Protein AF-A0A1U7MR05-F1 (afdb_monomer_lite)

Secondary structure (DSSP, 8-state):
-HHHHHHHHHHHHTSS-TTS-HHHHHHHHHHHHHHS--HHHHHHHHHHTT-SS-HHHHHHHHHTTPPPPGGG--TTTTHHHHHHHHHHHHHH--HHHHHHHHHHHHHHHHHH-GGGS-HHHHHHHHHHHHHTT-HHHHHHHHHH-TT--HHHHHHHHHHHH-TTS--BTB-TT--SS-----HHHHHHHHHHHTHHHHTTT-PPPEE-TTSSSGGGGEE-PPPPPB--SPEEEEEEESS--THHHHHHHHHHT-SB-SEEEEEEE-S--GGGHHHHHHHHTT-TTEEEEE-SS---HHHHHHHHHTT---SEEEE--TT-EE-TTHHHHHHHHHHS-TT-SEEEEEEEEE-TT-----TT--SEEE-GGG-EEEHHHHHHH-S--SBSS-HHHHHHHHGGGTS-EEEEEEEEEEEE--TT-TTGGGEETTEE-HHHHHHHHHHHHHHHHHHHTSS-SSPPSSS--SS---GGGB--SSTTS------------SSS--SPPEEEEEEEEEETTSPPPGGGSSHHHHHHTSSSS--EEEEE--TTT--SSPPPPPHHHHHHHHHTSSEEE-TTS-EEEEEEEES-GGGGSTT----SSEEEEEEEEE-PPPPTTS-TTHHHHHHHHHHHHHSS--EEEBSSHHHHHHHHHTT----BHHHHHHTTT----PPP------------SGGGTHHHHHHHHHHHHHHTT----------EEEEETTEEEEE--PPPP--S------S----S-TT-EEEEE----SS--EEEEEETTTEEEEEE--TT-EEEEEEEPPTT---HHHHHHHHHHHHHHH-GGGSPEEEEEEE-SS--EEEEEEPP------STHHHHTTHHHHHHHHHHHHHHT-EEEEEHHHHTTTHHHHHHHHHHTTT-S-HHHHHHHHHHHT-TT-EEEEE---SS-SS---EEETTEEE-------SSB-HHHHHHHHHHH-SSHHHHHHHHHHHH-----TTS--HHHHHHHHHHHHHTTHHHHHHHTTT-TTHHHHHHHHHHHHHHHHHHHHHHTS--

Radius of gyration: 38.84 Å; chains: 1; bounding box: 66×84×117 Å

pLDDT: mean 71.76, std 23.26, range [22.81, 98.62]

Foldseek 3Di:
DVLLVVLLCLLVPVPPPPPDFPLQSLLLLLLLCFAVVFLSSLQSLCVQLPHPDGNVVLLVVVVVPDADDPSSQDPRGNLSSLLSSLLSLLQVLDLSSLSSSLSSLVNQCVVPNLVSDALLSLLLNLLSCVSNLVLVVVVVSLVGHPSYDPLSSLQSVLLSLQPLDDGDPDDPPDDNDDPDDDPVSQVVSQCSQQPQQVVVVHGGWHFDCPAVHRLLRTDDDADAADEDWAEEEEEEDALDDCLLVQQLVLVPRASHPRYAYEYEYQCNDDVCVVVLVVSCVPDVSYHYHYDPHHLADQVSVVVVLVVDDTQKYAYTYSRKHFANCLVVLQVVQCVVPVQAQWEWEKAFEAESSRRRRARSDGRIDIDLRRIIGGSVVCVAAPGQPSWNDDSSVLVQVSSVLRGDYHYHYHHRIYHYPDPPDPCPVQDTNSYGNPQVQQVVLFSVLQVVCCVVVNHGDHQDLDDAGQWAHAPNIDGDSPSPDDDDDDDDDDDPPDPDDPDDAAEDQEEEEDAQQDADDCLLPPDLLLQLPFDVDAYEYAYDHLSSPDRSDDHRGDSRVGNCNSVSNHHYHYLRGQHEYQEYEYADLSSLRPVDDDSPRAAYCAYEHEDADDAPSHDPPSQVSSQVSRCVRHVDGHQYAHSDPVRQVVCVVVVDHHHHPQVVCVVSRGHGDDDDPDDDDDDDYDDDDVQQVVLVVVVVVVVVVVAPDDDDDDDAWDWDWDDDPNDIDTGTDPPDHHDPPPVPQPPDQPPLDVQKTKGKDFDDDQFWKWKWKWRPQFWIWTWTHDDGMIMIMIGTHDPPSDTQVVLQVVLLVLCCVQPVVQAFDFPDWDAPNSGMTMTMGGAAGDDDDPDQPQLLVCLLVQLLSLVRSQVVQPKDWDWLLRVCDDVNVVLLVVLVVVVLADPLLSVLLVVLNPQGQEIAIWGQRSHDDPDAPFGQDPVGTGHHDHDDDRTDGSLLSLLRSLLRHSDNVSSVVSQQVSVPDDDDPRYDHSLSVNLNSLSSVLSCPVVSLVSSPPPPCSVVVSVSSSSSSVSSVVSVVVSVVHD

Structure (mmCIF, N/CA/C/O backbone):
data_AF-A0A1U7MR05-F1
#
_entry.id   AF-A0A1U7MR05-F1
#
loop_
_atom_site.group_PDB
_atom_site.id
_atom_site.type_symbol
_atom_site.label_atom_id
_atom_site.label_alt_id
_atom_site.label_comp_id
_atom_site.label_asym_id
_atom_site.label_entity_id
_atom_site.label_seq_id
_atom_site.pdbx_PDB_ins_code
_atom_site.Cartn_x
_atom_site.Cartn_y
_atom_site.Cartn_z
_atom_site.occupancy
_atom_site.B_iso_or_equiv
_atom_site.auth_seq_id
_atom_site.auth_comp_id
_atom_site.auth_asym_id
_atom_site.auth_atom_id
_atom_site.pdbx_PDB_model_num
ATOM 1 N N . MET A 1 1 ? 1.447 32.248 7.938 1.00 32.53 1 MET A N 1
ATOM 2 C CA . MET A 1 1 ? 2.501 32.184 8.974 1.00 32.53 1 MET A CA 1
ATOM 3 C C . MET A 1 1 ? 2.005 31.508 10.242 1.00 32.53 1 MET A C 1
ATOM 5 O O . MET A 1 1 ? 2.516 30.442 10.523 1.00 32.53 1 MET A O 1
ATOM 9 N N . GLU A 1 2 ? 1.025 32.025 10.991 1.00 36.38 2 GLU A N 1
ATOM 10 C CA . GLU A 1 2 ? 0.640 31.392 12.276 1.00 36.38 2 GLU A CA 1
ATOM 11 C C . GLU A 1 2 ? 0.017 29.991 12.116 1.00 36.38 2 GLU A C 1
ATOM 13 O O . GLU A 1 2 ? 0.506 29.035 12.708 1.00 36.38 2 GLU A O 1
ATOM 18 N N . ALA A 1 3 ? -0.952 29.799 11.212 1.00 38.25 3 ALA A N 1
ATOM 19 C CA . ALA A 1 3 ? -1.440 28.450 10.871 1.00 38.25 3 ALA A CA 1
ATOM 20 C C . ALA A 1 3 ? -0.323 27.522 10.327 1.00 38.25 3 ALA A C 1
ATOM 22 O O . ALA A 1 3 ? -0.367 26.302 10.472 1.00 38.25 3 ALA A O 1
ATOM 23 N N . THR A 1 4 ? 0.717 28.111 9.730 1.00 42.44 4 THR A N 1
ATOM 24 C CA . THR A 1 4 ? 1.897 27.417 9.198 1.00 42.44 4 THR A CA 1
ATOM 25 C C . THR A 1 4 ? 2.845 26.960 10.310 1.00 42.44 4 THR A C 1
ATOM 27 O O . THR A 1 4 ? 3.370 25.846 10.257 1.00 42.44 4 THR A O 1
ATOM 30 N N . SER A 1 5 ? 3.062 27.799 11.328 1.00 42.97 5 SER A N 1
ATOM 31 C CA . SER A 1 5 ? 3.876 27.447 12.489 1.00 42.97 5 SER A CA 1
ATOM 32 C C . SER A 1 5 ? 3.169 26.424 13.371 1.00 42.97 5 SER A C 1
ATOM 34 O O . SER A 1 5 ? 3.863 25.622 13.978 1.00 42.97 5 SER A O 1
ATOM 36 N N . VAL A 1 6 ? 1.830 26.358 13.372 1.00 44.97 6 VAL A N 1
ATOM 37 C CA . VAL A 1 6 ? 1.074 25.263 14.010 1.00 44.97 6 VAL A CA 1
ATOM 38 C C . VAL A 1 6 ? 1.331 23.919 13.320 1.00 44.97 6 VAL A C 1
ATOM 40 O O . VAL A 1 6 ? 1.719 22.977 14.005 1.00 44.97 6 VAL A O 1
ATOM 43 N N . LEU A 1 7 ? 1.205 23.815 11.988 1.00 49.84 7 LEU A N 1
ATOM 44 C CA . LEU A 1 7 ? 1.514 22.560 11.275 1.00 49.84 7 LEU A CA 1
ATOM 45 C C . LEU A 1 7 ? 2.980 22.138 11.481 1.00 49.84 7 LEU A C 1
ATOM 47 O O . LEU A 1 7 ? 3.263 20.973 11.755 1.00 49.84 7 LEU A O 1
ATOM 51 N N . SER A 1 8 ? 3.899 23.106 11.397 1.00 47.41 8 SER A N 1
ATOM 52 C CA . SER A 1 8 ? 5.328 22.879 11.646 1.00 47.41 8 SER A CA 1
ATOM 53 C C . SER A 1 8 ? 5.575 22.426 13.088 1.00 47.41 8 SER A C 1
ATOM 55 O O . SER A 1 8 ? 6.319 21.482 13.309 1.00 47.41 8 SER A O 1
ATOM 57 N N . ALA A 1 9 ? 4.928 23.054 14.074 1.00 46.06 9 ALA A N 1
ATOM 58 C CA . ALA A 1 9 ? 5.055 22.690 15.480 1.00 46.06 9 ALA A CA 1
ATOM 59 C C . ALA A 1 9 ? 4.542 21.270 15.739 1.00 46.06 9 ALA A C 1
ATOM 61 O O . ALA A 1 9 ? 5.276 20.485 16.322 1.00 46.06 9 ALA A O 1
ATOM 62 N N . ARG A 1 10 ? 3.350 20.892 15.257 1.00 50.50 10 ARG A N 1
ATOM 63 C CA . ARG A 1 10 ? 2.813 19.531 15.454 1.00 50.50 10 ARG A CA 1
ATOM 64 C C . ARG A 1 10 ? 3.738 18.460 14.881 1.00 50.50 10 ARG A C 1
ATOM 66 O O . ARG A 1 10 ? 4.180 17.573 15.606 1.00 50.50 10 ARG A O 1
ATOM 73 N N . LEU A 1 11 ? 4.141 18.607 13.617 1.00 51.50 11 LEU A N 1
ATOM 74 C CA . LEU A 1 11 ? 5.028 17.655 12.932 1.00 51.50 11 LEU A CA 1
ATOM 75 C C . LEU A 1 11 ? 6.479 17.643 13.467 1.00 51.50 11 LEU A C 1
ATOM 77 O O . LEU A 1 11 ? 7.268 16.783 13.070 1.00 51.50 11 LEU A O 1
ATOM 81 N N . LEU A 1 12 ? 6.832 18.556 14.381 1.00 49.28 12 LEU A N 1
ATOM 82 C CA . LEU A 1 12 ? 8.128 18.611 15.070 1.00 49.28 12 LEU A CA 1
ATOM 83 C C . LEU A 1 12 ? 8.052 18.353 16.592 1.00 49.28 12 LEU A C 1
ATOM 85 O O . LEU A 1 12 ? 9.109 18.164 17.194 1.00 49.28 12 LEU A O 1
ATOM 89 N N . LEU A 1 13 ? 6.861 18.348 17.212 1.00 40.91 13 LEU A N 1
ATOM 90 C CA . LEU A 1 13 ? 6.666 18.267 18.673 1.00 40.91 13 LEU A CA 1
ATOM 91 C C . LEU A 1 13 ? 5.710 17.151 19.141 1.00 40.91 13 LEU A C 1
ATOM 93 O O . LEU A 1 13 ? 5.918 16.631 20.234 1.00 40.91 13 LEU A O 1
ATOM 97 N N . ASP A 1 14 ? 4.684 16.783 18.360 1.00 40.09 14 ASP A N 1
ATOM 98 C CA . ASP A 1 14 ? 3.698 15.756 18.763 1.00 40.09 14 ASP A CA 1
ATOM 99 C C . ASP A 1 14 ? 4.205 14.326 18.503 1.00 40.09 14 ASP A C 1
ATOM 101 O O . ASP A 1 14 ? 3.774 13.364 19.145 1.00 40.09 14 ASP A O 1
ATOM 105 N N . GLY A 1 15 ? 5.209 14.173 17.634 1.00 38.53 15 GLY A N 1
ATOM 106 C CA . GLY A 1 15 ? 6.121 13.041 17.746 1.00 38.53 15 GLY A CA 1
ATOM 107 C C . GLY A 1 15 ? 6.948 13.203 19.021 1.00 38.53 15 GLY A C 1
ATOM 108 O O . GLY A 1 15 ? 7.627 14.216 19.173 1.00 38.53 15 GLY A O 1
ATOM 109 N N . GLY A 1 16 ? 6.960 12.197 19.905 1.00 37.59 16 GLY A N 1
ATOM 110 C CA . GLY A 1 16 ? 7.763 12.160 21.147 1.00 37.59 16 GLY A CA 1
ATOM 111 C C . GLY A 1 16 ? 9.285 12.071 20.926 1.00 37.59 16 GLY A C 1
ATOM 112 O O . GLY A 1 16 ? 10.016 11.531 21.752 1.00 37.59 16 GLY A O 1
ATOM 113 N N . ASP A 1 17 ? 9.738 12.603 19.796 1.00 40.53 17 ASP A N 1
ATOM 114 C CA . ASP A 1 17 ? 10.900 12.241 19.000 1.00 40.53 17 ASP A CA 1
ATOM 115 C C . ASP A 1 17 ? 11.890 13.415 18.919 1.00 40.53 17 ASP A C 1
ATOM 117 O O . ASP A 1 17 ? 12.489 13.711 17.878 1.00 40.53 17 ASP A O 1
ATOM 121 N N . GLY A 1 18 ? 12.147 14.042 20.072 1.00 41.81 18 GLY A N 1
ATOM 122 C CA . GLY A 1 18 ? 13.301 14.933 20.253 1.00 41.81 18 GLY A CA 1
ATOM 123 C C . GLY A 1 18 ? 14.645 14.250 19.937 1.00 41.81 18 GLY A C 1
ATOM 124 O O . GLY A 1 18 ? 15.641 14.934 19.726 1.00 41.81 18 GLY A O 1
ATOM 125 N N . GLY A 1 19 ? 14.663 12.911 19.859 1.00 44.38 19 GLY A N 1
ATOM 126 C CA . GLY A 1 19 ? 15.795 12.094 19.415 1.00 44.38 19 GLY A CA 1
ATOM 127 C C . GLY A 1 19 ? 15.731 11.564 17.973 1.00 44.38 19 GLY A C 1
ATOM 128 O O . GLY A 1 19 ? 16.692 10.924 17.550 1.00 44.38 19 GLY A O 1
ATOM 129 N N . ALA A 1 20 ? 14.661 11.791 17.197 1.00 55.94 20 ALA A N 1
ATOM 130 C CA . ALA A 1 20 ? 14.615 11.283 15.819 1.00 55.94 20 ALA A CA 1
ATOM 131 C C . ALA A 1 20 ? 15.599 12.035 14.895 1.00 55.94 20 ALA A C 1
ATOM 133 O O . ALA A 1 20 ? 15.764 13.257 15.032 1.00 55.94 20 ALA A O 1
ATOM 134 N N . PRO A 1 21 ? 16.219 11.362 13.907 1.00 79.56 21 PRO A N 1
ATOM 135 C CA . PRO A 1 21 ? 17.039 12.019 12.895 1.00 79.56 21 PRO A CA 1
ATOM 136 C C . PRO A 1 21 ? 16.255 13.070 12.096 1.00 79.56 21 PRO A C 1
ATOM 138 O O . PRO A 1 21 ? 15.128 12.838 11.654 1.00 79.56 21 PRO A O 1
ATOM 141 N N . ALA A 1 22 ? 16.882 14.216 11.809 1.00 84.38 22 ALA A N 1
ATOM 142 C CA . ALA A 1 22 ? 16.257 15.277 11.011 1.00 84.38 22 ALA A CA 1
ATOM 143 C C . ALA A 1 22 ? 15.828 14.812 9.605 1.00 84.38 22 ALA A C 1
ATOM 145 O O . ALA A 1 22 ? 14.859 15.326 9.052 1.00 84.38 22 ALA A O 1
ATOM 146 N N . ARG A 1 23 ? 16.512 13.802 9.047 1.00 84.25 23 ARG A N 1
ATOM 147 C CA . ARG A 1 23 ? 16.160 13.165 7.767 1.00 84.25 23 ARG A CA 1
ATOM 148 C C . ARG A 1 23 ? 14.769 12.535 7.774 1.00 84.25 23 ARG A C 1
ATOM 150 O O . ARG A 1 23 ? 14.080 12.623 6.762 1.00 84.25 23 ARG A O 1
ATOM 157 N N . ASP A 1 24 ? 14.346 11.959 8.892 1.00 83.06 24 ASP A N 1
ATOM 158 C CA . ASP A 1 24 ? 13.076 11.235 8.973 1.00 83.06 24 ASP A CA 1
ATOM 159 C C . ASP A 1 24 ? 11.916 12.219 9.166 1.00 83.06 24 ASP A C 1
ATOM 161 O O . ASP A 1 24 ? 10.878 12.094 8.515 1.00 83.06 24 ASP A O 1
ATOM 165 N N . ARG A 1 25 ? 12.136 13.292 9.942 1.00 83.62 25 ARG A N 1
ATOM 166 C CA . ARG A 1 25 ? 11.223 14.449 9.998 1.00 83.62 25 ARG A CA 1
ATOM 167 C C . ARG A 1 25 ? 11.092 15.136 8.631 1.00 83.62 25 ARG A C 1
ATOM 169 O O . ARG A 1 25 ? 9.979 15.431 8.203 1.00 83.62 25 ARG A O 1
ATOM 176 N N . ALA A 1 26 ? 12.197 15.326 7.904 1.00 87.75 26 ALA A N 1
ATOM 177 C CA . ALA A 1 26 ? 12.174 15.879 6.548 1.00 87.75 26 ALA A CA 1
ATOM 178 C C . ALA A 1 26 ? 11.436 14.967 5.553 1.00 87.75 26 ALA A C 1
ATOM 180 O O . ALA A 1 26 ? 10.716 15.466 4.692 1.00 87.75 26 ALA A O 1
ATOM 181 N N . ALA A 1 27 ? 11.556 13.641 5.691 1.00 85.69 27 ALA A N 1
ATOM 182 C CA . ALA A 1 27 ? 10.816 12.680 4.877 1.00 85.69 27 ALA A CA 1
ATOM 183 C C . ALA A 1 27 ? 9.300 12.717 5.147 1.00 85.69 27 ALA A C 1
ATOM 185 O O . ALA A 1 27 ? 8.529 12.668 4.190 1.00 85.69 27 ALA A O 1
ATOM 186 N N . ARG A 1 28 ? 8.861 12.872 6.408 1.00 80.25 28 ARG A N 1
ATOM 187 C CA . ARG A 1 28 ? 7.435 13.076 6.740 1.00 80.25 28 ARG A CA 1
ATOM 188 C C . ARG A 1 28 ? 6.903 14.396 6.176 1.00 80.25 28 ARG A C 1
ATOM 190 O O . ARG A 1 28 ? 5.884 14.394 5.496 1.00 80.25 28 ARG A O 1
ATOM 197 N N . LEU A 1 29 ? 7.618 15.511 6.359 1.00 82.94 29 LEU A N 1
ATOM 198 C CA . LEU A 1 29 ? 7.218 16.804 5.781 1.00 82.94 29 LEU A CA 1
ATOM 199 C C . LEU A 1 29 ? 7.173 16.776 4.239 1.00 82.94 29 LEU A C 1
ATOM 201 O O . LEU A 1 29 ? 6.268 17.357 3.640 1.00 82.94 29 LEU A O 1
ATOM 205 N N . LEU A 1 30 ? 8.096 16.054 3.593 1.00 87.44 30 LEU A N 1
ATOM 206 C CA . LEU A 1 30 ? 8.060 15.802 2.149 1.00 87.44 30 LEU A CA 1
ATOM 207 C C . LEU A 1 30 ? 6.838 14.968 1.743 1.00 87.44 30 LEU A C 1
ATOM 209 O O . LEU A 1 30 ? 6.195 15.284 0.745 1.00 87.44 30 LEU A O 1
ATOM 213 N N . ALA A 1 31 ? 6.492 13.939 2.519 1.00 81.62 31 ALA A N 1
ATOM 214 C CA . ALA A 1 31 ? 5.294 13.143 2.286 1.00 81.62 31 ALA A CA 1
ATOM 215 C C . ALA A 1 31 ? 4.025 14.004 2.385 1.00 81.62 31 ALA A C 1
ATOM 217 O O . ALA A 1 31 ? 3.203 13.954 1.479 1.00 81.62 31 ALA A O 1
ATOM 218 N N . VAL A 1 32 ? 3.901 14.874 3.393 1.00 79.00 32 VAL A N 1
ATOM 219 C CA . VAL A 1 32 ? 2.774 15.821 3.511 1.00 79.00 32 VAL A CA 1
ATOM 220 C C . VAL A 1 32 ? 2.697 16.769 2.307 1.00 79.00 32 VAL A C 1
ATOM 222 O O . VAL A 1 32 ? 1.621 16.942 1.729 1.00 79.00 32 VAL A O 1
ATOM 225 N N . ALA A 1 33 ? 3.829 17.345 1.886 1.00 82.56 33 ALA A N 1
ATOM 226 C CA . ALA A 1 33 ? 3.887 18.256 0.742 1.00 82.56 33 ALA A CA 1
ATOM 227 C C . ALA A 1 33 ? 3.503 17.579 -0.589 1.00 82.56 33 ALA A C 1
ATOM 229 O O . ALA A 1 33 ? 2.780 18.171 -1.387 1.00 82.56 33 ALA A O 1
ATOM 230 N N . LEU A 1 34 ? 3.957 16.341 -0.826 1.00 84.56 34 LEU A N 1
ATOM 231 C CA . LEU A 1 34 ? 3.691 15.604 -2.066 1.00 84.56 34 LEU A CA 1
ATOM 232 C C . LEU A 1 34 ? 2.310 14.938 -2.071 1.00 84.56 34 LEU A C 1
ATOM 234 O O . LEU A 1 34 ? 1.545 15.124 -3.015 1.00 84.56 34 LEU A O 1
ATOM 238 N N . ARG A 1 35 ? 1.973 14.182 -1.019 1.00 77.94 35 ARG A N 1
ATOM 239 C CA . ARG A 1 35 ? 0.774 13.329 -0.947 1.00 77.94 35 ARG A CA 1
ATOM 240 C C . ARG A 1 35 ? -0.506 14.147 -0.791 1.00 77.94 35 ARG A C 1
ATOM 242 O O . ARG A 1 35 ? -1.481 13.866 -1.480 1.00 77.94 35 ARG A O 1
ATOM 249 N N . GLY A 1 36 ? -0.480 15.195 0.033 1.00 68.88 36 GLY A N 1
ATOM 250 C CA . GLY A 1 36 ? -1.596 16.138 0.158 1.00 68.88 36 GLY A CA 1
ATOM 251 C C . GLY A 1 36 ? -1.613 17.243 -0.905 1.00 68.88 36 GLY A C 1
ATOM 252 O O . GLY A 1 36 ? -2.582 17.991 -0.970 1.00 68.88 36 GLY A O 1
ATOM 253 N N . ARG A 1 37 ? -0.534 17.403 -1.695 1.00 73.62 37 ARG A N 1
ATOM 254 C CA . ARG A 1 37 ? -0.285 18.555 -2.598 1.00 73.62 37 ARG A CA 1
ATOM 255 C C . ARG A 1 37 ? -0.498 19.934 -1.945 1.00 73.62 37 ARG A C 1
ATOM 257 O O . ARG A 1 37 ? -0.731 20.928 -2.630 1.00 73.62 37 ARG A O 1
ATOM 264 N N . HIS A 1 38 ? -0.439 20.006 -0.617 1.00 71.75 38 HIS A N 1
ATOM 265 C CA . HIS A 1 38 ? -0.932 21.154 0.133 1.00 71.75 38 HIS A CA 1
ATOM 266 C C . HIS A 1 38 ? 0.191 22.177 0.396 1.00 71.75 38 HIS A C 1
ATOM 268 O O . HIS A 1 38 ? 1.226 21.795 0.959 1.00 71.75 38 HIS A O 1
ATOM 274 N N . PRO A 1 39 ? 0.004 23.482 0.096 1.00 72.88 39 PRO A N 1
ATOM 275 C CA . PRO A 1 39 ? 1.053 24.498 0.243 1.00 72.88 39 PRO A CA 1
ATOM 276 C C . PRO A 1 39 ? 1.694 24.548 1.635 1.00 72.88 39 PRO A C 1
ATOM 278 O O . PRO A 1 39 ? 2.901 24.744 1.752 1.00 72.88 39 PRO A O 1
ATOM 281 N N . ALA A 1 40 ? 0.929 24.290 2.702 1.00 72.88 40 ALA A N 1
ATOM 282 C CA . ALA A 1 40 ? 1.471 24.289 4.062 1.00 72.88 40 ALA A CA 1
ATOM 283 C C . ALA A 1 40 ? 2.595 23.253 4.293 1.00 72.88 40 ALA A C 1
ATOM 285 O O . ALA A 1 40 ? 3.425 23.480 5.166 1.00 72.88 40 ALA A O 1
ATOM 286 N N . GLY A 1 41 ? 2.678 22.170 3.506 1.00 77.94 41 GLY A N 1
ATOM 287 C CA . GLY A 1 41 ? 3.813 21.239 3.552 1.00 77.94 41 GLY A CA 1
ATOM 288 C C . GLY A 1 41 ? 5.105 21.860 3.002 1.00 77.94 41 GLY A C 1
ATOM 289 O O . GLY A 1 41 ? 6.158 21.754 3.627 1.00 77.94 41 GLY A O 1
ATOM 290 N N . LEU A 1 42 ? 5.015 22.585 1.879 1.00 85.38 42 LEU A N 1
ATOM 291 C CA . LEU A 1 42 ? 6.130 23.355 1.306 1.00 85.38 42 LEU A CA 1
ATOM 292 C C . LEU A 1 42 ? 6.586 24.482 2.242 1.00 85.38 42 LEU A C 1
ATOM 294 O O . LEU A 1 42 ? 7.781 24.737 2.384 1.00 85.38 42 LEU A O 1
ATOM 298 N N . GLU A 1 43 ? 5.638 25.148 2.896 1.00 85.50 43 GLU A N 1
ATOM 299 C CA . GLU A 1 43 ? 5.923 26.211 3.859 1.00 85.50 43 GLU A CA 1
ATOM 300 C C . GLU A 1 43 ? 6.527 25.669 5.168 1.00 85.50 43 GLU A C 1
ATOM 302 O O . GLU A 1 43 ? 7.474 26.253 5.694 1.00 85.50 43 GLU A O 1
ATOM 307 N N . ALA A 1 44 ? 6.058 24.522 5.674 1.00 81.81 44 ALA A N 1
ATOM 308 C CA . ALA A 1 44 ? 6.654 23.858 6.836 1.00 81.81 44 ALA A CA 1
ATOM 309 C C . ALA A 1 44 ? 8.083 23.364 6.544 1.00 81.81 44 ALA A C 1
ATOM 311 O O . ALA A 1 44 ? 8.973 23.523 7.382 1.00 81.81 44 ALA A O 1
ATOM 312 N N . LEU A 1 45 ? 8.338 22.839 5.338 1.00 88.88 45 LEU A N 1
ATOM 313 C CA . LEU A 1 45 ? 9.692 22.529 4.866 1.00 88.88 45 LEU A CA 1
ATOM 314 C C . LEU A 1 45 ? 10.581 23.782 4.831 1.00 88.88 45 LEU A C 1
ATOM 316 O O . LEU A 1 45 ? 11.703 23.732 5.332 1.00 88.88 45 LEU A O 1
ATOM 320 N N . ALA A 1 46 ? 10.086 24.909 4.307 1.00 90.75 46 ALA A N 1
ATOM 321 C CA . ALA A 1 46 ? 10.842 26.162 4.244 1.00 90.75 46 ALA A CA 1
ATOM 322 C C . ALA A 1 46 ? 11.170 26.737 5.636 1.00 90.75 46 ALA A C 1
ATOM 324 O O . ALA A 1 46 ? 12.318 27.101 5.902 1.00 90.75 46 ALA A O 1
ATOM 325 N N . LEU A 1 47 ? 10.199 26.761 6.554 1.00 86.69 47 LEU A N 1
ATOM 326 C CA . LEU A 1 47 ? 10.420 27.210 7.932 1.00 86.69 47 LEU A CA 1
ATOM 327 C C . LEU A 1 47 ? 11.412 26.301 8.675 1.00 86.69 47 LEU A C 1
ATOM 329 O O . LEU A 1 47 ? 12.329 26.801 9.324 1.00 86.69 47 LEU A O 1
ATOM 333 N N . THR A 1 48 ? 11.284 24.977 8.537 1.00 87.81 48 THR A N 1
ATOM 334 C CA . THR A 1 48 ? 12.160 24.004 9.223 1.00 87.81 48 THR A CA 1
ATOM 335 C C . THR A 1 48 ? 13.576 23.971 8.636 1.00 87.81 48 THR A C 1
ATOM 337 O O . THR A 1 48 ? 14.546 23.754 9.358 1.00 87.81 48 THR A O 1
ATOM 340 N N . ALA A 1 49 ? 13.724 24.265 7.342 1.00 90.19 49 ALA A N 1
ATOM 341 C CA . ALA A 1 49 ? 15.014 24.523 6.706 1.00 90.19 49 ALA A CA 1
ATOM 342 C C . ALA A 1 49 ? 15.693 25.820 7.197 1.00 90.19 49 ALA A C 1
ATOM 344 O O . ALA A 1 49 ? 16.878 26.016 6.942 1.00 90.19 49 ALA A O 1
ATOM 345 N N . GLY A 1 50 ? 14.977 26.703 7.906 1.00 88.25 50 GLY A N 1
ATOM 346 C CA . GLY A 1 50 ? 15.508 27.954 8.455 1.00 88.25 50 GLY A CA 1
ATOM 347 C C . GLY A 1 50 ? 15.329 29.184 7.557 1.00 88.25 50 GLY A C 1
ATOM 348 O O . GLY A 1 50 ? 15.943 30.223 7.820 1.00 88.25 50 GLY A O 1
ATOM 349 N N . PHE A 1 51 ? 14.500 29.112 6.508 1.00 89.00 51 PHE A N 1
ATOM 350 C CA . PHE A 1 51 ? 14.170 30.287 5.699 1.00 89.00 51 PHE A CA 1
ATOM 351 C C . PHE A 1 51 ? 13.231 31.239 6.457 1.00 89.00 51 PHE A C 1
ATOM 353 O O . PHE A 1 51 ? 12.286 30.823 7.122 1.00 89.00 51 PHE A O 1
ATOM 360 N N . ARG A 1 52 ? 13.473 32.550 6.325 1.00 87.12 52 ARG A N 1
ATOM 361 C CA . ARG A 1 52 ? 12.685 33.623 6.971 1.00 87.12 52 ARG A CA 1
ATOM 362 C C . ARG A 1 52 ? 11.640 34.271 6.048 1.00 87.12 52 ARG A C 1
ATOM 364 O O . ARG A 1 52 ? 11.165 35.366 6.333 1.00 87.12 52 ARG A O 1
ATOM 371 N N . ARG A 1 53 ? 11.314 33.623 4.928 1.00 89.00 53 ARG A N 1
ATOM 372 C CA . ARG A 1 53 ? 10.329 34.065 3.925 1.00 89.00 53 ARG A CA 1
ATOM 373 C C . ARG A 1 53 ? 9.540 32.854 3.403 1.00 89.00 53 ARG A C 1
ATOM 375 O O . ARG A 1 53 ? 10.087 31.753 3.474 1.00 89.00 53 ARG A O 1
ATOM 382 N N . PRO A 1 54 ? 8.300 33.033 2.904 1.00 87.88 54 PRO A N 1
ATOM 383 C CA . PRO A 1 54 ? 7.477 31.929 2.410 1.00 87.88 54 PRO A CA 1
ATOM 384 C C . PRO A 1 54 ? 8.144 31.130 1.287 1.00 87.88 54 PRO A C 1
ATOM 386 O O . PRO A 1 54 ? 8.974 31.669 0.556 1.00 87.88 54 PRO A O 1
ATOM 389 N N . SER A 1 55 ? 7.737 29.877 1.106 1.00 91.12 55 SER A N 1
ATOM 390 C CA . SER A 1 55 ? 8.285 28.926 0.131 1.00 91.12 55 SER A CA 1
ATOM 391 C C . SER A 1 55 ? 8.395 29.522 -1.278 1.00 91.12 55 SER A C 1
ATOM 393 O O . SER A 1 55 ? 9.477 29.531 -1.865 1.00 91.12 55 SER A O 1
ATOM 395 N N . ALA A 1 56 ? 7.318 30.136 -1.781 1.00 90.50 56 ALA A N 1
ATOM 396 C CA . ALA A 1 56 ? 7.312 30.794 -3.091 1.00 90.50 56 ALA A CA 1
ATOM 397 C C . ALA A 1 56 ? 8.309 31.971 -3.190 1.00 90.50 56 ALA A C 1
ATOM 399 O O . ALA A 1 56 ? 8.908 32.190 -4.241 1.00 90.50 56 ALA A O 1
ATOM 400 N N . ALA A 1 57 ? 8.542 32.698 -2.092 1.00 93.12 57 ALA A N 1
ATOM 401 C CA . ALA A 1 57 ? 9.517 33.788 -2.032 1.00 93.12 57 ALA A CA 1
ATOM 402 C C . ALA A 1 57 ? 10.967 33.287 -1.877 1.00 93.12 57 ALA A C 1
ATOM 404 O O . ALA A 1 57 ? 11.896 33.993 -2.260 1.00 93.12 57 ALA A O 1
ATOM 405 N N . VAL A 1 58 ? 11.184 32.077 -1.341 1.00 94.31 58 VAL A N 1
ATOM 406 C CA . VAL A 1 58 ? 12.491 31.400 -1.417 1.00 94.31 58 VAL A CA 1
ATOM 407 C C . VAL A 1 58 ? 12.769 30.964 -2.854 1.00 94.31 58 VAL A C 1
ATOM 409 O O . VAL A 1 58 ? 13.866 31.205 -3.347 1.00 94.31 58 VAL A O 1
ATOM 412 N N . ALA A 1 59 ? 11.782 30.369 -3.531 1.00 94.88 59 ALA A N 1
ATOM 413 C CA . ALA A 1 59 ? 11.915 29.957 -4.925 1.00 94.88 59 ALA A CA 1
ATOM 414 C C . ALA A 1 59 ? 12.223 31.154 -5.841 1.00 94.88 59 ALA A C 1
ATOM 416 O O . ALA A 1 59 ? 13.209 31.103 -6.566 1.00 94.88 59 ALA A O 1
ATOM 417 N N . ALA A 1 60 ? 11.459 32.251 -5.746 1.00 95.38 60 ALA A N 1
ATOM 418 C CA . ALA A 1 60 ? 11.713 33.476 -6.512 1.00 95.38 60 ALA A CA 1
ATOM 419 C C . ALA A 1 60 ? 13.141 34.014 -6.305 1.00 95.38 60 ALA A C 1
ATOM 421 O O . ALA A 1 60 ? 13.874 34.190 -7.270 1.00 95.38 60 ALA A O 1
ATOM 422 N N . ALA A 1 61 ? 13.584 34.146 -5.051 1.00 94.81 61 ALA A N 1
ATOM 423 C CA . ALA A 1 61 ? 14.934 34.608 -4.733 1.00 94.81 61 ALA A CA 1
ATOM 424 C C . ALA A 1 61 ? 16.054 33.721 -5.317 1.00 94.81 61 ALA A C 1
ATOM 426 O O . ALA A 1 61 ? 17.112 34.226 -5.682 1.00 94.81 61 ALA A O 1
ATOM 427 N N . LEU A 1 62 ? 15.837 32.405 -5.424 1.00 94.88 62 LEU A N 1
ATOM 428 C CA . LEU A 1 62 ? 16.781 31.487 -6.073 1.00 94.88 62 LEU A CA 1
ATOM 429 C C . LEU A 1 62 ? 16.795 31.650 -7.602 1.00 94.88 62 LEU A C 1
ATOM 431 O O . LEU A 1 62 ? 17.849 31.479 -8.211 1.00 94.88 62 LEU A O 1
ATOM 435 N N . LEU A 1 63 ? 15.663 32.010 -8.219 1.00 93.44 63 LEU A N 1
ATOM 436 C CA . LEU A 1 63 ? 15.594 32.373 -9.643 1.00 93.44 63 LEU A CA 1
ATOM 437 C C . LEU A 1 63 ? 16.311 33.708 -9.917 1.00 93.44 63 LEU A C 1
ATOM 439 O O . LEU A 1 63 ? 16.996 33.827 -10.929 1.00 93.44 63 LEU A O 1
ATOM 443 N N . ASP A 1 64 ? 16.230 34.657 -8.979 1.00 94.62 64 ASP A N 1
ATOM 444 C CA . ASP A 1 64 ? 16.979 35.925 -8.990 1.00 94.62 64 ASP A CA 1
ATOM 445 C C . ASP A 1 64 ? 18.480 35.751 -8.642 1.00 94.62 64 ASP A C 1
ATOM 447 O O . ASP A 1 64 ? 19.251 36.713 -8.668 1.00 94.62 64 ASP A O 1
ATOM 451 N N . GLY A 1 65 ? 18.923 34.525 -8.332 1.00 92.12 65 GLY A N 1
ATOM 452 C CA . GLY A 1 65 ? 20.327 34.178 -8.094 1.00 92.12 65 GLY A CA 1
ATOM 453 C C . GLY A 1 65 ? 20.837 34.374 -6.660 1.00 92.12 65 GLY A C 1
ATOM 454 O O . GLY A 1 65 ? 22.052 34.358 -6.447 1.00 92.12 65 GLY A O 1
ATOM 455 N N . GLU A 1 66 ? 19.964 34.542 -5.659 1.00 95.00 66 GLU A N 1
ATOM 456 C CA . GLU A 1 66 ? 20.398 34.620 -4.259 1.00 95.00 66 GLU A CA 1
ATOM 457 C C . GLU A 1 66 ? 21.071 33.310 -3.778 1.00 95.00 66 GLU A C 1
ATOM 459 O O . GLU A 1 66 ? 20.569 32.204 -4.014 1.00 95.00 66 GLU A O 1
ATOM 464 N N . PRO A 1 67 ? 22.181 33.387 -3.018 1.00 95.00 67 PRO A N 1
ATOM 465 C CA . PRO A 1 67 ? 22.787 32.212 -2.405 1.00 95.00 67 PRO A CA 1
ATOM 466 C C . PRO A 1 67 ? 21.955 31.696 -1.219 1.00 95.00 67 PRO A C 1
ATOM 468 O O . PRO A 1 67 ? 21.483 32.465 -0.381 1.00 95.00 67 PRO A O 1
ATOM 471 N N . LEU A 1 68 ? 21.862 30.371 -1.070 1.00 95.06 68 LEU A N 1
ATOM 472 C CA . LEU A 1 68 ? 21.270 29.729 0.109 1.00 95.06 68 LEU A CA 1
ATOM 473 C C . LEU A 1 68 ? 21.958 30.227 1.396 1.00 95.06 68 LEU A C 1
ATOM 475 O O . LEU A 1 68 ? 23.186 30.108 1.498 1.00 95.06 68 LEU A O 1
ATOM 479 N N . PRO A 1 69 ? 21.234 30.704 2.425 1.00 94.25 69 PRO A N 1
ATOM 480 C CA . PRO A 1 69 ? 21.860 31.082 3.690 1.00 94.25 69 PRO A CA 1
ATOM 481 C C . PRO A 1 69 ? 22.569 29.873 4.312 1.00 94.25 69 PRO A C 1
ATOM 483 O O . PRO A 1 69 ? 22.009 28.778 4.324 1.00 94.25 69 PRO A O 1
ATOM 486 N N . ALA A 1 70 ? 23.782 30.040 4.848 1.00 90.06 70 ALA A N 1
ATOM 487 C CA . ALA A 1 70 ? 24.587 28.923 5.375 1.00 90.06 70 ALA A CA 1
ATOM 488 C C . ALA A 1 70 ? 23.850 28.082 6.443 1.00 90.06 70 ALA A C 1
ATOM 490 O O . ALA A 1 70 ? 23.985 26.861 6.470 1.00 90.06 70 ALA A O 1
ATOM 491 N N . ALA A 1 71 ? 22.998 28.720 7.252 1.00 89.94 71 ALA A N 1
ATOM 492 C CA . ALA A 1 71 ? 22.146 28.056 8.239 1.00 89.94 71 ALA A CA 1
ATOM 493 C C . ALA A 1 71 ? 21.125 27.065 7.636 1.00 89.94 71 ALA A C 1
ATOM 495 O O . ALA A 1 71 ? 20.634 26.206 8.357 1.00 89.94 71 ALA A O 1
ATOM 496 N N . THR A 1 72 ? 20.823 27.144 6.335 1.00 91.62 72 THR A N 1
ATOM 497 C CA . THR A 1 72 ? 19.905 26.222 5.628 1.00 91.62 72 THR A CA 1
ATOM 498 C C . THR A 1 72 ? 20.601 24.969 5.084 1.00 91.62 72 THR A C 1
ATOM 500 O O . THR A 1 72 ? 19.945 24.035 4.629 1.00 91.62 72 THR A O 1
ATOM 503 N N . THR A 1 73 ? 21.935 24.920 5.136 1.00 93.00 73 THR A N 1
ATOM 504 C CA . THR A 1 73 ? 22.746 23.813 4.607 1.00 93.00 73 THR A CA 1
ATOM 505 C C . THR A 1 73 ? 23.603 23.162 5.700 1.00 93.00 73 THR A C 1
ATOM 507 O O . THR A 1 73 ? 24.736 22.767 5.444 1.00 93.00 73 THR A O 1
ATOM 510 N N . VAL A 1 74 ? 23.090 23.054 6.933 1.00 93.56 74 VAL A N 1
ATOM 511 C CA . VAL A 1 74 ? 23.797 22.385 8.043 1.00 93.56 74 VAL A CA 1
ATOM 512 C C . VAL A 1 74 ? 23.585 20.865 7.942 1.00 93.56 74 VAL A C 1
ATOM 514 O O . VAL A 1 74 ? 22.435 20.410 8.013 1.00 93.56 74 VAL A O 1
ATOM 517 N N . PRO A 1 75 ? 24.643 20.048 7.755 1.00 89.75 75 PRO A N 1
ATOM 518 C CA . PRO A 1 75 ? 24.504 18.599 7.626 1.00 89.75 75 PRO A CA 1
ATOM 519 C C . PRO A 1 75 ? 23.924 17.963 8.892 1.00 89.75 75 PRO A C 1
ATOM 521 O O . PRO A 1 75 ? 24.353 18.262 9.997 1.00 89.75 75 PRO A O 1
ATOM 524 N N . GLY A 1 76 ? 22.950 17.065 8.731 1.00 84.12 76 GLY A N 1
ATOM 525 C CA . GLY A 1 76 ? 22.284 16.393 9.856 1.00 84.12 76 GLY A CA 1
ATOM 526 C C . GLY A 1 76 ? 21.201 17.219 10.562 1.00 84.12 76 GLY A C 1
ATOM 527 O O . GLY A 1 76 ? 20.375 16.622 11.247 1.00 84.12 76 GLY A O 1
ATOM 528 N N . GLU A 1 77 ? 21.144 18.535 10.334 1.00 88.44 77 GLU A N 1
ATOM 529 C CA . GLU A 1 77 ? 20.163 19.451 10.932 1.00 88.44 77 GLU A CA 1
ATOM 530 C C . GLU A 1 77 ? 19.200 20.017 9.877 1.00 88.44 77 GLU A C 1
ATOM 532 O O . GLU A 1 77 ? 18.143 19.434 9.644 1.00 88.44 77 GLU A O 1
ATOM 537 N N . THR A 1 78 ? 19.550 21.124 9.209 1.00 92.25 78 THR A N 1
ATOM 538 C CA . THR A 1 78 ? 18.662 21.837 8.269 1.00 92.25 78 THR A CA 1
ATOM 539 C C . THR A 1 78 ? 18.744 21.326 6.833 1.00 92.25 78 THR A C 1
ATOM 541 O O . THR A 1 78 ? 17.733 21.316 6.128 1.00 92.25 78 THR A O 1
ATOM 544 N N . LEU A 1 79 ? 19.910 20.821 6.409 1.00 95.50 79 LEU A N 1
ATOM 545 C CA . LEU A 1 79 ? 20.143 20.341 5.042 1.00 95.50 79 LEU A CA 1
ATOM 546 C C . LEU A 1 79 ? 19.088 19.322 4.540 1.00 95.50 79 LEU A C 1
ATOM 548 O O . LEU A 1 79 ? 18.656 19.462 3.394 1.00 95.50 79 LEU A O 1
ATOM 552 N N . PRO A 1 80 ? 18.613 18.337 5.338 1.00 95.38 80 PRO A N 1
ATOM 553 C CA . PRO A 1 80 ? 17.570 17.411 4.891 1.00 95.38 80 PRO A CA 1
ATOM 554 C C . PRO A 1 80 ? 16.252 18.098 4.507 1.00 95.38 80 PRO A C 1
ATOM 556 O O . PRO A 1 80 ? 15.614 17.677 3.546 1.00 95.38 80 PRO A O 1
ATOM 559 N N . PHE A 1 81 ? 15.858 19.163 5.214 1.00 95.12 81 PHE A N 1
ATOM 560 C CA . PHE A 1 81 ? 14.631 19.913 4.926 1.00 95.12 81 PHE A CA 1
ATOM 561 C C . PHE A 1 81 ? 14.779 20.772 3.667 1.00 95.12 81 PHE A C 1
ATOM 563 O O . PHE A 1 81 ? 13.872 20.804 2.841 1.00 95.12 81 PHE A O 1
ATOM 570 N N . THR A 1 82 ? 15.948 21.384 3.461 1.00 96.81 82 THR A N 1
ATOM 571 C CA . THR A 1 82 ? 16.285 22.141 2.241 1.00 96.81 82 THR A CA 1
ATOM 572 C C . THR A 1 82 ? 16.278 21.252 0.992 1.00 96.81 82 THR A C 1
ATOM 574 O O . THR A 1 82 ? 15.706 21.615 -0.036 1.00 96.81 82 THR A O 1
ATOM 577 N N . VAL A 1 83 ? 16.845 20.044 1.083 1.00 97.62 83 VAL A N 1
ATOM 578 C CA . VAL A 1 83 ? 16.844 19.060 -0.015 1.00 97.62 83 VAL A CA 1
ATOM 579 C C . VAL A 1 83 ? 15.444 18.469 -0.249 1.00 97.62 83 VAL A C 1
ATOM 581 O O . VAL A 1 83 ? 15.055 18.234 -1.397 1.00 97.62 83 VAL A O 1
ATOM 584 N N . ALA A 1 84 ? 14.648 18.278 0.807 1.00 95.06 84 ALA A N 1
ATOM 585 C CA . ALA A 1 84 ? 13.240 17.902 0.689 1.00 95.06 84 ALA A CA 1
ATOM 586 C C . ALA A 1 84 ? 12.403 19.001 0.006 1.00 95.06 84 ALA A C 1
ATOM 588 O O . ALA A 1 84 ? 11.642 18.692 -0.905 1.00 95.06 84 ALA A O 1
ATOM 589 N N . LEU A 1 85 ? 12.594 20.275 0.365 1.00 95.75 85 LEU A N 1
ATOM 590 C CA . LEU A 1 85 ? 11.910 21.418 -0.248 1.00 95.75 85 LEU A CA 1
ATOM 591 C C . LEU A 1 85 ? 12.148 21.489 -1.765 1.00 95.75 85 LEU A C 1
ATOM 593 O O . LEU A 1 85 ? 11.192 21.546 -2.535 1.00 95.75 85 LEU A O 1
ATOM 597 N N . ALA A 1 86 ? 13.407 21.377 -2.196 1.00 97.12 86 ALA A N 1
ATOM 598 C CA . ALA A 1 86 ? 13.760 21.289 -3.614 1.00 97.12 86 ALA A CA 1
ATOM 599 C C . ALA A 1 86 ? 13.112 20.076 -4.305 1.00 97.12 86 ALA A C 1
ATOM 601 O O . ALA A 1 86 ? 12.564 20.191 -5.400 1.00 97.12 86 ALA A O 1
ATOM 602 N N . THR A 1 87 ? 13.110 18.917 -3.641 1.00 95.88 87 THR A N 1
ATOM 603 C CA . THR A 1 87 ? 12.459 17.702 -4.159 1.00 95.88 87 THR A CA 1
ATOM 604 C C . THR A 1 87 ? 10.948 17.892 -4.333 1.00 95.88 87 THR A C 1
ATOM 606 O O . THR A 1 87 ? 10.377 17.355 -5.280 1.00 95.88 87 THR A O 1
ATOM 609 N N . ALA A 1 88 ? 10.305 18.670 -3.459 1.00 93.38 88 ALA A N 1
ATOM 610 C CA . ALA A 1 88 ? 8.882 18.974 -3.536 1.00 93.38 88 ALA A CA 1
ATOM 611 C C . ALA A 1 88 ? 8.549 19.973 -4.660 1.00 93.38 88 ALA A C 1
ATOM 613 O O . ALA A 1 88 ? 7.610 19.732 -5.416 1.00 93.38 88 ALA A O 1
ATOM 614 N N . TRP A 1 89 ? 9.346 21.035 -4.839 1.00 94.19 89 TRP A N 1
ATOM 615 C CA . TRP A 1 89 ? 9.186 21.965 -5.968 1.00 94.19 89 TRP A CA 1
ATOM 616 C C . TRP A 1 89 ? 9.402 21.284 -7.326 1.00 94.19 89 TRP A C 1
ATOM 618 O O . TRP A 1 89 ? 8.609 21.480 -8.241 1.00 94.19 89 TRP A O 1
ATOM 628 N N . ALA A 1 90 ? 10.425 20.437 -7.467 1.00 94.44 90 ALA A N 1
ATOM 629 C CA . ALA A 1 90 ? 10.666 19.714 -8.718 1.00 94.44 90 ALA A CA 1
ATOM 630 C C . ALA A 1 90 ? 9.569 18.677 -9.044 1.00 94.44 90 ALA A C 1
ATOM 632 O O . ALA A 1 90 ? 9.351 18.353 -10.213 1.00 94.44 90 ALA A O 1
ATOM 633 N N . ALA A 1 91 ? 8.854 18.174 -8.032 1.00 91.12 91 ALA A N 1
ATOM 634 C CA . ALA A 1 91 ? 7.771 17.210 -8.210 1.00 91.12 91 ALA A CA 1
ATOM 635 C C . ALA A 1 91 ? 6.466 17.814 -8.758 1.00 91.12 91 ALA A C 1
ATOM 637 O O . ALA A 1 91 ? 5.647 17.053 -9.279 1.00 91.12 91 ALA A O 1
ATOM 638 N N . THR A 1 92 ? 6.264 19.140 -8.694 1.00 83.06 92 THR A N 1
ATOM 639 C CA . THR A 1 92 ? 5.105 19.787 -9.346 1.00 83.06 92 THR A CA 1
ATOM 640 C C . THR A 1 92 ? 5.214 19.727 -10.871 1.00 83.06 92 THR A C 1
ATOM 642 O O . THR A 1 92 ? 4.201 19.667 -11.565 1.00 83.06 92 THR A O 1
ATOM 645 N N . GLY A 1 93 ? 6.446 19.696 -11.397 1.00 82.19 93 GLY A N 1
ATOM 646 C CA . GLY A 1 93 ? 6.739 19.762 -12.829 1.00 82.19 93 GLY A CA 1
ATOM 647 C C . GLY A 1 93 ? 6.648 21.170 -13.428 1.00 82.19 93 GLY A C 1
ATOM 648 O O . GLY A 1 93 ? 6.813 21.319 -14.636 1.00 82.19 93 GLY A O 1
ATOM 649 N N . GLU A 1 94 ? 6.403 22.198 -12.612 1.00 86.94 94 GLU A N 1
ATOM 650 C CA . GLU A 1 94 ? 6.377 23.597 -13.043 1.00 86.94 94 GLU A CA 1
ATOM 651 C C . GLU A 1 94 ? 7.799 24.119 -13.287 1.00 86.94 94 GLU A C 1
ATOM 653 O O . GLU A 1 94 ? 8.698 23.898 -12.474 1.00 86.94 94 GLU A O 1
ATOM 658 N N . THR A 1 95 ? 8.011 24.871 -14.372 1.00 88.69 95 THR A N 1
ATOM 659 C CA . THR A 1 95 ? 9.345 25.347 -14.780 1.00 88.69 95 THR A CA 1
ATOM 660 C C . THR A 1 95 ? 10.061 26.138 -13.680 1.00 88.69 95 THR A C 1
ATOM 662 O O . THR A 1 95 ? 11.239 25.901 -13.426 1.00 88.69 95 THR A O 1
ATOM 665 N N . GLY A 1 96 ? 9.355 27.033 -12.977 1.00 89.00 96 GLY A N 1
ATOM 666 C CA . GLY A 1 96 ? 9.930 27.801 -11.865 1.00 89.00 96 GLY A CA 1
ATOM 667 C C . GLY A 1 96 ? 10.348 26.920 -10.682 1.00 89.00 96 GLY A C 1
ATOM 668 O O . GLY A 1 96 ? 11.442 27.091 -10.147 1.00 89.00 96 GLY A O 1
ATOM 669 N N . GLY A 1 97 ? 9.525 25.929 -10.322 1.00 92.69 97 GLY A N 1
ATOM 670 C CA . GLY A 1 97 ? 9.836 24.962 -9.266 1.00 92.69 97 GLY A CA 1
ATOM 671 C C . GLY A 1 97 ? 11.015 24.052 -9.625 1.00 92.69 97 GLY A C 1
ATOM 672 O O . GLY A 1 97 ? 11.886 23.812 -8.789 1.00 92.69 97 GLY A O 1
ATOM 673 N N . LEU A 1 98 ? 11.094 23.612 -10.885 1.00 94.06 98 LEU A N 1
ATOM 674 C CA . LEU A 1 98 ? 12.219 22.839 -11.416 1.00 94.06 98 LEU A CA 1
ATOM 675 C C . LEU A 1 98 ? 13.534 23.632 -11.367 1.00 94.06 98 LEU A C 1
ATOM 677 O O . LEU A 1 98 ? 14.522 23.118 -10.844 1.00 94.06 98 LEU A O 1
ATOM 681 N N . VAL A 1 99 ? 13.560 24.880 -11.852 1.00 95.56 99 VAL A N 1
ATOM 682 C CA . VAL A 1 99 ? 14.782 25.710 -11.851 1.00 95.56 99 VAL A CA 1
ATOM 683 C C . VAL A 1 99 ? 15.213 26.068 -10.421 1.00 95.56 99 VAL A C 1
ATOM 685 O O . VAL A 1 99 ? 16.390 25.919 -10.092 1.00 95.56 99 VAL A O 1
ATOM 688 N N . ALA A 1 100 ? 14.281 26.450 -9.539 1.00 96.38 100 ALA A N 1
ATOM 689 C CA . ALA A 1 100 ? 14.595 26.731 -8.135 1.00 96.38 100 ALA A CA 1
ATOM 690 C C . ALA A 1 100 ? 15.158 25.491 -7.411 1.00 96.38 100 ALA A C 1
ATOM 692 O O . ALA A 1 100 ? 16.142 25.591 -6.678 1.00 96.38 100 ALA A O 1
ATOM 693 N N . ALA A 1 101 ? 14.592 24.304 -7.654 1.00 97.56 101 ALA A N 1
ATOM 694 C CA . ALA A 1 101 ? 15.105 23.051 -7.103 1.00 97.56 101 ALA A CA 1
ATOM 695 C C . ALA A 1 101 ? 16.514 22.708 -7.615 1.00 97.56 101 ALA A C 1
ATOM 697 O O . ALA A 1 101 ? 17.378 22.322 -6.826 1.00 97.56 101 ALA A O 1
ATOM 698 N N . VAL A 1 102 ? 16.759 22.875 -8.919 1.00 97.81 102 VAL A N 1
ATOM 699 C CA . VAL A 1 102 ? 18.078 22.693 -9.549 1.00 97.81 102 VAL A CA 1
ATOM 700 C C . VAL A 1 102 ? 19.130 23.578 -8.888 1.00 97.81 102 VAL A C 1
ATOM 702 O O . VAL A 1 102 ? 20.212 23.087 -8.571 1.00 97.81 102 VAL A O 1
ATOM 705 N N . GLU A 1 103 ? 18.803 24.839 -8.606 1.00 97.69 103 GLU A N 1
ATOM 706 C CA . GLU A 1 103 ? 19.722 25.761 -7.938 1.00 97.69 103 GLU A CA 1
ATOM 707 C C . GLU A 1 103 ? 20.019 25.352 -6.484 1.00 97.69 103 GLU A C 1
ATOM 709 O O . GLU A 1 103 ? 21.180 25.383 -6.066 1.00 97.69 103 GLU A O 1
ATOM 714 N N . VAL A 1 104 ? 19.023 24.856 -5.733 1.00 98.00 104 VAL A N 1
ATOM 715 C CA . VAL A 1 104 ? 19.259 24.274 -4.396 1.00 98.00 104 VAL A CA 1
ATOM 716 C C . VAL A 1 104 ? 20.226 23.094 -4.469 1.00 98.00 104 VAL A C 1
ATOM 718 O O . VAL A 1 104 ? 21.224 23.070 -3.745 1.00 98.00 104 VAL A O 1
ATOM 721 N N . TYR A 1 105 ? 19.957 22.113 -5.337 1.00 98.00 105 TYR A N 1
ATOM 722 C CA . TYR A 1 105 ? 20.808 20.931 -5.474 1.00 98.00 105 TYR A CA 1
ATOM 723 C C . TYR A 1 105 ? 22.240 21.310 -5.890 1.00 98.00 105 TYR A C 1
ATOM 725 O O . TYR A 1 105 ? 23.199 20.812 -5.296 1.00 98.00 105 TYR A O 1
ATOM 733 N N . ARG A 1 106 ? 22.391 22.235 -6.850 1.00 97.06 106 ARG A N 1
ATOM 734 C CA . ARG A 1 106 ? 23.686 22.742 -7.327 1.00 97.06 106 ARG A CA 1
ATOM 735 C C . ARG A 1 106 ? 24.483 23.407 -6.203 1.00 97.06 106 ARG A C 1
ATOM 737 O O . ARG A 1 106 ? 25.654 23.082 -6.013 1.00 97.06 106 ARG A O 1
ATOM 744 N N . GLN A 1 107 ? 23.859 24.284 -5.411 1.00 97.31 107 GLN A N 1
ATOM 745 C CA . GLN A 1 107 ? 24.529 24.922 -4.272 1.00 97.31 107 GLN A CA 1
ATOM 746 C C . GLN A 1 107 ? 24.872 23.932 -3.147 1.00 97.31 107 GLN A C 1
ATOM 748 O O . GLN A 1 107 ? 25.915 24.084 -2.512 1.00 97.31 107 GLN A O 1
ATOM 753 N N . VAL A 1 108 ? 24.050 22.905 -2.909 1.00 97.31 108 VAL A N 1
ATOM 754 C CA . VAL A 1 108 ? 24.357 21.837 -1.939 1.00 97.31 108 VAL A CA 1
ATOM 755 C C . VAL A 1 108 ? 25.573 21.017 -2.383 1.00 97.31 108 VAL A C 1
ATOM 757 O O . VAL A 1 108 ? 26.490 20.819 -1.584 1.00 97.31 108 VAL A O 1
ATOM 760 N N . VAL A 1 109 ? 25.634 20.598 -3.652 1.00 96.50 109 VAL A N 1
ATOM 761 C CA . VAL A 1 109 ? 26.797 19.874 -4.202 1.00 96.50 109 VAL A CA 1
ATOM 762 C C . VAL A 1 109 ? 28.051 20.754 -4.189 1.00 96.50 109 VAL A C 1
ATOM 764 O O . VAL A 1 109 ? 29.112 20.287 -3.783 1.00 96.50 109 VAL A O 1
ATOM 767 N N . GLY A 1 110 ? 27.938 22.044 -4.521 1.00 95.38 110 GLY A N 1
ATOM 768 C CA . GLY A 1 110 ? 29.063 22.986 -4.464 1.00 95.38 110 GLY A CA 1
ATOM 769 C C . GLY A 1 110 ? 29.631 23.229 -3.055 1.00 95.38 110 GLY A C 1
ATOM 770 O O . GLY A 1 110 ? 30.800 23.580 -2.926 1.00 95.38 110 GLY A O 1
ATOM 771 N N . ARG A 1 111 ? 28.836 23.025 -1.992 1.00 95.62 111 ARG A N 1
ATOM 772 C CA . ARG A 1 111 ? 29.255 23.212 -0.585 1.00 95.62 111 ARG A CA 1
ATOM 773 C C . ARG A 1 111 ? 29.746 21.938 0.096 1.00 95.62 111 ARG A C 1
ATOM 775 O O . ARG A 1 111 ? 30.609 22.009 0.965 1.00 95.62 111 ARG A O 1
ATOM 782 N N . HIS A 1 112 ? 29.169 20.790 -0.255 1.00 95.12 112 HIS A N 1
ATOM 783 C CA . HIS A 1 112 ? 29.369 19.521 0.461 1.00 95.12 112 HIS A CA 1
ATOM 784 C C . HIS A 1 112 ? 29.911 18.394 -0.437 1.00 95.12 112 HIS A C 1
ATOM 786 O O . HIS A 1 112 ? 30.026 17.247 0.001 1.00 95.12 112 HIS A O 1
ATOM 792 N N . GLY A 1 113 ? 30.228 18.705 -1.696 1.00 93.94 113 GLY A N 1
ATOM 793 C CA . GLY A 1 113 ? 30.570 17.733 -2.730 1.00 93.94 113 GLY A CA 1
ATOM 794 C C . GLY A 1 113 ? 29.389 16.827 -3.113 1.00 93.94 113 GLY A C 1
ATOM 795 O O . GLY A 1 113 ? 28.276 16.975 -2.595 1.00 93.94 113 GLY A O 1
ATOM 796 N N . PRO A 1 114 ? 29.620 15.820 -3.977 1.00 90.62 114 PRO A N 1
ATOM 797 C CA . PRO A 1 114 ? 28.606 14.828 -4.349 1.00 90.62 114 PRO A CA 1
ATOM 798 C C . PRO A 1 114 ? 27.952 14.122 -3.148 1.00 90.62 114 PRO A C 1
ATOM 800 O O . PRO A 1 114 ? 26.775 13.774 -3.199 1.00 90.62 114 PRO A O 1
ATOM 803 N N . GLY A 1 115 ? 28.690 13.954 -2.041 1.00 89.19 115 GLY A N 1
ATOM 804 C CA . GLY A 1 115 ? 28.194 13.357 -0.795 1.00 89.19 115 GLY A CA 1
ATOM 805 C C . GLY A 1 115 ? 27.138 14.185 -0.048 1.00 89.19 115 GLY A C 1
ATOM 806 O O . GLY A 1 115 ? 26.483 13.651 0.846 1.00 89.19 115 GLY A O 1
ATOM 807 N N . GLY A 1 116 ? 26.930 15.454 -0.422 1.00 90.56 116 GLY A N 1
ATOM 808 C CA . GLY A 1 116 ? 25.848 16.293 0.104 1.00 90.56 116 GLY A CA 1
ATOM 809 C C . GLY A 1 116 ? 24.442 15.819 -0.281 1.00 90.56 116 GLY A C 1
ATOM 810 O O . GLY A 1 116 ? 23.483 16.149 0.416 1.00 90.56 116 GLY A O 1
ATOM 811 N N . LEU A 1 117 ? 24.318 15.022 -1.350 1.00 95.50 117 LEU A N 1
ATOM 812 C CA . LEU A 1 117 ? 23.063 14.434 -1.827 1.00 95.50 117 LEU A CA 1
ATOM 813 C C . LEU A 1 117 ? 23.139 12.901 -1.800 1.00 95.50 117 LEU A C 1
ATOM 815 O O . LEU A 1 117 ? 24.122 12.306 -2.244 1.00 95.50 117 LEU A O 1
ATOM 819 N N . ARG A 1 118 ? 22.074 12.238 -1.339 1.00 93.94 118 ARG A N 1
ATOM 820 C CA . ARG A 1 118 ? 21.920 10.774 -1.418 1.00 93.94 118 ARG A CA 1
ATOM 821 C C . ARG A 1 118 ? 21.758 10.322 -2.881 1.00 93.94 118 ARG A C 1
ATOM 823 O O . ARG A 1 118 ? 21.265 11.099 -3.694 1.00 93.94 118 ARG A O 1
ATOM 830 N N . PRO A 1 119 ? 22.028 9.047 -3.226 1.00 94.75 119 PRO A N 1
ATOM 831 C CA . PRO A 1 119 ? 21.794 8.488 -4.568 1.00 94.75 119 PRO A CA 1
ATOM 832 C C . PRO A 1 119 ? 20.432 8.838 -5.201 1.00 94.75 119 PRO A C 1
ATOM 834 O O . PRO A 1 119 ? 20.347 9.207 -6.372 1.00 94.75 119 PRO A O 1
ATOM 837 N N . VAL A 1 120 ? 19.355 8.801 -4.407 1.00 92.75 120 VAL A N 1
ATOM 838 C CA . VAL A 1 120 ? 18.000 9.158 -4.862 1.00 92.75 120 VAL A CA 1
ATOM 839 C C . VAL A 1 120 ? 17.845 10.654 -5.182 1.00 92.75 120 VAL A C 1
ATOM 841 O O . VAL A 1 120 ? 17.134 11.002 -6.122 1.00 92.75 120 VAL A O 1
ATOM 844 N N . GLU A 1 121 ? 18.549 11.524 -4.455 1.00 95.56 121 GLU A N 1
ATOM 845 C CA . GLU A 1 121 ? 18.548 12.986 -4.617 1.00 95.56 121 GLU A CA 1
ATOM 846 C C . GLU A 1 121 ? 19.484 13.435 -5.745 1.00 95.56 121 GLU A C 1
ATOM 848 O O . GLU A 1 121 ? 19.127 14.336 -6.493 1.00 95.56 121 GLU A O 1
ATOM 853 N N . GLN A 1 122 ? 20.624 12.764 -5.946 1.00 96.44 122 GLN A N 1
ATOM 854 C CA . GLN A 1 122 ? 21.490 12.969 -7.118 1.00 96.44 122 GLN A CA 1
ATOM 855 C C . GLN A 1 122 ? 20.731 12.672 -8.422 1.00 96.44 122 GLN A C 1
ATOM 857 O O . GLN A 1 122 ? 20.814 13.431 -9.386 1.00 96.44 122 GLN A O 1
ATOM 862 N N . ARG A 1 123 ? 19.910 11.612 -8.431 1.00 95.31 123 ARG A N 1
ATOM 863 C CA . ARG A 1 123 ? 18.958 11.344 -9.517 1.00 95.31 123 ARG A CA 1
ATOM 864 C C . ARG A 1 123 ? 17.927 12.467 -9.666 1.00 95.31 123 ARG A C 1
ATOM 866 O O . ARG A 1 123 ? 17.705 12.913 -10.787 1.00 95.31 123 ARG A O 1
ATOM 873 N N . HIS A 1 124 ? 17.291 12.909 -8.577 1.00 96.00 124 HIS A N 1
ATOM 874 C CA . HIS A 1 124 ? 16.309 14.001 -8.636 1.00 96.00 124 HIS A CA 1
ATOM 875 C C . HIS A 1 124 ? 16.921 15.287 -9.202 1.00 96.00 124 HIS A C 1
ATOM 877 O O . HIS A 1 124 ? 16.313 15.895 -10.076 1.00 96.00 124 HIS A O 1
ATOM 883 N N . TYR A 1 125 ? 18.141 15.638 -8.789 1.00 97.50 125 TYR A N 1
ATOM 884 C CA . TYR A 1 125 ? 18.888 16.778 -9.313 1.00 97.50 125 TYR A CA 1
ATOM 885 C C . TYR A 1 125 ? 19.054 16.707 -10.832 1.00 97.50 125 TYR A C 1
ATOM 887 O O . TYR A 1 125 ? 18.630 17.633 -11.519 1.00 97.50 125 TYR A O 1
ATOM 895 N N . LEU A 1 126 ? 19.589 15.610 -11.383 1.00 97.19 126 LEU A N 1
ATOM 896 C CA . LEU A 1 126 ? 19.833 15.548 -12.831 1.00 97.19 126 LEU A CA 1
ATOM 897 C C . LEU A 1 126 ? 18.550 15.400 -13.657 1.00 97.19 126 LEU A C 1
ATOM 899 O O . LEU A 1 126 ? 18.483 15.903 -14.777 1.00 97.19 126 LEU A O 1
ATOM 903 N N . GLN A 1 127 ? 17.508 14.771 -13.106 1.00 95.25 127 GLN A N 1
ATOM 904 C CA . GLN A 1 127 ? 16.193 14.748 -13.748 1.00 95.25 127 GLN A CA 1
ATOM 905 C C . GLN A 1 127 ? 15.539 16.134 -13.747 1.00 95.25 127 GLN A C 1
ATOM 907 O O . GLN A 1 127 ? 14.987 16.533 -14.769 1.00 95.25 127 GLN A O 1
ATOM 912 N N . ALA A 1 128 ? 15.634 16.889 -12.649 1.00 96.19 128 ALA A N 1
ATOM 913 C CA . ALA A 1 128 ? 15.165 18.270 -12.595 1.00 96.19 128 ALA A CA 1
ATOM 914 C C . ALA A 1 128 ? 15.984 19.176 -13.529 1.00 96.19 128 ALA A C 1
ATOM 916 O O . ALA A 1 128 ? 15.395 19.963 -14.259 1.00 96.19 128 ALA A O 1
ATOM 917 N N . ALA A 1 129 ? 17.311 19.011 -13.587 1.00 95.81 129 ALA A N 1
ATOM 918 C CA . ALA A 1 129 ? 18.190 19.774 -14.472 1.00 95.81 129 ALA A CA 1
ATOM 919 C C . ALA A 1 129 ? 17.858 19.534 -15.951 1.00 95.81 129 ALA A C 1
ATOM 921 O O . ALA A 1 129 ? 17.683 20.498 -16.692 1.00 95.81 129 ALA A O 1
ATOM 922 N N . TYR A 1 130 ? 17.660 18.276 -16.363 1.00 94.06 130 TYR A N 1
ATOM 923 C CA . TYR A 1 130 ? 17.206 17.959 -17.720 1.00 94.06 130 TYR A CA 1
ATOM 924 C C . TYR A 1 130 ? 15.842 18.598 -18.031 1.00 94.06 130 TYR A C 1
ATOM 926 O O . TYR A 1 130 ? 15.676 19.239 -19.065 1.00 94.06 130 TYR A O 1
ATOM 934 N N . LEU A 1 131 ? 14.869 18.468 -17.121 1.00 91.69 131 LEU A N 1
ATOM 935 C CA . LEU A 1 131 ? 13.518 19.020 -17.297 1.00 91.69 131 LEU A CA 1
ATOM 936 C C . LEU A 1 131 ? 13.473 20.559 -17.240 1.00 91.69 131 LEU A C 1
ATOM 938 O O . LEU A 1 131 ? 12.561 21.153 -17.805 1.00 91.69 131 LEU A O 1
ATOM 942 N N . ALA A 1 132 ? 14.465 21.192 -16.612 1.00 91.81 132 ALA A N 1
ATOM 943 C CA . ALA A 1 132 ? 14.698 22.635 -16.601 1.00 91.81 132 ALA A CA 1
ATOM 944 C C . ALA A 1 132 ? 15.541 23.137 -17.795 1.00 91.81 132 ALA A C 1
ATOM 946 O O . ALA A 1 132 ? 15.877 24.318 -17.846 1.00 91.81 132 ALA A O 1
ATOM 947 N N . GLY A 1 133 ? 15.942 22.261 -18.727 1.00 90.44 133 GLY A N 1
ATOM 948 C CA . GLY A 1 133 ? 16.800 22.607 -19.869 1.00 90.44 133 GLY A CA 1
ATOM 949 C C . GLY A 1 133 ? 18.288 22.805 -19.539 1.00 90.44 133 GLY A C 1
ATOM 950 O O . GLY A 1 133 ? 19.074 23.103 -20.433 1.00 90.44 133 GLY A O 1
ATOM 951 N N . ARG A 1 134 ? 18.705 22.599 -18.283 1.00 91.50 134 ARG A N 1
ATOM 952 C CA . ARG A 1 134 ? 20.086 22.757 -17.789 1.00 91.50 134 ARG A CA 1
ATOM 953 C C . ARG A 1 134 ? 20.954 21.541 -18.106 1.00 91.50 134 ARG A C 1
ATOM 955 O O . ARG A 1 134 ? 21.428 20.832 -17.218 1.00 91.50 134 ARG A O 1
ATOM 962 N N . THR A 1 135 ? 21.125 21.277 -19.400 1.00 90.94 135 THR A N 1
ATOM 963 C CA . THR A 1 135 ? 21.922 20.160 -19.933 1.00 90.94 135 THR A CA 1
ATOM 964 C C . THR A 1 135 ? 23.386 20.220 -19.495 1.00 90.94 135 THR A C 1
ATOM 966 O O . THR A 1 135 ? 23.982 19.173 -19.253 1.00 90.94 135 THR A O 1
ATOM 969 N N . ASP A 1 136 ? 23.931 21.422 -19.298 1.00 93.19 136 ASP A N 1
ATOM 970 C CA . ASP A 1 136 ? 25.252 21.688 -18.724 1.00 93.19 136 ASP A CA 1
ATOM 971 C C . ASP A 1 136 ? 25.453 20.979 -17.374 1.00 93.19 136 ASP A C 1
ATOM 973 O O . ASP A 1 136 ? 26.396 20.201 -17.207 1.00 93.19 136 ASP A O 1
ATOM 977 N N . LEU A 1 137 ? 24.499 21.145 -16.453 1.00 95.44 137 LEU A N 1
ATOM 978 C CA . LEU A 1 137 ? 24.522 20.514 -15.130 1.00 95.44 137 LEU A CA 1
ATOM 979 C C . LEU A 1 137 ? 24.283 18.997 -15.203 1.00 95.44 137 LEU A C 1
ATOM 981 O O . LEU A 1 137 ? 24.756 18.252 -14.343 1.00 95.44 137 LEU A O 1
ATOM 985 N N . VAL A 1 138 ? 23.584 18.507 -16.236 1.00 96.25 138 VAL A N 1
ATOM 986 C CA . VAL A 1 138 ? 23.431 17.060 -16.475 1.00 96.25 138 VAL A CA 1
ATOM 987 C C . VAL A 1 138 ? 24.747 16.447 -16.964 1.00 96.25 138 VAL A C 1
ATOM 989 O O . VAL A 1 138 ? 25.113 15.371 -16.495 1.00 96.25 138 VAL A O 1
ATOM 992 N N . HIS A 1 139 ? 25.486 17.119 -17.853 1.00 95.44 139 HIS A N 1
ATOM 993 C CA . HIS A 1 139 ? 26.810 16.669 -18.300 1.00 95.44 139 HIS A CA 1
ATOM 994 C C . HIS A 1 139 ? 27.831 16.667 -17.151 1.00 95.44 139 HIS A C 1
ATOM 996 O O . HIS A 1 139 ? 28.496 15.650 -16.942 1.00 95.44 139 HIS A O 1
ATOM 1002 N N . GLU A 1 140 ? 27.909 17.749 -16.366 1.00 95.38 140 GLU A N 1
ATOM 1003 C CA . GLU A 1 140 ? 28.739 17.819 -15.153 1.00 95.38 140 GLU A CA 1
ATOM 1004 C C . GLU A 1 140 ? 28.358 16.709 -14.159 1.00 95.38 140 GLU A C 1
ATOM 1006 O O . GLU A 1 140 ? 29.209 15.954 -13.678 1.00 95.38 140 GLU A O 1
ATOM 1011 N N . GLY A 1 141 ? 27.060 16.554 -13.889 1.00 95.50 141 GLY A N 1
ATOM 1012 C CA . GLY A 1 141 ? 26.539 15.558 -12.960 1.00 95.50 141 GLY A CA 1
ATOM 1013 C C . GLY A 1 141 ? 26.826 14.115 -13.379 1.00 95.50 141 GLY A C 1
ATOM 1014 O O . GLY A 1 141 ? 27.216 13.300 -12.546 1.00 95.50 141 GLY A O 1
ATOM 1015 N N . LEU A 1 142 ? 26.702 13.791 -14.669 1.00 95.75 142 LEU A N 1
ATOM 1016 C CA . LEU A 1 142 ? 27.004 12.461 -15.217 1.00 95.75 142 LEU A CA 1
ATOM 1017 C C . LEU A 1 142 ? 28.497 12.088 -15.173 1.00 95.75 142 LEU A C 1
ATOM 1019 O O . LEU A 1 142 ? 28.817 10.915 -15.393 1.00 95.75 142 LEU A O 1
ATOM 1023 N N . ALA A 1 143 ? 29.383 13.056 -14.914 1.00 94.19 143 ALA A N 1
ATOM 1024 C CA . ALA A 1 143 ? 30.817 12.856 -14.714 1.00 94.19 143 ALA A CA 1
ATOM 1025 C C . ALA A 1 143 ? 31.239 12.872 -13.228 1.00 94.19 143 ALA A C 1
ATOM 1027 O O . ALA A 1 143 ? 32.274 12.304 -12.888 1.00 94.19 143 ALA A O 1
ATOM 1028 N N . THR A 1 144 ? 30.455 13.502 -12.343 1.00 92.69 144 THR A N 1
ATOM 1029 C CA . THR A 1 144 ? 30.840 13.781 -10.941 1.00 92.69 144 THR A CA 1
ATOM 1030 C C . THR A 1 144 ? 29.996 13.064 -9.878 1.00 92.69 144 THR A C 1
ATOM 1032 O O . THR A 1 144 ? 30.456 12.896 -8.747 1.00 92.69 144 THR A O 1
ATOM 1035 N N . LEU A 1 145 ? 28.775 12.617 -10.199 1.00 93.50 145 LEU A N 1
ATOM 1036 C CA . LEU A 1 145 ? 27.833 12.026 -9.239 1.00 93.50 145 LEU A CA 1
ATOM 1037 C C . LEU A 1 145 ? 27.813 10.490 -9.315 1.00 93.50 145 LEU A C 1
ATOM 1039 O O . LEU A 1 145 ? 27.249 9.894 -10.232 1.00 93.50 145 LEU A O 1
ATOM 1043 N N . GLY A 1 146 ? 28.392 9.835 -8.305 1.00 88.38 146 GLY A N 1
ATOM 1044 C CA . GLY A 1 146 ? 28.509 8.369 -8.239 1.00 88.38 146 GLY A CA 1
ATOM 1045 C C . GLY A 1 146 ? 27.246 7.598 -7.816 1.00 88.38 146 GLY A C 1
ATOM 1046 O O . GLY A 1 146 ? 27.269 6.373 -7.797 1.00 88.38 146 GLY A O 1
ATOM 1047 N N . GLY A 1 147 ? 26.153 8.272 -7.445 1.00 88.38 147 GLY A N 1
ATOM 1048 C CA . GLY A 1 147 ? 24.930 7.651 -6.916 1.00 88.38 147 GLY A CA 1
ATOM 1049 C C . GLY A 1 147 ? 23.859 7.301 -7.956 1.00 88.38 147 GLY A C 1
ATOM 1050 O O . GLY A 1 147 ? 22.738 6.952 -7.585 1.00 88.38 147 GLY A O 1
ATOM 1051 N N . LEU A 1 148 ? 24.152 7.424 -9.251 1.00 90.50 148 LEU A N 1
ATOM 1052 C CA . LEU A 1 148 ? 23.186 7.151 -10.316 1.00 90.50 148 LEU A CA 1
ATOM 1053 C C . LEU A 1 148 ? 23.083 5.651 -10.623 1.00 90.50 148 LEU A C 1
ATOM 1055 O O . LEU A 1 148 ? 24.068 4.920 -10.636 1.00 90.50 148 LEU A O 1
ATOM 1059 N N . THR A 1 149 ? 21.868 5.196 -10.928 1.00 88.50 149 THR A N 1
ATOM 1060 C CA . THR A 1 149 ? 21.624 3.843 -11.450 1.00 88.50 149 THR A CA 1
ATOM 1061 C C . THR A 1 149 ? 21.834 3.817 -12.964 1.00 88.50 149 THR A C 1
ATOM 1063 O O . THR A 1 149 ? 21.597 4.817 -13.643 1.00 88.50 149 THR A O 1
ATOM 1066 N N . ALA A 1 150 ? 22.293 2.682 -13.498 1.00 87.19 150 ALA A N 1
ATOM 1067 C CA . ALA A 1 150 ? 22.687 2.556 -14.903 1.00 87.19 150 ALA A CA 1
ATOM 1068 C C . ALA A 1 150 ? 21.560 2.945 -15.881 1.00 87.19 150 ALA A C 1
ATOM 1070 O O . ALA A 1 150 ? 21.795 3.724 -16.799 1.00 87.19 150 ALA A O 1
ATOM 1071 N N . ASP A 1 151 ? 20.317 2.525 -15.615 1.00 86.62 151 ASP A N 1
ATOM 1072 C CA . ASP A 1 151 ? 19.140 2.883 -16.420 1.00 86.62 151 ASP A CA 1
ATOM 1073 C C . ASP A 1 151 ? 18.842 4.392 -16.430 1.00 86.62 151 ASP A C 1
ATOM 1075 O O . ASP A 1 151 ? 18.421 4.932 -17.452 1.00 86.62 151 ASP A O 1
ATOM 1079 N N . VAL A 1 152 ? 19.109 5.096 -15.326 1.00 90.12 152 VAL A N 1
ATOM 1080 C CA . VAL A 1 152 ? 18.976 6.558 -15.239 1.00 90.12 152 VAL A CA 1
ATOM 1081 C C . VAL A 1 152 ? 20.111 7.255 -15.990 1.00 90.12 152 VAL A C 1
ATOM 1083 O O . VAL A 1 152 ? 19.859 8.224 -16.701 1.00 90.12 152 VAL A O 1
ATOM 1086 N N . ALA A 1 153 ? 21.351 6.773 -15.868 1.00 91.94 153 ALA A N 1
ATOM 1087 C CA . ALA A 1 153 ? 22.511 7.389 -16.514 1.00 91.94 153 ALA A CA 1
ATOM 1088 C C . ALA A 1 153 ? 22.529 7.159 -18.041 1.00 91.94 153 ALA A C 1
ATOM 1090 O O . ALA A 1 153 ? 22.782 8.090 -18.801 1.00 91.94 153 ALA A O 1
ATOM 1091 N N . GLU A 1 154 ? 22.208 5.949 -18.506 1.00 91.81 154 GLU A N 1
ATOM 1092 C CA . GLU A 1 154 ? 21.948 5.628 -19.923 1.00 91.81 154 GLU A CA 1
ATOM 1093 C C . GLU A 1 154 ? 20.704 6.373 -20.444 1.00 91.81 154 GLU A C 1
ATOM 1095 O O . GLU A 1 154 ? 20.677 6.831 -21.591 1.00 91.81 154 GLU A O 1
ATOM 1100 N N . GLY A 1 155 ? 19.702 6.549 -19.572 1.00 92.38 155 GLY A N 1
ATOM 1101 C CA . GLY A 1 155 ? 18.544 7.423 -19.750 1.00 92.38 155 GLY A CA 1
ATOM 1102 C C . GLY A 1 155 ? 18.955 8.848 -20.121 1.00 92.38 155 GLY A C 1
ATOM 1103 O O . GLY A 1 155 ? 18.729 9.299 -21.238 1.00 92.38 155 GLY A O 1
ATOM 1104 N N . LEU A 1 156 ? 19.627 9.546 -19.211 1.00 94.38 156 LEU A N 1
ATOM 1105 C CA . LEU A 1 156 ? 20.055 10.928 -19.431 1.00 94.38 156 LEU A CA 1
ATOM 1106 C C . LEU A 1 156 ? 21.017 11.059 -20.627 1.00 94.38 156 LEU A C 1
ATOM 1108 O O . LEU A 1 156 ? 20.907 12.021 -21.377 1.00 94.38 156 LEU A O 1
ATOM 1112 N N . ARG A 1 157 ? 21.914 10.090 -20.870 1.00 93.81 157 ARG A N 1
ATOM 1113 C CA . ARG A 1 157 ? 22.886 10.169 -21.980 1.00 93.81 157 ARG A CA 1
ATOM 1114 C C . ARG A 1 157 ? 22.250 10.158 -23.372 1.00 93.81 157 ARG A C 1
ATOM 1116 O O . ARG A 1 157 ? 22.582 11.034 -24.162 1.00 93.81 157 ARG A O 1
ATOM 1123 N N . ALA A 1 158 ? 21.337 9.234 -23.693 1.00 94.06 158 ALA A N 1
ATOM 1124 C CA . ALA A 1 158 ? 20.685 9.296 -25.014 1.00 94.06 158 ALA A CA 1
ATOM 1125 C C . ALA A 1 158 ? 19.659 10.440 -25.100 1.00 94.06 158 ALA A C 1
ATOM 1127 O O . ALA A 1 158 ? 19.467 11.010 -26.167 1.00 94.06 158 ALA A O 1
ATOM 1128 N N . ASP A 1 159 ? 19.053 10.832 -23.977 1.00 94.62 159 ASP A N 1
ATOM 1129 C CA . ASP A 1 159 ? 18.127 11.967 -23.932 1.00 94.62 159 ASP A CA 1
ATOM 1130 C C . ASP A 1 159 ? 18.857 13.313 -24.157 1.00 94.62 159 ASP A C 1
ATOM 1132 O O . ASP A 1 159 ? 18.257 14.256 -24.670 1.00 94.62 159 ASP A O 1
ATOM 1136 N N . LEU A 1 160 ? 20.154 13.396 -23.819 1.00 93.00 160 LEU A N 1
ATOM 1137 C CA . LEU A 1 160 ? 21.061 14.505 -24.157 1.00 93.00 160 LEU A CA 1
ATOM 1138 C C . LEU A 1 160 ? 21.580 14.448 -25.602 1.00 93.00 160 LEU A C 1
ATOM 1140 O O . LEU A 1 160 ? 21.827 15.501 -26.190 1.00 93.00 160 LEU A O 1
ATOM 1144 N N . LEU A 1 161 ? 21.738 13.253 -26.179 1.00 93.38 161 LEU A N 1
ATOM 1145 C CA . LEU A 1 161 ? 22.181 13.071 -27.569 1.00 93.38 161 LEU A CA 1
ATOM 1146 C C . LEU A 1 161 ? 21.060 13.277 -28.600 1.00 93.38 161 LEU A C 1
ATOM 1148 O O . LEU A 1 161 ? 21.368 13.421 -29.772 1.00 93.38 161 LEU A O 1
ATOM 1152 N N . ASN A 1 162 ? 19.786 13.305 -28.192 1.00 92.62 162 ASN A N 1
ATOM 1153 C CA . ASN A 1 162 ? 18.641 13.432 -29.101 1.00 92.62 162 ASN A CA 1
ATOM 1154 C C . ASN A 1 162 ? 18.662 14.764 -29.891 1.00 92.62 162 ASN A C 1
ATOM 1156 O O . ASN A 1 162 ? 18.392 15.813 -29.292 1.00 92.62 162 ASN A O 1
ATOM 1160 N N . PRO A 1 163 ? 18.936 14.754 -31.211 1.00 89.94 163 PRO A N 1
ATOM 1161 C CA . PRO A 1 163 ? 19.129 15.978 -31.993 1.00 89.94 163 PRO A CA 1
ATOM 1162 C C . PRO A 1 163 ? 17.808 16.655 -32.394 1.00 89.94 163 PRO A C 1
ATOM 1164 O O . PRO A 1 163 ? 17.809 17.787 -32.866 1.00 89.94 163 PRO A O 1
ATOM 1167 N N . TYR A 1 164 ? 16.670 15.986 -32.193 1.00 86.75 164 TYR A N 1
ATOM 1168 C CA . TYR A 1 164 ? 15.340 16.483 -32.561 1.00 86.75 164 TYR A CA 1
ATOM 1169 C C . TYR A 1 164 ? 14.645 17.259 -31.428 1.00 86.75 164 TYR A C 1
ATOM 1171 O O . TYR A 1 164 ? 13.589 17.859 -31.635 1.00 86.75 164 TYR A O 1
ATOM 1179 N N . VAL A 1 165 ? 15.211 17.239 -30.216 1.00 81.69 165 VAL A N 1
ATOM 1180 C CA . VAL A 1 165 ? 14.635 17.875 -29.022 1.00 81.69 165 VAL A CA 1
ATOM 1181 C C . VAL A 1 165 ? 15.248 19.255 -28.820 1.00 81.69 165 VAL A C 1
ATOM 1183 O O . VAL A 1 165 ? 16.403 19.368 -28.399 1.00 81.69 165 VAL A O 1
ATOM 1186 N N . ARG A 1 166 ? 14.434 20.286 -29.079 1.00 63.56 166 ARG A N 1
ATOM 1187 C CA . ARG A 1 166 ? 14.744 21.695 -28.795 1.00 63.56 166 ARG A CA 1
ATOM 1188 C C . ARG A 1 166 ? 14.919 21.942 -27.299 1.00 63.56 166 ARG A C 1
ATOM 1190 O O . ARG A 1 166 ? 14.175 21.399 -26.481 1.00 63.56 166 ARG A O 1
ATOM 1197 N N . ARG A 1 167 ? 15.886 22.787 -26.954 1.00 62.44 167 ARG A N 1
ATOM 1198 C CA . ARG A 1 167 ? 16.345 23.077 -25.590 1.00 62.44 167 ARG A CA 1
ATOM 1199 C C . ARG A 1 167 ? 16.293 24.582 -25.333 1.00 62.44 167 ARG A C 1
ATOM 1201 O O . ARG A 1 167 ? 16.441 25.395 -26.242 1.00 62.44 167 ARG A O 1
ATOM 1208 N N . ALA A 1 168 ? 16.084 24.966 -24.076 1.00 42.53 168 ALA A N 1
ATOM 1209 C CA . ALA A 1 168 ? 16.125 26.372 -23.685 1.00 42.53 168 ALA A CA 1
ATOM 1210 C C . ALA A 1 168 ? 17.566 26.896 -23.816 1.00 42.53 168 ALA A C 1
ATOM 1212 O O . ALA A 1 168 ? 18.451 26.437 -23.097 1.00 42.53 168 ALA A O 1
ATOM 1213 N N . GLY A 1 169 ? 17.793 27.830 -24.744 1.00 43.16 169 GLY A N 1
ATOM 1214 C CA . GLY A 1 169 ? 19.128 28.316 -25.115 1.00 43.16 169 GLY A CA 1
ATOM 1215 C C . GLY A 1 169 ? 19.544 27.986 -26.553 1.00 43.16 169 GLY A C 1
ATOM 1216 O O . GLY A 1 169 ? 20.509 28.575 -27.036 1.00 43.16 169 GLY A O 1
ATOM 1217 N N . ASP A 1 170 ? 18.804 27.124 -27.262 1.00 46.53 170 ASP A N 1
ATOM 1218 C CA . ASP A 1 170 ? 18.899 27.041 -28.724 1.00 46.53 170 ASP A CA 1
ATOM 1219 C C . ASP A 1 170 ? 18.482 28.400 -29.320 1.00 46.53 170 ASP A C 1
ATOM 1221 O O . ASP A 1 170 ? 17.491 28.990 -28.890 1.00 46.53 170 ASP A O 1
ATOM 1225 N N . ALA A 1 171 ? 19.238 28.925 -30.288 1.00 37.88 171 ALA A N 1
ATOM 1226 C CA . ALA A 1 171 ? 19.071 30.311 -30.730 1.00 37.88 171 ALA A CA 1
ATOM 1227 C C . ALA A 1 171 ? 17.718 30.576 -31.427 1.00 37.88 171 ALA A C 1
ATOM 1229 O O . ALA A 1 171 ? 17.390 29.945 -32.440 1.00 37.88 171 ALA A O 1
ATOM 1230 N N . ASP A 1 172 ? 16.982 31.579 -30.930 1.00 39.38 172 ASP A N 1
ATOM 1231 C CA . ASP A 1 172 ? 15.738 32.092 -31.517 1.00 39.38 172 ASP A CA 1
ATOM 1232 C C . ASP A 1 172 ? 15.986 32.672 -32.922 1.00 39.38 172 ASP A C 1
ATOM 1234 O O . ASP A 1 172 ? 16.325 33.839 -33.112 1.00 39.38 172 ASP A O 1
ATOM 1238 N N . GLY A 1 173 ? 15.834 31.811 -33.925 1.00 38.03 173 GLY A N 1
ATOM 1239 C CA . GLY A 1 173 ? 16.072 32.116 -35.336 1.00 38.03 173 GLY A CA 1
ATOM 1240 C C . GLY A 1 173 ? 15.929 30.885 -36.230 1.00 38.03 173 GLY A C 1
ATOM 1241 O O . GLY A 1 173 ? 15.421 30.986 -37.345 1.00 38.03 173 GLY A O 1
ATOM 1242 N N . ALA A 1 174 ? 16.270 29.698 -35.720 1.00 35.91 174 ALA A N 1
ATOM 1243 C CA . ALA A 1 174 ? 15.920 28.444 -36.376 1.00 35.91 174 ALA A CA 1
ATOM 1244 C C . ALA A 1 174 ? 14.433 28.121 -36.142 1.00 35.91 174 ALA A C 1
ATOM 1246 O O . ALA A 1 174 ? 14.056 27.606 -35.084 1.00 35.91 174 ALA A O 1
ATOM 1247 N N . ALA A 1 175 ? 13.578 28.366 -37.138 1.00 34.91 175 ALA A N 1
ATOM 1248 C CA . ALA A 1 175 ? 12.230 27.792 -37.180 1.00 34.91 175 ALA A CA 1
ATOM 1249 C C . ALA A 1 175 ? 12.289 26.250 -37.124 1.00 34.91 175 ALA A C 1
ATOM 1251 O O . ALA A 1 175 ? 13.332 25.652 -37.392 1.00 34.91 175 ALA A O 1
ATOM 1252 N N . ALA A 1 176 ? 11.182 25.579 -36.795 1.00 42.69 176 ALA A N 1
ATOM 1253 C CA . ALA A 1 176 ? 11.095 24.111 -36.820 1.00 42.69 176 ALA A CA 1
ATOM 1254 C C . ALA A 1 176 ? 10.951 23.555 -38.257 1.00 42.69 176 ALA A C 1
ATOM 1256 O O . ALA A 1 176 ? 10.120 22.690 -38.512 1.00 42.69 176 ALA A O 1
ATOM 1257 N N . GLY A 1 177 ? 11.735 24.092 -39.194 1.00 37.50 177 GLY A N 1
ATOM 1258 C CA . GLY A 1 177 ? 11.732 23.726 -40.605 1.00 37.50 177 GLY A CA 1
ATOM 1259 C C . GLY A 1 177 ? 13.128 23.338 -41.082 1.00 37.50 177 GLY A C 1
ATOM 1260 O O . GLY A 1 177 ? 14.079 24.090 -40.893 1.00 37.50 177 GLY A O 1
ATOM 1261 N N . GLU A 1 178 ? 13.208 22.167 -41.712 1.00 41.38 178 GLU A N 1
ATOM 1262 C CA . GLU A 1 178 ? 14.119 21.845 -42.826 1.00 41.38 178 GLU A CA 1
ATOM 1263 C C . GLU A 1 178 ? 15.641 21.955 -42.583 1.00 41.38 178 GLU A C 1
ATOM 1265 O O . GLU A 1 178 ? 16.438 21.782 -43.504 1.00 41.38 178 GLU A O 1
ATOM 1270 N N . GLY A 1 179 ? 16.073 22.109 -41.330 1.00 49.78 179 GLY A N 1
ATOM 1271 C CA . GLY A 1 179 ? 17.433 21.777 -40.912 1.00 49.78 179 GLY A CA 1
ATOM 1272 C C . GLY A 1 179 ? 17.644 20.261 -40.934 1.00 49.78 179 GLY A C 1
ATOM 1273 O O . GLY A 1 179 ? 17.095 19.549 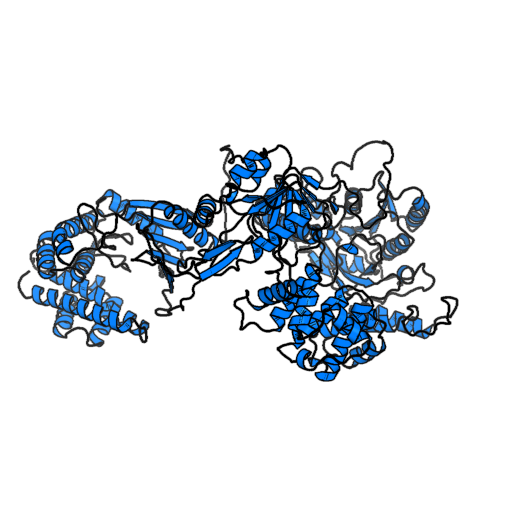-40.093 1.00 49.78 179 GLY A O 1
ATOM 1274 N N . LEU A 1 180 ? 18.442 19.767 -41.884 1.00 60.84 180 LEU A N 1
ATOM 1275 C CA . LEU A 1 180 ? 18.885 18.371 -41.920 1.00 60.84 180 LEU A CA 1
ATOM 1276 C C . LEU A 1 180 ? 19.707 18.051 -40.663 1.00 60.84 180 LEU A C 1
ATOM 1278 O O . LEU A 1 180 ? 20.827 18.532 -40.509 1.00 60.84 180 LEU A O 1
ATOM 1282 N N . VAL A 1 181 ? 19.150 17.218 -39.781 1.00 76.88 181 VAL A N 1
ATOM 1283 C CA . VAL A 1 181 ? 19.906 16.563 -38.704 1.00 76.88 181 VAL A CA 1
ATOM 1284 C C . VAL A 1 181 ? 20.967 15.664 -39.334 1.00 76.88 181 VAL A C 1
ATOM 1286 O O . VAL A 1 181 ? 20.651 14.881 -40.232 1.00 76.88 181 VAL A O 1
ATOM 1289 N N . ASP A 1 182 ? 22.210 15.766 -38.862 1.00 85.94 182 ASP A N 1
ATOM 1290 C CA . ASP A 1 182 ? 23.308 14.978 -39.413 1.00 85.94 182 ASP A CA 1
ATOM 1291 C C . ASP A 1 182 ? 23.114 13.472 -39.165 1.00 85.94 182 ASP A C 1
ATOM 1293 O O . ASP A 1 182 ? 22.634 13.031 -38.114 1.00 85.94 182 ASP A O 1
ATOM 1297 N N . ALA A 1 183 ? 23.503 12.663 -40.152 1.00 87.62 183 ALA A N 1
ATOM 1298 C CA . ALA A 1 183 ? 23.343 11.217 -40.095 1.00 87.62 183 ALA A CA 1
ATOM 1299 C C . ALA A 1 183 ? 24.178 10.573 -38.972 1.00 87.62 183 ALA A C 1
ATOM 1301 O O . ALA A 1 183 ? 23.739 9.579 -38.390 1.00 87.62 183 ALA A O 1
ATOM 1302 N N . ALA A 1 184 ? 25.346 11.127 -38.633 1.00 90.75 184 ALA A N 1
ATOM 1303 C CA . ALA A 1 184 ? 26.172 10.650 -37.530 1.00 90.75 184 ALA A CA 1
ATOM 1304 C C . ALA A 1 184 ? 25.561 11.002 -36.166 1.00 90.75 184 ALA A C 1
ATOM 1306 O O . ALA A 1 184 ? 25.548 10.139 -35.289 1.00 90.75 184 ALA A O 1
ATOM 1307 N N . ASP A 1 185 ? 24.989 12.200 -35.996 1.00 90.25 185 ASP A N 1
ATOM 1308 C CA . ASP A 1 185 ? 24.287 12.587 -34.760 1.00 90.25 185 ASP A CA 1
ATOM 1309 C C . ASP A 1 185 ? 23.041 11.720 -34.531 1.00 90.25 185 ASP A C 1
ATOM 1311 O O . ASP A 1 185 ? 22.838 11.177 -33.440 1.00 90.25 185 ASP A O 1
ATOM 1315 N N . HIS A 1 186 ? 22.244 11.499 -35.584 1.00 92.56 186 HIS A N 1
ATOM 1316 C CA . HIS A 1 186 ? 21.117 10.567 -35.552 1.00 92.56 186 HIS A CA 1
ATOM 1317 C C . HIS A 1 186 ? 21.563 9.148 -35.150 1.00 92.56 186 HIS A C 1
ATOM 1319 O O . HIS A 1 186 ? 20.976 8.541 -34.251 1.00 92.56 186 HIS A O 1
ATOM 1325 N N . GLN A 1 187 ? 22.618 8.615 -35.778 1.00 94.00 187 GLN A N 1
ATOM 1326 C CA . GLN A 1 187 ? 23.121 7.269 -35.483 1.00 94.00 187 GLN A CA 1
ATOM 1327 C C . GLN A 1 187 ? 23.744 7.164 -34.083 1.00 94.00 187 GLN A C 1
ATOM 1329 O O . GLN A 1 187 ? 23.530 6.163 -33.399 1.00 94.00 187 GLN A O 1
ATOM 1334 N N . ALA A 1 188 ? 24.448 8.192 -33.603 1.00 95.25 188 ALA A N 1
ATOM 1335 C CA . ALA A 1 188 ? 24.975 8.247 -32.239 1.00 95.25 188 ALA A CA 1
ATOM 1336 C C . ALA A 1 188 ? 23.843 8.242 -31.198 1.00 95.25 188 ALA A C 1
ATOM 1338 O O . ALA A 1 188 ? 23.910 7.514 -30.200 1.00 95.25 188 ALA A O 1
ATOM 1339 N N . TRP A 1 189 ? 22.769 8.991 -31.458 1.00 95.75 189 TRP A N 1
ATOM 1340 C CA . TRP A 1 189 ? 21.567 8.995 -30.631 1.00 95.75 189 TRP A CA 1
ATOM 1341 C C . TRP A 1 189 ? 20.849 7.638 -30.619 1.00 95.75 189 TRP A C 1
ATOM 1343 O O . TRP A 1 189 ? 20.600 7.099 -29.538 1.00 95.75 189 TRP A O 1
ATOM 1353 N N . VAL A 1 190 ? 20.573 7.038 -31.781 1.00 95.44 190 VAL A N 1
ATOM 1354 C CA . VAL A 1 190 ? 19.927 5.712 -31.893 1.00 95.44 190 VAL A CA 1
ATOM 1355 C C . VAL A 1 190 ? 20.790 4.621 -31.247 1.00 95.44 190 VAL A C 1
ATOM 1357 O O . VAL A 1 190 ? 20.290 3.781 -30.489 1.00 95.44 190 VAL A O 1
ATOM 1360 N N . ALA A 1 191 ? 22.112 4.669 -31.436 1.00 94.81 191 ALA A N 1
ATOM 1361 C CA . ALA A 1 191 ? 23.043 3.775 -30.758 1.00 94.81 191 ALA A CA 1
ATOM 1362 C C . ALA A 1 191 ? 22.965 3.917 -29.228 1.00 94.81 191 ALA A C 1
ATOM 1364 O O . ALA A 1 191 ? 22.980 2.896 -28.526 1.00 94.81 191 ALA A O 1
ATOM 1365 N N . ALA A 1 192 ? 22.837 5.140 -28.703 1.00 94.69 192 ALA A N 1
ATOM 1366 C CA . ALA A 1 192 ? 22.677 5.406 -27.275 1.00 94.69 192 ALA A CA 1
ATOM 1367 C C . ALA A 1 192 ? 21.283 5.015 -26.742 1.00 94.69 192 ALA A C 1
ATOM 1369 O O . ALA A 1 192 ? 21.194 4.467 -25.640 1.00 94.69 192 ALA A O 1
ATOM 1370 N N . LEU A 1 193 ? 20.211 5.198 -27.520 1.00 93.25 193 LEU A N 1
ATOM 1371 C CA . LEU A 1 193 ? 18.853 4.741 -27.197 1.00 93.25 193 LEU A CA 1
ATOM 1372 C C . LEU A 1 193 ? 18.820 3.213 -27.033 1.00 93.25 193 LEU A C 1
ATOM 1374 O O . LEU A 1 193 ? 18.318 2.697 -26.032 1.00 93.25 193 LEU A O 1
ATOM 1378 N N . GLY A 1 194 ? 19.443 2.498 -27.974 1.00 93.06 194 GLY A N 1
ATOM 1379 C CA . GLY A 1 194 ? 19.555 1.041 -27.978 1.00 93.06 194 GLY A CA 1
ATOM 1380 C C . GLY A 1 194 ? 20.575 0.440 -27.001 1.00 93.06 194 GLY A C 1
ATOM 1381 O O . GLY A 1 194 ? 20.672 -0.783 -26.925 1.00 93.06 194 GLY A O 1
ATOM 1382 N N . SER A 1 195 ? 21.340 1.246 -26.254 1.00 91.69 195 SER A N 1
ATOM 1383 C CA . SER A 1 195 ? 22.367 0.744 -25.320 1.00 91.69 195 SER A CA 1
ATOM 1384 C C . SER A 1 195 ? 21.789 -0.209 -24.266 1.00 91.69 195 SER A C 1
ATOM 1386 O O . SER A 1 195 ? 22.308 -1.309 -24.076 1.00 91.69 195 SER A O 1
ATOM 1388 N N . ARG A 1 196 ? 20.650 0.167 -23.671 1.00 89.25 196 ARG A N 1
ATOM 1389 C CA . ARG A 1 196 ? 19.957 -0.608 -22.632 1.00 89.25 196 ARG A CA 1
ATOM 1390 C C . ARG A 1 196 ? 19.443 -1.967 -23.113 1.00 89.25 196 ARG A C 1
ATOM 1392 O O . ARG A 1 196 ? 19.352 -2.904 -22.327 1.00 89.25 196 ARG A O 1
ATOM 1399 N N . PHE A 1 197 ? 19.116 -2.063 -24.399 1.00 93.25 197 PHE A N 1
ATOM 1400 C CA . PHE A 1 197 ? 18.683 -3.296 -25.053 1.00 93.25 197 PHE A CA 1
ATOM 1401 C C . PHE A 1 197 ? 19.884 -4.234 -25.234 1.00 93.25 197 PHE A C 1
ATOM 1403 O O . PHE A 1 197 ? 19.845 -5.382 -24.793 1.00 93.25 197 PHE A O 1
ATOM 1410 N N . ARG A 1 198 ? 21.001 -3.715 -25.763 1.00 92.56 198 ARG A N 1
ATOM 1411 C CA . ARG A 1 198 ? 22.241 -4.491 -25.942 1.00 92.56 198 ARG A CA 1
ATOM 1412 C C . ARG A 1 198 ? 22.828 -4.985 -24.615 1.00 92.56 198 ARG A C 1
ATOM 1414 O O . ARG A 1 198 ? 23.371 -6.078 -24.573 1.00 92.56 198 ARG A O 1
ATOM 1421 N N . ALA A 1 199 ? 22.627 -4.253 -23.517 1.00 91.12 199 ALA A N 1
ATOM 1422 C CA . ALA A 1 199 ? 22.971 -4.682 -22.154 1.00 91.12 199 ALA A CA 1
ATOM 1423 C C . ALA A 1 199 ? 22.082 -5.819 -21.576 1.00 91.12 199 ALA A C 1
ATOM 1425 O O . ALA A 1 199 ? 22.212 -6.165 -20.401 1.00 91.12 199 ALA A O 1
ATOM 1426 N N . ARG A 1 200 ? 21.150 -6.368 -22.370 1.00 91.50 200 ARG A N 1
ATOM 1427 C CA . ARG A 1 200 ? 20.277 -7.521 -22.059 1.00 91.50 200 ARG A CA 1
ATOM 1428 C C . ARG A 1 200 ? 20.231 -8.530 -23.221 1.00 91.50 200 ARG A C 1
ATOM 1430 O O . ARG A 1 200 ? 19.252 -9.265 -23.375 1.00 91.50 200 ARG A O 1
ATOM 1437 N N . ASP A 1 201 ? 21.266 -8.509 -24.062 1.00 92.19 201 ASP A N 1
ATOM 1438 C CA . ASP A 1 201 ? 21.406 -9.333 -25.267 1.00 92.19 201 ASP A CA 1
ATOM 1439 C C . ASP A 1 201 ? 20.233 -9.177 -26.251 1.00 92.19 201 ASP A C 1
ATOM 1441 O O . ASP A 1 201 ? 19.792 -10.145 -26.865 1.00 92.19 201 ASP A O 1
ATOM 1445 N N . LEU A 1 202 ? 19.700 -7.956 -26.382 1.00 92.62 202 LEU A N 1
ATOM 1446 C CA . LEU A 1 202 ? 18.695 -7.570 -27.378 1.00 92.62 202 LEU A CA 1
ATOM 1447 C C . LEU A 1 202 ? 19.313 -6.619 -28.410 1.00 92.62 202 LEU A C 1
ATOM 1449 O O . LEU A 1 202 ? 20.146 -5.770 -28.079 1.00 92.62 202 LEU A O 1
ATOM 1453 N N . LEU A 1 203 ? 18.844 -6.676 -29.656 1.00 92.25 203 LEU A N 1
ATOM 1454 C CA . LEU A 1 203 ? 19.161 -5.635 -30.638 1.00 92.25 203 LEU A CA 1
ATOM 1455 C C . LEU A 1 203 ? 18.509 -4.297 -30.241 1.00 92.25 203 LEU A C 1
ATOM 1457 O O . LEU A 1 203 ? 17.399 -4.265 -29.705 1.00 92.25 203 LEU A O 1
ATOM 1461 N N . GLY A 1 204 ? 19.205 -3.190 -30.513 1.00 92.69 204 GLY A N 1
ATOM 1462 C CA . GLY A 1 204 ? 18.711 -1.843 -30.221 1.00 92.69 204 GLY A CA 1
ATOM 1463 C C . GLY A 1 204 ? 17.699 -1.361 -31.272 1.00 92.69 204 GLY A C 1
ATOM 1464 O O . GLY A 1 204 ? 18.009 -1.470 -32.461 1.00 92.69 204 GLY A O 1
ATOM 1465 N N . PRO A 1 205 ? 16.534 -0.812 -30.870 1.00 93.94 205 PRO A N 1
ATOM 1466 C CA . PRO A 1 205 ? 15.546 -0.273 -31.804 1.00 93.94 205 PRO A CA 1
ATOM 1467 C C . PRO A 1 205 ? 16.151 0.821 -32.683 1.00 93.94 205 PRO A C 1
ATOM 1469 O O . PRO A 1 205 ? 16.981 1.608 -32.226 1.00 93.94 205 PRO A O 1
ATOM 1472 N N . GLN A 1 206 ? 15.720 0.848 -33.938 1.00 94.56 206 GLN A N 1
ATOM 1473 C CA . GLN A 1 206 ? 16.015 1.895 -34.908 1.00 94.56 206 GLN A CA 1
ATOM 1474 C C . GLN A 1 206 ? 14.859 2.904 -34.936 1.00 94.56 206 GLN A C 1
ATOM 1476 O O . GLN A 1 206 ? 13.743 2.589 -34.513 1.00 94.56 206 GLN A O 1
ATOM 1481 N N . VAL A 1 207 ? 15.124 4.117 -35.421 1.00 95.06 207 VAL A N 1
ATOM 1482 C CA . VAL A 1 207 ? 14.140 5.204 -35.487 1.00 95.06 207 VAL A CA 1
ATOM 1483 C C . VAL A 1 207 ? 14.140 5.790 -36.892 1.00 95.06 207 VAL A C 1
ATOM 1485 O O . VAL A 1 207 ? 15.160 6.299 -37.339 1.00 95.06 207 VAL A O 1
ATOM 1488 N N . ASP A 1 208 ? 13.002 5.752 -37.576 1.00 92.69 208 ASP A N 1
ATOM 1489 C CA . ASP A 1 208 ? 12.782 6.529 -38.796 1.00 92.69 208 ASP A CA 1
ATOM 1490 C C . ASP A 1 208 ? 12.265 7.934 -38.416 1.00 92.69 208 ASP A C 1
ATOM 1492 O O . ASP A 1 208 ? 11.167 8.050 -37.864 1.00 92.69 208 ASP A O 1
ATOM 1496 N N . PRO A 1 209 ? 13.017 9.021 -38.673 1.00 89.06 209 PRO A N 1
ATOM 1497 C CA . PRO A 1 209 ? 12.588 10.367 -38.305 1.00 89.06 209 PRO A CA 1
ATOM 1498 C C . PRO A 1 209 ? 11.438 10.912 -39.172 1.00 89.06 209 PRO A C 1
ATOM 1500 O O . PRO A 1 209 ? 10.929 11.986 -38.864 1.00 89.06 209 PRO A O 1
ATOM 1503 N N . SER A 1 210 ? 11.018 10.201 -40.227 1.00 87.00 210 SER A N 1
ATOM 1504 C CA . SER A 1 210 ? 9.855 10.553 -41.059 1.00 87.00 210 SER A CA 1
ATOM 1505 C C . SER A 1 210 ? 8.509 10.048 -40.511 1.00 87.00 210 SER A C 1
ATOM 1507 O O . SER A 1 210 ? 7.457 10.374 -41.066 1.00 87.00 210 SER A O 1
ATOM 1509 N N . GLY A 1 211 ? 8.515 9.285 -39.409 1.00 84.06 211 GLY A N 1
ATOM 1510 C CA . GLY A 1 211 ? 7.298 8.892 -38.695 1.00 84.06 211 GLY A CA 1
ATOM 1511 C C . GLY A 1 211 ? 6.509 10.094 -38.152 1.00 84.06 211 GLY A C 1
ATOM 1512 O O . GLY A 1 211 ? 7.072 11.157 -37.892 1.00 84.06 211 GLY A O 1
ATOM 1513 N N . ALA A 1 212 ? 5.198 9.917 -37.933 1.00 85.62 212 ALA A N 1
ATOM 1514 C CA . ALA A 1 212 ? 4.291 10.979 -37.462 1.00 85.62 212 ALA A CA 1
ATOM 1515 C C . ALA A 1 212 ? 4.783 11.683 -36.177 1.00 85.62 212 ALA A C 1
ATOM 1517 O O . ALA A 1 212 ? 4.576 12.882 -35.992 1.00 85.62 212 ALA A O 1
ATOM 1518 N N . CYS A 1 213 ? 5.505 10.949 -35.330 1.00 89.75 213 CYS A N 1
ATOM 1519 C CA . CYS A 1 213 ? 6.615 11.478 -34.546 1.00 89.75 213 CYS A CA 1
ATOM 1520 C C . CYS A 1 213 ? 7.702 10.392 -34.409 1.00 89.75 213 CYS A C 1
ATOM 1522 O O . CYS A 1 213 ? 7.512 9.262 -34.860 1.00 89.75 213 CYS A O 1
ATOM 1524 N N . LEU A 1 214 ? 8.818 10.694 -33.732 1.00 92.94 214 LEU A N 1
ATOM 1525 C CA . LEU A 1 214 ? 9.943 9.757 -33.550 1.00 92.94 214 LEU A CA 1
ATOM 1526 C C . LEU A 1 214 ? 9.523 8.397 -32.968 1.00 92.94 214 LEU A C 1
ATOM 1528 O O . LEU A 1 214 ? 10.046 7.365 -33.376 1.00 92.94 214 LEU A O 1
ATOM 1532 N N . PHE A 1 215 ? 8.559 8.379 -32.043 1.00 94.06 215 PHE A N 1
ATOM 1533 C CA . PHE A 1 215 ? 8.005 7.137 -31.494 1.00 94.06 215 PHE A CA 1
ATOM 1534 C C . PHE A 1 215 ? 7.343 6.251 -32.566 1.00 94.06 215 PHE A C 1
ATOM 1536 O O . PHE A 1 215 ? 7.511 5.036 -32.536 1.00 94.06 215 PHE A O 1
ATOM 1543 N N . ASP A 1 216 ? 6.641 6.835 -33.540 1.00 93.50 216 ASP A N 1
ATOM 1544 C CA . ASP A 1 216 ? 6.025 6.089 -34.651 1.00 93.50 216 ASP A CA 1
ATOM 1545 C C . ASP A 1 216 ? 7.041 5.659 -35.722 1.00 93.50 216 ASP A C 1
ATOM 1547 O O . ASP A 1 216 ? 6.739 4.823 -36.570 1.00 93.50 216 ASP A O 1
ATOM 1551 N N . GLY A 1 217 ? 8.268 6.182 -35.646 1.00 93.38 217 GLY A N 1
ATOM 1552 C CA . GLY A 1 217 ? 9.428 5.704 -36.392 1.00 93.38 217 GLY A CA 1
ATOM 1553 C C . GLY A 1 217 ? 10.106 4.460 -35.805 1.00 93.38 217 GLY A C 1
ATOM 1554 O O . GLY A 1 217 ? 11.055 3.960 -36.415 1.00 93.38 217 GLY A O 1
ATOM 1555 N N . LEU A 1 218 ? 9.684 3.964 -34.633 1.00 95.56 218 LEU A N 1
ATOM 1556 C CA . LEU A 1 218 ? 10.316 2.819 -33.966 1.00 95.56 218 LEU A CA 1
ATOM 1557 C C . LEU A 1 218 ? 10.182 1.526 -34.783 1.00 95.56 218 LEU A C 1
ATOM 1559 O O . LEU A 1 218 ? 9.092 0.974 -34.948 1.00 95.56 218 LEU A O 1
ATOM 1563 N N . HIS A 1 219 ? 11.315 0.976 -35.213 1.00 93.25 219 HIS A N 1
ATOM 1564 C CA . HIS A 1 219 ? 11.368 -0.280 -35.956 1.00 93.25 219 HIS A CA 1
ATOM 1565 C C . HIS A 1 219 ? 12.595 -1.123 -35.588 1.00 93.25 219 HIS A C 1
ATOM 1567 O O . HIS A 1 219 ? 13.531 -0.672 -34.927 1.00 93.25 219 HIS A O 1
ATOM 1573 N N . LEU A 1 220 ? 12.583 -2.388 -36.005 1.00 90.56 220 LEU A N 1
ATOM 1574 C CA . LEU A 1 220 ? 13.712 -3.303 -35.883 1.00 90.56 220 LEU A CA 1
ATOM 1575 C C . LEU A 1 220 ? 13.643 -4.333 -37.019 1.00 90.56 220 LEU A C 1
ATOM 1577 O O . LEU A 1 220 ? 12.553 -4.676 -37.473 1.00 90.56 220 LEU A O 1
ATOM 1581 N N . GLY A 1 221 ? 14.799 -4.811 -37.484 1.00 70.06 221 GLY A N 1
ATOM 1582 C CA . GLY A 1 221 ? 14.865 -5.875 -38.490 1.00 70.06 221 GLY A CA 1
ATOM 1583 C C . GLY A 1 221 ? 14.300 -7.214 -37.984 1.00 70.06 221 GLY A C 1
ATOM 1584 O O . GLY A 1 221 ? 14.167 -7.404 -36.771 1.00 70.06 221 GLY A O 1
ATOM 1585 N N . PRO A 1 222 ? 13.983 -8.155 -38.893 1.00 60.38 222 PRO A N 1
ATOM 1586 C CA . PRO A 1 222 ? 13.364 -9.428 -38.538 1.00 60.38 222 PRO A CA 1
ATOM 1587 C C . PRO A 1 222 ? 14.272 -10.256 -37.620 1.00 60.38 222 PRO A C 1
ATOM 1589 O O . PRO A 1 222 ? 15.374 -10.658 -37.997 1.00 60.38 222 PRO A O 1
ATOM 1592 N N . ALA A 1 223 ? 13.787 -10.535 -36.411 1.00 66.00 223 ALA A N 1
ATOM 1593 C CA . ALA A 1 223 ? 14.415 -11.485 -35.503 1.00 66.00 223 ALA A CA 1
ATOM 1594 C C . ALA A 1 223 ? 14.145 -12.932 -35.966 1.00 66.00 223 ALA A C 1
ATOM 1596 O O . ALA A 1 223 ? 13.136 -13.217 -36.611 1.00 66.00 223 ALA A O 1
ATOM 1597 N N . ARG A 1 224 ? 15.056 -13.863 -35.644 1.00 73.50 224 ARG A N 1
ATOM 1598 C CA . ARG A 1 224 ? 14.946 -15.281 -36.034 1.00 73.50 224 ARG A CA 1
ATOM 1599 C C . ARG A 1 224 ? 13.632 -15.882 -35.522 1.00 73.50 224 ARG A C 1
ATOM 1601 O O . ARG A 1 224 ? 13.405 -15.856 -34.317 1.00 73.50 224 ARG A O 1
ATOM 1608 N N . SER A 1 225 ? 12.836 -16.466 -36.422 1.00 80.56 225 SER A N 1
ATOM 1609 C CA . SER A 1 225 ? 11.542 -17.071 -36.080 1.00 80.56 225 SER A CA 1
ATOM 1610 C C . SER A 1 225 ? 11.663 -18.209 -35.056 1.00 80.56 225 SER A C 1
ATOM 1612 O O . SER A 1 225 ? 12.631 -18.977 -35.092 1.00 80.56 225 SER A O 1
ATOM 1614 N N . VAL A 1 226 ? 10.666 -18.317 -34.176 1.00 87.50 226 VAL A N 1
ATOM 1615 C CA . VAL A 1 226 ? 10.511 -19.357 -33.148 1.00 87.50 226 VAL A CA 1
ATOM 1616 C C . VAL A 1 226 ? 9.057 -19.844 -33.131 1.00 87.50 226 VAL A C 1
ATOM 1618 O O . VAL A 1 226 ? 8.128 -19.035 -33.166 1.00 87.50 226 VAL A O 1
ATOM 1621 N N . ASP A 1 227 ? 8.875 -21.164 -33.067 1.00 84.69 227 ASP A N 1
ATOM 1622 C CA . ASP A 1 227 ? 7.573 -21.841 -33.035 1.00 84.69 227 ASP A CA 1
ATOM 1623 C C . ASP A 1 227 ? 7.082 -22.133 -31.603 1.00 84.69 227 ASP A C 1
ATOM 1625 O O . ASP A 1 227 ? 7.853 -22.113 -30.640 1.00 84.69 227 ASP A O 1
ATOM 1629 N N . GLY A 1 228 ? 5.793 -22.455 -31.465 1.00 91.06 228 GLY A N 1
ATOM 1630 C CA . GLY A 1 228 ? 5.179 -22.918 -30.218 1.00 91.06 228 GLY A CA 1
ATOM 1631 C C . GLY A 1 228 ? 3.645 -22.780 -30.217 1.00 91.06 228 GLY A C 1
ATOM 1632 O O . GLY A 1 228 ? 3.062 -22.660 -31.297 1.00 91.06 228 GLY A O 1
ATOM 1633 N N . PRO A 1 229 ? 2.984 -22.833 -29.043 1.00 94.31 229 PRO A N 1
ATOM 1634 C CA . PRO A 1 229 ? 1.530 -22.678 -28.919 1.00 94.31 229 PRO A CA 1
ATOM 1635 C C . PRO A 1 229 ? 1.016 -21.314 -29.405 1.00 94.31 229 PRO A C 1
ATOM 1637 O O . PRO A 1 229 ? 1.695 -20.297 -29.285 1.00 94.31 229 PRO A O 1
ATOM 1640 N N . LEU A 1 230 ? -0.224 -21.266 -29.902 1.00 97.88 230 LEU A N 1
ATOM 1641 C CA . LEU A 1 230 ? -0.820 -20.030 -30.424 1.00 97.88 230 LEU A CA 1
ATOM 1642 C C . LEU A 1 230 ? -0.966 -18.959 -29.324 1.00 97.88 230 LEU A C 1
ATOM 1644 O O . LEU A 1 230 ? -1.571 -19.211 -28.277 1.00 97.88 230 LEU A O 1
ATOM 1648 N N . VAL A 1 231 ? -0.475 -17.745 -29.597 1.00 98.44 231 VAL A N 1
ATOM 1649 C CA . VAL A 1 231 ? -0.640 -16.560 -28.737 1.00 98.44 231 VAL A CA 1
ATOM 1650 C C . VAL A 1 231 ? -1.712 -15.620 -29.300 1.00 98.44 231 VAL A C 1
ATOM 1652 O O . VAL A 1 231 ? -1.555 -15.080 -30.393 1.00 98.44 231 VAL A O 1
ATOM 1655 N N . THR A 1 232 ? -2.766 -15.334 -28.534 1.00 98.62 232 THR A N 1
ATOM 1656 C CA . THR A 1 232 ? -3.681 -14.220 -28.845 1.00 98.62 232 THR A CA 1
ATOM 1657 C C . THR A 1 232 ? -3.138 -12.924 -28.239 1.00 98.62 232 THR A C 1
ATOM 1659 O O . THR A 1 232 ? -2.967 -12.833 -27.022 1.00 98.62 232 THR A O 1
ATOM 1662 N N . VAL A 1 233 ? -2.909 -11.897 -29.063 1.00 98.50 233 VAL A N 1
ATOM 1663 C CA . VAL A 1 233 ? -2.540 -10.545 -28.609 1.00 98.50 233 VAL A CA 1
ATOM 1664 C C . VAL A 1 233 ? -3.744 -9.613 -28.716 1.00 98.50 233 VAL A C 1
ATOM 1666 O O . VAL A 1 233 ? -4.265 -9.377 -29.803 1.00 98.50 233 VAL A O 1
ATOM 1669 N N . VAL A 1 234 ? -4.187 -9.076 -27.583 1.00 98.25 234 VAL A N 1
ATOM 1670 C CA . VAL A 1 234 ? -5.387 -8.238 -27.468 1.00 98.25 234 VAL A CA 1
ATOM 1671 C C . VAL A 1 234 ? -5.026 -6.752 -27.453 1.00 98.25 234 VAL A C 1
ATOM 1673 O O . VAL A 1 234 ? -4.327 -6.301 -26.542 1.00 98.25 234 VAL A O 1
ATOM 1676 N N . VAL A 1 235 ? -5.555 -5.988 -28.414 1.00 97.88 235 VAL A N 1
ATOM 1677 C CA . VAL A 1 235 ? -5.297 -4.547 -28.589 1.00 97.88 235 VAL A CA 1
ATOM 1678 C C . VAL A 1 235 ? -6.601 -3.744 -28.445 1.00 97.88 235 VAL A C 1
ATOM 1680 O O . VAL A 1 235 ? -7.335 -3.588 -29.423 1.00 97.88 235 VAL A O 1
ATOM 1683 N N . PRO A 1 236 ? -6.943 -3.240 -27.243 1.00 95.50 236 PRO A N 1
ATOM 1684 C CA . PRO A 1 236 ? -8.096 -2.362 -27.061 1.00 95.50 236 PRO A CA 1
ATOM 1685 C C . PRO A 1 236 ? -7.776 -0.944 -27.558 1.00 95.50 236 PRO A C 1
ATOM 1687 O O . PRO A 1 236 ? -6.760 -0.364 -27.173 1.00 95.50 236 PRO A O 1
ATOM 1690 N N . ALA A 1 237 ? -8.651 -0.361 -28.374 1.00 94.56 237 ALA A N 1
ATOM 1691 C CA . ALA A 1 237 ? -8.465 0.964 -28.956 1.00 94.56 237 ALA A CA 1
ATOM 1692 C C . ALA A 1 237 ? -9.749 1.803 -28.872 1.00 94.56 237 ALA A C 1
ATOM 1694 O O . ALA A 1 237 ? -10.825 1.363 -29.270 1.00 94.56 237 ALA A O 1
ATOM 1695 N N . PHE A 1 238 ? -9.616 3.048 -28.410 1.00 92.56 238 PHE A N 1
ATOM 1696 C CA . PHE A 1 238 ? -10.676 4.054 -28.448 1.00 92.56 238 PHE A CA 1
ATOM 1697 C C . PHE A 1 238 ? -10.121 5.351 -29.025 1.00 92.56 238 PHE A C 1
ATOM 1699 O O . PHE A 1 238 ? -9.180 5.918 -28.473 1.00 92.56 238 PHE A O 1
ATOM 1706 N N . ARG A 1 239 ? -10.720 5.817 -30.124 1.00 91.88 239 ARG A N 1
ATOM 1707 C CA . ARG A 1 239 ? -10.316 7.020 -30.873 1.00 91.88 239 ARG A CA 1
ATOM 1708 C C . ARG A 1 239 ? -8.805 7.069 -31.177 1.00 91.88 239 ARG A C 1
ATOM 1710 O O . ARG A 1 239 ? -8.163 8.071 -30.858 1.00 91.88 239 ARG A O 1
ATOM 1717 N N . PRO A 1 240 ? -8.232 5.990 -31.749 1.00 89.88 240 PRO A N 1
ATOM 1718 C CA . PRO A 1 240 ? -6.797 5.889 -31.998 1.00 89.88 240 PRO A CA 1
ATOM 1719 C C . PRO A 1 240 ? -6.308 6.914 -33.027 1.00 89.88 240 PRO A C 1
ATOM 1721 O O . PRO A 1 240 ? -7.033 7.288 -33.949 1.00 89.88 240 PRO A O 1
ATOM 1724 N N . ASP A 1 241 ? -5.045 7.310 -32.897 1.00 86.31 241 ASP A N 1
ATOM 1725 C CA . ASP A 1 241 ? -4.289 8.012 -33.932 1.00 86.31 241 ASP A CA 1
ATOM 1726 C C . ASP A 1 241 ? -3.405 7.021 -34.726 1.00 86.31 241 ASP A C 1
ATOM 1728 O O . ASP A 1 241 ? -3.633 5.806 -34.719 1.00 86.31 241 ASP A O 1
ATOM 1732 N N . ALA A 1 242 ? -2.389 7.528 -35.431 1.00 82.69 242 ALA A N 1
ATOM 1733 C CA . ALA A 1 242 ? -1.436 6.703 -36.175 1.00 82.69 242 ALA A CA 1
ATOM 1734 C C . ALA A 1 242 ? -0.662 5.697 -35.293 1.00 82.69 242 ALA A C 1
ATOM 1736 O O . ALA A 1 242 ? -0.170 4.696 -35.817 1.00 82.69 242 ALA A O 1
ATOM 1737 N N . GLY A 1 243 ? -0.604 5.902 -33.971 1.00 89.75 243 GLY A N 1
ATOM 1738 C CA . GLY A 1 243 ? 0.049 5.006 -33.019 1.00 89.75 243 GLY A CA 1
ATOM 1739 C C . GLY A 1 243 ? -0.500 3.578 -33.029 1.00 89.75 243 GLY A C 1
ATOM 1740 O O . GLY A 1 243 ? 0.268 2.647 -32.796 1.00 89.75 243 GLY A O 1
ATOM 1741 N N . LEU A 1 244 ? -1.768 3.366 -33.412 1.00 95.50 244 LEU A N 1
ATOM 1742 C CA . LEU A 1 244 ? -2.325 2.013 -33.553 1.00 95.50 244 LEU A CA 1
ATOM 1743 C C . LEU A 1 244 ? -1.645 1.214 -34.677 1.00 95.50 244 LEU A C 1
ATOM 1745 O O . LEU A 1 244 ? -1.450 0.006 -34.535 1.00 95.50 244 LEU A O 1
ATOM 1749 N N . LEU A 1 245 ? -1.211 1.875 -35.758 1.00 95.56 245 LEU A N 1
ATOM 1750 C CA . LEU A 1 245 ? -0.398 1.233 -36.795 1.00 95.56 245 LEU A CA 1
ATOM 1751 C C . LEU A 1 245 ? 0.989 0.874 -36.245 1.00 95.56 245 LEU A C 1
ATOM 1753 O O . LEU A 1 245 ? 1.461 -0.232 -36.493 1.00 95.56 245 LEU A O 1
ATOM 1757 N N . THR A 1 246 ? 1.620 1.761 -35.469 1.00 95.06 246 THR A N 1
ATOM 1758 C CA . THR A 1 246 ? 2.908 1.512 -34.794 1.00 95.06 246 THR A CA 1
ATOM 1759 C C . THR A 1 246 ? 2.820 0.306 -33.851 1.00 95.06 246 THR A C 1
ATOM 1761 O O . THR A 1 246 ? 3.636 -0.616 -33.937 1.00 95.06 246 THR A O 1
ATOM 1764 N N . SER A 1 247 ? 1.791 0.270 -33.000 1.00 96.81 247 SER A N 1
ATOM 1765 C CA . SER A 1 247 ? 1.566 -0.801 -32.029 1.00 96.81 247 SER A CA 1
ATOM 1766 C C . SER A 1 247 ? 1.309 -2.141 -32.717 1.00 96.81 247 SER A C 1
ATOM 1768 O O . SER A 1 247 ? 2.062 -3.094 -32.494 1.00 96.81 247 SER A O 1
ATOM 1770 N N . VAL A 1 248 ? 0.343 -2.216 -33.643 1.00 97.56 248 VAL A N 1
ATOM 1771 C CA . VAL A 1 248 ? 0.014 -3.474 -34.337 1.00 97.56 248 VAL A CA 1
ATOM 1772 C C . VAL A 1 248 ? 1.177 -3.964 -35.207 1.00 97.56 248 VAL A C 1
ATOM 1774 O O . VAL A 1 248 ? 1.502 -5.149 -35.151 1.00 97.56 248 VAL A O 1
ATOM 1777 N N . ARG A 1 249 ? 1.898 -3.087 -35.924 1.00 96.12 249 ARG A N 1
ATOM 1778 C CA . ARG A 1 249 ? 3.108 -3.484 -36.677 1.00 96.12 249 ARG A CA 1
ATOM 1779 C C . ARG A 1 249 ? 4.182 -4.093 -35.770 1.00 96.12 249 ARG A C 1
ATOM 1781 O O . ARG A 1 249 ? 4.786 -5.093 -36.147 1.00 96.12 249 ARG A O 1
ATOM 1788 N N . SER A 1 250 ? 4.382 -3.559 -34.562 1.00 96.44 250 SER A N 1
ATOM 1789 C CA . SER A 1 250 ? 5.347 -4.105 -33.591 1.00 96.44 250 SER A CA 1
ATOM 1790 C C . SER A 1 250 ? 4.961 -5.492 -33.037 1.00 96.44 250 SER A C 1
ATOM 1792 O O . SER A 1 250 ? 5.826 -6.271 -32.628 1.00 96.44 250 SER A O 1
ATOM 1794 N N . VAL A 1 251 ? 3.665 -5.830 -33.068 1.00 96.75 251 VAL A N 1
ATOM 1795 C CA . VAL A 1 251 ? 3.140 -7.165 -32.733 1.00 96.75 251 VAL A CA 1
ATOM 1796 C C . VAL A 1 251 ? 3.230 -8.121 -33.929 1.00 96.75 251 VAL A C 1
ATOM 1798 O O . VAL A 1 251 ? 3.583 -9.284 -33.758 1.00 96.75 251 VAL A O 1
ATOM 1801 N N . LEU A 1 252 ? 2.972 -7.652 -35.149 1.00 95.44 252 LEU A N 1
ATOM 1802 C CA . LEU A 1 252 ? 3.093 -8.476 -36.358 1.00 95.44 252 LEU A CA 1
ATOM 1803 C C . LEU A 1 252 ? 4.553 -8.832 -36.691 1.00 95.44 252 LEU A C 1
ATOM 1805 O O . LEU A 1 252 ? 4.802 -9.895 -37.262 1.00 95.44 252 LEU A O 1
ATOM 1809 N N . ALA A 1 253 ? 5.501 -7.977 -36.286 1.00 94.44 253 ALA A N 1
ATOM 1810 C CA . ALA A 1 253 ? 6.948 -8.147 -36.439 1.00 94.44 253 ALA A CA 1
ATOM 1811 C C . ALA A 1 253 ? 7.629 -8.964 -35.316 1.00 94.44 253 ALA A C 1
ATOM 1813 O O . ALA A 1 253 ? 8.856 -8.942 -35.200 1.00 94.44 253 ALA A O 1
ATOM 1814 N N . GLN A 1 254 ? 6.872 -9.666 -34.465 1.00 95.62 254 GLN A N 1
ATOM 1815 C CA . GLN A 1 254 ? 7.445 -10.567 -33.456 1.00 95.62 254 GLN A CA 1
ATOM 1816 C C . GLN A 1 254 ? 8.175 -11.751 -34.113 1.00 95.62 254 GLN A C 1
ATOM 1818 O O . GLN A 1 254 ? 7.718 -12.283 -35.122 1.00 95.62 254 GLN A O 1
ATOM 1823 N N . SER A 1 255 ? 9.265 -12.232 -33.503 1.00 94.00 255 SER A N 1
ATOM 1824 C CA . SER A 1 255 ? 9.898 -13.504 -33.899 1.00 94.00 255 SER A CA 1
ATOM 1825 C C . SER A 1 255 ? 9.022 -14.722 -33.608 1.00 94.00 255 SER A C 1
ATOM 1827 O O . SER A 1 255 ? 9.282 -15.812 -34.107 1.00 94.00 255 SER A O 1
ATOM 1829 N N . TYR A 1 256 ? 7.996 -14.561 -32.781 1.00 94.38 256 TYR A N 1
ATOM 1830 C CA . TYR A 1 256 ? 7.064 -15.623 -32.455 1.00 94.38 256 TYR A CA 1
ATOM 1831 C C . TYR A 1 256 ? 5.969 -15.707 -33.524 1.00 94.38 256 TYR A C 1
ATOM 1833 O O . TYR A 1 256 ? 5.027 -14.917 -33.513 1.00 94.38 256 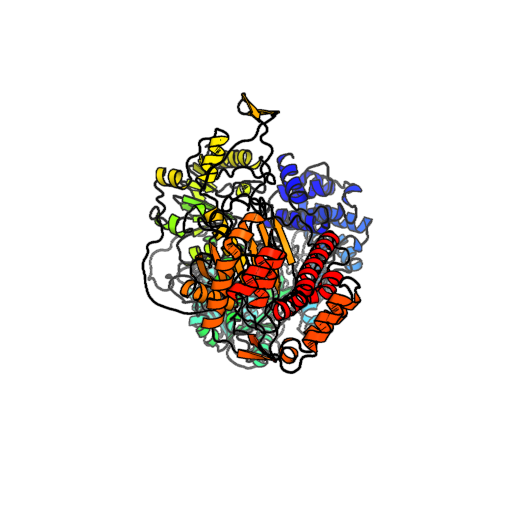TYR A O 1
ATOM 1841 N N . GLY A 1 257 ? 6.112 -16.629 -34.480 1.00 89.44 257 GLY A N 1
ATOM 1842 C CA . GLY A 1 257 ? 5.253 -16.662 -35.672 1.00 89.44 257 GLY A CA 1
ATOM 1843 C C . GLY A 1 257 ? 3.790 -17.026 -35.386 1.00 89.44 257 GLY A C 1
ATOM 1844 O O . GLY A 1 257 ? 2.883 -16.505 -36.039 1.00 89.44 257 GLY A O 1
ATOM 1845 N N . GLN A 1 258 ? 3.563 -17.889 -34.391 1.00 94.75 258 GLN A N 1
ATOM 1846 C CA . GLN A 1 258 ? 2.252 -18.441 -34.035 1.00 94.75 258 GLN A CA 1
ATOM 1847 C C . GLN A 1 258 ? 1.445 -17.460 -33.168 1.00 94.75 258 GLN A C 1
ATOM 1849 O O . GLN A 1 258 ? 1.317 -17.629 -31.954 1.00 94.75 258 GLN A O 1
ATOM 1854 N N . LEU A 1 259 ? 0.902 -16.413 -33.796 1.00 96.31 259 LEU A N 1
ATOM 1855 C CA . LEU A 1 259 ? 0.047 -15.422 -33.138 1.00 96.31 259 LEU A CA 1
ATOM 1856 C C . LEU A 1 259 ? -1.198 -15.043 -33.953 1.00 96.31 259 LEU A C 1
ATOM 1858 O O . LEU A 1 259 ? -1.197 -15.104 -35.181 1.00 96.31 259 LEU A O 1
ATOM 1862 N N . GLU A 1 260 ? -2.233 -14.583 -33.251 1.00 97.44 260 GLU A N 1
ATOM 1863 C CA . GLU A 1 260 ? -3.317 -13.759 -33.805 1.00 97.44 260 GLU A CA 1
ATOM 1864 C C . GLU A 1 260 ? -3.357 -12.404 -33.078 1.00 97.44 260 GLU A C 1
ATOM 1866 O O . GLU A 1 260 ? -3.014 -12.317 -31.895 1.00 97.44 260 GLU A O 1
ATOM 1871 N N . VAL A 1 261 ? -3.800 -11.345 -33.759 1.00 98.44 261 VAL A N 1
ATOM 1872 C CA . VAL A 1 261 ? -3.961 -10.006 -33.172 1.00 98.44 261 VAL A CA 1
ATOM 1873 C C . VAL A 1 261 ? -5.438 -9.636 -33.173 1.00 98.44 261 VAL A C 1
ATOM 1875 O O . VAL A 1 261 ? -6.025 -9.430 -34.231 1.00 98.44 261 VAL A O 1
ATOM 1878 N N . VAL A 1 262 ? -6.051 -9.533 -31.995 1.00 98.44 262 VAL A N 1
ATOM 1879 C CA . VAL A 1 262 ? -7.457 -9.138 -31.842 1.00 98.44 262 VAL A CA 1
ATOM 1880 C C . VAL A 1 262 ? -7.515 -7.664 -31.449 1.00 98.44 262 VAL A C 1
ATOM 1882 O O . VAL A 1 262 ? -7.302 -7.304 -30.289 1.00 98.44 262 VAL A O 1
ATOM 1885 N N . VAL A 1 263 ? -7.790 -6.809 -32.432 1.00 98.31 263 VAL A N 1
ATOM 1886 C CA . VAL A 1 263 ? -7.984 -5.364 -32.254 1.00 98.31 263 VAL A CA 1
ATOM 1887 C C . VAL A 1 263 ? -9.451 -5.107 -31.921 1.00 98.31 263 VAL A C 1
ATOM 1889 O O . VAL A 1 263 ? -10.333 -5.635 -32.596 1.00 98.31 263 VAL A O 1
ATOM 1892 N N . VAL A 1 264 ? -9.729 -4.298 -30.899 1.00 97.44 264 VAL A N 1
ATOM 1893 C CA . VAL A 1 264 ? -11.102 -3.974 -30.478 1.00 97.44 264 VAL A CA 1
ATOM 1894 C C . VAL A 1 264 ? -11.332 -2.471 -30.520 1.00 97.44 264 VAL A C 1
ATOM 1896 O O . VAL A 1 264 ? -10.733 -1.736 -29.739 1.00 97.44 264 VAL A O 1
ATOM 1899 N N . ASP A 1 265 ? -12.231 -2.035 -31.398 1.00 96.75 265 ASP A N 1
ATOM 1900 C CA . ASP A 1 265 ? -12.770 -0.675 -31.431 1.00 96.75 265 ASP A CA 1
ATOM 1901 C C . ASP A 1 265 ? -13.855 -0.515 -30.351 1.00 96.75 265 ASP A C 1
ATOM 1903 O O . ASP A 1 265 ? -14.971 -1.024 -30.479 1.00 96.75 265 ASP A O 1
ATOM 1907 N N . ASP A 1 266 ? -13.511 0.194 -29.279 1.00 93.12 266 ASP A N 1
ATOM 1908 C CA . ASP A 1 266 ? -14.335 0.508 -28.102 1.00 93.12 266 ASP A CA 1
ATOM 1909 C C . ASP A 1 266 ? -15.315 1.672 -28.403 1.00 93.12 266 ASP A C 1
ATOM 1911 O O . ASP A 1 266 ? -15.374 2.678 -27.695 1.00 93.12 266 ASP A O 1
ATOM 1915 N N . ALA A 1 267 ? -16.051 1.555 -29.515 1.00 92.81 267 ALA A N 1
ATOM 1916 C CA . ALA A 1 267 ? -16.994 2.538 -30.066 1.00 92.81 267 ALA A CA 1
ATOM 1917 C C . ALA A 1 267 ? -16.391 3.928 -30.384 1.00 92.81 267 ALA A C 1
ATOM 1919 O O . ALA A 1 267 ? -16.934 4.971 -30.008 1.00 92.81 267 ALA A O 1
ATOM 1920 N N . SER A 1 268 ? -15.269 3.975 -31.111 1.00 91.69 268 SER A N 1
ATOM 1921 C CA . SER A 1 268 ? -14.578 5.230 -31.472 1.00 91.69 268 SER A CA 1
ATOM 1922 C C . SER A 1 268 ? -15.434 6.191 -32.310 1.00 91.69 268 SER A C 1
ATOM 1924 O O . SER A 1 268 ? -15.325 7.413 -32.149 1.00 91.69 268 SER A O 1
ATOM 1926 N N . GLY A 1 269 ? -16.291 5.638 -33.176 1.00 90.44 269 GLY A N 1
ATOM 1927 C CA . GLY A 1 269 ? -17.191 6.354 -34.087 1.00 90.44 269 GLY A CA 1
ATOM 1928 C C . GLY A 1 269 ? -16.655 6.493 -35.527 1.00 90.44 269 GLY A C 1
ATOM 1929 O O . GLY A 1 269 ? -15.473 6.243 -35.774 1.00 90.44 269 GLY A O 1
ATOM 1930 N N . PRO A 1 270 ? -17.496 6.917 -36.497 1.00 88.31 270 PRO A N 1
ATOM 1931 C CA . PRO A 1 270 ? -17.192 6.820 -37.933 1.00 88.31 270 PRO A CA 1
ATOM 1932 C C . PRO A 1 270 ? -15.902 7.513 -38.392 1.00 88.31 270 PRO A C 1
ATOM 1934 O O . PRO A 1 270 ? -15.249 7.036 -39.315 1.00 88.31 270 PRO A O 1
ATOM 1937 N N . GLY A 1 271 ? -15.489 8.598 -37.724 1.00 91.38 271 GLY A N 1
ATOM 1938 C CA . GLY A 1 271 ? -14.255 9.328 -38.045 1.00 91.38 271 GLY A CA 1
ATOM 1939 C C . GLY A 1 271 ? -12.958 8.519 -37.888 1.00 91.38 271 GLY A C 1
ATOM 1940 O O . GLY A 1 271 ? -11.917 8.964 -38.359 1.00 91.38 271 GLY A O 1
ATOM 1941 N N . PHE A 1 272 ? -13.015 7.337 -37.265 1.00 94.06 272 PHE A N 1
ATOM 1942 C CA . PHE A 1 272 ? -11.869 6.444 -37.057 1.00 94.06 272 PHE A CA 1
ATOM 1943 C C . PHE A 1 272 ? -11.888 5.202 -37.966 1.00 94.06 272 PHE A C 1
ATOM 1945 O O . PHE A 1 272 ? -10.981 4.376 -37.885 1.00 94.06 272 PHE A O 1
ATOM 1952 N N . ALA A 1 273 ? -12.878 5.062 -38.859 1.00 91.31 273 ALA A N 1
ATOM 1953 C CA . ALA A 1 273 ? -13.007 3.891 -39.733 1.00 91.31 273 ALA A CA 1
ATOM 1954 C C . ALA A 1 273 ? -11.725 3.611 -40.542 1.00 91.31 273 ALA A C 1
ATOM 1956 O O . ALA A 1 273 ? -11.208 2.497 -40.496 1.00 91.31 273 ALA A O 1
ATOM 1957 N N . ALA A 1 274 ? -11.149 4.647 -41.162 1.00 93.31 274 ALA A N 1
ATOM 1958 C CA . ALA A 1 274 ? -9.972 4.531 -42.024 1.00 93.31 274 ALA A CA 1
ATOM 1959 C C . ALA A 1 274 ? -8.708 4.009 -41.309 1.00 93.31 274 ALA A C 1
ATOM 1961 O O . ALA A 1 274 ? -7.935 3.269 -41.914 1.00 93.31 274 ALA A O 1
ATOM 1962 N N . VAL A 1 275 ? -8.484 4.346 -40.029 1.00 94.75 275 VAL A N 1
ATOM 1963 C CA . VAL A 1 275 ? -7.331 3.806 -39.279 1.00 94.75 275 VAL A CA 1
ATOM 1964 C C . VAL A 1 275 ? -7.560 2.344 -38.893 1.00 94.75 275 VAL A C 1
ATOM 1966 O O . VAL A 1 275 ? -6.643 1.538 -39.022 1.00 94.75 275 VAL A O 1
ATOM 1969 N N . PHE A 1 276 ? -8.784 1.957 -38.523 1.00 95.69 276 PHE A N 1
ATOM 1970 C CA . PHE A 1 276 ? -9.112 0.549 -38.271 1.00 95.69 276 PHE A CA 1
ATOM 1971 C C . PHE A 1 276 ? -9.079 -0.316 -39.541 1.00 95.69 276 PHE A C 1
ATOM 1973 O O . PHE A 1 276 ? -8.653 -1.467 -39.480 1.00 95.69 276 PHE A O 1
ATOM 1980 N N . GLU A 1 277 ? -9.474 0.230 -40.691 1.00 94.06 277 GLU A N 1
ATOM 1981 C CA . GLU A 1 277 ? -9.364 -0.427 -41.999 1.00 94.06 277 GLU A CA 1
ATOM 1982 C C . GLU A 1 277 ? -7.899 -0.595 -42.421 1.00 94.06 277 GLU A C 1
ATOM 1984 O O . GLU A 1 277 ? -7.492 -1.697 -42.785 1.00 94.06 277 GLU A O 1
ATOM 1989 N N . ALA A 1 278 ? -7.076 0.450 -42.277 1.00 95.38 278 ALA A N 1
ATOM 1990 C CA . ALA A 1 278 ? -5.638 0.375 -42.533 1.00 95.38 278 ALA A CA 1
ATOM 1991 C C . ALA A 1 278 ? -4.912 -0.620 -41.607 1.00 95.38 278 ALA A C 1
ATOM 1993 O O . ALA A 1 278 ? -3.933 -1.231 -42.026 1.00 95.38 278 ALA A O 1
ATOM 1994 N N . VAL A 1 279 ? -5.389 -0.794 -40.368 1.00 96.38 279 VAL A N 1
ATOM 1995 C CA . VAL A 1 279 ? -4.882 -1.782 -39.400 1.00 96.38 279 VAL A CA 1
ATOM 1996 C C . VAL A 1 279 ? -5.303 -3.207 -39.767 1.00 96.38 279 VAL A C 1
ATOM 1998 O O . VAL A 1 279 ? -4.469 -4.108 -39.736 1.00 96.38 279 VAL A O 1
ATOM 2001 N N . ALA A 1 280 ? -6.567 -3.420 -40.143 1.00 94.94 280 ALA A N 1
ATOM 2002 C CA . ALA A 1 280 ? -7.063 -4.726 -40.580 1.00 94.94 280 ALA A CA 1
ATOM 2003 C C . ALA A 1 280 ? -6.410 -5.196 -41.895 1.00 94.94 280 ALA A C 1
ATOM 2005 O O . ALA A 1 280 ? -6.235 -6.390 -42.100 1.00 94.94 280 ALA A O 1
ATOM 2006 N N . ALA A 1 281 ? -5.998 -4.263 -42.759 1.00 96.38 281 ALA A N 1
ATOM 2007 C CA . ALA A 1 281 ? -5.295 -4.545 -44.009 1.00 96.38 281 ALA A CA 1
ATOM 2008 C C . ALA A 1 281 ? -3.777 -4.805 -43.858 1.00 96.38 281 ALA A C 1
ATOM 2010 O O . ALA A 1 281 ? -3.088 -4.918 -44.872 1.00 96.38 281 ALA A O 1
ATOM 2011 N N . LEU A 1 282 ? -3.227 -4.870 -42.635 1.00 96.06 282 LEU A N 1
ATOM 2012 C CA . LEU A 1 282 ? -1.788 -5.106 -42.429 1.00 96.06 282 LEU A CA 1
ATOM 2013 C C . LEU A 1 282 ? -1.363 -6.566 -42.659 1.00 96.06 282 LEU A C 1
ATOM 2015 O O . LEU A 1 282 ? -0.271 -6.790 -43.175 1.00 96.06 282 LEU A O 1
ATOM 2019 N N . ASP A 1 283 ? -2.164 -7.534 -42.203 1.00 96.75 283 ASP A N 1
ATOM 2020 C CA . ASP A 1 283 ? -1.803 -8.959 -42.116 1.00 96.75 283 ASP A CA 1
ATOM 2021 C C . ASP A 1 283 ? -3.060 -9.798 -41.802 1.00 96.75 283 ASP A C 1
ATOM 2023 O O . ASP A 1 283 ? -3.856 -9.401 -40.949 1.00 96.75 283 ASP A O 1
ATOM 2027 N N . ASP A 1 284 ? -3.228 -10.968 -42.429 1.00 95.69 284 ASP A N 1
ATOM 2028 C CA . ASP A 1 284 ? -4.391 -11.858 -42.229 1.00 95.69 284 ASP A CA 1
ATOM 2029 C C . ASP A 1 284 ? -4.548 -12.362 -40.775 1.00 95.69 284 ASP A C 1
ATOM 2031 O O . ASP A 1 284 ? -5.615 -12.842 -40.381 1.00 95.69 284 ASP A O 1
ATOM 2035 N N . ARG A 1 285 ? -3.502 -12.242 -39.943 1.00 96.25 285 ARG A N 1
ATOM 2036 C CA . ARG A 1 285 ? -3.543 -12.519 -38.496 1.00 96.25 285 ARG A CA 1
ATOM 2037 C C . ARG A 1 285 ? -4.305 -11.452 -37.697 1.00 96.25 285 ARG A C 1
ATOM 2039 O O . ARG A 1 285 ? -4.555 -11.672 -36.509 1.00 96.25 285 ARG A O 1
ATOM 2046 N N . VAL A 1 286 ? -4.668 -10.310 -38.294 1.00 98.12 286 VAL A N 1
ATOM 2047 C CA . VAL A 1 286 ? -5.402 -9.218 -37.630 1.00 98.12 286 VAL A CA 1
ATOM 2048 C C . VAL A 1 286 ? -6.917 -9.430 -37.718 1.00 98.12 286 VAL A C 1
ATOM 2050 O O . VAL A 1 286 ? -7.524 -9.394 -38.784 1.00 98.12 286 VAL A O 1
ATOM 2053 N N . ARG A 1 287 ? -7.563 -9.575 -36.559 1.00 97.38 287 ARG A N 1
ATOM 2054 C CA . ARG A 1 287 ? -9.021 -9.639 -36.396 1.00 97.38 287 ARG A CA 1
ATOM 2055 C C . ARG A 1 287 ? -9.517 -8.342 -35.763 1.00 97.38 287 ARG A C 1
ATOM 2057 O O . ARG A 1 287 ? -9.195 -8.062 -34.611 1.00 97.38 287 ARG A O 1
ATOM 2064 N N . LEU A 1 288 ? -10.334 -7.576 -36.486 1.00 97.00 288 LEU A N 1
ATOM 2065 C CA . LEU A 1 288 ? -11.008 -6.393 -35.946 1.00 97.00 288 LEU A CA 1
ATOM 2066 C C . LEU A 1 288 ? -12.380 -6.762 -35.363 1.00 97.00 288 LEU A C 1
ATOM 2068 O O . LEU A 1 288 ? -13.247 -7.271 -36.071 1.00 97.00 288 LEU A O 1
ATOM 2072 N N . LEU A 1 289 ? -12.591 -6.438 -34.091 1.00 96.25 289 LEU A N 1
ATOM 2073 C CA . LEU A 1 289 ? -13.893 -6.426 -33.427 1.00 96.25 289 LEU A CA 1
ATOM 2074 C C . LEU A 1 289 ? -14.327 -4.970 -33.207 1.00 96.25 289 LEU A C 1
ATOM 2076 O O . LEU A 1 289 ? -13.491 -4.106 -32.948 1.00 96.25 289 LEU A O 1
ATOM 2080 N N . ARG A 1 290 ? -15.632 -4.694 -33.271 1.00 94.38 290 ARG A N 1
ATOM 2081 C CA . ARG A 1 290 ? -16.212 -3.381 -32.944 1.00 94.38 290 ARG A CA 1
ATOM 2082 C C . ARG A 1 290 ? -17.259 -3.532 -31.842 1.00 94.38 290 ARG A C 1
ATOM 2084 O O . ARG A 1 290 ? -17.940 -4.555 -31.790 1.00 94.38 290 ARG A O 1
ATOM 2091 N N . GLN A 1 291 ? -17.359 -2.539 -30.963 1.00 88.88 291 GLN A N 1
ATOM 2092 C CA . GLN A 1 291 ? -18.386 -2.439 -29.923 1.00 88.88 291 GLN A CA 1
ATOM 2093 C C . GLN A 1 291 ? -19.370 -1.311 -30.256 1.00 88.88 291 GLN A C 1
ATOM 2095 O O . GLN A 1 291 ? -18.970 -0.270 -30.773 1.00 88.88 291 GLN A O 1
ATOM 2100 N N . ASP A 1 292 ? -20.650 -1.509 -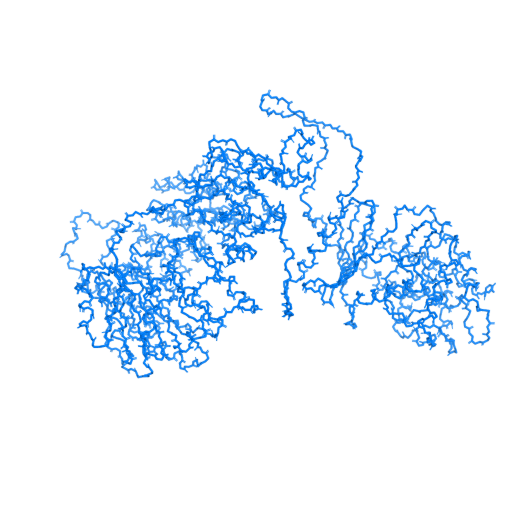29.936 1.00 86.00 292 ASP A N 1
ATOM 2101 C CA . ASP A 1 292 ? -21.714 -0.530 -30.213 1.00 86.00 292 ASP A CA 1
ATOM 2102 C C . ASP A 1 292 ? -21.702 0.664 -29.237 1.00 86.00 292 ASP A C 1
ATOM 2104 O O . ASP A 1 292 ? -22.271 1.719 -29.519 1.00 86.00 292 ASP A O 1
ATOM 2108 N N . ARG A 1 293 ? -21.068 0.498 -28.067 1.00 85.88 293 ARG A N 1
ATOM 2109 C CA . ARG A 1 293 ? -20.955 1.490 -26.983 1.00 85.88 293 ARG A CA 1
ATOM 2110 C C . ARG A 1 293 ? -19.574 1.403 -26.326 1.00 85.88 293 ARG A C 1
ATOM 2112 O O . ARG A 1 293 ? -18.964 0.339 -26.329 1.00 85.88 293 ARG A O 1
ATOM 2119 N N . ASN A 1 294 ? -19.093 2.518 -25.767 1.00 86.44 294 ASN A N 1
ATOM 2120 C CA . ASN A 1 294 ? -17.794 2.581 -25.088 1.00 86.44 294 ASN A CA 1
ATOM 2121 C C . ASN A 1 294 ? -17.884 1.922 -23.702 1.00 86.44 294 ASN A C 1
ATOM 2123 O O . ASN A 1 294 ? -18.486 2.489 -22.790 1.00 86.44 294 ASN A O 1
ATOM 2127 N N . GLY A 1 295 ? -17.272 0.749 -23.542 1.00 82.06 295 GLY A N 1
ATOM 2128 C CA . GLY A 1 295 ? -17.126 0.060 -22.257 1.00 82.06 295 GLY A CA 1
ATOM 2129 C C . GLY A 1 295 ? -15.771 0.314 -21.583 1.00 82.06 295 GLY A C 1
ATOM 2130 O O . GLY A 1 295 ? -15.595 0.027 -20.398 1.00 82.06 295 GLY A O 1
ATOM 2131 N N . GLY A 1 296 ? -14.799 0.866 -22.308 1.00 87.19 296 GLY A N 1
ATOM 2132 C CA . GLY A 1 296 ? -13.442 1.068 -21.818 1.00 87.19 296 GLY A CA 1
ATOM 2133 C C . GLY A 1 296 ? -12.548 -0.159 -22.011 1.00 87.19 296 GLY A C 1
ATOM 2134 O O . GLY A 1 296 ? -12.997 -1.287 -22.235 1.00 87.19 296 GLY A O 1
ATOM 2135 N N . ALA A 1 297 ? -11.238 0.057 -21.859 1.00 87.69 297 ALA A N 1
ATOM 2136 C CA . ALA A 1 297 ? -10.197 -0.906 -22.224 1.00 87.69 297 ALA A CA 1
ATOM 2137 C C . ALA A 1 297 ? -10.367 -2.318 -21.629 1.00 87.69 297 ALA A C 1
ATOM 2139 O O . ALA A 1 297 ? -9.947 -3.287 -22.254 1.00 87.69 297 ALA A O 1
ATOM 2140 N N . TYR A 1 298 ? -10.981 -2.466 -20.451 1.00 91.81 298 TYR A N 1
ATOM 2141 C CA . TYR A 1 298 ? -11.168 -3.774 -19.814 1.00 91.81 298 TYR A CA 1
ATOM 2142 C C . TYR A 1 298 ? -12.409 -4.521 -20.316 1.00 91.81 298 TYR A C 1
ATOM 2144 O O . TYR A 1 298 ? -12.348 -5.738 -20.455 1.00 91.81 298 TYR A O 1
ATOM 2152 N N . VAL A 1 299 ? -13.477 -3.818 -20.714 1.00 90.12 299 VAL A N 1
ATOM 2153 C CA . VAL A 1 299 ? -14.599 -4.423 -21.461 1.00 90.12 299 VAL A CA 1
ATOM 2154 C C . VAL A 1 299 ? -14.131 -4.853 -22.850 1.00 90.12 299 VAL A C 1
ATOM 2156 O O . VAL A 1 299 ? -14.407 -5.972 -23.279 1.00 90.12 299 VAL A O 1
ATOM 2159 N N . ALA A 1 300 ? -13.340 -4.014 -23.524 1.00 91.69 300 ALA A N 1
ATOM 2160 C CA . ALA A 1 300 ? -12.704 -4.359 -24.792 1.00 91.69 300 ALA A CA 1
ATOM 2161 C C . ALA A 1 300 ? -11.787 -5.597 -24.665 1.00 91.69 300 ALA A C 1
ATOM 2163 O O . ALA A 1 300 ? -11.931 -6.552 -25.434 1.00 91.69 300 ALA A O 1
ATOM 2164 N N . ARG A 1 301 ? -10.914 -5.644 -23.644 1.00 94.38 301 ARG A N 1
ATOM 2165 C CA . ARG A 1 301 ? -10.063 -6.814 -23.348 1.00 94.38 301 ARG A CA 1
ATOM 2166 C C . ARG A 1 301 ? -10.887 -8.072 -23.037 1.00 94.38 301 ARG A C 1
ATOM 2168 O O . ARG A 1 301 ? -10.581 -9.132 -23.574 1.00 94.38 301 ARG A O 1
ATOM 2175 N N . ASN A 1 302 ? -11.954 -7.962 -22.244 1.00 93.88 302 ASN A N 1
ATOM 2176 C CA . ASN A 1 302 ? -12.835 -9.087 -21.910 1.00 93.88 302 ASN A CA 1
ATOM 2177 C C . ASN A 1 302 ? -13.638 -9.599 -23.122 1.00 93.88 302 ASN A C 1
ATOM 2179 O O . ASN A 1 302 ? -13.848 -10.808 -23.244 1.00 93.88 302 ASN A O 1
ATOM 2183 N N . ARG A 1 303 ? -14.039 -8.723 -24.059 1.00 93.69 303 ARG A N 1
ATOM 2184 C CA . ARG A 1 303 ? -14.665 -9.154 -25.321 1.00 93.69 303 ARG A CA 1
ATOM 2185 C C . ARG A 1 303 ? -13.683 -9.917 -26.207 1.00 93.69 303 ARG A C 1
ATOM 2187 O O . ARG A 1 303 ? -14.058 -10.958 -26.734 1.00 93.69 303 ARG A O 1
ATOM 2194 N N . ALA A 1 304 ? -12.445 -9.441 -26.342 1.00 94.31 304 ALA A N 1
ATOM 2195 C CA . ALA A 1 304 ? -11.414 -10.152 -27.098 1.00 94.31 304 ALA A CA 1
ATOM 2196 C C . ALA A 1 304 ? -11.018 -11.488 -26.451 1.00 94.31 304 ALA A C 1
ATOM 2198 O O . ALA A 1 304 ? -10.822 -12.467 -27.162 1.00 94.31 304 ALA A O 1
ATOM 2199 N N . LEU A 1 305 ? -10.955 -11.560 -25.117 1.00 92.25 305 LEU A N 1
ATOM 2200 C CA . LEU A 1 305 ? -10.682 -12.797 -24.377 1.00 92.25 305 LEU A CA 1
ATOM 2201 C C . LEU A 1 305 ? -11.728 -13.890 -24.662 1.00 92.25 305 LEU A C 1
ATOM 2203 O O . LEU A 1 305 ? -11.368 -15.053 -24.809 1.00 92.25 305 LEU A O 1
ATOM 2207 N N . ALA A 1 306 ? -13.005 -13.521 -24.799 1.00 92.38 306 ALA A N 1
ATOM 2208 C CA . ALA A 1 306 ? -14.078 -14.447 -25.180 1.00 92.38 306 ALA A CA 1
ATOM 2209 C C . ALA A 1 306 ? -14.015 -14.907 -26.655 1.00 92.38 306 ALA A C 1
ATOM 2211 O O . ALA A 1 306 ? -14.715 -15.836 -27.044 1.00 92.38 306 ALA A O 1
ATOM 2212 N N . GLU A 1 307 ? -13.186 -14.251 -27.469 1.00 94.38 307 GLU A N 1
ATOM 2213 C CA . GLU A 1 307 ? -12.991 -14.485 -28.907 1.00 94.38 307 GLU A CA 1
ATOM 2214 C C . GLU A 1 307 ? -11.600 -15.081 -29.214 1.00 94.38 307 GLU A C 1
ATOM 2216 O O . GLU A 1 307 ? -11.275 -15.327 -30.382 1.00 94.38 307 GLU A O 1
ATOM 2221 N N . ALA A 1 308 ? -10.774 -15.277 -28.179 1.00 95.62 308 ALA A N 1
ATOM 2222 C CA . ALA A 1 308 ? -9.377 -15.686 -28.248 1.00 95.62 308 ALA A CA 1
ATOM 2223 C C . ALA A 1 308 ? -9.230 -17.187 -28.524 1.00 95.62 308 ALA A C 1
ATOM 2225 O O . ALA A 1 308 ? -9.870 -18.023 -27.884 1.00 95.62 308 ALA A O 1
ATOM 2226 N N . ARG A 1 309 ? -8.348 -17.530 -29.465 1.00 96.75 309 ARG A N 1
ATOM 2227 C CA . ARG A 1 309 ? -8.077 -18.912 -29.892 1.00 96.75 309 ARG A CA 1
ATOM 2228 C C . ARG A 1 309 ? -6.781 -19.474 -29.312 1.00 96.75 309 ARG A C 1
ATOM 2230 O O . ARG A 1 309 ? -6.590 -20.686 -29.336 1.00 96.75 309 ARG A O 1
ATOM 2237 N N . GLY A 1 310 ? -5.899 -18.609 -28.814 1.00 97.00 310 GLY A N 1
ATOM 2238 C CA . GLY A 1 310 ? -4.607 -18.986 -28.262 1.00 97.00 310 GLY A CA 1
ATOM 2239 C C . GLY A 1 310 ? -4.692 -19.810 -26.978 1.00 97.00 310 GLY A C 1
ATOM 2240 O O . GLY A 1 310 ? -5.614 -19.679 -26.171 1.00 97.00 310 GLY A O 1
ATOM 2241 N N . GLU A 1 311 ? -3.681 -20.645 -26.766 1.00 97.06 311 GLU A N 1
ATOM 2242 C CA . GLU A 1 311 ? -3.419 -21.290 -25.473 1.00 97.06 311 GLU A CA 1
ATOM 2243 C C . GLU A 1 311 ? -2.841 -20.282 -24.471 1.00 97.06 311 GLU A C 1
ATOM 2245 O O . GLU A 1 311 ? -3.028 -20.413 -23.260 1.00 97.06 311 GLU A O 1
ATOM 2250 N N . LEU A 1 312 ? -2.174 -19.246 -24.988 1.00 98.38 312 LEU A N 1
ATOM 2251 C CA . LEU A 1 312 ? -1.645 -18.116 -24.241 1.00 98.38 312 LEU A CA 1
ATOM 2252 C C . LEU A 1 312 ? -2.314 -16.825 -24.732 1.00 98.38 312 LEU A C 1
ATOM 2254 O O . LEU A 1 312 ? -2.501 -16.625 -25.932 1.00 98.38 312 LEU A O 1
ATOM 2258 N N . VAL A 1 313 ? -2.655 -15.927 -23.810 1.00 98.19 313 VAL A N 1
ATOM 2259 C CA . VAL A 1 313 ? -3.290 -14.637 -24.115 1.00 98.19 313 VAL A CA 1
ATOM 2260 C C . VAL A 1 313 ? -2.473 -13.517 -23.484 1.00 98.19 313 VAL A C 1
ATOM 2262 O O . VAL A 1 313 ? -2.127 -13.591 -22.308 1.00 98.19 313 VAL A O 1
ATOM 2265 N N . THR A 1 314 ? -2.170 -12.471 -24.247 1.00 97.62 314 THR A N 1
ATOM 2266 C CA . THR A 1 314 ? -1.543 -11.244 -23.736 1.00 97.62 314 THR A CA 1
ATOM 2267 C C . THR A 1 314 ? -2.254 -10.002 -24.252 1.00 97.62 314 THR A C 1
ATOM 2269 O O . THR A 1 314 ? -3.113 -10.067 -25.130 1.00 97.62 314 THR A O 1
ATOM 2272 N N . THR A 1 315 ? -1.892 -8.855 -23.693 1.00 95.69 315 THR A N 1
ATOM 2273 C CA . THR A 1 315 ? -2.369 -7.544 -24.134 1.00 95.69 315 THR A CA 1
ATOM 2274 C C . THR A 1 315 ? -1.267 -6.782 -24.871 1.00 95.69 315 THR A C 1
ATOM 2276 O O . THR A 1 315 ? -0.101 -7.186 -24.921 1.00 95.69 315 THR A O 1
ATOM 2279 N N . GLN A 1 316 ? -1.663 -5.689 -25.506 1.00 95.94 316 GLN A N 1
ATOM 2280 C CA . GLN A 1 316 ? -0.791 -4.622 -25.968 1.00 95.94 316 GLN A CA 1
ATOM 2281 C C . GLN A 1 316 ? -1.642 -3.351 -26.012 1.00 95.94 316 GLN A C 1
ATOM 2283 O O . GLN A 1 316 ? -2.757 -3.390 -26.528 1.00 95.94 316 GLN A O 1
ATOM 2288 N N . ASP A 1 317 ? -1.153 -2.236 -25.473 1.00 93.62 317 ASP A N 1
ATOM 2289 C CA . ASP A 1 317 ? -1.896 -0.975 -25.558 1.00 93.62 317 ASP A CA 1
ATOM 2290 C C . ASP A 1 317 ? -1.722 -0.326 -26.941 1.00 93.62 317 ASP A C 1
ATOM 2292 O O . ASP A 1 317 ? -0.700 -0.495 -27.616 1.00 93.62 317 ASP A O 1
ATOM 2296 N N . ALA A 1 318 ? -2.765 0.375 -27.393 1.00 93.88 318 ALA A N 1
ATOM 2297 C CA . ALA A 1 318 ? -2.890 0.851 -28.770 1.00 93.88 318 ALA A CA 1
ATOM 2298 C C . ALA A 1 318 ? -1.793 1.837 -29.208 1.00 93.88 318 ALA A C 1
ATOM 2300 O O . ALA A 1 318 ? -1.588 1.991 -30.405 1.00 93.88 318 ALA A O 1
ATOM 2301 N N . ASP A 1 319 ? -1.084 2.483 -28.281 1.00 92.69 319 ASP A N 1
ATOM 2302 C CA . ASP A 1 319 ? -0.023 3.452 -28.566 1.00 92.69 319 ASP A CA 1
ATOM 2303 C C . ASP A 1 319 ? 1.397 2.984 -28.175 1.00 92.69 319 ASP A C 1
ATOM 2305 O O . ASP A 1 319 ? 2.367 3.684 -28.464 1.00 92.69 319 ASP A O 1
ATOM 2309 N N . ASP A 1 320 ? 1.547 1.791 -27.588 1.00 95.25 320 ASP A N 1
ATOM 2310 C CA . ASP A 1 320 ? 2.833 1.210 -27.167 1.00 95.25 320 ASP A CA 1
ATOM 2311 C C . ASP A 1 320 ? 3.568 0.463 -28.303 1.00 95.25 320 ASP A C 1
ATOM 2313 O O . ASP A 1 320 ? 2.948 -0.074 -29.217 1.00 95.25 320 ASP A O 1
ATOM 2317 N N . TRP A 1 321 ? 4.896 0.316 -28.203 1.00 96.94 321 TRP A N 1
ATOM 2318 C CA . TRP A 1 321 ? 5.725 -0.463 -29.141 1.00 96.94 321 TRP A CA 1
ATOM 2319 C C . TRP A 1 321 ? 6.320 -1.719 -28.483 1.00 96.94 321 TRP A C 1
ATOM 2321 O O . TRP A 1 321 ? 6.860 -1.654 -27.378 1.00 96.94 321 TRP A O 1
ATOM 2331 N N . SER A 1 322 ? 6.268 -2.863 -29.167 1.00 96.81 322 SER A N 1
ATOM 2332 C CA . SER A 1 322 ? 6.827 -4.148 -28.717 1.00 96.81 322 SER A CA 1
ATOM 2333 C C . SER A 1 322 ? 8.149 -4.490 -29.411 1.00 96.81 322 SER A C 1
ATOM 2335 O O . SER A 1 322 ? 8.255 -4.422 -30.632 1.00 96.81 322 SER A O 1
ATOM 2337 N N . HIS A 1 323 ? 9.148 -4.941 -28.648 1.00 96.56 323 HIS A N 1
ATOM 2338 C CA . HIS A 1 323 ? 10.384 -5.489 -29.218 1.00 96.56 323 HIS A CA 1
ATOM 2339 C C . HIS A 1 323 ? 10.103 -6.864 -29.848 1.00 96.56 323 HIS A C 1
ATOM 2341 O O . HIS A 1 323 ? 9.409 -7.655 -29.206 1.00 96.56 323 HIS A O 1
ATOM 2347 N N . PRO A 1 324 ? 10.619 -7.193 -31.049 1.00 96.00 324 PRO A N 1
ATOM 2348 C CA . PRO A 1 324 ? 10.351 -8.465 -31.729 1.00 96.00 324 PRO A CA 1
ATOM 2349 C C . PRO A 1 324 ? 10.550 -9.744 -30.909 1.00 96.00 324 PRO A C 1
ATOM 2351 O O . PRO A 1 324 ? 9.842 -10.720 -31.135 1.00 96.00 324 PRO A O 1
ATOM 2354 N N . GLU A 1 325 ? 11.472 -9.762 -29.944 1.00 95.62 325 GLU A N 1
ATOM 2355 C CA . GLU A 1 325 ? 11.718 -10.940 -29.099 1.00 95.62 325 GLU A CA 1
ATOM 2356 C C . GLU A 1 325 ? 10.745 -11.081 -27.914 1.00 95.62 325 GLU A C 1
ATOM 2358 O O . GLU A 1 325 ? 10.860 -12.043 -27.149 1.00 95.62 325 GLU A O 1
ATOM 2363 N N . ARG A 1 326 ? 9.804 -10.140 -27.722 1.00 96.75 326 ARG A N 1
ATOM 2364 C CA . ARG A 1 326 ? 8.941 -10.070 -26.530 1.00 96.75 326 ARG A CA 1
ATOM 2365 C C . ARG A 1 326 ? 8.192 -11.371 -26.288 1.00 96.75 326 ARG A C 1
ATOM 2367 O O . ARG A 1 326 ? 8.353 -11.969 -25.225 1.00 96.75 326 ARG A O 1
ATOM 2374 N N . LEU A 1 327 ? 7.401 -11.811 -27.266 1.00 97.12 327 LEU A N 1
ATOM 2375 C CA . LEU A 1 327 ? 6.616 -13.037 -27.136 1.00 97.12 327 LEU A CA 1
ATOM 2376 C C . LEU A 1 327 ? 7.526 -14.257 -26.971 1.00 97.12 327 LEU A C 1
ATOM 2378 O O . LEU A 1 327 ? 7.312 -15.038 -26.052 1.00 97.12 327 LEU A O 1
ATOM 2382 N N . ALA A 1 328 ? 8.593 -14.379 -27.767 1.00 96.06 328 ALA A N 1
ATOM 2383 C CA . ALA A 1 328 ? 9.507 -15.519 -27.690 1.00 96.06 328 ALA A CA 1
ATOM 2384 C C . ALA A 1 328 ? 10.150 -15.677 -26.296 1.00 96.06 328 ALA A C 1
ATOM 2386 O O . ALA A 1 328 ? 10.122 -16.773 -25.735 1.00 96.06 328 ALA A O 1
ATOM 2387 N N . ARG A 1 329 ? 10.662 -14.594 -25.689 1.00 96.25 329 ARG A N 1
ATOM 2388 C CA . ARG A 1 329 ? 11.246 -14.652 -24.332 1.00 96.25 329 ARG A CA 1
ATOM 2389 C C . ARG A 1 329 ? 10.187 -14.830 -23.235 1.00 96.25 329 ARG A C 1
ATOM 2391 O O . ARG A 1 329 ? 10.468 -15.479 -22.232 1.00 96.25 329 ARG A O 1
ATOM 2398 N N . GLN A 1 330 ? 8.972 -14.305 -23.413 1.00 97.69 330 GLN A N 1
ATOM 2399 C CA . GLN A 1 330 ? 7.873 -14.500 -22.457 1.00 97.69 330 GLN A CA 1
ATOM 2400 C C . GLN A 1 330 ? 7.249 -15.901 -22.501 1.00 97.69 330 GLN A C 1
ATOM 2402 O O . GLN A 1 330 ? 6.827 -16.392 -21.453 1.00 97.69 330 GLN A O 1
ATOM 2407 N N . VAL A 1 331 ? 7.209 -16.540 -23.675 1.00 97.62 331 VAL A N 1
ATOM 2408 C CA . VAL A 1 331 ? 6.805 -17.942 -23.841 1.00 97.62 331 VAL A CA 1
ATOM 2409 C C . VAL A 1 331 ? 7.883 -18.864 -23.284 1.00 97.62 331 VAL A C 1
ATOM 2411 O O . VAL A 1 331 ? 7.551 -19.734 -22.489 1.00 97.62 331 VAL A O 1
ATOM 2414 N N . ALA A 1 332 ? 9.166 -18.639 -23.601 1.00 96.44 332 ALA A N 1
ATOM 2415 C CA . ALA A 1 332 ? 10.270 -19.407 -23.015 1.00 96.44 332 ALA A CA 1
ATOM 2416 C C . ALA A 1 332 ? 10.212 -19.395 -21.476 1.00 96.44 332 ALA A C 1
ATOM 2418 O O . ALA A 1 332 ? 10.199 -20.451 -20.853 1.00 96.44 332 ALA A O 1
ATOM 2419 N N . ALA A 1 333 ? 10.000 -18.222 -20.870 1.00 96.94 333 ALA A N 1
ATOM 2420 C CA . ALA A 1 333 ? 9.829 -18.087 -19.423 1.00 96.94 333 ALA A CA 1
ATOM 2421 C C . ALA A 1 333 ? 8.601 -18.825 -18.835 1.00 96.94 333 ALA A C 1
ATOM 2423 O O . ALA A 1 333 ? 8.577 -19.055 -17.631 1.00 96.94 333 ALA A O 1
ATOM 2424 N N . LEU A 1 334 ? 7.595 -19.192 -19.643 1.00 97.19 334 LEU A N 1
ATOM 2425 C CA . LEU A 1 334 ? 6.466 -20.058 -19.253 1.00 97.19 334 LEU A CA 1
ATOM 2426 C C . LEU A 1 334 ? 6.696 -21.545 -19.581 1.00 97.19 334 LEU A C 1
ATOM 2428 O O . LEU A 1 334 ? 5.991 -22.402 -19.045 1.00 97.19 334 LEU A O 1
ATOM 2432 N N . THR A 1 335 ? 7.651 -21.860 -20.454 1.00 95.75 335 THR A N 1
ATOM 2433 C CA . THR A 1 335 ? 8.097 -23.230 -20.746 1.00 95.75 335 THR A CA 1
ATOM 2434 C C . THR A 1 335 ? 9.086 -23.709 -19.684 1.00 95.75 335 THR A C 1
ATOM 2436 O O . THR A 1 335 ? 8.945 -24.820 -19.180 1.00 95.75 335 THR A O 1
ATOM 2439 N N . ASP A 1 336 ? 10.034 -22.850 -19.299 1.00 97.00 336 ASP A N 1
ATOM 2440 C CA . ASP A 1 336 ? 11.036 -23.119 -18.259 1.00 97.00 336 ASP A CA 1
ATOM 2441 C C . ASP A 1 336 ? 10.412 -23.174 -16.848 1.00 97.00 336 ASP A C 1
ATOM 2443 O O . ASP A 1 336 ? 10.922 -23.866 -15.969 1.00 97.00 336 ASP A O 1
ATOM 2447 N N . HIS A 1 337 ? 9.287 -22.472 -16.653 1.00 96.62 337 HIS A N 1
ATOM 2448 C CA . HIS A 1 337 ? 8.492 -22.443 -15.422 1.00 96.62 337 HIS A CA 1
ATOM 2449 C C . HIS A 1 337 ? 7.056 -22.939 -15.679 1.00 96.62 337 HIS A C 1
ATOM 2451 O O . HIS A 1 337 ? 6.127 -22.126 -15.793 1.00 96.62 337 HIS A O 1
ATOM 2457 N N . PRO A 1 338 ? 6.826 -24.262 -15.793 1.00 95.19 338 PRO A N 1
ATOM 2458 C CA . PRO A 1 338 ? 5.488 -24.819 -16.006 1.00 95.19 338 PRO A CA 1
ATOM 2459 C C . PRO A 1 338 ? 4.511 -24.479 -14.867 1.00 95.19 338 PRO A C 1
ATOM 2461 O O . PRO A 1 338 ? 3.309 -24.372 -15.100 1.00 95.19 338 PRO A O 1
ATOM 2464 N N . GLU A 1 339 ? 5.013 -24.237 -13.653 1.00 95.38 339 GLU A N 1
ATOM 2465 C CA . GLU A 1 339 ? 4.236 -23.782 -12.498 1.00 95.38 339 GLU A CA 1
ATOM 2466 C C . GLU A 1 339 ? 3.738 -22.330 -12.613 1.00 95.38 339 GLU A C 1
ATOM 2468 O O . GLU A 1 339 ? 2.794 -21.947 -11.917 1.00 95.38 339 GLU A O 1
ATOM 2473 N N . ALA A 1 340 ? 4.345 -21.512 -13.480 1.00 97.38 340 ALA A N 1
ATOM 2474 C CA . ALA A 1 340 ? 3.946 -20.122 -13.668 1.00 97.38 340 ALA A CA 1
ATOM 2475 C C . ALA A 1 340 ? 2.629 -20.017 -14.447 1.00 97.38 340 ALA A C 1
ATOM 2477 O O . ALA A 1 340 ? 2.454 -20.609 -15.516 1.00 97.38 340 ALA A O 1
ATOM 2478 N N . VAL A 1 341 ? 1.703 -19.214 -13.917 1.00 97.81 341 VAL A N 1
ATOM 2479 C CA . VAL A 1 341 ? 0.380 -18.969 -14.520 1.00 97.81 341 VAL A CA 1
ATOM 2480 C C . VAL A 1 341 ? 0.407 -17.835 -15.547 1.00 97.81 341 VAL A C 1
ATOM 2482 O O . VAL A 1 341 ? -0.446 -17.776 -16.435 1.00 97.81 341 VAL A O 1
ATOM 2485 N N . ALA A 1 342 ? 1.397 -16.945 -15.436 1.00 97.88 342 ALA A N 1
ATOM 2486 C CA . ALA A 1 342 ? 1.630 -15.842 -16.356 1.00 97.88 342 ALA A CA 1
ATOM 2487 C C . ALA A 1 342 ? 3.101 -15.393 -16.356 1.00 97.88 342 ALA A C 1
ATOM 2489 O O . ALA A 1 342 ? 3.831 -15.641 -15.396 1.00 97.88 342 ALA A O 1
ATOM 2490 N N . SER A 1 343 ? 3.521 -14.673 -17.394 1.00 97.88 343 SER A N 1
ATOM 2491 C CA . SER A 1 343 ? 4.782 -13.926 -17.439 1.00 97.88 343 SER A CA 1
ATOM 2492 C C . SER A 1 343 ? 4.549 -12.477 -17.883 1.00 97.88 343 SER A C 1
ATOM 2494 O O . SER A 1 343 ? 3.533 -12.159 -18.501 1.00 97.88 343 SER A O 1
ATOM 2496 N N . ARG A 1 344 ? 5.473 -11.567 -17.565 1.00 96.81 344 ARG A N 1
ATOM 2497 C CA . ARG A 1 344 ? 5.460 -10.163 -18.028 1.00 96.81 344 ARG A CA 1
ATOM 2498 C C . ARG A 1 344 ? 6.879 -9.666 -18.275 1.00 96.81 344 ARG A C 1
ATOM 2500 O O . ARG A 1 344 ? 7.808 -10.148 -17.634 1.00 96.81 344 ARG A O 1
ATOM 2507 N N . SER A 1 345 ? 7.059 -8.691 -19.161 1.00 96.75 345 SER A N 1
ATOM 2508 C CA . SER A 1 345 ? 8.370 -8.100 -19.441 1.00 96.75 345 SER A CA 1
ATOM 2509 C C . SER A 1 345 ? 8.635 -6.811 -18.660 1.00 96.75 345 SER A C 1
ATOM 2511 O O . SER A 1 345 ? 7.720 -6.159 -18.145 1.00 96.75 345 SER A O 1
ATOM 2513 N N . ALA A 1 346 ? 9.896 -6.371 -18.653 1.00 95.88 346 ALA A N 1
ATOM 2514 C CA . ALA A 1 346 ? 10.193 -4.958 -18.463 1.00 95.88 346 ALA A CA 1
ATOM 2515 C C . ALA A 1 346 ? 9.865 -4.153 -19.735 1.00 95.88 346 ALA A C 1
ATOM 2517 O O . ALA A 1 346 ? 9.765 -4.692 -20.842 1.00 95.88 346 ALA A O 1
ATOM 2518 N N . ALA A 1 347 ? 9.726 -2.843 -19.575 1.00 95.12 347 ALA A N 1
ATOM 2519 C CA . ALA A 1 347 ? 9.625 -1.878 -20.656 1.00 95.12 347 ALA A CA 1
ATOM 2520 C C . ALA A 1 347 ? 10.297 -0.556 -20.280 1.00 95.12 347 ALA A C 1
ATOM 2522 O O . ALA A 1 347 ? 10.353 -0.177 -19.105 1.00 95.12 347 ALA A O 1
ATOM 2523 N N . VAL A 1 348 ? 10.763 0.169 -21.294 1.00 94.00 348 VAL A N 1
ATOM 2524 C CA . VAL A 1 348 ? 11.184 1.570 -21.165 1.00 94.00 348 VAL A CA 1
ATOM 2525 C C . VAL A 1 348 ? 9.944 2.464 -21.262 1.00 94.00 348 VAL A C 1
ATOM 2527 O O . VAL A 1 348 ? 9.010 2.151 -21.993 1.00 94.00 348 VAL A O 1
ATOM 2530 N N . ARG A 1 349 ? 9.898 3.583 -20.539 1.00 91.31 349 ARG A N 1
ATOM 2531 C CA . ARG A 1 349 ? 8.929 4.667 -20.772 1.00 91.31 349 ARG A CA 1
ATOM 2532 C C . ARG A 1 349 ? 9.567 5.762 -21.615 1.00 91.31 349 ARG A C 1
ATOM 2534 O O . ARG A 1 349 ? 10.637 6.240 -21.249 1.00 91.31 349 ARG A O 1
ATOM 2541 N N . ALA A 1 350 ? 8.902 6.177 -22.689 1.00 92.69 350 ALA A N 1
ATOM 2542 C CA . ALA A 1 350 ? 9.376 7.242 -23.568 1.00 92.69 350 ALA A CA 1
ATOM 2543 C C . ALA A 1 350 ? 8.226 8.153 -24.026 1.00 92.69 350 ALA A C 1
ATOM 2545 O O . ALA A 1 350 ? 7.092 7.711 -24.196 1.00 92.69 350 ALA A O 1
ATOM 2546 N N . ARG A 1 351 ? 8.506 9.442 -24.210 1.00 90.81 351 ARG A N 1
ATOM 2547 C CA . ARG A 1 351 ? 7.591 10.429 -24.804 1.00 90.81 351 ARG A CA 1
ATOM 2548 C C . ARG A 1 351 ? 7.497 10.247 -26.334 1.00 90.81 351 ARG A C 1
ATOM 2550 O O . ARG A 1 351 ? 8.280 9.486 -26.897 1.00 90.81 351 ARG A O 1
ATOM 2557 N N . PRO A 1 352 ? 6.585 10.957 -27.030 1.00 90.81 352 PRO A N 1
ATOM 2558 C CA . PRO A 1 352 ? 6.523 10.966 -28.500 1.00 90.81 352 PRO A CA 1
ATOM 2559 C C . PRO A 1 352 ? 7.845 11.355 -29.200 1.00 90.81 352 PRO A C 1
ATOM 2561 O O . PRO A 1 352 ? 8.125 10.879 -30.298 1.00 90.81 352 PRO A O 1
ATOM 2564 N N . ASP A 1 353 ? 8.676 12.169 -28.541 1.00 91.88 353 ASP A N 1
ATOM 2565 C CA . ASP A 1 353 ? 10.035 12.564 -28.958 1.00 91.88 353 ASP A CA 1
ATOM 2566 C C . ASP A 1 353 ? 11.138 11.548 -28.561 1.00 91.88 353 ASP A C 1
ATOM 2568 O O . ASP A 1 353 ? 12.329 11.817 -28.709 1.00 91.88 353 ASP A O 1
ATOM 2572 N N . LEU A 1 354 ? 10.746 10.385 -28.031 1.00 93.56 354 LEU A N 1
ATOM 2573 C CA . LEU A 1 354 ? 11.592 9.329 -27.465 1.00 93.56 354 LEU A CA 1
ATOM 2574 C C . LEU A 1 354 ? 12.472 9.718 -26.256 1.00 93.56 354 LEU A C 1
ATOM 2576 O O . LEU A 1 354 ? 13.268 8.895 -25.800 1.00 93.56 354 LEU A O 1
ATOM 2580 N N . THR A 1 355 ? 12.289 10.897 -25.649 1.00 92.88 355 THR A N 1
ATOM 2581 C CA . THR A 1 355 ? 12.897 11.217 -24.343 1.00 92.88 355 THR A CA 1
ATOM 2582 C C . THR A 1 355 ? 12.247 10.422 -23.212 1.00 92.88 355 THR A C 1
ATOM 2584 O O . THR A 1 355 ? 11.054 10.108 -23.227 1.00 92.88 355 THR A O 1
ATOM 2587 N N . ARG A 1 356 ? 13.042 10.074 -22.200 1.00 91.50 356 ARG A N 1
ATOM 2588 C CA . ARG A 1 356 ? 12.702 9.101 -21.150 1.00 91.50 356 ARG A CA 1
ATOM 2589 C C . ARG A 1 356 ? 12.641 9.734 -19.754 1.00 91.50 356 ARG A C 1
ATOM 2591 O O . ARG A 1 356 ? 12.306 9.051 -18.785 1.00 91.50 356 ARG A O 1
ATOM 2598 N N . GLN A 1 357 ? 12.917 11.038 -19.629 1.00 88.56 357 GLN A N 1
ATOM 2599 C CA . GLN A 1 357 ? 12.878 11.739 -18.343 1.00 88.56 357 GLN A CA 1
ATOM 2600 C C . GLN A 1 357 ? 11.459 12.078 -17.860 1.00 88.56 357 GLN A C 1
ATOM 2602 O O . GLN A 1 357 ? 10.701 12.841 -18.473 1.00 88.56 357 GLN A O 1
ATOM 2607 N N . TRP A 1 358 ? 11.156 11.560 -16.670 1.00 86.62 358 TRP A N 1
ATOM 2608 C CA . TRP A 1 358 ? 10.022 11.911 -15.819 1.00 86.62 358 TRP A CA 1
ATOM 2609 C C . TRP A 1 358 ? 10.545 11.967 -14.378 1.00 86.62 358 TRP A C 1
ATOM 2611 O O . TRP A 1 358 ? 11.085 10.978 -13.882 1.00 86.62 358 TRP A O 1
ATOM 2621 N N . PHE A 1 359 ? 10.438 13.134 -13.731 1.00 91.06 359 PHE A N 1
ATOM 2622 C CA . PHE A 1 359 ? 11.026 13.395 -12.414 1.00 91.06 359 PHE A CA 1
ATOM 2623 C C . PHE A 1 359 ? 10.674 12.315 -11.379 1.00 91.06 359 PHE A C 1
ATOM 2625 O O . PHE A 1 359 ? 9.513 11.931 -11.240 1.00 91.06 359 PHE A O 1
ATOM 2632 N N . GLY A 1 360 ? 11.685 11.813 -10.666 1.00 89.56 360 GLY A N 1
ATOM 2633 C CA . GLY A 1 360 ? 11.533 10.806 -9.614 1.00 89.56 360 GLY A CA 1
ATOM 2634 C C . GLY A 1 360 ? 11.319 9.376 -10.120 1.00 89.56 360 GLY A C 1
ATOM 2635 O O . GLY A 1 360 ? 11.560 8.416 -9.384 1.00 89.56 360 GLY A O 1
ATOM 2636 N N . TYR A 1 361 ? 10.949 9.178 -11.382 1.00 88.69 361 TYR A N 1
ATOM 2637 C CA . TYR A 1 361 ? 10.730 7.856 -11.960 1.00 88.69 361 TYR A CA 1
ATOM 2638 C C . TYR A 1 361 ? 11.973 7.329 -12.689 1.00 88.69 361 TYR A C 1
ATOM 2640 O O . TYR A 1 361 ? 12.766 8.084 -13.245 1.00 88.69 361 TYR A O 1
ATOM 2648 N N . ARG A 1 362 ? 12.150 6.002 -12.694 1.00 89.75 362 ARG A N 1
ATOM 2649 C CA . ARG A 1 362 ? 13.152 5.325 -13.535 1.00 89.75 362 ARG A CA 1
ATOM 2650 C C . ARG A 1 362 ? 12.617 5.104 -14.960 1.00 89.75 362 ARG A C 1
ATOM 2652 O O . ARG A 1 362 ? 11.417 4.825 -15.086 1.00 89.75 362 ARG A O 1
ATOM 2659 N N . PRO A 1 363 ? 13.460 5.167 -16.009 1.00 87.19 363 PRO A N 1
ATOM 2660 C CA . PRO A 1 363 ? 13.047 4.848 -17.378 1.00 87.19 363 PRO A CA 1
ATOM 2661 C C . PRO A 1 363 ? 12.485 3.427 -17.531 1.00 87.19 363 PRO A C 1
ATOM 2663 O O . PRO A 1 363 ? 11.454 3.249 -18.175 1.00 87.19 363 PRO A O 1
ATOM 2666 N N . GLU A 1 364 ? 13.124 2.430 -16.911 1.00 91.25 364 GLU A N 1
ATOM 2667 C CA . GLU A 1 364 ? 12.726 1.013 -16.950 1.00 91.25 364 GLU A CA 1
ATOM 2668 C C . GLU A 1 364 ? 11.693 0.694 -15.844 1.00 91.25 364 GLU A C 1
ATOM 2670 O O . GLU A 1 364 ? 11.846 1.116 -14.694 1.00 91.25 364 GLU A O 1
ATOM 2675 N N . ARG A 1 365 ? 10.631 -0.055 -16.178 1.00 91.06 365 ARG A N 1
ATOM 2676 C CA . ARG A 1 365 ? 9.637 -0.612 -15.232 1.00 91.06 365 ARG A CA 1
ATOM 2677 C C . ARG A 1 365 ? 9.131 -1.979 -15.706 1.00 91.06 365 ARG A C 1
ATOM 2679 O O . ARG A 1 365 ? 9.244 -2.279 -16.887 1.00 91.06 365 ARG A O 1
ATOM 2686 N N . MET A 1 366 ? 8.505 -2.772 -14.833 1.00 93.56 366 MET A N 1
ATOM 2687 C CA . MET A 1 366 ? 7.674 -3.904 -15.285 1.00 93.56 366 MET A CA 1
ATOM 2688 C C . MET A 1 366 ? 6.443 -3.388 -16.042 1.00 93.56 366 MET A C 1
ATOM 2690 O O . MET A 1 366 ? 5.840 -2.391 -15.631 1.00 93.56 366 MET A O 1
ATOM 2694 N N . ASN A 1 367 ? 6.071 -4.055 -17.136 1.00 92.88 367 ASN A N 1
ATOM 2695 C CA . ASN A 1 367 ? 4.952 -3.660 -17.986 1.00 92.88 367 ASN A CA 1
ATOM 2696 C C . ASN A 1 367 ? 3.694 -4.488 -17.680 1.00 92.88 367 ASN A C 1
ATOM 2698 O O . ASN A 1 367 ? 3.645 -5.681 -17.977 1.00 92.88 367 ASN A O 1
ATOM 2702 N N . ALA A 1 368 ? 2.663 -3.855 -17.112 1.00 87.75 368 ALA A N 1
ATOM 2703 C CA . ALA A 1 368 ? 1.381 -4.510 -16.841 1.00 87.75 368 ALA A CA 1
ATOM 2704 C C . ALA A 1 368 ? 0.687 -4.964 -18.139 1.00 87.75 368 ALA A C 1
ATOM 2706 O O . ALA A 1 368 ? 0.224 -6.099 -18.222 1.00 87.75 368 ALA A O 1
ATOM 2707 N N . SER A 1 369 ? 0.741 -4.145 -19.191 1.00 88.38 369 SER A N 1
ATOM 2708 C CA . SER A 1 369 ? 0.163 -4.429 -20.512 1.00 88.38 369 SER A CA 1
ATOM 2709 C C . SER A 1 369 ? 0.964 -5.448 -21.340 1.00 88.38 369 SER A C 1
ATOM 2711 O O . SER A 1 369 ? 0.725 -5.594 -22.531 1.00 88.38 369 SER A O 1
ATOM 2713 N N . SER A 1 370 ? 1.919 -6.159 -20.722 1.00 95.06 370 SER A N 1
ATOM 2714 C CA . SER A 1 370 ? 2.637 -7.298 -21.320 1.00 95.06 370 SER A CA 1
ATOM 2715 C C . SER A 1 370 ? 2.266 -8.655 -20.709 1.00 95.06 370 SER A C 1
ATOM 2717 O O . SER A 1 370 ? 2.839 -9.665 -21.107 1.00 95.06 370 SER A O 1
ATOM 2719 N N . LEU A 1 371 ? 1.342 -8.705 -19.736 1.00 96.06 371 LEU A N 1
ATOM 2720 C CA . LEU A 1 371 ? 0.946 -9.940 -19.044 1.00 96.06 371 LEU A CA 1
ATOM 2721 C C . LEU A 1 371 ? 0.472 -11.019 -20.031 1.00 96.06 371 LEU A C 1
ATOM 2723 O O . LEU A 1 371 ? -0.638 -10.943 -20.547 1.00 96.06 371 LEU A O 1
ATOM 2727 N N . LEU A 1 372 ? 1.325 -12.017 -20.267 1.00 97.88 372 LEU A N 1
ATOM 2728 C CA . LEU A 1 372 ? 1.064 -13.223 -21.048 1.00 97.88 372 LEU A CA 1
ATOM 2729 C C . LEU A 1 372 ? 0.608 -14.321 -20.088 1.00 97.88 372 LEU A C 1
ATOM 2731 O O . LEU A 1 372 ? 1.369 -14.726 -19.216 1.00 97.88 372 LEU A O 1
ATOM 2735 N N . VAL A 1 373 ? -0.630 -14.779 -20.227 1.00 98.19 373 VAL A N 1
ATOM 2736 C CA . VAL A 1 373 ? -1.335 -15.643 -19.269 1.00 98.19 373 VAL A CA 1
ATOM 2737 C C . VAL A 1 373 ? -1.792 -16.918 -19.977 1.00 98.19 373 VAL A C 1
ATOM 2739 O O . VAL A 1 373 ? -2.249 -16.847 -21.119 1.00 98.19 373 VAL A O 1
ATOM 2742 N N . ARG A 1 374 ? -1.713 -18.084 -19.321 1.00 97.56 374 ARG A N 1
ATOM 2743 C CA . ARG A 1 374 ? -2.304 -19.324 -19.868 1.00 97.56 374 ARG A CA 1
ATOM 2744 C C . ARG A 1 374 ? -3.830 -19.194 -19.901 1.00 97.56 374 ARG A C 1
ATOM 2746 O O . ARG A 1 374 ? -4.422 -18.791 -18.902 1.00 97.56 374 ARG A O 1
ATOM 2753 N N . ARG A 1 375 ? -4.492 -19.545 -21.009 1.00 95.38 375 ARG A N 1
ATOM 2754 C CA . ARG A 1 375 ? -5.943 -19.319 -21.180 1.00 95.38 375 ARG A CA 1
ATOM 2755 C C . ARG A 1 375 ? -6.786 -20.017 -20.098 1.00 95.38 375 ARG A C 1
ATOM 2757 O O . ARG A 1 375 ? -7.719 -19.417 -19.580 1.00 95.38 375 ARG A O 1
ATOM 2764 N N . GLU A 1 376 ? -6.392 -21.221 -19.691 1.00 94.50 376 GLU A N 1
ATOM 2765 C CA . GLU A 1 376 ? -6.983 -22.003 -18.584 1.00 94.50 376 GLU A CA 1
ATOM 2766 C C . GLU A 1 376 ? -6.949 -21.307 -17.205 1.00 94.50 376 GLU A C 1
ATOM 2768 O O . GLU A 1 376 ? -7.680 -21.673 -16.286 1.00 94.50 376 GLU A O 1
ATOM 2773 N N . VAL A 1 377 ? -6.095 -20.295 -17.014 1.00 96.44 377 VAL A N 1
ATOM 2774 C CA . VAL A 1 377 ? -6.004 -19.573 -15.737 1.00 96.44 377 VAL A CA 1
ATOM 2775 C C . VAL A 1 377 ? -7.188 -18.625 -15.570 1.00 96.44 377 VAL A C 1
ATOM 2777 O O . VAL A 1 377 ? -7.639 -18.430 -14.443 1.00 96.44 377 VAL A O 1
ATOM 2780 N N . PHE A 1 378 ? -7.754 -18.094 -16.660 1.00 94.88 378 PHE A N 1
ATOM 2781 C CA . PHE A 1 378 ? -8.949 -17.247 -16.593 1.00 94.88 378 PHE A CA 1
ATOM 2782 C C . PHE A 1 378 ? -10.168 -18.008 -16.050 1.00 94.88 378 PHE A C 1
ATOM 2784 O O . PHE A 1 378 ? -10.972 -17.408 -15.342 1.00 94.88 378 PHE A O 1
ATOM 2791 N N . ASP A 1 379 ? -10.255 -19.324 -16.263 1.00 93.00 379 ASP A N 1
ATOM 2792 C CA . ASP A 1 379 ? -11.293 -20.174 -15.660 1.00 93.00 379 ASP A CA 1
ATOM 2793 C C . ASP A 1 379 ? -11.129 -20.288 -14.126 1.00 93.00 379 ASP A C 1
ATOM 2795 O O . ASP A 1 379 ? -12.099 -20.485 -13.397 1.00 93.00 379 ASP A O 1
ATOM 2799 N N . ARG A 1 380 ? -9.897 -20.112 -13.619 1.00 95.62 380 ARG A N 1
ATOM 2800 C CA . ARG A 1 380 ? -9.538 -20.184 -12.189 1.00 95.62 380 ARG A CA 1
ATOM 2801 C C . ARG A 1 380 ? -9.620 -18.835 -11.467 1.00 95.62 380 ARG A C 1
ATOM 2803 O O . ARG A 1 380 ? -9.903 -18.817 -10.273 1.00 95.62 380 ARG A O 1
ATOM 2810 N N . VAL A 1 381 ? -9.342 -17.713 -12.145 1.00 95.81 381 VAL A N 1
ATOM 2811 C CA . VAL A 1 381 ? -9.334 -16.366 -11.525 1.00 95.81 381 VAL A CA 1
ATOM 2812 C C . VAL A 1 381 ? -10.451 -15.435 -11.987 1.00 95.81 381 VAL A C 1
ATOM 2814 O O . VAL A 1 381 ? -10.717 -14.446 -11.303 1.00 95.81 381 VAL A O 1
ATOM 2817 N N . GLY A 1 382 ? -11.114 -15.722 -13.105 1.00 94.69 382 GLY A N 1
ATOM 2818 C CA . GLY A 1 382 ? -12.083 -14.841 -13.758 1.00 94.69 382 GLY A CA 1
ATOM 2819 C C . GLY A 1 382 ? -11.443 -13.834 -14.728 1.00 94.69 382 GLY A C 1
ATOM 2820 O O . GLY A 1 382 ? -10.218 -13.746 -14.826 1.00 94.69 382 GLY A O 1
ATOM 2821 N N . PRO A 1 383 ? -12.251 -13.038 -15.449 1.00 92.94 383 PRO A N 1
ATOM 2822 C CA . PRO A 1 383 ? -11.773 -12.000 -16.364 1.00 92.94 383 PRO A CA 1
ATOM 2823 C C . PRO A 1 383 ? -11.124 -10.815 -15.619 1.00 92.94 383 PRO A C 1
ATOM 2825 O O . PRO A 1 383 ? -11.106 -10.764 -14.384 1.00 92.94 383 PRO A O 1
ATOM 2828 N N . PHE A 1 384 ? -10.630 -9.814 -16.353 1.00 93.56 384 PHE A N 1
ATOM 2829 C CA . PHE A 1 384 ? -10.340 -8.503 -15.756 1.00 93.56 384 PHE A CA 1
ATOM 2830 C C . PHE A 1 384 ? -11.637 -7.905 -15.178 1.00 93.56 384 PHE A C 1
ATOM 2832 O O . PHE A 1 384 ? -12.705 -8.115 -15.755 1.00 93.56 384 PHE A O 1
ATOM 2839 N N . ASP A 1 385 ? -11.576 -7.137 -14.084 1.00 92.38 385 ASP A N 1
ATOM 2840 C CA . ASP A 1 385 ? -12.762 -6.384 -13.644 1.00 92.38 385 ASP A CA 1
ATOM 2841 C C . ASP A 1 385 ? -13.162 -5.352 -14.714 1.00 92.38 385 ASP A C 1
ATOM 2843 O O . ASP A 1 385 ? -12.322 -4.668 -15.308 1.00 92.38 385 ASP A O 1
ATOM 2847 N N . THR A 1 386 ? -14.467 -5.256 -14.957 1.00 89.69 386 THR A N 1
ATOM 2848 C CA . THR A 1 386 ? -15.098 -4.339 -15.907 1.00 89.69 386 THR A CA 1
ATOM 2849 C C . THR A 1 386 ? -15.021 -2.920 -15.346 1.00 89.69 386 THR A C 1
ATOM 2851 O O . THR A 1 386 ? -15.939 -2.438 -14.684 1.00 89.69 386 THR A O 1
ATOM 2854 N N . LEU A 1 387 ? -13.882 -2.265 -15.567 1.00 87.12 387 LEU A N 1
ATOM 2855 C CA . LEU A 1 387 ? -13.558 -0.925 -15.077 1.00 87.12 387 LEU A CA 1
ATOM 2856 C C . LEU A 1 387 ? -13.067 -0.022 -16.205 1.00 87.12 387 LEU A C 1
ATOM 2858 O O . LEU A 1 387 ? -12.539 -0.476 -17.218 1.00 87.12 387 LEU A O 1
ATOM 2862 N N . ARG A 1 388 ? -13.125 1.290 -15.970 1.00 84.19 388 ARG A N 1
ATOM 2863 C CA . ARG A 1 388 ? -12.516 2.290 -16.854 1.00 84.19 388 ARG A CA 1
ATOM 2864 C C . ARG A 1 388 ? -10.987 2.288 -16.753 1.00 84.19 388 ARG A C 1
ATOM 2866 O O . ARG A 1 388 ? -10.307 2.594 -17.727 1.00 84.19 388 ARG A O 1
ATOM 2873 N N . LYS A 1 389 ? -10.427 1.976 -15.576 1.00 85.19 389 LYS A N 1
ATOM 2874 C CA . LYS A 1 389 ? -8.981 2.037 -15.299 1.00 85.19 389 LYS A CA 1
ATOM 2875 C C . LYS A 1 389 ? -8.562 1.156 -14.114 1.00 85.19 389 LYS A C 1
ATOM 2877 O O . LYS A 1 389 ? -9.309 1.018 -13.158 1.00 85.19 389 LYS A O 1
ATOM 2882 N N . GLY A 1 390 ? -7.332 0.629 -14.151 1.00 86.75 390 GLY A N 1
ATOM 2883 C CA . GLY A 1 390 ? -6.647 0.004 -13.003 1.00 86.75 390 GLY A CA 1
ATOM 2884 C C . GLY A 1 390 ? -6.815 -1.509 -12.808 1.00 86.75 390 GLY A C 1
ATOM 2885 O O . GLY A 1 390 ? -6.084 -2.078 -11.999 1.00 86.75 390 GLY A O 1
ATOM 2886 N N . ALA A 1 391 ? -7.709 -2.173 -13.548 1.00 91.38 391 ALA A N 1
ATOM 2887 C CA . ALA A 1 391 ? -7.886 -3.625 -13.445 1.00 91.38 391 ALA A CA 1
ATOM 2888 C C . ALA A 1 391 ? -6.677 -4.442 -13.953 1.00 91.38 391 ALA A C 1
ATOM 2890 O O . ALA A 1 391 ? -6.595 -5.629 -13.677 1.00 91.38 391 ALA A O 1
ATOM 2891 N N . ASP A 1 392 ? -5.702 -3.835 -14.638 1.00 91.56 392 ASP A N 1
ATOM 2892 C CA . ASP A 1 392 ? -4.413 -4.458 -14.971 1.00 91.56 392 ASP A CA 1
ATOM 2893 C C . ASP A 1 392 ? -3.578 -4.768 -13.724 1.00 91.56 392 ASP A C 1
ATOM 2895 O O . ASP A 1 392 ? -2.929 -5.808 -13.628 1.00 91.56 392 ASP A O 1
ATOM 2899 N N . SER A 1 393 ? -3.621 -3.850 -12.765 1.00 90.06 393 SER A N 1
ATOM 2900 C CA . SER A 1 393 ? -2.848 -3.877 -11.531 1.00 90.06 393 SER A CA 1
ATOM 2901 C C . SER A 1 393 ? -3.506 -4.805 -10.507 1.00 90.06 393 SER A C 1
ATOM 2903 O O . SER A 1 393 ? -2.818 -5.585 -9.854 1.00 90.06 393 SER A O 1
ATOM 2905 N N . GLU A 1 394 ? -4.841 -4.778 -10.441 1.00 95.06 394 GLU A N 1
ATOM 2906 C CA . GLU A 1 394 ? -5.655 -5.750 -9.703 1.00 95.06 394 GLU A CA 1
ATOM 2907 C C . GLU A 1 394 ? -5.433 -7.170 -10.248 1.00 95.06 394 GLU A C 1
ATOM 2909 O O . GLU A 1 394 ? -5.006 -8.050 -9.504 1.00 95.06 394 GLU A O 1
ATOM 2914 N N . PHE A 1 395 ? -5.608 -7.384 -11.557 1.00 95.94 395 PHE A N 1
ATOM 2915 C CA . PHE A 1 395 ? -5.465 -8.702 -12.177 1.00 95.94 395 PHE A CA 1
ATOM 2916 C C . PHE A 1 395 ? -4.048 -9.278 -12.013 1.00 95.94 395 PHE A C 1
ATOM 2918 O O . PHE A 1 395 ? -3.888 -10.468 -11.741 1.00 95.94 395 PHE A O 1
ATOM 2925 N N . ALA A 1 396 ? -3.008 -8.438 -12.078 1.00 93.44 396 ALA A N 1
ATOM 2926 C CA . ALA A 1 396 ? -1.628 -8.845 -11.802 1.00 93.44 396 ALA A CA 1
ATOM 2927 C C . ALA A 1 396 ? -1.403 -9.344 -10.361 1.00 93.44 396 ALA A C 1
ATOM 2929 O O . ALA A 1 396 ? -0.531 -10.189 -10.133 1.00 93.44 396 ALA A O 1
ATOM 2930 N N . GLU A 1 397 ? -2.136 -8.816 -9.380 1.00 95.62 397 GLU A N 1
ATOM 2931 C CA . GLU A 1 397 ? -2.079 -9.273 -7.986 1.00 95.62 397 GLU A CA 1
ATOM 2932 C C . GLU A 1 397 ? -2.996 -10.490 -7.760 1.00 95.62 397 GLU A C 1
ATOM 2934 O O . GLU A 1 397 ? -2.579 -11.439 -7.095 1.00 95.62 397 GLU A O 1
ATOM 2939 N N . ARG A 1 398 ? -4.158 -10.552 -8.427 1.00 96.81 398 ARG A N 1
ATOM 2940 C CA . ARG A 1 398 ? -5.080 -11.702 -8.415 1.00 96.81 398 ARG A CA 1
ATOM 2941 C C . ARG A 1 398 ? -4.486 -12.968 -9.031 1.00 96.81 398 ARG A C 1
ATOM 2943 O O . ARG A 1 398 ? -4.653 -14.045 -8.468 1.00 96.81 398 ARG A O 1
ATOM 2950 N N . LEU A 1 399 ? -3.723 -12.866 -10.122 1.00 96.94 399 LEU A N 1
ATOM 2951 C CA . LEU A 1 399 ? -2.988 -14.008 -10.692 1.00 96.94 399 LEU A CA 1
ATOM 2952 C C . LEU A 1 399 ? -2.049 -14.665 -9.660 1.00 96.94 399 LEU A C 1
ATOM 2954 O O . LEU A 1 399 ? -1.930 -15.889 -9.624 1.00 96.94 399 LEU A O 1
ATOM 2958 N N . ARG A 1 400 ? -1.454 -13.873 -8.754 1.00 96.06 400 ARG A N 1
ATOM 2959 C CA . ARG A 1 400 ? -0.569 -14.367 -7.682 1.00 96.06 400 ARG A CA 1
ATOM 2960 C C . ARG A 1 400 ? -1.299 -15.099 -6.549 1.00 96.06 400 ARG A C 1
ATOM 2962 O O . ARG A 1 400 ? -0.639 -15.607 -5.648 1.00 96.06 400 ARG A O 1
ATOM 2969 N N . LEU A 1 401 ? -2.632 -15.175 -6.583 1.00 96.25 401 LEU A N 1
ATOM 2970 C CA . LEU A 1 401 ? -3.425 -16.022 -5.684 1.00 96.25 401 LEU A CA 1
ATOM 2971 C C . LEU A 1 401 ? -3.457 -17.489 -6.143 1.00 96.25 401 LEU A C 1
ATOM 2973 O O . LEU A 1 401 ? -3.743 -18.364 -5.333 1.00 96.25 401 LEU A O 1
ATOM 2977 N N . VAL A 1 402 ? -3.157 -17.769 -7.420 1.00 96.56 402 VAL A N 1
ATOM 2978 C CA . VAL A 1 402 ? -3.308 -19.108 -8.027 1.00 96.56 402 VAL A CA 1
ATOM 2979 C C . VAL A 1 402 ? -2.020 -19.702 -8.616 1.00 96.56 402 VAL A C 1
ATOM 2981 O O . VAL A 1 402 ? -2.026 -20.860 -9.045 1.00 96.56 402 VAL A O 1
ATOM 2984 N N . GLY A 1 403 ? -0.927 -18.934 -8.643 1.00 96.25 403 GLY A N 1
ATOM 2985 C CA . GLY A 1 403 ? 0.414 -19.379 -9.031 1.00 96.25 403 GLY A CA 1
ATOM 2986 C C . GLY A 1 403 ? 1.398 -18.212 -9.218 1.00 96.25 403 GLY A C 1
ATOM 2987 O O . GLY A 1 403 ? 0.991 -17.048 -9.173 1.00 96.25 403 GLY A O 1
ATOM 2988 N N . PRO A 1 404 ? 2.701 -18.479 -9.410 1.00 96.69 404 PRO A N 1
ATOM 2989 C CA . PRO A 1 404 ? 3.688 -17.434 -9.658 1.00 96.69 404 PRO A CA 1
ATOM 2990 C C . PRO A 1 404 ? 3.480 -16.729 -11.009 1.00 96.69 404 PRO A C 1
ATOM 2992 O O . PRO A 1 404 ? 3.020 -17.317 -11.990 1.00 96.69 404 PRO A O 1
ATOM 2995 N N . VAL A 1 405 ? 3.860 -15.449 -11.047 1.00 96.31 405 VAL A N 1
ATOM 2996 C CA . VAL A 1 405 ? 3.906 -14.614 -12.256 1.00 96.31 405 VAL A CA 1
ATOM 2997 C C . VAL A 1 405 ? 5.367 -14.267 -12.524 1.00 96.31 405 VAL A C 1
ATOM 2999 O O . VAL A 1 405 ? 5.986 -13.610 -11.685 1.00 96.31 405 VAL A O 1
ATOM 3002 N N . GLN A 1 406 ? 5.898 -14.718 -13.660 1.00 96.94 406 GLN A N 1
ATOM 3003 C CA . GLN A 1 406 ? 7.326 -14.681 -13.969 1.00 96.94 406 GLN A CA 1
ATOM 3004 C C . GLN A 1 406 ? 7.748 -13.361 -14.635 1.00 96.94 406 GLN A C 1
ATOM 3006 O O . GLN A 1 406 ? 7.238 -12.982 -15.692 1.00 96.94 406 GLN A O 1
ATOM 3011 N N . ASP A 1 407 ? 8.705 -12.661 -14.025 1.00 96.50 407 ASP A N 1
ATOM 3012 C CA . ASP A 1 407 ? 9.171 -11.349 -14.484 1.00 96.50 407 ASP A CA 1
ATOM 3013 C C . ASP A 1 407 ? 10.390 -11.495 -15.414 1.00 96.50 407 ASP A C 1
ATOM 3015 O O . ASP A 1 407 ? 11.515 -11.732 -14.976 1.00 96.50 407 ASP A O 1
ATOM 3019 N N . VAL A 1 408 ? 10.183 -11.303 -16.719 1.00 96.31 408 VAL A N 1
ATOM 3020 C CA . VAL A 1 408 ? 11.249 -11.258 -17.730 1.00 96.31 408 VAL A CA 1
ATOM 3021 C C . VAL A 1 408 ? 11.914 -9.882 -17.680 1.00 96.31 408 VAL A C 1
ATOM 3023 O O . VAL A 1 408 ? 11.466 -8.922 -18.315 1.00 96.31 408 VAL A O 1
ATOM 3026 N N . VAL A 1 409 ? 12.996 -9.770 -16.904 1.00 93.06 409 VAL A N 1
ATOM 3027 C CA . VAL A 1 409 ? 13.723 -8.510 -16.653 1.00 93.06 409 VAL A CA 1
ATOM 3028 C C . VAL A 1 409 ? 14.591 -8.102 -17.858 1.00 93.06 409 VAL A C 1
ATOM 3030 O O . VAL A 1 409 ? 15.816 -8.020 -17.795 1.00 93.06 409 VAL A O 1
ATOM 3033 N N . ALA A 1 410 ? 13.944 -7.814 -18.984 1.00 93.44 410 ALA A N 1
ATOM 3034 C CA . ALA A 1 410 ? 14.531 -7.261 -20.202 1.00 93.44 410 ALA A CA 1
ATOM 3035 C C . ALA A 1 410 ? 13.554 -6.245 -20.833 1.00 93.44 410 ALA A C 1
ATOM 3037 O O . ALA A 1 410 ? 12.342 -6.464 -20.758 1.00 93.44 410 ALA A O 1
ATOM 3038 N N . PRO A 1 411 ? 14.038 -5.131 -21.423 1.00 93.31 411 PRO A N 1
ATOM 3039 C CA . PRO A 1 411 ? 13.200 -4.061 -21.969 1.00 93.31 411 PRO A CA 1
ATOM 3040 C C . PRO A 1 411 ? 12.552 -4.484 -23.298 1.00 93.31 411 PRO A C 1
ATOM 3042 O O . PRO A 1 411 ? 12.950 -4.044 -24.369 1.00 93.31 411 PRO A O 1
ATOM 3045 N N . LEU A 1 412 ? 11.546 -5.353 -23.238 1.00 96.44 412 LEU A N 1
ATOM 3046 C CA . LEU A 1 412 ? 10.908 -5.952 -24.418 1.00 96.44 412 LEU A CA 1
ATOM 3047 C C . LEU A 1 412 ? 9.724 -5.126 -24.960 1.00 96.44 412 LEU A C 1
ATOM 3049 O O . LEU A 1 412 ? 8.989 -5.576 -25.836 1.00 96.44 412 LEU A O 1
ATOM 3053 N N . ALA A 1 413 ? 9.546 -3.902 -24.466 1.00 96.06 413 ALA A N 1
ATOM 3054 C CA . ALA A 1 413 ? 8.636 -2.907 -25.022 1.00 96.06 413 ALA A CA 1
ATOM 3055 C C . ALA A 1 413 ? 9.128 -1.479 -24.723 1.00 96.06 413 ALA A C 1
ATOM 3057 O O . ALA A 1 413 ? 9.904 -1.248 -23.786 1.00 96.06 413 ALA A O 1
ATOM 3058 N N . ILE A 1 414 ? 8.631 -0.515 -25.495 1.00 96.06 414 ILE A N 1
ATOM 3059 C CA . ILE A 1 414 ? 8.696 0.915 -25.195 1.00 96.06 414 ILE A CA 1
ATOM 3060 C C . ILE A 1 414 ? 7.255 1.392 -25.012 1.00 96.06 414 ILE A C 1
ATOM 3062 O O . ILE A 1 414 ? 6.426 1.241 -25.902 1.00 96.06 414 ILE A O 1
ATOM 3066 N N . THR A 1 415 ? 6.968 1.941 -23.834 1.00 94.12 415 THR A N 1
ATOM 3067 C CA . THR A 1 415 ? 5.633 2.393 -23.427 1.00 94.12 415 THR A CA 1
ATOM 3068 C C . THR A 1 415 ? 5.498 3.907 -23.584 1.00 94.12 415 THR A C 1
ATOM 3070 O O . THR A 1 415 ? 6.398 4.647 -23.160 1.00 94.12 415 THR A O 1
ATOM 3073 N N . ARG A 1 416 ? 4.410 4.379 -24.204 1.00 91.94 416 ARG A N 1
ATOM 3074 C CA . ARG A 1 416 ? 4.265 5.772 -24.656 1.00 91.94 416 ARG A CA 1
ATOM 3075 C C . ARG A 1 416 ? 3.758 6.688 -23.540 1.00 91.94 416 ARG A C 1
ATOM 3077 O O . ARG A 1 416 ? 2.743 6.455 -22.891 1.00 91.94 416 ARG A O 1
ATOM 3084 N N . LEU A 1 417 ? 4.458 7.797 -23.318 1.00 85.88 417 LEU A N 1
ATOM 3085 C CA . LEU A 1 417 ? 4.072 8.848 -22.371 1.00 85.88 417 LEU A CA 1
ATOM 3086 C C . LEU A 1 417 ? 3.301 9.976 -23.069 1.00 85.88 417 LEU A C 1
ATOM 3088 O O . LEU A 1 417 ? 3.680 11.150 -22.978 1.00 85.88 417 LEU A O 1
ATOM 3092 N N . ALA A 1 418 ? 2.208 9.620 -23.750 1.00 76.88 418 ALA A N 1
ATOM 3093 C CA . ALA A 1 418 ? 1.286 10.571 -24.370 1.00 76.88 418 ALA A CA 1
ATOM 3094 C C . ALA A 1 418 ? 0.706 11.566 -23.343 1.00 76.88 418 ALA A C 1
ATOM 3096 O O . ALA A 1 418 ? 0.517 11.242 -22.167 1.00 76.88 418 ALA A O 1
ATOM 3097 N N . ALA A 1 419 ? 0.433 12.804 -23.768 1.00 64.75 419 ALA A N 1
ATOM 3098 C CA . ALA A 1 419 ? -0.063 13.860 -22.875 1.00 64.75 419 ALA A CA 1
ATOM 3099 C C . ALA A 1 419 ? -1.505 13.606 -22.393 1.00 64.75 419 ALA A C 1
ATOM 3101 O O . ALA A 1 419 ? -1.832 13.930 -21.255 1.00 64.75 419 ALA A O 1
ATOM 3102 N N . GLY A 1 420 ? -2.339 12.994 -23.240 1.00 63.59 420 GLY A N 1
ATOM 3103 C CA . GLY A 1 420 ? -3.746 12.693 -22.959 1.00 63.59 420 GLY A CA 1
ATOM 3104 C C . GLY A 1 420 ? -4.028 11.286 -22.418 1.00 63.59 420 GLY A C 1
ATOM 3105 O O . GLY A 1 420 ? -5.189 10.885 -22.410 1.00 63.59 420 GLY A O 1
ATOM 3106 N N . SER A 1 421 ? -3.017 10.507 -22.010 1.00 70.25 421 SER A N 1
ATOM 3107 C CA . SER A 1 421 ? -3.251 9.124 -21.575 1.00 70.25 421 SER A CA 1
ATOM 3108 C C . SER A 1 421 ? -4.057 9.054 -20.269 1.00 70.25 421 SER A C 1
ATOM 3110 O O . SER A 1 421 ? -3.823 9.803 -19.318 1.00 70.25 421 SER A O 1
ATOM 3112 N N . LEU A 1 422 ? -5.012 8.117 -20.219 1.00 70.19 422 LEU A N 1
ATOM 3113 C CA . LEU A 1 422 ? -6.062 8.001 -19.190 1.00 70.19 422 LEU A CA 1
ATOM 3114 C C . LEU A 1 422 ? -5.542 7.905 -17.741 1.00 70.19 422 LEU A C 1
ATOM 3116 O O . LEU A 1 422 ? -6.269 8.197 -16.791 1.00 70.19 422 LEU A O 1
ATOM 3120 N N . SER A 1 423 ? -4.294 7.476 -17.563 1.00 75.69 423 SER A N 1
ATOM 3121 C CA . SER A 1 423 ? -3.622 7.341 -16.271 1.00 75.69 423 SER A CA 1
ATOM 3122 C C . SER A 1 423 ? -2.745 8.538 -15.890 1.00 75.69 423 SER A C 1
ATOM 3124 O O . SER A 1 423 ? -2.407 8.658 -14.717 1.00 75.69 423 SER A O 1
ATOM 3126 N N . ARG A 1 424 ? -2.378 9.441 -16.815 1.00 78.62 424 ARG A N 1
ATOM 3127 C CA . ARG A 1 424 ? -1.365 10.489 -16.569 1.00 78.62 424 ARG A CA 1
ATOM 3128 C C . ARG A 1 424 ? -1.732 11.429 -15.420 1.00 78.62 424 ARG A C 1
ATOM 3130 O O . ARG A 1 424 ? -0.872 11.773 -14.619 1.00 78.62 424 ARG A O 1
ATOM 3137 N N . ALA A 1 425 ? -3.006 11.803 -15.320 1.00 79.38 425 ALA A N 1
ATOM 3138 C CA . ALA A 1 425 ? -3.515 12.668 -14.256 1.00 79.38 425 ALA A CA 1
ATOM 3139 C C . ALA A 1 425 ? -3.603 11.977 -12.879 1.00 79.38 425 ALA A C 1
ATOM 3141 O O . ALA A 1 425 ? -3.809 12.656 -11.877 1.00 79.38 425 ALA A O 1
ATOM 3142 N N . ASP A 1 426 ? -3.446 10.649 -12.805 1.00 85.69 426 ASP A N 1
ATOM 3143 C CA . ASP A 1 426 ? -3.609 9.893 -11.560 1.00 85.69 426 ASP A CA 1
ATOM 3144 C C . ASP A 1 426 ? -2.288 9.680 -10.769 1.00 85.69 426 ASP A C 1
ATOM 3146 O O . ASP A 1 426 ? -2.332 9.125 -9.667 1.00 85.69 426 ASP A O 1
ATOM 3150 N N . PHE A 1 427 ? -1.121 10.099 -11.293 1.00 86.38 427 PHE A N 1
ATOM 3151 C CA . PHE A 1 427 ? 0.202 9.850 -10.684 1.00 86.38 427 PHE A CA 1
ATOM 3152 C C . PHE A 1 427 ? 1.178 11.035 -10.811 1.00 86.38 427 PHE A C 1
ATOM 3154 O O . PHE A 1 427 ? 1.317 11.627 -11.880 1.00 86.38 427 PHE A O 1
ATOM 3161 N N . ALA A 1 428 ? 1.940 11.312 -9.750 1.00 86.12 428 ALA A N 1
ATOM 3162 C CA . ALA A 1 428 ? 3.153 12.138 -9.776 1.00 86.12 428 ALA A CA 1
ATOM 3163 C C . ALA A 1 428 ? 4.165 11.604 -8.742 1.00 86.12 428 ALA A C 1
ATOM 3165 O O . ALA A 1 428 ? 3.841 10.714 -7.955 1.00 86.12 428 ALA A O 1
ATOM 3166 N N . TRP A 1 429 ? 5.407 12.102 -8.725 1.00 87.62 429 TRP A N 1
ATOM 3167 C CA . TRP A 1 429 ? 6.394 11.587 -7.769 1.00 87.62 429 TRP A CA 1
ATOM 3168 C C . TRP A 1 429 ? 5.962 11.869 -6.322 1.00 87.62 429 TRP A C 1
ATOM 3170 O O . TRP A 1 429 ? 5.728 13.015 -5.952 1.00 87.62 429 TRP A O 1
ATOM 3180 N N . GLY A 1 430 ? 5.831 10.810 -5.516 1.00 84.94 430 GLY A N 1
ATOM 3181 C CA . GLY A 1 430 ? 5.290 10.881 -4.155 1.00 84.94 430 GLY A CA 1
ATOM 3182 C C . GLY A 1 430 ? 3.784 11.165 -4.063 1.00 84.94 430 GLY A C 1
ATOM 3183 O O . GLY A 1 430 ? 3.301 11.416 -2.965 1.00 84.94 430 GLY A O 1
ATOM 3184 N N . TRP A 1 431 ? 3.031 11.114 -5.170 1.00 86.25 431 TRP A N 1
ATOM 3185 C CA . TRP A 1 431 ? 1.584 11.346 -5.178 1.00 86.25 431 TRP A CA 1
ATOM 3186 C C . TRP A 1 431 ? 0.817 10.318 -6.013 1.00 86.25 431 TRP A C 1
ATOM 3188 O O . TRP A 1 431 ? 1.141 10.041 -7.170 1.00 86.25 431 TRP A O 1
ATOM 3198 N N . HIS A 1 432 ? -0.273 9.825 -5.435 1.00 87.12 432 HIS A N 1
ATOM 3199 C CA . HIS A 1 432 ? -1.275 9.002 -6.098 1.00 87.12 432 HIS A CA 1
ATOM 3200 C C . HIS A 1 432 ? -2.632 9.686 -5.937 1.00 87.12 432 HIS A C 1
ATOM 3202 O O . HIS A 1 432 ? -2.941 10.179 -4.855 1.00 87.12 432 HIS A O 1
ATOM 3208 N N . HIS A 1 433 ? -3.451 9.683 -6.985 1.00 87.31 433 HIS A N 1
ATOM 3209 C CA . HIS A 1 433 ? -4.834 10.152 -6.900 1.00 87.31 433 HIS A CA 1
ATOM 3210 C C . HIS A 1 433 ? -5.615 9.373 -5.826 1.00 87.31 433 HIS A C 1
ATOM 3212 O O . HIS A 1 433 ? -5.482 8.147 -5.809 1.00 87.31 433 HIS A O 1
ATOM 3218 N N . PRO A 1 434 ? -6.459 10.013 -4.992 1.00 86.75 434 PRO A N 1
ATOM 3219 C CA . PRO A 1 434 ? -7.200 9.340 -3.919 1.00 86.75 434 PRO A CA 1
ATOM 3220 C C . PRO A 1 434 ? -7.908 8.043 -4.348 1.00 86.75 434 PRO A C 1
ATOM 3222 O O . PRO A 1 434 ? -7.630 6.989 -3.782 1.00 86.75 434 PRO A O 1
ATOM 3225 N N . ASP A 1 435 ? -8.676 8.053 -5.445 1.00 88.25 435 ASP A N 1
ATOM 3226 C CA . ASP A 1 435 ? -9.260 6.847 -6.058 1.00 88.25 435 ASP A CA 1
ATOM 3227 C C . ASP A 1 435 ? -8.286 5.673 -6.253 1.00 88.25 435 ASP A C 1
ATOM 3229 O O . ASP A 1 435 ? -8.682 4.519 -6.128 1.00 88.25 435 ASP A O 1
ATOM 3233 N N . ARG A 1 436 ? -7.021 5.932 -6.620 1.00 89.75 436 ARG A N 1
ATOM 3234 C CA . ARG A 1 436 ? -6.013 4.878 -6.831 1.00 89.75 436 ARG A CA 1
ATOM 3235 C C . ARG A 1 436 ? -5.602 4.241 -5.511 1.00 89.75 436 ARG A C 1
ATOM 3237 O O . ARG A 1 436 ? -5.259 3.064 -5.513 1.00 89.75 436 ARG A O 1
ATOM 3244 N N . VAL A 1 437 ? -5.625 5.003 -4.418 1.00 90.25 437 VAL A N 1
ATOM 3245 C CA . VAL A 1 437 ? -5.371 4.505 -3.062 1.00 90.25 437 VAL A CA 1
ATOM 3246 C C . VAL A 1 437 ? -6.580 3.700 -2.585 1.00 90.25 437 VAL A C 1
ATOM 3248 O O . VAL A 1 437 ? -6.412 2.531 -2.245 1.00 90.25 437 VAL A O 1
ATOM 3251 N N . LEU A 1 438 ? -7.790 4.265 -2.692 1.00 91.56 438 LEU A N 1
ATOM 3252 C CA . LEU A 1 438 ? -9.056 3.597 -2.369 1.00 91.56 438 LEU A CA 1
ATOM 3253 C C . LEU A 1 438 ? -9.226 2.273 -3.127 1.00 91.56 438 LEU A C 1
ATOM 3255 O O . LEU A 1 438 ? -9.372 1.226 -2.503 1.00 91.56 438 LEU A O 1
ATOM 3259 N N . PHE A 1 439 ? -9.135 2.292 -4.460 1.00 93.88 439 PHE A N 1
ATOM 3260 C CA . PHE A 1 439 ? -9.269 1.092 -5.291 1.00 93.88 439 PHE A CA 1
ATOM 3261 C C . PHE A 1 439 ? -8.237 0.017 -4.929 1.00 93.88 439 PHE A C 1
ATOM 3263 O O . PHE A 1 439 ? -8.578 -1.159 -4.820 1.00 93.88 439 PHE A O 1
ATOM 3270 N N . ARG A 1 440 ? -6.976 0.417 -4.708 1.00 94.75 440 ARG A N 1
ATOM 3271 C CA . ARG A 1 440 ? -5.886 -0.500 -4.349 1.00 94.75 440 ARG A CA 1
ATOM 3272 C C . ARG A 1 440 ? -6.081 -1.128 -2.975 1.00 94.75 440 ARG A C 1
ATOM 3274 O O . ARG A 1 440 ? -5.763 -2.300 -2.817 1.00 94.75 440 ARG A O 1
ATOM 3281 N N . ASN A 1 441 ? -6.585 -0.379 -1.999 1.00 94.62 441 ASN A N 1
ATOM 3282 C CA . ASN A 1 441 ? -6.880 -0.928 -0.679 1.00 94.62 441 ASN A CA 1
ATOM 3283 C C . ASN A 1 441 ? -8.095 -1.869 -0.751 1.00 94.62 441 ASN A C 1
ATOM 3285 O O . ASN A 1 441 ? -8.004 -3.001 -0.284 1.00 94.62 441 ASN A O 1
ATOM 3289 N N . ALA A 1 442 ? -9.163 -1.476 -1.454 1.00 94.94 442 ALA A N 1
ATOM 3290 C CA . ALA A 1 442 ? -10.370 -2.284 -1.622 1.00 94.94 442 ALA A CA 1
ATOM 3291 C C . ALA A 1 442 ? -10.119 -3.636 -2.325 1.00 94.94 442 ALA A C 1
ATOM 3293 O O . ALA A 1 442 ? -10.546 -4.672 -1.815 1.00 94.94 442 ALA A O 1
ATOM 3294 N N . PHE A 1 443 ? -9.394 -3.678 -3.454 1.00 95.75 443 PHE A N 1
ATOM 3295 C CA . PHE A 1 443 ? -9.127 -4.970 -4.107 1.00 95.75 443 PHE A CA 1
ATOM 3296 C C . PHE A 1 443 ? -8.140 -5.838 -3.312 1.00 95.75 443 PHE A C 1
ATOM 3298 O O . PHE A 1 443 ? -8.257 -7.064 -3.326 1.00 95.75 443 PHE A O 1
ATOM 3305 N N . ARG A 1 444 ? -7.184 -5.233 -2.589 1.00 96.19 444 ARG A N 1
ATOM 3306 C CA . ARG A 1 444 ? -6.228 -5.979 -1.753 1.00 96.19 444 ARG A CA 1
ATOM 3307 C C . ARG A 1 444 ? -6.870 -6.574 -0.512 1.00 96.19 444 ARG A C 1
ATOM 3309 O O . ARG A 1 444 ? -6.479 -7.674 -0.131 1.00 96.19 444 ARG A O 1
ATOM 3316 N N . ASP A 1 445 ? -7.856 -5.900 0.072 1.00 95.19 445 ASP A N 1
ATOM 3317 C CA . ASP A 1 445 ? -8.709 -6.483 1.103 1.00 95.19 445 ASP A CA 1
ATOM 3318 C C . ASP A 1 445 ? -9.446 -7.724 0.575 1.00 95.19 445 ASP A C 1
ATOM 3320 O O . ASP A 1 445 ? -9.378 -8.789 1.184 1.00 95.19 445 ASP A O 1
ATOM 3324 N N . TRP A 1 446 ? -10.059 -7.658 -0.609 1.00 95.69 446 TRP A N 1
ATOM 3325 C CA . TRP A 1 446 ? -10.658 -8.858 -1.195 1.00 95.69 446 TRP A CA 1
ATOM 3326 C C . TRP A 1 446 ? -9.617 -9.962 -1.458 1.00 95.69 446 TRP A C 1
ATOM 3328 O O . TRP A 1 446 ? -9.850 -11.118 -1.108 1.00 95.69 446 TRP A O 1
ATOM 3338 N N . HIS A 1 447 ? -8.427 -9.635 -1.977 1.00 96.38 447 HIS A N 1
ATOM 3339 C CA . HIS A 1 447 ? -7.335 -10.612 -2.146 1.00 96.38 447 HIS A CA 1
ATOM 3340 C C . HIS A 1 447 ? -6.825 -11.186 -0.809 1.00 96.38 447 HIS A C 1
ATOM 3342 O O . HIS A 1 447 ? -6.315 -12.306 -0.781 1.00 96.38 447 HIS A O 1
ATOM 3348 N N . ARG A 1 448 ? -6.926 -10.440 0.298 1.00 95.19 448 ARG A N 1
ATOM 3349 C CA . ARG A 1 448 ? -6.657 -10.896 1.674 1.00 95.19 448 ARG A CA 1
ATOM 3350 C C . ARG A 1 448 ? -7.741 -11.883 2.118 1.00 95.19 448 ARG A C 1
ATOM 3352 O O . ARG A 1 448 ? -7.396 -13.011 2.466 1.00 95.19 448 ARG A O 1
ATOM 3359 N N . ARG A 1 449 ? -9.021 -11.526 1.977 1.00 94.06 449 ARG A N 1
ATOM 3360 C CA . ARG A 1 449 ? -10.173 -12.395 2.284 1.00 94.06 449 ARG A CA 1
ATOM 3361 C C . ARG A 1 449 ? -10.175 -13.694 1.466 1.00 94.06 449 ARG A C 1
ATOM 3363 O O . ARG A 1 449 ? -10.440 -14.759 2.016 1.00 94.06 449 ARG A O 1
ATOM 3370 N N . VAL A 1 450 ? -9.759 -13.661 0.194 1.00 95.25 450 VAL A N 1
ATOM 3371 C CA . VAL A 1 450 ? -9.556 -14.880 -0.621 1.00 95.25 450 VAL A CA 1
ATOM 3372 C C . VAL A 1 450 ? -8.463 -15.790 -0.043 1.00 95.25 450 VAL A C 1
ATOM 3374 O O . VAL A 1 450 ? -8.637 -17.005 -0.020 1.00 95.25 450 VAL A O 1
ATOM 3377 N N . ARG A 1 451 ? -7.352 -15.241 0.473 1.00 94.12 451 ARG A N 1
ATOM 3378 C CA . ARG A 1 451 ? -6.306 -16.048 1.140 1.00 94.12 451 ARG A CA 1
ATOM 3379 C C . ARG A 1 451 ? -6.757 -16.621 2.487 1.00 94.12 451 ARG A C 1
ATOM 3381 O O . ARG A 1 451 ? -6.244 -17.662 2.882 1.00 94.12 451 ARG A O 1
ATOM 3388 N N . ALA A 1 452 ? -7.684 -15.955 3.174 1.00 92.00 452 ALA A N 1
ATOM 3389 C CA . ALA A 1 452 ? -8.269 -16.420 4.432 1.00 92.00 452 ALA A CA 1
ATOM 3390 C C . ALA A 1 452 ? -9.373 -17.484 4.246 1.00 92.00 452 ALA A C 1
ATOM 3392 O O . ALA A 1 452 ? -9.720 -18.175 5.199 1.00 92.00 452 ALA A O 1
ATOM 3393 N N . GLY A 1 453 ? -9.911 -17.640 3.029 1.00 92.56 453 GLY A N 1
ATOM 3394 C CA . GLY A 1 453 ? -11.081 -18.486 2.747 1.00 92.56 453 GLY A CA 1
ATOM 3395 C C . GLY A 1 453 ? -12.430 -17.790 2.979 1.00 92.56 453 GLY A C 1
ATOM 3396 O O . GLY A 1 453 ? -13.475 -18.422 2.866 1.00 92.56 453 GLY A O 1
ATOM 3397 N N . GLU A 1 454 ? -12.414 -16.487 3.267 1.00 89.12 454 GLU A N 1
ATOM 3398 C CA . GLU A 1 454 ? -13.587 -15.634 3.515 1.00 89.12 454 GLU A CA 1
ATOM 3399 C C . GLU A 1 454 ? -14.232 -15.112 2.216 1.00 89.12 454 GLU A C 1
ATOM 3401 O O . GLU A 1 454 ? -15.342 -14.583 2.227 1.00 89.12 454 GLU A O 1
ATOM 3406 N N . ALA A 1 455 ? -13.537 -15.239 1.082 1.00 90.62 455 ALA A N 1
ATOM 3407 C CA . ALA A 1 455 ? -14.033 -14.885 -0.244 1.00 90.62 455 ALA A CA 1
ATOM 3408 C C . ALA A 1 455 ? -13.528 -15.875 -1.307 1.00 90.62 455 ALA A C 1
ATOM 3410 O O . ALA A 1 455 ? -12.517 -16.549 -1.117 1.00 90.62 455 ALA A O 1
ATOM 3411 N N . ALA A 1 456 ? -14.221 -15.949 -2.445 1.00 90.00 456 ALA A N 1
ATOM 3412 C CA . ALA A 1 456 ? -13.947 -16.922 -3.502 1.00 90.00 456 ALA A CA 1
ATOM 3413 C C . ALA A 1 456 ? -13.310 -16.312 -4.766 1.00 90.00 456 ALA A C 1
ATOM 3415 O O . ALA A 1 456 ? -13.370 -15.105 -5.012 1.00 90.00 456 ALA A O 1
ATOM 3416 N N . LEU A 1 457 ? -12.739 -17.202 -5.581 1.00 93.62 457 LEU A N 1
ATOM 3417 C CA . LEU A 1 457 ? -12.431 -17.021 -7.001 1.00 93.62 457 LEU A CA 1
ATOM 3418 C C . LEU A 1 457 ? -13.223 -18.076 -7.806 1.00 93.62 457 LEU A C 1
ATOM 3420 O O . LEU A 1 457 ? -13.559 -19.116 -7.231 1.00 93.62 457 LEU A O 1
ATOM 3424 N N . PRO A 1 458 ? -13.488 -17.873 -9.110 1.00 93.50 458 PRO A N 1
ATOM 3425 C CA . PRO A 1 458 ? -13.104 -16.726 -9.942 1.00 93.50 458 PRO A CA 1
ATOM 3426 C C . PRO A 1 458 ? -13.854 -15.431 -9.590 1.00 93.50 458 PRO A C 1
ATOM 3428 O O . PRO A 1 458 ? -14.894 -15.460 -8.939 1.00 93.50 458 PRO A O 1
ATOM 3431 N N . LEU A 1 459 ? -13.358 -14.281 -10.064 1.00 92.75 459 LEU A N 1
ATOM 3432 C CA . LEU A 1 459 ? -14.189 -13.077 -10.149 1.00 92.75 459 LEU A CA 1
ATOM 3433 C C . LEU A 1 459 ? -15.322 -13.345 -11.150 1.00 92.75 459 LEU A C 1
ATOM 3435 O O . LEU A 1 459 ? -15.052 -13.606 -12.323 1.00 92.75 459 LEU A O 1
ATOM 3439 N N . GLU A 1 460 ? -16.578 -13.272 -10.720 1.00 86.06 460 GLU A N 1
ATOM 3440 C CA . GLU A 1 460 ? -17.712 -13.437 -11.634 1.00 86.06 460 GLU A CA 1
ATOM 3441 C C . GLU A 1 460 ? -17.763 -12.301 -12.668 1.00 86.06 460 GLU A C 1
ATOM 3443 O O . GLU A 1 460 ? -17.432 -11.154 -12.365 1.00 86.06 460 GLU A O 1
ATOM 3448 N N . ARG A 1 461 ? -18.194 -12.599 -13.903 1.00 73.38 461 ARG A N 1
ATOM 3449 C CA . ARG A 1 461 ? -18.303 -11.610 -14.998 1.00 73.38 461 ARG A CA 1
ATOM 3450 C C . ARG A 1 461 ? -19.446 -10.611 -14.774 1.00 73.38 461 ARG A C 1
ATOM 3452 O O . ARG A 1 461 ? -19.280 -9.422 -15.052 1.00 73.38 461 ARG A O 1
ATOM 3459 N N . LYS A 1 462 ? -20.565 -11.091 -14.226 1.00 73.56 462 LYS A N 1
ATOM 3460 C CA . LYS A 1 462 ? -21.754 -10.320 -13.819 1.00 73.56 462 LYS A CA 1
ATOM 3461 C C . LYS A 1 462 ? -21.940 -10.405 -12.295 1.00 73.56 462 LYS A C 1
ATOM 3463 O O . LYS A 1 462 ? -21.095 -10.987 -11.627 1.00 73.56 462 LYS A O 1
ATOM 3468 N N . GLY A 1 463 ? -22.997 -9.798 -11.752 1.00 73.44 463 GLY A N 1
ATOM 3469 C CA . GLY A 1 463 ? -23.282 -9.798 -10.308 1.00 73.44 463 GLY A CA 1
ATOM 3470 C C . GLY A 1 463 ? -22.612 -8.652 -9.526 1.00 73.44 463 GLY A C 1
ATOM 3471 O O . GLY A 1 463 ? -22.047 -7.732 -10.134 1.00 73.44 463 GLY A O 1
ATOM 3472 N N . PRO A 1 464 ? -22.681 -8.663 -8.180 1.00 78.56 464 PRO A N 1
ATOM 3473 C CA . PRO A 1 464 ? -22.005 -7.677 -7.334 1.00 78.56 464 PRO A CA 1
ATOM 3474 C C . PRO A 1 464 ? -20.474 -7.746 -7.489 1.00 78.56 464 PRO A C 1
ATOM 3476 O O . PRO A 1 464 ? -19.923 -8.741 -7.963 1.00 78.56 464 PRO A O 1
ATOM 3479 N N . ARG A 1 465 ? -19.763 -6.675 -7.115 1.00 87.06 465 ARG A N 1
ATOM 3480 C CA . ARG A 1 465 ? -18.293 -6.703 -6.992 1.00 87.06 465 ARG A CA 1
ATOM 3481 C C . ARG A 1 465 ? -17.928 -7.001 -5.532 1.00 87.06 465 ARG A C 1
ATOM 3483 O O . ARG A 1 465 ? -18.541 -6.402 -4.657 1.00 87.06 465 ARG A O 1
ATOM 3490 N N . PRO A 1 466 ? -16.929 -7.856 -5.245 1.00 91.44 466 PRO A N 1
ATOM 3491 C CA . PRO A 1 466 ? -16.574 -8.243 -3.874 1.00 91.44 466 PRO A CA 1
ATOM 3492 C C . PRO A 1 466 ? -15.716 -7.199 -3.123 1.00 91.44 466 PRO A C 1
ATOM 3494 O O . PRO A 1 466 ? -15.184 -7.487 -2.046 1.00 91.44 466 PRO A O 1
ATOM 3497 N N . TYR A 1 467 ? -15.560 -6.002 -3.698 1.00 93.62 467 TYR A N 1
ATOM 3498 C CA . TYR A 1 467 ? -14.833 -4.853 -3.161 1.00 93.62 467 TYR A CA 1
ATOM 3499 C C . TYR A 1 467 ? -15.389 -3.537 -3.733 1.00 93.62 467 TYR A C 1
ATOM 3501 O O . TYR A 1 467 ? -15.962 -3.502 -4.827 1.00 93.62 467 TYR A O 1
ATOM 3509 N N . ALA A 1 468 ? -15.175 -2.438 -3.007 1.00 91.00 468 ALA A N 1
ATOM 3510 C CA . ALA A 1 468 ? -15.594 -1.098 -3.411 1.00 91.00 468 ALA A CA 1
ATOM 3511 C C . ALA A 1 468 ? -14.806 -0.553 -4.621 1.00 91.00 468 ALA A C 1
ATOM 3513 O O . ALA A 1 468 ? -13.607 -0.787 -4.772 1.00 91.00 468 ALA A O 1
ATOM 3514 N N . VAL A 1 469 ? -15.475 0.236 -5.471 1.00 90.25 469 VAL A N 1
ATOM 3515 C CA . VAL A 1 469 ? -14.885 0.844 -6.678 1.00 90.25 469 VAL A CA 1
ATOM 3516 C C . VAL A 1 469 ? -15.164 2.357 -6.707 1.00 90.25 469 VAL A C 1
ATOM 3518 O O . VAL A 1 469 ? -16.339 2.741 -6.641 1.00 90.25 469 VAL A O 1
ATOM 3521 N N . PRO A 1 470 ? -14.139 3.226 -6.863 1.00 89.69 470 PRO A N 1
ATOM 3522 C CA . PRO A 1 470 ? -14.317 4.679 -6.969 1.00 89.69 470 PRO A CA 1
ATOM 3523 C C . PRO A 1 470 ? -15.177 5.078 -8.171 1.00 89.69 470 PRO A C 1
ATOM 3525 O O . PRO A 1 470 ? -15.101 4.453 -9.232 1.00 89.69 470 PRO A O 1
ATOM 3528 N N . ARG A 1 471 ? -15.955 6.160 -8.061 1.00 83.81 471 ARG A N 1
ATOM 3529 C CA . ARG A 1 471 ? -16.911 6.575 -9.104 1.00 83.81 471 ARG A CA 1
ATOM 3530 C C . ARG A 1 471 ? -16.264 6.768 -10.482 1.00 83.81 471 ARG A C 1
ATOM 3532 O O . ARG A 1 471 ? -16.758 6.212 -11.458 1.00 83.81 471 ARG A O 1
ATOM 3539 N N . ARG A 1 472 ? -15.092 7.416 -10.560 1.00 85.12 472 ARG A N 1
ATOM 3540 C CA . ARG A 1 472 ? -14.319 7.634 -11.812 1.00 85.12 472 ARG A CA 1
ATOM 3541 C C . ARG A 1 472 ? -13.746 6.346 -12.446 1.00 85.12 472 ARG A C 1
ATOM 3543 O O . ARG A 1 472 ? -13.086 6.419 -13.486 1.00 85.12 472 ARG A O 1
ATOM 3550 N N . PHE A 1 473 ? -13.928 5.184 -11.810 1.00 86.81 473 PHE A N 1
ATOM 3551 C CA . PHE A 1 473 ? -13.473 3.867 -12.279 1.00 86.81 473 PHE A CA 1
ATOM 3552 C C . PHE A 1 473 ? -14.638 2.978 -12.732 1.00 86.81 473 PHE A C 1
ATOM 3554 O O . PHE A 1 473 ? -14.404 2.045 -13.504 1.00 86.81 473 PHE A O 1
ATOM 3561 N N . ARG A 1 474 ? -15.866 3.240 -12.260 1.00 84.38 474 ARG A N 1
ATOM 3562 C CA . ARG A 1 474 ? -17.032 2.384 -12.512 1.00 84.38 474 ARG A CA 1
ATOM 3563 C C . ARG A 1 474 ? -17.384 2.352 -13.997 1.00 84.38 474 ARG A C 1
ATOM 3565 O O . ARG A 1 474 ? -17.408 3.377 -14.672 1.00 84.38 474 ARG A O 1
ATOM 3572 N N . VAL A 1 475 ? -17.706 1.151 -14.459 1.00 77.44 475 VAL A N 1
ATOM 3573 C CA . VAL A 1 475 ? -18.417 0.882 -15.709 1.00 77.44 475 VAL A CA 1
ATOM 3574 C C . VAL A 1 475 ? -19.591 -0.029 -15.356 1.00 77.44 475 VAL A C 1
ATOM 3576 O O . VAL A 1 475 ? -19.486 -0.881 -14.460 1.00 77.44 475 VAL A O 1
ATOM 3579 N N . ASP A 1 476 ? -20.716 0.208 -16.021 1.00 65.69 476 ASP A N 1
ATOM 3580 C CA . ASP A 1 476 ? -21.922 -0.611 -15.946 1.00 65.69 476 ASP A CA 1
ATOM 3581 C C . ASP A 1 476 ? -21.621 -2.031 -16.463 1.00 65.69 476 ASP A C 1
ATOM 3583 O O . ASP A 1 476 ? -21.030 -2.214 -17.528 1.00 65.69 476 ASP A O 1
ATOM 3587 N N . ARG A 1 477 ? -21.969 -3.045 -15.662 1.00 61.25 477 ARG A N 1
ATOM 3588 C CA . ARG A 1 477 ? -21.605 -4.447 -15.921 1.00 61.25 477 ARG A CA 1
ATOM 3589 C C . ARG A 1 477 ? -22.531 -5.134 -16.922 1.00 61.25 477 ARG A C 1
ATOM 3591 O O . ARG A 1 477 ? -22.154 -6.177 -17.452 1.00 61.25 477 ARG A O 1
ATOM 3598 N N . ASP A 1 478 ? -23.719 -4.586 -17.177 1.00 49.25 478 ASP A N 1
ATOM 3599 C CA . ASP A 1 478 ? -24.745 -5.262 -17.976 1.00 49.25 478 ASP A CA 1
ATOM 3600 C C . ASP A 1 478 ? -24.762 -4.856 -19.456 1.00 49.25 478 ASP A C 1
ATOM 3602 O O . ASP A 1 478 ? -25.448 -5.490 -20.260 1.00 49.25 478 ASP A O 1
ATOM 3606 N N . GLN A 1 479 ? -23.921 -3.895 -19.855 1.00 51.56 479 GLN A N 1
ATOM 3607 C CA . GLN A 1 479 ? -23.854 -3.356 -21.225 1.00 51.56 479 GLN A CA 1
ATOM 3608 C C . GLN A 1 479 ? -23.320 -4.325 -22.295 1.00 51.56 479 GLN A C 1
ATOM 3610 O O . GLN A 1 479 ? -23.174 -3.940 -23.451 1.00 51.56 479 GLN A O 1
ATOM 3615 N N . GLU A 1 480 ? -23.070 -5.591 -21.956 1.00 41.84 480 GLU A N 1
ATOM 3616 C CA . GLU A 1 480 ? -22.695 -6.616 -22.937 1.00 41.84 480 GLU A CA 1
ATOM 3617 C C . GLU A 1 480 ? -23.872 -7.074 -23.826 1.00 41.84 480 GLU A C 1
ATOM 3619 O O . GLU A 1 480 ? -23.631 -7.716 -24.847 1.00 41.84 480 GLU A O 1
ATOM 3624 N N . THR A 1 481 ? -25.132 -6.760 -23.472 1.00 34.97 481 THR A N 1
ATOM 3625 C CA . THR A 1 481 ? -26.329 -7.175 -24.239 1.00 34.97 481 THR A CA 1
ATOM 3626 C C . THR A 1 481 ? -27.522 -6.203 -24.126 1.00 34.97 481 THR A C 1
ATOM 3628 O O . THR A 1 481 ? -28.423 -6.435 -23.320 1.00 34.97 481 THR A O 1
ATOM 3631 N N . VAL A 1 482 ? -27.598 -5.168 -24.976 1.00 28.27 482 VAL A N 1
ATOM 3632 C CA . VAL A 1 482 ? -28.838 -4.392 -25.237 1.00 28.27 482 VAL A CA 1
ATOM 3633 C C . VAL A 1 482 ? -28.921 -4.026 -26.734 1.00 28.27 482 VAL A C 1
ATOM 3635 O O . VAL A 1 482 ? -27.920 -3.552 -27.267 1.00 28.27 482 VAL A O 1
ATOM 3638 N N . PRO A 1 483 ? -30.062 -4.225 -27.433 1.00 29.53 483 PRO A N 1
ATOM 3639 C CA . PRO A 1 483 ? -30.216 -3.846 -28.845 1.00 29.53 483 PRO A CA 1
ATOM 3640 C C . PRO A 1 483 ? -30.207 -2.331 -29.118 1.00 29.53 483 PRO A C 1
ATOM 3642 O O . PRO A 1 483 ? -30.271 -1.509 -28.206 1.00 29.53 483 PRO A O 1
ATOM 3645 N N . VAL A 1 484 ? -30.175 -1.988 -30.412 1.00 37.34 484 VAL A N 1
ATOM 3646 C CA . VAL A 1 484 ? -30.124 -0.620 -30.961 1.00 37.34 484 VAL A CA 1
ATOM 3647 C C . VAL A 1 484 ? -31.133 0.332 -30.303 1.00 37.34 484 VAL A C 1
ATOM 3649 O O . VAL A 1 484 ? -32.341 0.110 -30.344 1.00 37.34 484 VAL A O 1
ATOM 3652 N N . GLY A 1 485 ? -30.607 1.432 -29.765 1.00 25.44 485 GLY A N 1
ATOM 3653 C CA . GLY A 1 485 ? -31.331 2.590 -29.243 1.00 25.44 485 GLY A CA 1
ATOM 3654 C C . GLY A 1 485 ? -30.366 3.776 -29.146 1.00 25.44 485 GLY A C 1
ATOM 3655 O O . GLY A 1 485 ? -29.180 3.558 -28.876 1.00 25.44 485 GLY A O 1
ATOM 3656 N N . ASP A 1 486 ? -30.877 4.978 -29.424 1.00 24.47 486 ASP A N 1
ATOM 3657 C CA . ASP A 1 486 ? -30.138 6.150 -29.928 1.00 24.47 486 ASP A CA 1
ATOM 3658 C C . ASP A 1 486 ? -28.847 6.560 -29.183 1.00 24.47 486 ASP A C 1
ATOM 3660 O O . ASP A 1 486 ? -28.700 6.318 -27.979 1.00 24.47 486 ASP A O 1
ATOM 3664 N N . PRO A 1 487 ? -27.889 7.197 -29.893 1.00 27.88 487 PRO A N 1
ATOM 3665 C CA . PRO A 1 487 ? -26.623 7.629 -29.312 1.00 27.88 487 PRO A CA 1
ATOM 3666 C C . PRO A 1 487 ? -26.821 8.750 -28.286 1.00 27.88 487 PRO A C 1
ATOM 3668 O O . PRO A 1 487 ? -27.475 9.755 -28.553 1.00 27.88 487 PRO A O 1
ATOM 3671 N N . VAL A 1 488 ? -26.182 8.601 -27.126 1.00 28.22 488 VAL A N 1
ATOM 3672 C CA . VAL A 1 488 ? -26.097 9.649 -26.103 1.00 28.22 488 VAL A CA 1
ATOM 3673 C C . VAL A 1 488 ? -24.757 10.371 -26.248 1.00 28.22 488 VAL A C 1
ATOM 3675 O O . VAL A 1 488 ? -23.701 9.793 -25.981 1.00 28.22 488 VAL A O 1
ATOM 3678 N N . ASP A 1 489 ? -24.800 11.635 -26.670 1.00 28.50 489 ASP A N 1
ATOM 3679 C CA . ASP A 1 489 ? -23.659 12.557 -26.609 1.00 28.50 489 ASP A CA 1
ATOM 3680 C C . ASP A 1 489 ? -23.194 12.751 -25.149 1.00 28.50 489 ASP A C 1
ATOM 3682 O O . ASP A 1 489 ? -24.002 12.770 -24.226 1.00 28.50 489 ASP A O 1
ATOM 3686 N N . GLY A 1 490 ? -21.913 12.943 -24.834 1.00 26.81 490 GLY A N 1
ATOM 3687 C CA . GLY A 1 490 ? -20.726 13.056 -25.682 1.00 26.81 490 GLY A CA 1
ATOM 3688 C C . GLY A 1 490 ? -19.459 13.138 -24.802 1.00 26.81 490 GLY A C 1
ATOM 3689 O O . GLY A 1 490 ? -19.516 12.833 -23.610 1.00 26.81 490 GLY A O 1
ATOM 3690 N N . PRO A 1 491 ? -18.283 13.527 -25.331 1.00 29.17 491 PRO A N 1
ATOM 3691 C CA . PRO A 1 491 ? -17.049 13.559 -24.543 1.00 29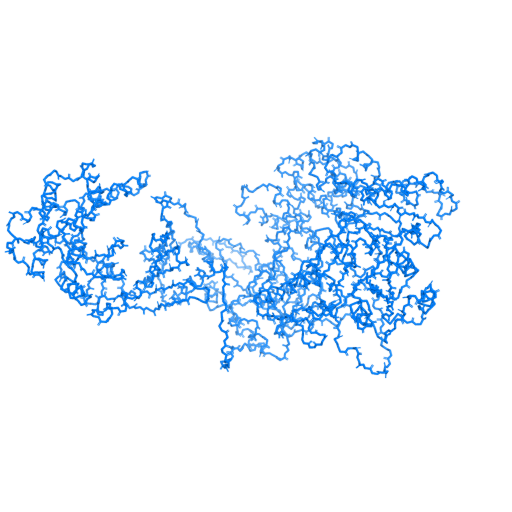.17 491 PRO A CA 1
ATOM 3692 C C . PRO A 1 491 ? -16.919 14.830 -23.684 1.00 29.17 491 PRO A C 1
ATOM 3694 O O . PRO A 1 491 ? -16.781 15.929 -24.225 1.00 29.17 491 PRO A O 1
ATOM 3697 N N . SER A 1 492 ? -16.827 14.692 -22.357 1.00 23.17 492 SER A N 1
ATOM 3698 C CA . SER A 1 492 ? -16.458 15.801 -21.464 1.00 23.17 492 SER A CA 1
ATOM 3699 C C . SER A 1 492 ? -14.990 16.211 -21.665 1.00 23.17 492 SER A C 1
ATOM 3701 O O . SER A 1 492 ? -14.060 15.672 -21.068 1.00 23.17 492 SER A O 1
ATOM 3703 N N . ARG A 1 493 ? -14.758 17.198 -22.540 1.00 25.69 493 ARG A N 1
ATOM 3704 C CA . ARG A 1 493 ? -13.436 17.804 -22.793 1.00 25.69 493 ARG A CA 1
ATOM 3705 C C . ARG A 1 493 ? -13.060 18.860 -21.743 1.00 25.69 493 ARG A C 1
ATOM 3707 O O . ARG A 1 493 ? -12.649 19.965 -22.086 1.00 25.69 493 ARG A O 1
ATOM 3714 N N . THR A 1 494 ? -13.157 18.507 -20.467 1.00 22.81 494 THR A N 1
ATOM 3715 C CA . THR A 1 494 ? -12.678 19.313 -19.335 1.00 22.81 494 THR A CA 1
ATOM 3716 C C . THR A 1 494 ? -12.049 18.408 -18.281 1.00 22.81 494 THR A C 1
ATOM 3718 O O . THR A 1 494 ? -12.494 17.286 -18.063 1.00 22.81 494 THR A O 1
ATOM 3721 N N . GLY A 1 495 ? -11.028 18.909 -17.582 1.00 28.64 495 GLY A N 1
ATOM 3722 C CA . GLY A 1 495 ? -10.499 18.280 -16.365 1.00 28.64 495 GLY A CA 1
ATOM 3723 C C . GLY A 1 495 ? -11.398 18.520 -15.149 1.00 28.64 495 GLY A C 1
ATOM 3724 O O . GLY A 1 495 ? -10.880 18.789 -14.075 1.00 28.64 495 GLY A O 1
ATOM 3725 N N . ALA A 1 496 ? -12.718 18.503 -15.346 1.00 24.08 496 ALA A N 1
ATOM 3726 C CA . ALA A 1 496 ? -13.723 18.820 -14.343 1.00 24.08 496 ALA A CA 1
ATOM 3727 C C . ALA A 1 496 ? -14.695 17.648 -14.167 1.00 24.08 496 ALA A C 1
ATOM 3729 O O . ALA A 1 496 ? -15.012 16.918 -15.111 1.00 24.08 496 ALA A O 1
ATOM 3730 N N . THR A 1 497 ? -15.171 17.504 -12.942 1.00 33.03 497 THR A N 1
ATOM 3731 C CA . THR A 1 497 ? -16.102 16.513 -12.392 1.00 33.03 497 THR A CA 1
ATOM 3732 C C . THR A 1 497 ? -17.524 16.635 -12.958 1.00 33.03 497 THR A C 1
ATOM 3734 O O . THR A 1 497 ? -18.491 16.773 -12.228 1.00 33.03 497 THR A O 1
ATOM 3737 N N . GLY A 1 498 ? -17.689 16.509 -14.280 1.00 26.34 498 GLY A N 1
ATOM 3738 C CA . GLY A 1 498 ? -18.984 16.587 -14.983 1.00 26.34 498 GLY A CA 1
ATOM 3739 C C . GLY A 1 498 ? -19.990 15.452 -14.711 1.00 26.34 498 GLY A C 1
ATOM 3740 O O . GLY A 1 498 ? -20.820 15.166 -15.570 1.00 26.34 498 GLY A O 1
ATOM 3741 N N . GLY A 1 499 ? -19.898 14.773 -13.566 1.00 44.50 499 GLY A N 1
ATOM 3742 C CA . GLY A 1 499 ? -20.976 13.947 -13.026 1.00 44.50 499 GLY A CA 1
ATOM 3743 C C . GLY A 1 499 ? -21.903 14.795 -12.153 1.00 44.50 499 GLY A C 1
ATOM 3744 O O . GLY A 1 499 ? -21.530 15.878 -11.717 1.00 44.50 499 GLY A O 1
ATOM 3745 N N . ALA A 1 500 ? -23.111 14.310 -11.863 1.00 51.59 500 ALA A N 1
ATOM 3746 C CA . ALA A 1 500 ? -23.916 14.942 -10.820 1.00 51.59 500 ALA A CA 1
ATOM 3747 C C . ALA A 1 500 ? -23.187 14.812 -9.462 1.00 51.59 500 ALA A C 1
ATOM 3749 O O . ALA A 1 500 ? -22.659 13.729 -9.175 1.00 51.59 500 ALA A O 1
ATOM 3750 N N . PRO A 1 501 ? -23.148 15.870 -8.628 1.00 58.91 501 PRO A N 1
ATOM 3751 C CA . PRO A 1 501 ? -22.471 15.820 -7.337 1.00 58.91 501 PRO A CA 1
ATOM 3752 C C . PRO A 1 501 ? -23.094 14.754 -6.432 1.00 58.91 501 PRO A C 1
ATOM 3754 O O . PRO A 1 501 ? -24.274 14.417 -6.558 1.00 58.91 501 PRO A O 1
ATOM 3757 N N . SER A 1 502 ? -22.307 14.224 -5.496 1.00 68.25 502 SER A N 1
ATOM 3758 C CA . SER A 1 502 ? -22.750 13.218 -4.533 1.00 68.25 502 SER A CA 1
ATOM 3759 C C . SER A 1 502 ? -23.721 13.804 -3.510 1.00 68.25 502 SER A C 1
ATOM 3761 O O . SER A 1 502 ? -23.334 14.139 -2.393 1.00 68.25 502 SER A O 1
ATOM 3763 N N . ALA A 1 503 ? -24.984 13.927 -3.913 1.00 76.62 503 ALA A N 1
ATOM 3764 C CA . ALA A 1 503 ? -26.098 14.276 -3.049 1.00 76.62 503 ALA A CA 1
ATOM 3765 C C . ALA A 1 503 ? -26.437 13.090 -2.132 1.00 76.62 503 ALA A C 1
ATOM 3767 O O . ALA A 1 503 ? -27.040 12.114 -2.577 1.00 76.62 503 ALA A O 1
ATOM 3768 N N . ALA A 1 504 ? -26.056 13.179 -0.858 1.00 78.25 504 ALA A N 1
ATOM 3769 C CA . ALA A 1 504 ? -26.376 12.184 0.166 1.00 78.25 504 ALA A CA 1
ATOM 3770 C C . ALA A 1 504 ? -27.025 12.870 1.383 1.00 78.25 504 ALA A C 1
ATOM 3772 O O . ALA A 1 504 ? -26.583 13.955 1.772 1.00 78.25 504 ALA A O 1
ATOM 3773 N N . PRO A 1 505 ? -28.059 12.276 2.012 1.00 79.75 505 PRO A N 1
ATOM 3774 C CA . PRO A 1 505 ? -28.722 12.888 3.167 1.00 79.75 505 PRO A CA 1
ATOM 3775 C C . PRO A 1 505 ? -27.767 13.025 4.360 1.00 79.75 505 PRO A C 1
ATOM 3777 O O . PRO A 1 505 ? -27.805 14.034 5.060 1.00 79.75 505 PRO A O 1
ATOM 3780 N N . LEU A 1 506 ? -26.866 12.054 4.531 1.00 82.81 506 LEU A N 1
ATOM 3781 C CA . LEU A 1 506 ? -25.830 12.023 5.554 1.00 82.81 506 LEU A CA 1
ATOM 3782 C C . LEU A 1 506 ? -24.492 11.608 4.922 1.00 82.81 506 LEU A C 1
ATOM 3784 O O . LEU A 1 506 ? -24.435 10.633 4.168 1.00 82.81 506 LEU A O 1
ATOM 3788 N N . VAL A 1 507 ? -23.424 12.339 5.247 1.00 85.38 507 VAL A N 1
ATOM 3789 C CA . VAL A 1 507 ? -22.040 12.002 4.874 1.00 85.38 507 VAL A CA 1
ATOM 3790 C C . VAL A 1 507 ? -21.181 11.961 6.131 1.00 85.38 507 VAL A C 1
ATOM 3792 O O . VAL A 1 507 ? -21.153 12.937 6.877 1.00 85.38 507 VAL A O 1
ATOM 3795 N N . LEU A 1 508 ? -20.454 10.868 6.354 1.00 86.31 508 LEU A N 1
ATOM 3796 C CA . LEU A 1 508 ? -19.442 10.761 7.405 1.00 86.31 508 LEU A CA 1
ATOM 3797 C C . LEU A 1 508 ? -18.071 11.193 6.868 1.00 86.31 508 LEU A C 1
ATOM 3799 O O . LEU A 1 508 ? -17.641 10.725 5.818 1.00 86.31 508 LEU A O 1
ATOM 3803 N N . LEU A 1 509 ? -17.360 12.035 7.613 1.00 84.88 509 LEU A N 1
ATOM 3804 C CA . LEU A 1 509 ? -15.939 12.315 7.424 1.00 84.88 509 LEU A CA 1
ATOM 3805 C C . LEU A 1 509 ? -15.111 11.408 8.350 1.00 84.88 509 LEU A C 1
ATOM 3807 O O . LEU A 1 509 ? -15.256 11.497 9.572 1.00 84.88 509 LEU A O 1
ATOM 3811 N N . ALA A 1 510 ? -14.248 10.563 7.778 1.00 81.94 510 ALA A N 1
ATOM 3812 C CA . ALA A 1 510 ? -13.455 9.575 8.520 1.00 81.94 510 ALA A CA 1
ATOM 3813 C C . ALA A 1 510 ? -11.976 9.537 8.089 1.00 81.94 510 ALA A C 1
ATOM 3815 O O . ALA A 1 510 ? -11.644 9.816 6.933 1.00 81.94 510 ALA A O 1
ATOM 3816 N N . ASP A 1 511 ? -11.097 9.154 9.023 1.00 80.81 511 ASP A N 1
ATOM 3817 C CA . ASP A 1 511 ? -9.724 8.743 8.713 1.00 80.81 511 ASP A CA 1
ATOM 3818 C C . ASP A 1 511 ? -9.783 7.328 8.134 1.00 80.81 511 ASP A C 1
ATOM 3820 O O . ASP A 1 511 ? -10.253 6.397 8.783 1.00 80.81 511 ASP A O 1
ATOM 3824 N N . ALA A 1 512 ? -9.332 7.172 6.897 1.00 78.00 512 ALA A N 1
ATOM 3825 C CA . ALA A 1 512 ? -9.442 5.943 6.133 1.00 78.00 512 ALA A CA 1
ATOM 3826 C C . ALA A 1 512 ? -8.684 4.777 6.780 1.00 78.00 512 ALA A C 1
ATOM 3828 O O . ALA A 1 512 ? -9.037 3.627 6.543 1.00 78.00 512 ALA A O 1
ATOM 3829 N N . ALA A 1 513 ? -7.644 5.072 7.568 1.00 78.12 513 ALA A N 1
ATOM 3830 C CA . ALA A 1 513 ? -6.756 4.102 8.207 1.00 78.12 513 ALA A CA 1
ATOM 3831 C C . ALA A 1 513 ? -7.110 3.804 9.679 1.00 78.12 513 ALA A C 1
ATOM 3833 O O . ALA A 1 513 ? -6.271 3.290 10.427 1.00 78.12 513 ALA A O 1
ATOM 3834 N N . ARG A 1 514 ? -8.317 4.171 10.134 1.00 74.19 514 ARG A N 1
ATOM 3835 C CA . ARG A 1 514 ? -8.760 4.001 11.527 1.00 74.19 514 ARG A CA 1
ATOM 3836 C C . ARG A 1 514 ? -10.174 3.411 11.590 1.00 74.19 514 ARG A C 1
ATOM 3838 O O . ARG A 1 514 ? -11.003 3.795 10.767 1.00 74.19 514 ARG A O 1
ATOM 3845 N N . PRO A 1 515 ? -10.477 2.570 12.598 1.00 67.25 515 PRO A N 1
ATOM 3846 C CA . PRO A 1 515 ? -11.844 2.141 12.864 1.00 67.25 515 PRO A CA 1
ATOM 3847 C C . PRO A 1 515 ? -12.765 3.342 13.080 1.00 67.25 515 PRO A C 1
ATOM 3849 O O . PRO A 1 515 ? -12.396 4.313 13.754 1.00 67.25 515 PRO A O 1
ATOM 3852 N N . VAL A 1 516 ? -13.980 3.271 12.540 1.00 63.69 516 VAL A N 1
ATOM 3853 C CA . VAL A 1 516 ? -15.013 4.275 12.816 1.00 63.69 516 VAL A CA 1
ATOM 3854 C C . VAL A 1 516 ? -15.434 4.137 14.290 1.00 63.69 516 VAL A C 1
ATOM 3856 O O . VAL A 1 516 ? -15.741 3.028 14.719 1.00 63.69 516 VAL A O 1
ATOM 3859 N N . PRO A 1 517 ? -15.443 5.215 15.103 1.00 54.97 517 PRO A N 1
ATOM 3860 C CA . PRO A 1 517 ? -15.706 5.097 16.537 1.00 54.97 517 PRO A CA 1
ATOM 3861 C C . PRO A 1 517 ? -17.048 4.430 16.880 1.00 54.97 517 PRO A C 1
ATOM 3863 O O . PRO A 1 517 ? -18.095 4.833 16.370 1.00 54.97 517 PRO A O 1
ATOM 3866 N N . SER A 1 518 ? -17.024 3.511 17.851 1.00 47.31 518 SER A N 1
ATOM 3867 C CA . SER A 1 518 ? -18.172 2.732 18.364 1.00 47.31 518 SER A CA 1
ATOM 3868 C C . SER A 1 518 ? -19.319 3.555 18.974 1.00 47.31 518 SER A C 1
ATOM 3870 O O . SER A 1 518 ? -20.357 3.013 19.339 1.00 47.31 518 SER A O 1
ATOM 3872 N N . ALA A 1 519 ? -19.202 4.883 19.022 1.00 44.78 519 ALA A N 1
ATOM 3873 C CA . ALA A 1 519 ? -20.277 5.797 19.413 1.00 44.78 519 ALA A CA 1
ATOM 3874 C C . ALA A 1 519 ? -21.489 5.815 18.449 1.00 44.78 519 ALA A C 1
ATOM 3876 O O . ALA A 1 519 ? -22.454 6.541 18.683 1.00 44.78 519 ALA A O 1
ATOM 3877 N N . LEU A 1 520 ? -21.446 5.033 17.365 1.00 54.06 520 LEU A N 1
ATOM 3878 C CA . LEU A 1 520 ? -22.590 4.729 16.498 1.00 54.06 520 LEU A CA 1
ATOM 3879 C C . LEU A 1 520 ? -23.381 3.481 16.951 1.00 54.06 520 LEU A C 1
ATOM 3881 O O . LEU A 1 520 ? -24.389 3.147 16.330 1.00 54.06 520 LEU A O 1
ATOM 3885 N N . GLY A 1 521 ? -22.951 2.809 18.025 1.00 49.59 521 GLY A N 1
ATOM 3886 C CA . GLY A 1 521 ? -23.448 1.495 18.430 1.00 49.59 521 GLY A CA 1
ATOM 3887 C C . GLY A 1 521 ? -22.729 0.404 17.642 1.00 49.59 521 GLY A C 1
ATOM 3888 O O . GLY A 1 521 ? -21.524 0.221 17.794 1.00 49.59 521 GLY A O 1
ATOM 3889 N N . ASP A 1 522 ? -23.458 -0.273 16.759 1.00 46.59 522 ASP A N 1
ATOM 3890 C CA . ASP A 1 522 ? -22.965 -1.407 15.974 1.00 46.59 522 ASP A CA 1
ATOM 3891 C C . ASP A 1 522 ? -22.646 -1.007 14.514 1.00 46.59 522 ASP A C 1
ATOM 3893 O O . ASP A 1 522 ? -23.325 -1.406 13.563 1.00 46.59 522 ASP A O 1
ATOM 3897 N N . GLY A 1 523 ? -21.600 -0.193 14.344 1.00 56.38 523 GLY A N 1
ATOM 3898 C CA . GLY A 1 523 ? -20.952 0.056 13.049 1.00 56.38 523 GLY A CA 1
ATOM 3899 C C . GLY A 1 523 ? -21.729 0.900 12.023 1.00 56.38 523 GLY A C 1
ATOM 3900 O O . GLY A 1 523 ? -22.752 1.534 12.300 1.00 56.38 523 GLY A O 1
ATOM 3901 N N . LEU A 1 524 ? -21.203 0.937 10.794 1.00 61.88 524 LEU A N 1
ATOM 3902 C CA . LEU A 1 524 ? -21.741 1.747 9.690 1.00 61.88 524 LEU A CA 1
ATOM 3903 C C . LEU A 1 524 ? -23.112 1.255 9.187 1.00 61.88 524 LEU A C 1
ATOM 3905 O O . LEU A 1 524 ? -23.946 2.075 8.788 1.00 61.88 524 LEU A O 1
ATOM 3909 N N . ALA A 1 525 ? -23.392 -0.047 9.275 1.00 58.97 525 ALA A N 1
ATOM 3910 C CA . ALA A 1 525 ? -24.691 -0.640 8.957 1.00 58.97 525 ALA A CA 1
ATOM 3911 C C . ALA A 1 525 ? -25.862 0.013 9.724 1.00 58.97 525 ALA A C 1
ATOM 3913 O O . ALA A 1 525 ? -26.950 0.189 9.164 1.00 58.97 525 ALA A O 1
ATOM 3914 N N . ALA A 1 526 ? -25.646 0.438 10.976 1.00 57.50 526 ALA A N 1
ATOM 3915 C CA . ALA A 1 526 ? -26.663 1.117 11.782 1.00 57.50 526 ALA A CA 1
ATOM 3916 C C . ALA A 1 526 ? -27.054 2.498 11.213 1.00 57.50 526 ALA A C 1
ATOM 3918 O O . ALA A 1 526 ? -28.219 2.896 11.318 1.00 57.50 526 ALA A O 1
ATOM 3919 N N . LEU A 1 527 ? -26.114 3.201 10.560 1.00 61.28 527 LEU A N 1
ATOM 3920 C CA . LEU A 1 527 ? -26.382 4.420 9.782 1.00 61.28 527 LEU A CA 1
ATOM 3921 C C . LEU A 1 527 ? -27.045 4.102 8.433 1.00 61.28 527 LEU A C 1
ATOM 3923 O O . LEU A 1 527 ? -27.935 4.834 8.003 1.00 61.28 527 LEU A O 1
ATOM 3927 N N . ALA A 1 528 ? -26.661 3.004 7.775 1.00 58.44 528 ALA A N 1
ATOM 3928 C CA . ALA A 1 528 ? -27.249 2.593 6.496 1.00 58.44 528 ALA A CA 1
ATOM 3929 C C . ALA A 1 528 ? -28.746 2.253 6.602 1.00 58.44 528 ALA A C 1
ATOM 3931 O O . ALA A 1 528 ? -29.525 2.512 5.684 1.00 58.44 528 ALA A O 1
ATOM 3932 N N . ALA A 1 529 ? -29.176 1.742 7.756 1.00 55.28 529 ALA A N 1
ATOM 3933 C CA . ALA A 1 529 ? -30.572 1.424 8.042 1.00 55.28 529 ALA A CA 1
ATOM 3934 C C . ALA A 1 529 ? -31.478 2.645 8.346 1.00 55.28 529 ALA A C 1
ATOM 3936 O O . ALA A 1 529 ? -32.678 2.456 8.596 1.00 55.28 529 ALA A O 1
ATOM 3937 N N . ALA A 1 530 ? -30.930 3.870 8.360 1.00 53.25 530 ALA A N 1
ATOM 3938 C CA . ALA A 1 530 ? -31.589 5.038 8.947 1.00 53.25 530 ALA A CA 1
ATOM 3939 C C . ALA A 1 530 ? -32.629 5.738 8.051 1.00 53.25 530 ALA A C 1
ATOM 3941 O O . ALA A 1 530 ? -33.703 6.066 8.550 1.00 53.25 530 ALA A O 1
ATOM 3942 N N . ASP A 1 531 ? -32.342 5.948 6.756 1.00 53.22 531 ASP A N 1
ATOM 3943 C CA . ASP A 1 531 ? -33.135 6.856 5.890 1.00 53.22 531 ASP A CA 1
ATOM 3944 C C . ASP A 1 531 ? -33.411 6.354 4.454 1.00 53.22 531 ASP A C 1
ATOM 3946 O O . ASP A 1 531 ? -33.891 7.096 3.600 1.00 53.22 531 ASP A O 1
ATOM 3950 N N . GLY A 1 532 ? -33.128 5.083 4.147 1.00 53.41 532 GLY A N 1
ATOM 3951 C CA . GLY A 1 532 ? -33.482 4.479 2.848 1.00 53.41 532 GLY A CA 1
ATOM 3952 C C . GLY A 1 532 ? -32.664 4.960 1.637 1.00 53.41 532 GLY A C 1
ATOM 3953 O O . GLY A 1 532 ? -32.938 4.539 0.515 1.00 53.41 532 GLY A O 1
ATOM 3954 N N . GLY A 1 533 ? -31.649 5.799 1.857 1.00 59.69 533 GLY A N 1
ATOM 3955 C CA . GLY A 1 533 ? -30.573 6.092 0.910 1.00 59.69 533 GLY A CA 1
ATOM 3956 C C . GLY A 1 533 ? -29.238 5.553 1.427 1.00 59.69 533 GLY A C 1
ATOM 3957 O O . GLY A 1 533 ? -29.027 5.486 2.636 1.00 59.69 533 GLY A O 1
ATOM 3958 N N . LEU A 1 534 ? -28.338 5.181 0.515 1.00 65.94 534 LEU A N 1
ATOM 3959 C CA . LEU A 1 534 ? -27.002 4.682 0.852 1.00 65.94 534 LEU A CA 1
ATOM 3960 C C . LEU A 1 534 ? -26.168 5.804 1.513 1.00 65.94 534 LEU A C 1
ATOM 3962 O O . LEU A 1 534 ? -25.957 6.836 0.866 1.00 65.94 534 LEU A O 1
ATOM 3966 N N . PRO A 1 535 ? -25.695 5.655 2.765 1.00 76.44 535 PRO A N 1
ATOM 3967 C CA . PRO A 1 535 ? -24.821 6.640 3.392 1.00 76.44 535 PRO A CA 1
ATOM 3968 C C . PRO A 1 535 ? -23.447 6.640 2.719 1.00 76.44 535 PRO A C 1
ATOM 3970 O O . PRO A 1 535 ? -22.952 5.606 2.261 1.00 76.44 535 PRO A O 1
ATOM 3973 N N . ALA A 1 536 ? -22.808 7.806 2.697 1.00 84.88 536 ALA A N 1
ATOM 3974 C CA . ALA A 1 536 ? -21.475 7.956 2.135 1.00 84.88 536 ALA A CA 1
ATOM 3975 C C . ALA A 1 536 ? -20.432 8.250 3.218 1.00 84.88 536 ALA A C 1
ATOM 3977 O O . ALA A 1 536 ? -20.681 9.031 4.138 1.00 84.88 536 ALA A O 1
ATOM 3978 N N . VAL A 1 537 ? -19.242 7.670 3.072 1.00 87.75 537 VAL A N 1
ATOM 3979 C CA . VAL A 1 537 ? -18.063 7.990 3.882 1.00 87.75 537 VAL A CA 1
ATOM 3980 C C . VAL A 1 537 ? -17.044 8.688 2.988 1.00 87.75 537 VAL A C 1
ATOM 3982 O O . VAL A 1 537 ? -16.510 8.088 2.055 1.00 87.75 537 VAL A O 1
ATOM 3985 N N . LEU A 1 538 ? -16.774 9.962 3.268 1.00 87.38 538 LEU A N 1
ATOM 3986 C CA . LEU A 1 538 ? -15.663 10.705 2.687 1.00 87.38 538 LEU A CA 1
ATOM 3987 C C . LEU A 1 538 ? -14.386 10.309 3.434 1.00 87.38 538 LEU A C 1
ATOM 3989 O O . LEU A 1 538 ? -14.164 10.733 4.572 1.00 87.38 538 LEU A O 1
ATOM 3993 N N . VAL A 1 539 ? -13.570 9.466 2.799 1.00 86.50 539 VAL A N 1
ATOM 3994 C CA . VAL A 1 539 ? -12.348 8.925 3.401 1.00 86.50 539 VAL A CA 1
ATOM 3995 C C . VAL A 1 539 ? -11.165 9.857 3.141 1.00 86.50 539 VAL A C 1
ATOM 3997 O O . VAL A 1 539 ? -10.849 10.190 1.995 1.00 86.50 539 VAL A O 1
ATOM 4000 N N . ARG A 1 540 ? -10.502 10.286 4.218 1.00 79.88 540 ARG A N 1
ATOM 4001 C CA . ARG A 1 540 ? -9.290 11.125 4.195 1.00 79.88 540 ARG A CA 1
ATOM 4002 C C . ARG A 1 540 ? -8.169 10.437 4.974 1.00 79.88 540 ARG A C 1
ATOM 4004 O O . ARG A 1 540 ? -8.380 9.385 5.550 1.00 79.88 540 ARG A O 1
ATOM 4011 N N . GLU A 1 541 ? -6.974 11.009 4.991 1.00 74.12 541 GLU A N 1
ATOM 4012 C CA . GLU A 1 541 ? -5.860 10.541 5.829 1.00 74.12 541 GLU A CA 1
ATOM 4013 C C . GLU A 1 541 ? -5.471 11.664 6.792 1.00 74.12 541 GLU A C 1
ATOM 4015 O O . GLU A 1 541 ? -5.369 12.822 6.371 1.00 74.12 541 GLU A O 1
ATOM 4020 N N . ASP A 1 542 ? -5.203 11.341 8.059 1.00 72.31 542 ASP A N 1
ATOM 4021 C CA . ASP A 1 542 ? -4.572 12.294 8.973 1.00 72.31 542 ASP A CA 1
ATOM 4022 C C . ASP A 1 542 ? -3.115 12.565 8.549 1.00 72.31 542 ASP A C 1
ATOM 4024 O O . ASP A 1 542 ? -2.159 11.891 8.947 1.00 72.31 542 ASP A O 1
ATOM 4028 N N . LEU A 1 543 ? -2.931 13.613 7.743 1.00 66.88 543 LEU A N 1
ATOM 4029 C CA . LEU A 1 543 ? -1.617 14.060 7.285 1.00 66.88 543 LEU A CA 1
ATOM 4030 C C . LEU A 1 543 ? -0.709 14.587 8.415 1.00 66.88 543 LEU A C 1
ATOM 4032 O O . LEU A 1 543 ? 0.472 14.818 8.161 1.00 66.88 543 LEU A O 1
ATOM 4036 N N . THR A 1 544 ? -1.187 14.741 9.658 1.00 60.88 544 THR A N 1
ATOM 4037 C CA . THR A 1 544 ? -0.294 14.966 10.812 1.00 60.88 544 THR A CA 1
ATOM 4038 C C . THR A 1 544 ? 0.421 13.683 11.258 1.00 60.88 544 THR A C 1
ATOM 4040 O O . THR A 1 544 ? 1.490 13.749 11.868 1.00 60.88 544 THR A O 1
ATOM 4043 N N . ARG A 1 545 ? -0.116 12.510 10.891 1.00 60.72 545 ARG A N 1
ATOM 4044 C CA . ARG A 1 545 ? 0.446 11.175 11.169 1.00 60.72 545 ARG A CA 1
ATOM 4045 C C . ARG A 1 545 ? 1.102 10.523 9.945 1.00 60.72 545 ARG A C 1
ATOM 4047 O O . ARG A 1 545 ? 1.902 9.605 10.117 1.00 60.72 545 ARG A O 1
ATOM 4054 N N . ALA A 1 546 ? 0.810 11.012 8.737 1.00 61.84 546 ALA A N 1
ATOM 4055 C CA . ALA A 1 546 ? 1.221 10.418 7.463 1.00 61.84 546 ALA A CA 1
ATOM 4056 C C . ALA A 1 546 ? 2.703 9.997 7.367 1.00 61.84 546 ALA A C 1
ATOM 4058 O O . ALA A 1 546 ? 3.639 10.791 7.517 1.00 61.84 546 ALA A O 1
ATOM 4059 N N . GLY A 1 547 ? 2.899 8.725 7.011 1.00 66.81 547 GLY A N 1
ATOM 4060 C CA . GLY A 1 547 ? 4.183 8.170 6.597 1.00 66.81 547 GLY A CA 1
ATOM 4061 C C . GLY A 1 547 ? 4.544 8.494 5.141 1.00 66.81 547 GLY A C 1
ATOM 4062 O O . GLY A 1 547 ? 3.810 9.170 4.414 1.00 66.81 547 GLY A O 1
ATOM 4063 N N . ALA A 1 548 ? 5.692 7.973 4.697 1.00 65.81 548 ALA A N 1
ATOM 4064 C CA . ALA A 1 548 ? 6.158 8.110 3.313 1.00 65.81 548 ALA A CA 1
ATOM 4065 C C . ALA A 1 548 ? 5.266 7.374 2.290 1.00 65.81 548 ALA A C 1
ATOM 4067 O O . ALA A 1 548 ? 5.170 7.802 1.144 1.00 65.81 548 ALA A O 1
ATOM 4068 N N . GLU A 1 549 ? 4.599 6.303 2.724 1.00 70.25 549 GLU A N 1
ATOM 4069 C CA . GLU A 1 549 ? 3.557 5.579 1.991 1.00 70.25 549 GLU A CA 1
ATOM 4070 C C . GLU A 1 549 ? 2.215 5.720 2.735 1.00 70.25 549 GLU A C 1
ATOM 4072 O O . GLU A 1 549 ? 2.232 5.971 3.945 1.00 70.25 549 GLU A O 1
ATOM 4077 N N . PRO A 1 550 ? 1.062 5.550 2.058 1.00 73.38 550 PRO A N 1
ATOM 4078 C CA . PRO A 1 550 ? -0.238 5.490 2.720 1.00 73.38 550 PRO A CA 1
ATOM 4079 C C . PRO A 1 550 ? -0.353 4.299 3.666 1.00 73.38 550 PRO A C 1
ATOM 4081 O O . PRO A 1 550 ? 0.046 3.186 3.313 1.00 73.38 550 PRO A O 1
ATOM 4084 N N . GLU A 1 551 ? -0.969 4.523 4.826 1.00 79.56 551 GLU A N 1
ATOM 4085 C CA . GLU A 1 551 ? -1.454 3.427 5.662 1.00 79.56 551 GLU A CA 1
ATOM 4086 C C . GLU A 1 551 ? -2.549 2.629 4.903 1.00 79.56 551 GLU A C 1
ATOM 4088 O O . GLU A 1 551 ? -3.242 3.185 4.036 1.00 79.56 551 GLU A O 1
ATOM 4093 N N . PRO A 1 552 ? -2.696 1.313 5.159 1.00 84.81 552 PRO A N 1
ATOM 4094 C CA . PRO A 1 552 ? -3.846 0.547 4.683 1.00 84.81 552 PRO A CA 1
ATOM 4095 C C . PRO A 1 552 ? -5.152 1.174 5.178 1.00 84.81 552 PRO A C 1
ATOM 4097 O O . PRO A 1 552 ? -5.172 1.793 6.239 1.00 84.81 552 PRO A O 1
ATOM 4100 N N . TYR A 1 553 ? -6.237 1.009 4.422 1.00 88.31 553 TYR A N 1
ATOM 4101 C CA . TYR A 1 553 ? -7.551 1.402 4.928 1.00 88.31 553 TYR A CA 1
ATOM 4102 C C . TYR A 1 553 ? -8.086 0.351 5.902 1.00 88.31 553 TYR A C 1
ATOM 4104 O O . TYR A 1 553 ? -7.725 -0.822 5.806 1.00 88.31 553 TYR A O 1
ATOM 4112 N N . ASP A 1 554 ? -8.938 0.803 6.815 1.00 86.19 554 ASP A N 1
ATOM 4113 C CA . ASP A 1 554 ? -9.607 -0.010 7.821 1.00 86.19 554 ASP A CA 1
ATOM 4114 C C . ASP A 1 554 ? -10.410 -1.171 7.199 1.00 86.19 554 ASP A C 1
ATOM 4116 O O . ASP A 1 554 ? -11.085 -1.012 6.176 1.00 86.19 554 ASP A O 1
ATOM 4120 N N . GLU A 1 555 ? -10.305 -2.361 7.797 1.00 85.69 555 GLU A N 1
ATOM 4121 C CA . GLU A 1 555 ? -10.874 -3.586 7.222 1.00 85.69 555 GLU A CA 1
ATOM 4122 C C . GLU A 1 555 ? -12.404 -3.660 7.378 1.00 85.69 555 GLU A C 1
ATOM 4124 O O . GLU A 1 555 ? -13.061 -4.220 6.500 1.00 85.69 555 GLU A O 1
ATOM 4129 N N . GLU A 1 556 ? -12.987 -3.058 8.424 1.00 82.44 556 GLU A N 1
ATOM 4130 C CA . GLU A 1 556 ? -14.445 -2.980 8.606 1.00 82.44 556 GLU A CA 1
ATOM 4131 C C . GLU A 1 556 ? -15.049 -1.997 7.596 1.00 82.44 556 GLU A C 1
ATOM 4133 O O . GLU A 1 556 ? -15.979 -2.343 6.866 1.00 82.44 556 GLU A O 1
ATOM 4138 N N . LEU A 1 557 ? -14.450 -0.811 7.458 1.00 85.06 557 LEU A N 1
ATOM 4139 C CA . LEU A 1 557 ? -14.829 0.200 6.466 1.00 85.06 557 LEU A CA 1
ATOM 4140 C C . LEU A 1 557 ? -14.803 -0.349 5.026 1.00 85.06 557 LEU A C 1
ATOM 4142 O O . LEU A 1 557 ? -15.681 -0.032 4.218 1.00 85.06 557 LEU A O 1
ATOM 4146 N N . LEU A 1 558 ? -13.809 -1.181 4.692 1.00 89.62 558 LEU A N 1
ATOM 4147 C CA . LEU A 1 558 ? -13.732 -1.854 3.392 1.00 89.62 558 LEU A CA 1
ATOM 4148 C C . LEU A 1 558 ? -14.744 -3.002 3.251 1.00 89.62 558 LEU A C 1
ATOM 4150 O O . LEU A 1 558 ? -15.288 -3.180 2.157 1.00 89.62 558 LEU A O 1
ATOM 4154 N N . ALA A 1 559 ? -15.026 -3.754 4.319 1.00 85.06 559 ALA A N 1
ATOM 4155 C CA . ALA A 1 559 ? -16.020 -4.828 4.315 1.00 85.06 559 ALA A CA 1
ATOM 4156 C C . ALA A 1 559 ? -17.451 -4.288 4.145 1.00 85.06 559 ALA A C 1
ATOM 4158 O O . ALA A 1 559 ? -18.180 -4.764 3.276 1.00 85.06 559 ALA A O 1
ATOM 4159 N N . GLU A 1 560 ? -17.822 -3.238 4.877 1.00 83.69 560 GLU A N 1
ATOM 4160 C CA . GLU A 1 560 ? -19.119 -2.553 4.765 1.00 83.69 560 GLU A CA 1
ATOM 4161 C C . GLU A 1 560 ? -19.330 -1.951 3.366 1.00 83.69 560 GLU A C 1
ATOM 4163 O O . GLU A 1 560 ? -20.418 -2.024 2.786 1.00 83.69 560 GLU A O 1
ATOM 4168 N N . ALA A 1 561 ? -18.265 -1.414 2.766 1.00 86.88 561 ALA A N 1
ATOM 4169 C CA . ALA A 1 561 ? -18.293 -0.915 1.395 1.00 86.88 561 ALA A CA 1
ATOM 4170 C C . ALA A 1 561 ? -18.342 -2.036 0.337 1.00 86.88 561 ALA A C 1
ATOM 4172 O O . ALA A 1 561 ? -18.874 -1.832 -0.755 1.00 86.88 561 ALA A O 1
ATOM 4173 N N . ALA A 1 562 ? -17.806 -3.223 0.641 1.00 87.25 562 ALA A N 1
ATOM 4174 C CA . ALA A 1 562 ? -17.907 -4.414 -0.203 1.00 87.25 562 ALA A CA 1
ATOM 4175 C C . ALA A 1 562 ? -19.285 -5.096 -0.103 1.00 87.25 562 ALA A C 1
ATOM 4177 O O . ALA A 1 562 ? -19.769 -5.637 -1.096 1.00 87.25 562 ALA A O 1
ATOM 4178 N N . ALA A 1 563 ? -19.931 -5.035 1.065 1.00 83.75 563 ALA A N 1
ATOM 4179 C CA . ALA A 1 563 ? -21.314 -5.463 1.278 1.00 83.75 563 ALA A CA 1
ATOM 4180 C C . ALA A 1 563 ? -22.339 -4.507 0.635 1.00 83.75 563 ALA A C 1
ATOM 4182 O O . ALA A 1 563 ? -23.487 -4.886 0.406 1.00 83.75 563 ALA A O 1
ATOM 4183 N N . GLY A 1 564 ? -21.925 -3.276 0.313 1.00 81.94 564 GLY A N 1
ATOM 4184 C CA . GLY A 1 564 ? -22.801 -2.240 -0.231 1.00 81.94 564 GLY A CA 1
ATOM 4185 C C . GLY A 1 564 ? -23.641 -1.532 0.834 1.00 81.94 564 GLY A C 1
ATOM 4186 O O . GLY A 1 564 ? -24.684 -0.977 0.499 1.00 81.94 564 GLY A O 1
ATOM 4187 N N . HIS A 1 565 ? -23.203 -1.546 2.098 1.00 80.31 565 HIS A N 1
ATOM 4188 C CA . HIS A 1 565 ? -23.827 -0.799 3.195 1.00 80.31 565 HIS A CA 1
ATOM 4189 C C . HIS A 1 565 ? -23.423 0.685 3.189 1.00 80.31 565 HIS A C 1
ATOM 4191 O O . HIS A 1 565 ? -24.203 1.535 3.614 1.00 80.31 565 HIS A O 1
ATOM 4197 N N . VAL A 1 566 ? -22.233 1.011 2.667 1.00 83.31 566 VAL A N 1
ATOM 4198 C CA . VAL A 1 566 ? -21.750 2.393 2.492 1.00 83.31 566 VAL A CA 1
ATOM 4199 C C . VAL A 1 566 ? -21.169 2.632 1.100 1.00 83.31 566 VAL A C 1
ATOM 4201 O O . VAL A 1 566 ? -20.629 1.722 0.470 1.00 83.31 566 VAL A O 1
ATOM 4204 N N . GLU A 1 567 ? -21.202 3.882 0.636 1.00 86.25 567 GLU A N 1
ATOM 4205 C CA . GLU A 1 567 ? -20.366 4.333 -0.480 1.00 86.25 567 GLU A CA 1
ATOM 4206 C C . GLU A 1 567 ? -19.108 5.052 0.023 1.00 86.25 567 GLU A C 1
ATOM 4208 O O . GLU A 1 567 ? -19.197 6.020 0.773 1.00 86.25 567 GLU A O 1
ATOM 4213 N N . LEU A 1 568 ? -17.929 4.628 -0.442 1.00 89.69 568 LEU A N 1
ATOM 4214 C CA . LEU A 1 568 ? -16.674 5.335 -0.174 1.00 89.69 568 LEU A CA 1
ATOM 4215 C C . LEU A 1 568 ? -16.431 6.415 -1.239 1.00 89.69 568 LEU A C 1
ATOM 4217 O O . LEU A 1 568 ? -16.347 6.113 -2.434 1.00 89.69 568 LEU A O 1
ATOM 4221 N N . LEU A 1 569 ? -16.305 7.659 -0.777 1.00 88.38 569 LEU A N 1
ATOM 4222 C CA . LEU A 1 569 ? -15.986 8.864 -1.546 1.00 88.38 569 LEU A CA 1
ATOM 4223 C C . LEU A 1 569 ? -14.609 9.391 -1.135 1.00 88.38 569 LEU A C 1
ATOM 4225 O O . LEU A 1 569 ? -14.127 9.098 -0.041 1.00 88.38 569 LEU A O 1
ATOM 4229 N N . THR A 1 570 ? -13.981 10.198 -1.983 1.00 87.12 570 THR A N 1
ATOM 4230 C CA . THR A 1 570 ? -12.631 10.730 -1.746 1.00 87.12 570 THR A CA 1
ATOM 4231 C C . THR A 1 570 ? -12.556 12.247 -1.940 1.00 87.12 570 THR A C 1
ATOM 4233 O O . THR A 1 570 ? -13.477 12.851 -2.480 1.00 87.12 570 THR A O 1
ATOM 4236 N N . ASP A 1 571 ? -11.416 12.857 -1.591 1.00 79.12 571 ASP A N 1
ATOM 4237 C CA . ASP A 1 571 ? -11.063 14.272 -1.858 1.00 79.12 571 ASP A CA 1
ATOM 4238 C C . ASP A 1 571 ? -11.056 14.683 -3.359 1.00 79.12 571 ASP A C 1
ATOM 4240 O O . ASP A 1 571 ? -10.555 15.750 -3.710 1.00 79.12 571 ASP A O 1
ATOM 4244 N N . ALA A 1 572 ? -11.564 13.837 -4.260 1.00 79.75 572 ALA A N 1
ATOM 4245 C CA . ALA A 1 572 ? -11.691 14.072 -5.699 1.00 79.75 572 ALA A CA 1
ATOM 4246 C C . ALA A 1 572 ? -13.095 13.732 -6.255 1.00 79.75 572 ALA A C 1
ATOM 4248 O O . ALA A 1 572 ? -13.269 13.602 -7.471 1.00 79.75 572 ALA A O 1
ATOM 4249 N N . ASP A 1 573 ? -14.081 13.556 -5.370 1.00 82.44 573 ASP A N 1
ATOM 4250 C CA . ASP A 1 573 ? -15.506 13.491 -5.694 1.00 82.44 573 ASP A CA 1
ATOM 4251 C C . ASP A 1 573 ? -16.181 14.818 -5.286 1.00 82.44 573 ASP A C 1
ATOM 4253 O O . ASP A 1 573 ? -15.931 15.331 -4.195 1.00 82.44 573 ASP A O 1
ATOM 4257 N N . GLU A 1 574 ? -17.091 15.357 -6.108 1.00 84.75 574 GLU A N 1
ATOM 4258 C CA . GLU A 1 574 ? -17.987 16.435 -5.659 1.00 84.75 574 GLU A CA 1
ATOM 4259 C C . GLU A 1 574 ? -19.003 15.881 -4.656 1.00 84.75 574 GLU A C 1
ATOM 4261 O O . GLU A 1 574 ? -19.669 14.880 -4.938 1.00 84.75 574 GLU A O 1
ATOM 4266 N N . VAL A 1 575 ? -19.168 16.534 -3.501 1.00 83.69 575 VAL A N 1
ATOM 4267 C CA . VAL A 1 575 ? -20.012 16.042 -2.401 1.00 83.69 575 VAL A CA 1
ATOM 4268 C C . VAL A 1 575 ? -20.972 17.121 -1.910 1.00 83.69 575 VAL A C 1
ATOM 4270 O O . VAL A 1 575 ? -20.571 18.219 -1.531 1.00 83.69 575 VAL A O 1
ATOM 4273 N N . VAL A 1 576 ? -22.261 16.782 -1.865 1.00 86.56 576 VAL A N 1
ATOM 4274 C CA . VAL A 1 576 ? -23.331 17.629 -1.327 1.00 86.56 576 VAL A CA 1
ATOM 4275 C C . VAL A 1 576 ? -24.050 16.847 -0.232 1.00 86.56 576 VAL A C 1
ATOM 4277 O O . VAL A 1 576 ? -24.909 16.011 -0.501 1.00 86.56 576 VAL A O 1
ATOM 4280 N N . ALA A 1 577 ? -23.685 17.109 1.018 1.00 85.75 577 ALA A N 1
ATOM 4281 C CA . ALA A 1 577 ? -24.326 16.491 2.170 1.00 85.75 577 ALA A CA 1
ATOM 4282 C C . ALA A 1 577 ? -25.580 17.277 2.594 1.00 85.75 577 ALA A C 1
ATOM 4284 O O . ALA A 1 577 ? -25.572 18.511 2.613 1.00 85.75 577 ALA A O 1
ATOM 4285 N N . GLY A 1 578 ? -26.638 16.584 3.014 1.00 85.31 578 GLY A N 1
ATOM 4286 C CA . GLY A 1 578 ? -27.663 17.195 3.866 1.00 85.31 578 GLY A CA 1
ATOM 4287 C C . GLY A 1 578 ? -27.035 17.563 5.212 1.00 85.31 578 GLY A C 1
ATOM 4288 O O . GLY A 1 578 ? -26.809 18.739 5.508 1.00 85.31 578 GLY A O 1
ATOM 4289 N N . THR A 1 579 ? -26.641 16.524 5.943 1.00 85.94 579 THR A N 1
ATOM 4290 C CA . THR A 1 579 ? -25.878 16.576 7.192 1.00 85.94 579 THR A CA 1
ATOM 4291 C C . THR A 1 579 ? -24.459 16.047 6.957 1.00 85.94 579 THR A C 1
ATOM 4293 O O . THR A 1 579 ? -24.285 14.924 6.485 1.00 85.94 579 THR A O 1
ATOM 4296 N N . LEU A 1 580 ? -23.428 16.817 7.315 1.00 87.50 580 LEU A N 1
ATOM 4297 C CA . LEU A 1 580 ? -22.046 16.323 7.411 1.00 87.50 580 LEU A CA 1
ATOM 4298 C C . LEU A 1 580 ? -21.746 15.894 8.856 1.00 87.50 580 LEU A C 1
ATOM 4300 O O . LEU A 1 580 ? -21.856 16.707 9.767 1.00 87.50 580 LEU A O 1
ATOM 4304 N N . LEU A 1 581 ? -21.343 14.647 9.077 1.00 86.19 581 LEU A N 1
ATOM 4305 C CA . LEU A 1 581 ? -20.933 14.129 10.382 1.00 86.19 581 LEU A CA 1
ATOM 4306 C C . LEU A 1 581 ? -19.404 14.061 10.474 1.00 86.19 581 LEU A C 1
ATOM 4308 O O . LEU A 1 581 ? -18.758 13.439 9.635 1.00 86.19 581 LEU A O 1
ATOM 4312 N N . VAL A 1 582 ? -18.824 14.665 11.511 1.00 84.19 582 VAL A N 1
ATOM 4313 C CA . VAL A 1 582 ? -17.375 14.681 11.764 1.00 84.19 582 VAL A CA 1
ATOM 4314 C C . VAL A 1 582 ? -17.092 14.129 13.162 1.00 84.19 582 VAL A C 1
ATOM 4316 O O . VAL A 1 582 ? -17.356 14.800 14.160 1.00 84.19 582 VAL A O 1
ATOM 4319 N N . LEU A 1 583 ? -16.559 12.904 13.241 1.00 77.62 583 LEU A N 1
ATOM 4320 C CA . LEU A 1 583 ? -16.284 12.208 14.513 1.00 77.62 583 LEU A CA 1
ATOM 4321 C C . LEU A 1 583 ? -14.886 12.483 15.098 1.00 77.62 583 LEU A C 1
ATOM 4323 O O . LEU A 1 583 ? -14.670 12.234 16.289 1.00 77.62 583 LEU A O 1
ATOM 4327 N N . ASP A 1 584 ? -13.972 13.017 14.282 1.00 77.19 584 ASP A N 1
ATOM 4328 C CA . ASP A 1 584 ? -12.669 13.552 14.692 1.00 77.19 584 ASP A CA 1
ATOM 4329 C C . ASP A 1 584 ? -12.454 14.949 14.060 1.00 77.19 584 ASP A C 1
ATOM 4331 O O . ASP A 1 584 ? -12.272 15.054 12.841 1.00 77.19 584 ASP A O 1
ATOM 4335 N N . PRO A 1 585 ? -12.480 16.040 14.854 1.00 75.88 585 PRO A N 1
ATOM 4336 C CA . PRO A 1 585 ? -12.218 17.397 14.370 1.00 75.88 585 PRO A CA 1
ATOM 4337 C C . PRO A 1 585 ? -10.838 17.600 13.726 1.00 75.88 585 PRO A C 1
ATOM 4339 O O . PRO A 1 585 ? -10.682 18.546 12.952 1.00 75.88 585 PRO A O 1
ATOM 4342 N N . ALA A 1 586 ? -9.846 16.739 13.991 1.00 72.25 586 ALA A N 1
ATOM 4343 C CA . ALA A 1 586 ? -8.511 16.852 13.400 1.00 72.25 586 ALA A CA 1
ATOM 4344 C C . ALA A 1 586 ? -8.531 16.732 11.863 1.00 72.25 586 ALA A C 1
ATOM 4346 O O . ALA A 1 586 ? -7.716 17.359 11.188 1.00 72.25 586 ALA A O 1
ATOM 4347 N N . LEU A 1 587 ? -9.520 16.028 11.295 1.00 75.31 587 LEU A N 1
ATOM 4348 C CA . LEU A 1 587 ? -9.724 15.892 9.843 1.00 75.31 587 LEU A CA 1
ATOM 4349 C C . LEU A 1 587 ? -10.136 17.205 9.145 1.00 75.31 587 LEU A C 1
ATOM 4351 O O . LEU A 1 587 ? -10.109 17.287 7.911 1.00 75.31 587 LEU A O 1
ATOM 4355 N N . LEU A 1 588 ? -10.492 18.231 9.929 1.00 75.44 588 LEU A N 1
ATOM 4356 C CA . LEU A 1 588 ? -10.739 19.610 9.494 1.00 75.44 588 LEU A CA 1
ATOM 4357 C C . LEU A 1 588 ? -9.530 20.540 9.747 1.00 75.44 588 LEU A C 1
ATOM 4359 O O . LEU A 1 588 ? -9.569 21.708 9.361 1.00 75.44 588 LEU A O 1
ATOM 4363 N N . GLY A 1 589 ? -8.466 20.058 10.398 1.00 63.66 589 GLY A N 1
ATOM 4364 C CA . GLY A 1 589 ? -7.243 20.815 10.683 1.00 63.66 589 GLY A CA 1
ATOM 4365 C C . GLY A 1 589 ? -6.234 20.815 9.521 1.00 63.66 589 GLY A C 1
ATOM 4366 O O . GLY A 1 589 ? -6.361 20.024 8.586 1.00 63.66 589 GLY A O 1
ATOM 4367 N N . PRO A 1 590 ? -5.198 21.680 9.537 1.00 58.28 590 PRO A N 1
ATOM 4368 C CA . PRO A 1 590 ? -4.191 21.735 8.475 1.00 58.28 590 PRO A CA 1
ATOM 4369 C C . PRO A 1 590 ? -3.470 20.384 8.356 1.00 58.28 590 PRO A C 1
ATOM 4371 O O . PRO A 1 590 ? -2.998 19.896 9.383 1.00 58.28 590 PRO A O 1
ATOM 4374 N N . PRO A 1 591 ? -3.323 19.794 7.150 1.00 53.50 591 PRO A N 1
ATOM 4375 C CA . PRO A 1 591 ? -3.399 20.401 5.814 1.00 53.50 591 PRO A CA 1
ATOM 4376 C C . PRO A 1 591 ? -4.766 20.290 5.090 1.00 53.50 591 PRO A C 1
ATOM 4378 O O . PRO A 1 591 ? -4.823 20.126 3.874 1.00 53.50 591 PRO A O 1
ATOM 4381 N N . ALA A 1 592 ? -5.881 20.415 5.805 1.00 49.75 592 ALA A N 1
ATOM 4382 C CA . ALA A 1 592 ? -7.115 20.990 5.265 1.00 49.75 592 ALA A CA 1
ATOM 4383 C C . ALA A 1 592 ? -6.930 22.532 5.159 1.00 49.75 592 ALA A C 1
ATOM 4385 O O . ALA A 1 592 ? -6.380 23.134 6.082 1.00 49.75 592 ALA A O 1
ATOM 4386 N N . LEU A 1 593 ? -7.297 23.268 4.100 1.00 52.94 593 LEU A N 1
ATOM 4387 C CA . LEU A 1 593 ? -8.088 23.008 2.886 1.00 52.94 593 LEU A CA 1
ATOM 4388 C C . LEU A 1 593 ? -7.471 23.783 1.682 1.00 52.94 593 LEU A C 1
ATOM 4390 O O . LEU A 1 593 ? -6.691 24.710 1.907 1.00 52.94 593 LEU A O 1
ATOM 4394 N N . PRO A 1 594 ? -7.800 23.447 0.413 1.00 49.38 594 PRO A N 1
ATOM 4395 C CA . PRO A 1 594 ? -9.141 23.697 -0.132 1.00 49.38 594 PRO A CA 1
ATOM 4396 C C . PRO A 1 594 ? -9.981 22.423 -0.340 1.00 49.38 594 PRO A C 1
ATOM 4398 O O . PRO A 1 594 ? -9.543 21.486 -0.996 1.00 49.38 594 PRO A O 1
ATOM 4401 N N . LEU A 1 595 ? -11.231 22.444 0.138 1.00 56.44 595 LEU A N 1
ATOM 4402 C CA . LEU A 1 595 ? -12.334 21.614 -0.361 1.00 56.44 595 LEU A CA 1
ATOM 4403 C C . LEU A 1 595 ? -13.268 22.558 -1.140 1.00 56.44 595 LEU A C 1
ATOM 4405 O O . LEU A 1 595 ? -14.181 23.123 -0.543 1.00 56.44 595 LEU A O 1
ATOM 4409 N N . PRO A 1 596 ? -13.035 22.800 -2.444 1.00 51.03 596 PRO A N 1
ATOM 4410 C CA . PRO A 1 596 ? -13.943 23.614 -3.261 1.00 51.03 596 PRO A CA 1
ATOM 4411 C C . PRO A 1 596 ? -15.259 22.879 -3.589 1.00 51.03 596 PRO A C 1
ATOM 4413 O O . PRO A 1 596 ? -16.229 23.493 -4.039 1.00 51.03 596 PRO A O 1
ATOM 4416 N N . GLU A 1 597 ? -15.274 21.563 -3.360 1.00 65.38 597 GLU A N 1
ATOM 4417 C CA . GLU A 1 597 ? -16.232 20.602 -3.909 1.00 65.38 597 GLU A CA 1
ATOM 4418 C C . GLU A 1 597 ? -17.045 19.844 -2.838 1.00 65.38 597 GLU A C 1
ATOM 4420 O O . GLU A 1 597 ? -18.017 19.180 -3.188 1.00 65.38 597 GLU A O 1
ATOM 4425 N N . LEU A 1 598 ? -16.733 20.000 -1.539 1.00 79.12 598 LEU A N 1
ATOM 4426 C CA . LEU A 1 598 ? -17.628 19.591 -0.443 1.00 79.12 598 LEU A CA 1
ATOM 4427 C C . LEU A 1 598 ? -18.524 20.763 -0.034 1.00 79.12 598 LEU A C 1
ATOM 4429 O O . LEU A 1 598 ? -18.040 21.844 0.301 1.00 79.12 598 LEU A O 1
ATOM 4433 N N . ARG A 1 599 ? -19.834 20.524 0.010 1.00 83.94 599 ARG A N 1
ATOM 4434 C CA . ARG A 1 599 ? -20.844 21.436 0.563 1.00 83.94 599 ARG A CA 1
ATOM 4435 C C . ARG A 1 599 ? -21.763 20.654 1.489 1.00 83.94 599 ARG A C 1
ATOM 4437 O O . ARG A 1 599 ? -22.072 19.498 1.206 1.00 83.94 599 ARG A O 1
ATOM 4444 N N . ALA A 1 600 ? -22.230 21.276 2.566 1.00 85.88 600 ALA A N 1
ATOM 4445 C CA . ALA A 1 600 ? -23.201 20.649 3.459 1.00 85.88 600 ALA A CA 1
ATOM 4446 C C . ALA A 1 600 ? -24.271 21.643 3.938 1.00 85.88 600 ALA A C 1
ATOM 4448 O O . ALA A 1 600 ? -23.975 22.818 4.157 1.00 85.88 600 ALA A O 1
ATOM 4449 N N . GLY A 1 601 ? -25.516 21.181 4.100 1.00 86.75 601 GLY A N 1
ATOM 4450 C CA . GLY A 1 601 ? -26.611 22.002 4.639 1.00 86.75 601 GLY A CA 1
ATOM 4451 C C . GLY A 1 601 ? -26.411 22.362 6.116 1.00 86.75 601 GLY A C 1
ATOM 4452 O O . GLY A 1 601 ? -26.805 23.442 6.570 1.00 86.75 601 GLY A O 1
ATOM 4453 N N . GLU A 1 602 ? -25.754 21.474 6.855 1.00 89.00 602 GLU A N 1
ATOM 4454 C CA . GLU A 1 602 ? -25.201 21.688 8.191 1.00 89.00 602 GLU A CA 1
ATOM 4455 C C . GLU A 1 602 ? -24.097 20.659 8.490 1.00 89.00 602 GLU A C 1
ATOM 4457 O O . GLU A 1 602 ? -23.881 19.727 7.712 1.00 89.00 602 GLU A O 1
ATOM 4462 N N . ALA A 1 603 ? -23.414 20.800 9.631 1.00 89.06 603 ALA A N 1
ATOM 4463 C CA . ALA A 1 603 ? -22.495 19.778 10.120 1.00 89.06 603 ALA A CA 1
ATOM 4464 C C . ALA A 1 603 ? -22.678 19.496 11.619 1.00 89.06 603 ALA A C 1
ATOM 4466 O O . ALA A 1 603 ? -22.696 20.424 12.435 1.00 89.06 603 ALA A O 1
ATOM 4467 N N . LEU A 1 604 ? -22.752 18.207 11.960 1.00 86.62 604 LEU A N 1
ATOM 4468 C CA . LEU A 1 604 ? -22.597 17.673 13.309 1.00 86.62 604 LEU A CA 1
ATOM 4469 C C . LEU A 1 604 ? -21.106 17.407 13.546 1.00 86.62 604 LEU A C 1
ATOM 4471 O O . LEU A 1 604 ? -20.499 16.617 12.822 1.00 86.62 604 LEU A O 1
ATOM 4475 N N . VAL A 1 605 ? -20.510 18.040 14.555 1.00 84.88 605 VAL A N 1
ATOM 4476 C CA . VAL A 1 605 ? -19.087 17.853 14.882 1.00 84.88 605 VAL A CA 1
ATOM 4477 C C . VAL A 1 605 ? -18.948 17.357 16.312 1.00 84.88 605 VAL A C 1
ATOM 4479 O O . VAL A 1 605 ? -19.451 17.986 17.244 1.00 84.88 605 VAL A O 1
ATOM 4482 N N . ALA A 1 606 ? -18.246 16.241 16.490 1.00 79.50 606 ALA A N 1
ATOM 4483 C CA . ALA A 1 606 ? -17.920 15.700 17.798 1.00 79.50 606 ALA A CA 1
ATOM 4484 C C . ALA A 1 606 ? -17.032 16.675 18.587 1.00 79.50 606 ALA A C 1
ATOM 4486 O O . ALA A 1 606 ? -15.881 16.922 18.224 1.00 79.50 606 ALA A O 1
ATOM 4487 N N . ALA A 1 607 ? -17.549 17.207 19.691 1.00 73.62 607 ALA A N 1
ATOM 4488 C CA . ALA A 1 607 ? -16.741 17.930 20.659 1.00 73.62 607 ALA A CA 1
ATOM 4489 C C . ALA A 1 607 ? -16.099 16.911 21.607 1.00 73.62 607 ALA A C 1
ATOM 4491 O O . ALA A 1 607 ? -16.715 16.483 22.579 1.00 73.62 607 ALA A O 1
ATOM 4492 N N . VAL A 1 608 ? -14.855 16.516 21.344 1.00 66.94 608 VAL A N 1
ATOM 4493 C CA . VAL A 1 608 ? -14.099 15.662 22.272 1.00 66.94 608 VAL A CA 1
ATOM 4494 C C . VAL A 1 608 ? -13.576 16.532 23.427 1.00 66.94 608 VAL A C 1
ATOM 4496 O O . VAL A 1 608 ? -12.901 17.529 23.147 1.00 66.94 608 VAL A O 1
ATOM 4499 N N . PRO A 1 609 ? -13.865 16.216 24.707 1.00 61.31 609 PRO A N 1
ATOM 4500 C CA . PRO A 1 609 ? -13.301 16.946 25.843 1.00 61.31 609 PRO A CA 1
ATOM 4501 C C . PRO A 1 609 ? -11.760 16.911 25.812 1.00 61.31 609 PRO A C 1
ATOM 4503 O O . PRO A 1 609 ? -11.186 15.836 25.619 1.00 61.31 609 PRO A O 1
ATOM 4506 N N . PRO A 1 610 ? -11.060 18.049 25.983 1.00 51.12 610 PRO A N 1
ATOM 4507 C CA . PRO A 1 610 ? -9.619 18.114 25.759 1.00 51.12 610 PRO A CA 1
ATOM 4508 C C . PRO A 1 610 ? -8.809 17.296 26.778 1.00 51.12 610 PRO A C 1
ATOM 4510 O O . PRO A 1 610 ? -8.830 17.538 27.985 1.00 51.12 610 PRO A O 1
ATOM 4513 N N . SER A 1 611 ? -8.038 16.350 26.246 1.00 47.59 611 SER A N 1
ATOM 4514 C CA . SER A 1 611 ? -7.026 15.553 26.946 1.00 47.59 611 SER A CA 1
ATOM 4515 C C . SER A 1 611 ? -5.823 16.417 27.368 1.00 47.59 611 SER A C 1
ATOM 4517 O O . SER A 1 611 ? -5.488 17.392 26.701 1.00 47.59 611 SER A O 1
ATOM 4519 N N . ALA A 1 612 ? -5.113 16.066 28.449 1.00 39.62 612 ALA A N 1
ATOM 4520 C CA . ALA A 1 612 ? -3.948 16.853 28.890 1.00 39.62 612 ALA A CA 1
ATOM 4521 C C . ALA A 1 612 ? -2.718 16.709 27.974 1.00 39.62 612 ALA A C 1
ATOM 4523 O O . ALA A 1 612 ? -1.789 17.512 28.057 1.00 39.62 612 ALA A O 1
ATOM 4524 N N . ASP A 1 613 ? -2.732 15.710 27.090 1.00 38.66 613 ASP A N 1
ATOM 4525 C CA . ASP A 1 613 ? -1.769 15.524 26.003 1.00 38.66 613 ASP A CA 1
ATOM 4526 C C . ASP A 1 613 ? -2.236 16.141 24.665 1.00 38.66 613 ASP A C 1
ATOM 4528 O O . ASP A 1 613 ? -1.560 15.963 23.657 1.00 38.66 613 ASP A O 1
ATOM 4532 N N . GLU A 1 614 ? -3.393 16.818 24.610 1.00 41.38 614 GLU A N 1
ATOM 4533 C CA . GLU A 1 614 ? -4.064 17.192 23.353 1.00 41.38 614 GLU A CA 1
ATOM 4534 C C . GLU A 1 614 ? -4.458 18.690 23.353 1.00 41.38 614 GLU A C 1
ATOM 4536 O O . GLU A 1 614 ? -5.200 19.145 24.227 1.00 41.38 614 GLU A O 1
ATOM 4541 N N . PRO A 1 615 ? -3.931 19.520 22.432 1.00 42.22 615 PRO A N 1
ATOM 4542 C CA . PRO A 1 615 ? -4.043 20.973 22.546 1.00 42.22 615 PRO A CA 1
ATOM 4543 C C . PRO A 1 615 ? -5.446 21.498 22.199 1.00 42.22 615 PRO A C 1
ATOM 4545 O O . PRO A 1 615 ? -5.979 21.241 21.126 1.00 42.22 615 PRO A O 1
ATOM 4548 N N . VAL A 1 616 ? -5.986 22.367 23.062 1.00 43.97 616 VAL A N 1
ATOM 4549 C CA . VAL A 1 616 ? -7.344 22.972 23.023 1.00 43.97 616 VAL A CA 1
ATOM 4550 C C . VAL A 1 616 ? -7.610 23.908 21.812 1.00 43.97 616 VAL A C 1
ATOM 4552 O O . VAL A 1 616 ? -8.472 24.778 21.863 1.00 43.97 616 VAL A O 1
ATOM 4555 N N . ARG A 1 617 ? -6.848 23.807 20.716 1.00 47.41 617 ARG A N 1
ATOM 4556 C CA . ARG A 1 617 ? -6.903 24.732 19.564 1.00 47.41 617 ARG A CA 1
ATOM 4557 C C . ARG A 1 617 ? -7.709 24.216 18.370 1.00 47.41 617 ARG A C 1
ATOM 4559 O O . ARG A 1 617 ? -8.086 25.017 17.520 1.00 47.41 617 ARG A O 1
ATOM 4566 N N . ASP A 1 618 ? -8.008 22.920 18.311 1.00 55.12 618 ASP A N 1
ATOM 4567 C CA . ASP A 1 618 ? -8.642 22.314 17.131 1.00 55.12 618 ASP A CA 1
ATOM 4568 C C . ASP A 1 618 ? -10.111 22.709 16.943 1.00 55.12 618 ASP A C 1
ATOM 4570 O O . ASP A 1 618 ? -10.553 22.920 15.816 1.00 55.12 618 ASP A O 1
ATOM 4574 N N . LEU A 1 619 ? -10.868 22.870 18.033 1.00 66.81 619 LEU A N 1
ATOM 4575 C CA . LEU A 1 619 ? -12.316 23.103 17.965 1.00 66.81 619 LEU A CA 1
ATOM 4576 C C . LEU A 1 619 ? -12.667 24.474 17.353 1.00 66.81 619 LEU A C 1
ATOM 4578 O O . LEU A 1 619 ? -13.642 24.591 16.611 1.00 66.81 619 LEU A O 1
ATOM 4582 N N . GLU A 1 620 ? -11.862 25.512 17.601 1.00 66.25 620 GLU A N 1
ATOM 4583 C CA . GLU A 1 620 ? -12.065 26.829 16.980 1.00 66.25 620 GLU A CA 1
ATOM 4584 C C . GLU A 1 620 ? -11.801 26.783 15.468 1.00 66.25 620 GLU A C 1
ATOM 4586 O O . GLU A 1 620 ? -12.614 27.281 14.685 1.00 66.25 620 GLU A O 1
ATOM 4591 N N . GLN A 1 621 ? -10.719 26.116 15.051 1.00 69.38 621 GLN A N 1
ATOM 4592 C CA . GLN A 1 621 ? -10.367 25.969 13.640 1.00 69.38 621 GLN A CA 1
ATOM 4593 C C . GLN A 1 621 ? -11.373 25.094 12.877 1.00 69.38 621 GLN A C 1
ATOM 4595 O O . GLN A 1 621 ? -11.846 25.501 11.815 1.00 69.38 621 GLN A O 1
ATOM 4600 N N . ALA A 1 622 ? -11.758 23.943 13.433 1.00 74.19 622 ALA A N 1
ATOM 4601 C CA . ALA A 1 622 ? -12.827 23.104 12.896 1.00 74.19 622 ALA A CA 1
ATOM 4602 C C . ALA A 1 622 ? -14.142 23.893 12.749 1.00 74.19 622 ALA A C 1
ATOM 4604 O O . ALA A 1 622 ? -14.846 23.760 11.747 1.00 74.19 622 ALA A O 1
ATOM 4605 N N . GLY A 1 623 ? -14.443 24.779 13.705 1.00 77.50 623 GLY A N 1
ATOM 4606 C CA . GLY A 1 623 ? -15.606 25.658 13.650 1.00 77.50 623 GLY A CA 1
ATOM 4607 C C . GLY A 1 623 ? -15.580 26.688 12.517 1.00 77.50 623 GLY A C 1
ATOM 4608 O O . GLY A 1 623 ? -16.632 26.953 11.937 1.00 77.50 623 GLY A O 1
ATOM 4609 N N . GLU A 1 624 ? -14.421 27.254 12.175 1.00 76.94 624 GLU A N 1
ATOM 4610 C CA . GLU A 1 624 ? -14.276 28.175 11.034 1.00 76.94 624 GLU A CA 1
ATOM 4611 C C . GLU A 1 624 ? -14.303 27.434 9.685 1.00 76.94 624 GLU A C 1
ATOM 4613 O O . GLU A 1 624 ? -14.922 27.890 8.720 1.00 76.94 624 GLU A O 1
ATOM 4618 N N . VAL A 1 625 ? -13.721 26.233 9.629 1.00 77.56 625 VAL A N 1
ATOM 4619 C CA . VAL A 1 625 ? -13.816 25.354 8.456 1.00 77.56 625 VAL A CA 1
ATOM 4620 C C . VAL A 1 625 ? -15.269 24.953 8.182 1.00 77.56 625 VAL A C 1
ATOM 4622 O O . VAL A 1 625 ? -15.723 25.063 7.044 1.00 77.56 625 VAL A O 1
ATOM 4625 N N . VAL A 1 626 ? -16.055 24.595 9.203 1.00 82.62 626 VAL A N 1
ATOM 4626 C CA . VAL A 1 626 ? -17.489 24.309 9.017 1.00 82.62 626 VAL A CA 1
ATOM 4627 C C . VAL A 1 626 ? -18.278 25.545 8.573 1.00 82.62 626 VAL A C 1
ATOM 4629 O O . VAL A 1 626 ? -19.127 25.414 7.689 1.00 82.62 626 VAL A O 1
ATOM 4632 N N . ARG A 1 627 ? -17.975 26.748 9.085 1.00 83.88 627 ARG A N 1
ATOM 4633 C CA . ARG A 1 627 ? -18.573 28.001 8.568 1.00 83.88 627 ARG A CA 1
ATOM 4634 C C . ARG A 1 627 ? -18.285 28.193 7.084 1.00 83.88 627 ARG A C 1
ATOM 4636 O O . ARG A 1 627 ? -19.189 28.570 6.344 1.00 83.88 627 ARG A O 1
ATOM 4643 N N . THR A 1 628 ? -17.073 27.864 6.648 1.00 80.88 628 THR A N 1
ATOM 4644 C CA . THR A 1 628 ? -16.666 27.923 5.237 1.00 80.88 628 THR A CA 1
ATOM 4645 C C . THR A 1 628 ? -17.431 26.908 4.371 1.00 80.88 628 THR A C 1
ATOM 4647 O O . THR A 1 628 ? -17.855 27.248 3.270 1.00 80.88 628 THR A O 1
ATOM 4650 N N . LEU A 1 629 ? -17.660 25.687 4.872 1.00 78.62 629 LEU A N 1
ATOM 4651 C CA . LEU A 1 629 ? -18.327 24.591 4.144 1.00 78.62 629 LEU A CA 1
ATOM 4652 C C . LEU A 1 629 ? -19.870 24.666 4.123 1.00 78.62 629 LEU A C 1
ATOM 4654 O O . LEU A 1 629 ? -20.497 24.083 3.237 1.00 78.62 629 LEU A O 1
ATOM 4658 N N . THR A 1 630 ? -20.487 25.334 5.107 1.00 82.69 630 THR A N 1
ATOM 4659 C CA . THR A 1 630 ? -21.953 25.311 5.338 1.00 82.69 630 THR A CA 1
ATOM 4660 C C . THR A 1 630 ? -22.617 26.692 5.386 1.00 82.69 630 THR A C 1
ATOM 4662 O O . THR A 1 630 ? -23.844 26.792 5.410 1.00 82.69 630 THR A O 1
ATOM 4665 N N . GLY A 1 631 ? -21.837 27.774 5.490 1.00 84.19 631 GLY A N 1
ATOM 4666 C CA . GLY A 1 631 ? -22.344 29.110 5.831 1.00 84.19 631 GLY A CA 1
ATOM 4667 C C . GLY A 1 631 ? -22.891 29.235 7.264 1.00 84.19 631 GLY A C 1
ATOM 4668 O O . GLY A 1 631 ? -23.512 30.245 7.595 1.00 84.19 631 GLY A O 1
ATOM 4669 N N . ARG A 1 632 ? -22.706 28.216 8.117 1.00 86.06 632 ARG A N 1
ATOM 4670 C CA . ARG A 1 632 ? -23.298 28.091 9.460 1.00 86.06 632 ARG A CA 1
ATOM 4671 C C . ARG A 1 632 ? -22.247 27.669 10.490 1.00 86.06 632 ARG A C 1
ATOM 4673 O O . ARG A 1 632 ? -21.203 27.121 10.158 1.00 86.06 632 ARG A O 1
ATOM 4680 N N . ALA A 1 633 ? -22.507 27.924 11.770 1.00 84.62 633 ALA A N 1
ATOM 4681 C CA . ALA A 1 633 ? -21.692 27.335 12.832 1.00 84.62 633 ALA A CA 1
ATOM 4682 C C . ALA A 1 633 ? -21.950 25.813 12.920 1.00 84.62 633 ALA A C 1
ATOM 4684 O O . ALA A 1 633 ? -23.082 25.397 12.664 1.00 84.62 633 ALA A O 1
ATOM 4685 N N . PRO A 1 634 ? -20.953 24.992 13.308 1.00 88.19 634 PRO A N 1
ATOM 4686 C CA . PRO A 1 634 ? -21.183 23.577 13.591 1.00 88.19 634 PRO A CA 1
ATOM 4687 C C . PRO A 1 634 ? -22.187 23.392 14.728 1.00 88.19 634 PRO A C 1
ATOM 4689 O O . PRO A 1 634 ? -22.195 24.151 15.704 1.00 88.19 634 PRO A O 1
ATOM 4692 N N . VAL A 1 635 ? -22.970 22.324 14.634 1.00 88.38 635 VAL A N 1
ATOM 4693 C CA . VAL A 1 635 ? -23.697 21.769 15.772 1.00 88.38 635 VAL A CA 1
ATOM 4694 C C . VAL A 1 635 ? -22.727 20.842 16.496 1.00 88.38 635 VAL A C 1
ATOM 4696 O O . VAL A 1 635 ? -22.421 19.746 16.031 1.00 88.38 635 VAL A O 1
ATOM 4699 N N . TRP A 1 636 ? -22.192 21.319 17.617 1.00 86.56 636 TRP A N 1
ATOM 4700 C CA . TRP A 1 636 ? -21.333 20.516 18.481 1.00 86.56 636 TRP A CA 1
ATOM 4701 C C . TRP A 1 636 ? -22.163 19.440 19.180 1.00 86.56 636 TRP A C 1
ATOM 4703 O O . TRP A 1 636 ? -23.142 19.763 19.853 1.00 86.56 636 TRP A O 1
ATOM 4713 N N . VAL A 1 637 ? -21.761 18.181 19.027 1.00 79.31 637 VAL A N 1
ATOM 4714 C CA . VAL A 1 637 ? -22.407 17.015 19.646 1.00 79.31 637 VAL A CA 1
ATOM 4715 C C . VAL A 1 637 ? -21.430 16.304 20.576 1.00 79.31 637 VAL A C 1
ATOM 4717 O O . VAL A 1 637 ? -20.223 16.295 20.328 1.00 79.31 637 VAL A O 1
ATOM 4720 N N . ALA A 1 638 ? -21.950 15.682 21.629 1.00 73.12 638 ALA A N 1
ATOM 4721 C CA . ALA A 1 638 ? -21.213 14.691 22.404 1.00 73.12 638 ALA A CA 1
ATOM 4722 C C . ALA A 1 638 ? -21.412 13.306 21.773 1.00 73.12 638 ALA A C 1
ATOM 4724 O O . ALA A 1 638 ? -22.534 12.948 21.414 1.00 73.12 638 ALA A O 1
ATOM 4725 N N . ARG A 1 639 ? -20.348 12.511 21.629 1.00 72.94 639 ARG A N 1
ATOM 4726 C CA . ARG A 1 639 ? -20.448 11.158 21.055 1.00 72.94 639 ARG A CA 1
ATOM 4727 C C . ARG A 1 639 ? -21.041 10.171 22.058 1.00 72.94 639 ARG A C 1
ATOM 4729 O O . ARG A 1 639 ? -21.784 9.282 21.661 1.00 72.94 639 ARG A O 1
ATOM 4736 N N . THR A 1 640 ? -20.753 10.355 23.347 1.00 69.50 640 THR A N 1
ATOM 4737 C CA . THR A 1 640 ? -21.236 9.503 24.446 1.00 69.50 640 THR A CA 1
ATOM 4738 C C . THR A 1 640 ? -21.854 10.332 25.583 1.00 69.50 640 THR A C 1
ATOM 4740 O O . THR A 1 640 ? -21.549 11.524 25.711 1.00 69.50 640 THR A O 1
ATOM 4743 N N . PRO A 1 641 ? -22.676 9.722 26.463 1.00 68.38 641 PRO A N 1
ATOM 4744 C CA . PRO A 1 641 ? -23.157 10.364 27.689 1.00 68.38 641 PRO A CA 1
ATOM 4745 C C . PRO A 1 641 ? -22.035 10.900 28.587 1.00 68.38 641 PRO A C 1
ATOM 4747 O O . PRO A 1 641 ? -22.181 11.984 29.148 1.00 68.38 641 PRO A O 1
ATOM 4750 N N . GLY A 1 642 ? -20.892 10.209 28.671 1.00 65.19 642 GLY A N 1
ATOM 4751 C CA . GLY A 1 642 ? -19.720 10.686 29.414 1.00 65.19 642 GLY A CA 1
ATOM 4752 C C . GLY A 1 642 ? -19.146 11.994 28.854 1.00 65.19 642 GLY A C 1
ATOM 4753 O O . GLY A 1 642 ? -18.908 12.938 29.607 1.00 65.19 642 GLY A O 1
ATOM 4754 N N . GLU A 1 643 ? -19.002 12.108 27.527 1.00 70.56 643 GLU A N 1
ATOM 4755 C CA . GLU A 1 643 ? -18.590 13.368 26.884 1.00 70.56 643 GLU A CA 1
ATOM 4756 C C . GLU A 1 643 ? -19.621 14.486 27.112 1.00 70.56 643 GLU A C 1
ATOM 4758 O O . GLU A 1 643 ? -19.246 15.633 27.364 1.00 70.56 643 GLU A O 1
ATOM 4763 N N . GLN A 1 644 ? -20.917 14.159 27.072 1.00 71.62 644 GLN A N 1
ATOM 4764 C CA . GLN A 1 644 ? -22.001 15.117 27.300 1.00 71.62 644 GLN A CA 1
ATOM 4765 C C . GLN A 1 644 ? -21.962 15.684 28.724 1.00 71.62 644 GLN A C 1
ATOM 4767 O O . GLN A 1 644 ? -22.076 16.896 28.916 1.00 71.62 644 GLN A O 1
ATOM 4772 N N . GLN A 1 645 ? -21.760 14.816 29.718 1.00 67.69 645 GLN A N 1
ATOM 4773 C CA . GLN A 1 645 ? -21.650 15.193 31.126 1.00 67.69 645 GLN A CA 1
ATOM 4774 C C . GLN A 1 645 ? -20.373 15.996 31.409 1.00 67.69 645 GLN A C 1
ATOM 4776 O O . GLN A 1 645 ? -20.433 16.982 32.145 1.00 67.69 645 GLN A O 1
ATOM 4781 N N . ALA A 1 646 ? -19.244 15.641 30.785 1.00 65.44 646 ALA A N 1
ATOM 4782 C CA . ALA A 1 646 ? -17.994 16.393 30.902 1.00 65.44 646 ALA A CA 1
ATOM 4783 C C . ALA A 1 646 ? -18.152 17.841 30.403 1.00 65.44 646 ALA A C 1
ATOM 4785 O O . ALA A 1 646 ? -17.843 18.787 31.129 1.00 65.44 646 ALA A O 1
ATOM 4786 N N . TRP A 1 647 ? -18.724 18.036 29.210 1.00 65.81 647 TRP A N 1
ATOM 4787 C CA . TRP A 1 647 ? -19.013 19.379 28.695 1.00 65.81 647 TRP A CA 1
ATOM 4788 C C . TRP A 1 647 ? -20.057 20.126 29.535 1.00 65.81 647 TRP A C 1
ATOM 4790 O O . TRP A 1 647 ? -19.905 21.329 29.764 1.00 65.81 647 TRP A O 1
ATOM 4800 N N . ALA A 1 648 ? -21.069 19.429 30.062 1.00 68.56 648 ALA A N 1
ATOM 4801 C CA . ALA A 1 648 ? -22.067 20.021 30.952 1.00 68.56 648 ALA A CA 1
ATOM 4802 C C . ALA A 1 648 ? -21.464 20.522 32.277 1.00 68.56 648 ALA A C 1
ATOM 4804 O O . ALA A 1 648 ? -21.909 21.557 32.783 1.00 68.56 648 ALA A O 1
ATOM 4805 N N . ALA A 1 649 ? -20.435 19.852 32.809 1.00 64.88 649 ALA A N 1
ATOM 4806 C CA . ALA A 1 649 ? -19.697 20.299 33.992 1.00 64.88 649 ALA A CA 1
ATOM 4807 C C . ALA A 1 649 ? -18.928 21.613 33.743 1.00 64.88 649 ALA A C 1
ATOM 4809 O O . ALA A 1 649 ? -18.935 22.494 34.603 1.00 64.88 649 ALA A O 1
ATOM 4810 N N . ASP A 1 650 ? -18.369 21.794 32.540 1.00 60.34 650 ASP A N 1
ATOM 4811 C CA . ASP A 1 650 ? -17.767 23.057 32.077 1.00 60.34 650 ASP A CA 1
ATOM 4812 C C . ASP A 1 650 ? -18.809 24.091 31.578 1.00 60.34 650 ASP A C 1
ATOM 4814 O O . ASP A 1 650 ? -18.458 25.152 31.054 1.00 60.34 650 ASP A O 1
ATOM 4818 N N . GLY A 1 651 ? -20.108 23.820 31.758 1.00 66.88 651 GLY A N 1
ATOM 4819 C CA . GLY A 1 651 ? -21.212 24.736 31.454 1.00 66.88 651 GLY A CA 1
ATOM 4820 C C . GLY A 1 651 ? -21.721 24.710 30.007 1.00 66.88 651 GLY A C 1
ATOM 4821 O O . GLY A 1 651 ? -22.593 25.511 29.655 1.00 66.88 651 GLY A O 1
ATOM 4822 N N . TRP A 1 652 ? -21.228 23.795 29.170 1.00 65.31 652 TRP A N 1
ATOM 4823 C CA . TRP A 1 652 ? -21.647 23.622 27.777 1.00 65.31 652 TRP A CA 1
ATOM 4824 C C . TRP A 1 652 ? -22.749 22.566 27.664 1.00 65.31 652 TRP A C 1
ATOM 4826 O O . TRP A 1 652 ? -22.579 21.423 28.071 1.00 65.31 652 TRP A O 1
ATOM 4836 N N . ARG A 1 653 ? -23.892 22.922 27.069 1.00 78.06 653 ARG A N 1
ATOM 4837 C CA . ARG A 1 653 ? -24.974 21.964 26.793 1.00 78.06 653 ARG A CA 1
ATOM 4838 C C . ARG A 1 653 ? -24.896 21.500 25.346 1.00 78.06 653 ARG A C 1
ATOM 4840 O O . ARG A 1 653 ? -25.254 22.260 24.449 1.00 78.06 653 ARG A O 1
ATOM 4847 N N . LEU A 1 654 ? -24.434 20.270 25.148 1.00 78.81 654 LEU A N 1
ATOM 4848 C CA . LEU A 1 654 ? -24.399 19.593 23.852 1.00 78.81 654 LEU A CA 1
ATOM 4849 C C . LEU A 1 654 ? -25.470 18.486 23.826 1.00 78.81 654 LEU A C 1
ATOM 4851 O O . LEU A 1 654 ? -25.663 17.832 24.853 1.00 78.81 654 LEU A O 1
ATOM 4855 N N . PRO A 1 655 ? -26.167 18.245 22.703 1.00 79.56 655 PRO A N 1
ATOM 4856 C CA . PRO A 1 655 ? -26.949 17.024 22.515 1.00 79.56 655 PRO A CA 1
ATOM 4857 C C . PRO A 1 655 ? -26.022 15.815 22.312 1.00 79.56 655 PRO A C 1
ATOM 4859 O O . PRO A 1 655 ? -24.861 15.972 21.910 1.00 79.56 655 PRO A O 1
ATOM 4862 N N . LEU A 1 656 ? -26.534 14.608 22.544 1.00 77.12 656 LEU A N 1
ATOM 4863 C CA . LEU A 1 656 ? -25.872 13.383 22.099 1.00 77.12 656 LEU A CA 1
ATOM 4864 C C . LEU A 1 656 ? -25.918 13.278 20.573 1.00 77.12 656 LEU A C 1
ATOM 4866 O O . LEU A 1 656 ? -26.860 13.737 19.928 1.00 77.12 656 LEU A O 1
ATOM 4870 N N . LEU A 1 657 ? -24.931 12.599 19.992 1.00 76.25 657 LEU A N 1
ATOM 4871 C CA . LEU A 1 657 ? -24.888 12.294 18.564 1.00 76.25 657 LEU A CA 1
ATOM 4872 C C . LEU A 1 657 ? -26.163 11.570 18.098 1.00 76.25 657 LEU A C 1
ATOM 4874 O O . LEU A 1 657 ? -26.757 11.974 17.104 1.00 76.25 657 LEU A O 1
ATOM 4878 N N . GLY A 1 658 ? -26.618 10.553 18.838 1.00 72.31 658 GLY A N 1
ATOM 4879 C CA . GLY A 1 658 ? -27.847 9.816 18.517 1.00 72.31 658 GLY A CA 1
ATOM 4880 C C . GLY A 1 658 ? -29.117 10.676 18.576 1.00 72.31 658 GLY A C 1
ATOM 4881 O O . GLY A 1 658 ? -29.977 10.545 17.710 1.00 72.31 658 GLY A O 1
ATOM 4882 N N . GLU A 1 659 ? -29.210 11.601 19.538 1.00 75.62 659 GLU A N 1
ATOM 4883 C CA . GLU A 1 659 ? -30.312 12.573 19.635 1.00 75.62 659 GLU A CA 1
ATOM 4884 C C . GLU A 1 659 ? -30.279 13.546 18.448 1.00 75.62 659 GLU A C 1
ATOM 4886 O O . GLU A 1 659 ? -31.269 13.707 17.740 1.00 75.62 659 GLU A O 1
ATOM 4891 N N . ALA A 1 660 ? -29.112 14.136 18.174 1.00 80.12 660 ALA A N 1
ATOM 4892 C CA . ALA A 1 660 ? -28.924 15.091 17.088 1.00 80.12 660 ALA A CA 1
ATOM 4893 C C . ALA A 1 660 ? -29.161 14.470 15.699 1.00 80.12 660 ALA A C 1
ATOM 4895 O O . ALA A 1 660 ? -29.645 15.161 14.801 1.00 80.12 660 ALA A O 1
ATOM 4896 N N . LEU A 1 661 ? -28.844 13.186 15.514 1.00 75.75 661 LEU A N 1
ATOM 4897 C CA . LEU A 1 661 ? -29.191 12.420 14.316 1.00 75.75 661 LEU A CA 1
ATOM 4898 C C . LEU A 1 661 ? -30.708 12.166 14.238 1.00 75.75 661 LEU A C 1
ATOM 4900 O O . LEU A 1 661 ? -31.316 12.460 13.208 1.00 75.75 661 LEU A O 1
ATOM 4904 N N . ALA A 1 662 ? -31.340 11.710 15.324 1.00 74.25 662 ALA A N 1
ATOM 4905 C CA . ALA A 1 662 ? -32.776 11.425 15.357 1.00 74.25 662 ALA A CA 1
ATOM 4906 C C . ALA A 1 662 ? -33.651 12.673 15.116 1.00 74.25 662 ALA A C 1
ATOM 4908 O O . ALA A 1 662 ? -34.630 12.590 14.371 1.00 74.25 662 ALA A O 1
ATOM 4909 N N . ASP A 1 663 ? -33.260 13.834 15.656 1.00 77.62 663 ASP A N 1
ATOM 4910 C CA . ASP A 1 663 ? -33.888 15.146 15.404 1.00 77.62 663 ASP A CA 1
ATOM 4911 C C . ASP A 1 663 ? -33.882 15.542 13.913 1.00 77.62 663 ASP A C 1
ATOM 4913 O O . ASP A 1 663 ? -34.699 16.354 13.475 1.00 77.62 663 ASP A O 1
ATOM 4917 N N . ARG A 1 664 ? -32.966 14.968 13.120 1.00 77.50 664 ARG A N 1
ATOM 4918 C CA . ARG A 1 664 ? -32.800 15.212 11.674 1.00 77.50 664 ARG A CA 1
ATOM 4919 C C . ARG A 1 664 ? -33.467 14.153 10.797 1.00 77.50 664 ARG A C 1
ATOM 4921 O O . ARG A 1 664 ? -33.398 14.245 9.577 1.00 77.50 664 ARG A O 1
ATOM 4928 N N . GLY A 1 665 ? -34.128 13.169 11.409 1.00 68.94 665 GLY A N 1
ATOM 4929 C CA . GLY A 1 665 ? -34.748 12.021 10.742 1.00 68.94 665 GLY A CA 1
ATOM 4930 C C . GLY A 1 665 ? -33.909 10.742 10.806 1.00 68.94 665 GLY A C 1
ATOM 4931 O O . GLY A 1 665 ? -34.486 9.656 10.832 1.00 68.94 665 GLY A O 1
ATOM 4932 N N . HIS A 1 666 ? -32.585 10.864 10.949 1.00 69.00 666 HIS A N 1
ATOM 4933 C CA . HIS A 1 666 ? -31.627 9.760 10.909 1.00 69.00 666 HIS A CA 1
ATOM 4934 C C . HIS A 1 666 ? -31.786 8.813 12.118 1.00 69.00 666 HIS A C 1
ATOM 4936 O O . HIS A 1 666 ? -31.167 8.996 13.170 1.00 69.00 666 HIS A O 1
ATOM 4942 N N . ARG A 1 667 ? -32.616 7.770 11.988 1.00 57.78 667 ARG A N 1
ATOM 4943 C CA . ARG A 1 667 ? -32.841 6.772 13.049 1.00 57.78 667 ARG A CA 1
ATOM 4944 C C . ARG A 1 667 ? -31.867 5.601 12.956 1.00 57.78 667 ARG A C 1
ATOM 4946 O O . ARG A 1 667 ? -32.122 4.648 12.223 1.00 57.78 667 ARG A O 1
ATOM 4953 N N . LEU A 1 668 ? -30.814 5.637 13.773 1.00 54.66 668 LEU A N 1
ATOM 4954 C CA . LEU A 1 668 ? -29.974 4.466 14.050 1.00 54.66 668 LEU A CA 1
ATOM 4955 C C . LEU A 1 668 ? -30.850 3.256 14.419 1.00 54.66 668 LEU A C 1
ATOM 4957 O O . LEU A 1 668 ? -31.727 3.358 15.282 1.00 54.66 668 LEU A O 1
ATOM 4961 N N . ARG A 1 669 ? -30.607 2.107 13.779 1.00 42.31 669 ARG A N 1
ATOM 4962 C CA . ARG A 1 669 ? -31.200 0.820 14.173 1.00 42.31 669 ARG A CA 1
ATOM 4963 C C . ARG A 1 669 ? -30.109 -0.101 14.699 1.00 42.31 669 ARG A C 1
ATOM 4965 O O . ARG A 1 669 ? -29.135 -0.333 13.992 1.00 42.31 669 ARG A O 1
ATOM 4972 N N . SER A 1 670 ? -30.319 -0.692 15.873 1.00 37.91 670 SER A N 1
ATOM 4973 C CA . SER A 1 670 ? -29.528 -1.847 16.309 1.00 37.91 670 SER A CA 1
ATOM 4974 C C . SER A 1 670 ? -29.682 -2.998 15.298 1.00 37.91 670 SER A C 1
ATOM 4976 O O . SER A 1 670 ? -30.805 -3.228 14.826 1.00 37.91 670 SER A O 1
ATOM 4978 N N . PRO A 1 671 ? -28.612 -3.743 14.965 1.00 35.34 671 PRO A N 1
ATOM 4979 C CA . PRO A 1 671 ? -28.687 -4.908 14.096 1.00 35.34 671 PRO A CA 1
ATOM 4980 C C . PRO A 1 671 ? -29.661 -5.950 14.652 1.00 35.34 671 PRO A C 1
ATOM 4982 O O . PRO A 1 671 ? -29.594 -6.350 15.814 1.00 35.34 671 PRO A O 1
ATOM 4985 N N . GLY A 1 672 ? -30.604 -6.381 13.817 1.00 29.48 672 GLY A N 1
ATOM 4986 C CA . GLY A 1 672 ? -31.634 -7.331 14.225 1.00 29.48 672 GLY A CA 1
ATOM 4987 C C . GLY A 1 672 ? -31.073 -8.738 14.431 1.00 29.48 672 GLY A C 1
ATOM 4988 O O . GLY A 1 672 ? -30.331 -9.248 13.594 1.00 29.48 672 GLY A O 1
ATOM 4989 N N . THR A 1 673 ? -31.498 -9.405 15.504 1.00 27.70 673 THR A N 1
ATOM 4990 C CA . THR A 1 673 ? -31.168 -10.803 15.822 1.00 27.70 673 THR A CA 1
ATOM 4991 C C . THR A 1 673 ? -31.847 -11.802 14.866 1.00 27.70 673 THR A C 1
ATOM 4993 O O . THR A 1 673 ? -32.786 -12.510 15.226 1.00 27.70 673 THR A O 1
ATOM 4996 N N . GLY A 1 674 ? -31.361 -11.875 13.623 1.00 23.58 674 GLY A N 1
ATOM 4997 C CA . GLY A 1 674 ? -31.740 -12.881 12.622 1.00 23.58 674 GLY A CA 1
ATOM 4998 C C . GLY A 1 674 ? -30.739 -14.041 12.572 1.00 23.58 674 GLY A C 1
ATOM 4999 O O . GLY A 1 674 ? -29.576 -13.836 12.243 1.00 23.58 674 GLY A O 1
ATOM 5000 N N . GLY A 1 675 ? -31.167 -15.263 12.907 1.00 25.28 675 GLY A N 1
ATOM 5001 C CA . GLY A 1 675 ? -30.275 -16.430 13.007 1.00 25.28 675 GLY A CA 1
ATOM 5002 C C . GLY A 1 675 ? -30.243 -17.339 11.768 1.00 25.28 675 GLY A C 1
ATOM 5003 O O . GLY A 1 675 ? -31.260 -17.511 11.100 1.00 25.28 675 GLY A O 1
ATOM 5004 N N . GLY A 1 676 ? -29.100 -17.999 11.516 1.00 23.55 676 GLY A N 1
ATOM 5005 C CA . GLY A 1 676 ? -28.978 -19.029 10.471 1.00 23.55 676 GLY A CA 1
ATOM 5006 C C . GLY A 1 676 ? -27.586 -19.669 10.287 1.00 23.55 676 GLY A C 1
ATOM 5007 O O . GLY A 1 676 ? -26.767 -19.144 9.552 1.00 23.55 676 GLY A O 1
ATOM 5008 N N . ALA A 1 677 ? -27.380 -20.852 10.885 1.00 22.91 677 ALA A N 1
ATOM 5009 C CA . ALA A 1 677 ? -26.471 -21.942 10.456 1.00 22.91 677 ALA A CA 1
ATOM 5010 C C . ALA A 1 677 ? -24.929 -21.730 10.268 1.00 22.91 677 ALA A C 1
ATOM 5012 O O . ALA A 1 677 ? -24.462 -21.362 9.201 1.00 22.91 677 ALA A O 1
ATOM 5013 N N . THR A 1 678 ? -24.150 -22.206 11.264 1.00 24.62 678 THR A N 1
ATOM 5014 C CA . THR A 1 678 ? -22.959 -23.120 11.164 1.00 24.62 678 THR A CA 1
ATOM 5015 C C . THR A 1 678 ? -21.788 -22.865 10.173 1.00 24.62 678 THR A C 1
ATOM 5017 O O . THR A 1 678 ? -22.012 -22.868 8.970 1.00 24.62 678 THR A O 1
ATOM 5020 N N . GLY A 1 679 ? -20.509 -22.871 10.634 1.00 23.09 679 GLY A N 1
ATOM 5021 C CA . GLY A 1 679 ? -19.343 -22.813 9.701 1.00 23.09 679 GLY A CA 1
ATOM 5022 C C . GLY A 1 679 ? -17.878 -23.131 10.136 1.00 23.09 679 GLY A C 1
ATOM 5023 O O . GLY A 1 679 ? -17.090 -23.484 9.272 1.00 23.09 679 GLY A O 1
ATOM 5024 N N . THR A 1 680 ? -17.476 -23.056 11.416 1.00 24.03 680 THR A N 1
ATOM 5025 C CA . THR A 1 680 ? -16.176 -23.561 11.985 1.00 24.03 680 THR A CA 1
ATOM 5026 C C . THR A 1 680 ? -14.800 -23.271 11.302 1.00 24.03 680 THR A C 1
ATOM 5028 O O . THR A 1 680 ? -14.294 -24.117 10.573 1.00 24.03 680 THR A O 1
ATOM 5031 N N . GLY A 1 681 ? -14.083 -22.230 11.774 1.00 23.41 681 GLY A N 1
ATOM 5032 C CA . GLY A 1 681 ? -12.603 -22.188 11.971 1.00 23.41 681 GLY A CA 1
ATOM 5033 C C . GLY A 1 681 ? -11.660 -22.002 10.754 1.00 23.41 681 GLY A C 1
ATOM 5034 O O . GLY A 1 681 ? -12.008 -22.344 9.637 1.00 23.41 681 GLY A O 1
ATOM 5035 N N . GLY A 1 682 ? -10.418 -21.503 10.899 1.00 24.61 682 GLY A N 1
ATOM 5036 C CA . GLY A 1 682 ? -9.757 -20.878 12.065 1.00 24.61 682 GLY A CA 1
ATOM 5037 C C . GLY A 1 682 ? -8.210 -20.982 12.066 1.00 24.61 682 GLY A C 1
ATOM 5038 O O . GLY A 1 682 ? -7.670 -22.061 11.837 1.00 24.61 682 GLY A O 1
ATOM 5039 N N . GLY A 1 683 ? -7.489 -19.897 12.396 1.00 24.98 683 GLY A N 1
ATOM 5040 C CA . GLY A 1 683 ? -6.024 -19.892 12.609 1.00 24.98 683 GLY A CA 1
ATOM 5041 C C . GLY A 1 683 ? -5.383 -18.501 12.452 1.00 24.98 683 GLY A C 1
ATOM 5042 O O . GLY A 1 683 ? -5.653 -17.824 11.469 1.00 24.98 683 GLY A O 1
ATOM 5043 N N . ALA A 1 684 ? -4.546 -18.060 13.402 1.00 29.03 684 ALA A N 1
ATOM 5044 C CA . ALA A 1 684 ? -4.126 -16.653 13.514 1.00 29.03 684 ALA A CA 1
ATOM 5045 C C . ALA A 1 684 ? -2.619 -16.448 13.790 1.00 29.03 684 ALA A C 1
ATOM 5047 O O . ALA A 1 684 ? -1.954 -17.343 14.320 1.00 29.03 684 ALA A O 1
ATOM 5048 N N . PRO A 1 685 ? -2.091 -15.248 13.468 1.00 26.66 685 PRO A N 1
ATOM 5049 C CA . PRO A 1 685 ? -1.005 -14.640 14.251 1.00 26.66 685 PRO A CA 1
ATOM 5050 C C . PRO A 1 685 ? -1.305 -13.224 14.798 1.00 26.66 685 PRO A C 1
ATOM 5052 O O . PRO A 1 685 ? -0.544 -12.757 15.641 1.00 26.66 685 PRO A O 1
ATOM 5055 N N . GLN A 1 686 ? -2.364 -12.547 14.328 1.00 32.06 686 GLN A N 1
ATOM 5056 C CA . GLN A 1 686 ? -2.728 -11.155 14.683 1.00 32.06 686 GLN A CA 1
ATOM 5057 C C . GLN A 1 686 ? -3.075 -11.034 16.178 1.00 32.06 686 GLN A C 1
ATOM 5059 O O . GLN A 1 686 ? -2.301 -10.494 16.970 1.00 32.06 686 GLN A O 1
ATOM 5064 N N . ASP A 1 687 ? -4.125 -11.754 16.565 1.00 34.03 687 ASP A N 1
ATOM 5065 C CA . ASP A 1 687 ? -4.207 -12.610 17.740 1.00 34.03 687 ASP A CA 1
ATOM 5066 C C . ASP A 1 687 ? -3.743 -11.972 19.064 1.00 34.03 687 ASP A C 1
ATOM 5068 O O . ASP A 1 687 ? -4.554 -11.507 19.859 1.00 34.03 687 ASP A O 1
ATOM 5072 N N . LEU A 1 688 ? -2.438 -11.980 19.342 1.00 30.77 688 LEU A N 1
ATOM 5073 C CA . LEU A 1 688 ? -1.845 -11.642 20.636 1.00 30.77 688 LEU A CA 1
ATOM 5074 C C . LEU A 1 688 ? -2.172 -10.219 21.119 1.00 30.77 688 LEU A C 1
ATOM 5076 O O . LEU A 1 688 ? -2.301 -10.011 22.325 1.00 30.77 688 LEU A O 1
ATOM 5080 N N . HIS A 1 689 ? -2.275 -9.262 20.194 1.00 34.16 689 HIS A N 1
ATOM 5081 C CA . HIS A 1 689 ? -2.553 -7.857 20.500 1.00 34.16 689 HIS A CA 1
ATOM 5082 C C . HIS A 1 689 ? -4.048 -7.636 20.757 1.00 34.16 689 HIS A C 1
ATOM 5084 O O . HIS A 1 689 ? -4.432 -7.124 21.806 1.00 34.16 689 HIS A O 1
ATOM 5090 N N . ASP A 1 690 ? -4.887 -8.140 19.857 1.00 34.16 690 ASP A N 1
ATOM 5091 C CA . ASP A 1 690 ? -6.345 -7.987 19.875 1.00 34.16 690 ASP A CA 1
ATOM 5092 C C . ASP A 1 690 ? -6.963 -8.688 21.103 1.00 34.16 690 ASP A C 1
ATOM 5094 O O . ASP A 1 690 ? -7.872 -8.174 21.753 1.00 34.16 690 ASP A O 1
ATOM 5098 N N . ARG A 1 691 ? -6.385 -9.834 21.502 1.00 34.19 691 ARG A N 1
ATOM 5099 C CA . ARG A 1 691 ? -6.671 -10.549 22.766 1.00 34.19 691 ARG A CA 1
ATOM 5100 C C . ARG A 1 691 ? -6.368 -9.741 24.030 1.00 34.19 691 ARG A C 1
ATOM 5102 O O . ARG A 1 691 ? -6.881 -10.080 25.093 1.00 34.19 691 ARG A O 1
ATOM 5109 N N . LEU A 1 692 ? -5.466 -8.768 23.935 1.00 33.34 692 LEU A N 1
ATOM 5110 C CA . LEU A 1 692 ? -5.039 -7.905 25.034 1.00 33.34 692 LEU A CA 1
ATOM 5111 C C . LEU A 1 692 ? -5.900 -6.637 25.097 1.00 33.34 692 LEU A C 1
ATOM 5113 O O . LEU A 1 692 ? -6.243 -6.215 26.194 1.00 33.34 692 LEU A O 1
ATOM 5117 N N . VAL A 1 693 ? -6.295 -6.091 23.941 1.00 37.00 693 VAL A N 1
ATOM 5118 C CA . VAL A 1 693 ? -7.237 -4.962 23.826 1.00 37.00 693 VAL A CA 1
ATOM 5119 C C . VAL A 1 693 ? -8.620 -5.358 24.354 1.00 37.00 693 VAL A C 1
ATOM 5121 O O . VAL A 1 693 ? -9.051 -4.811 25.364 1.00 37.00 693 VAL A O 1
ATOM 5124 N N . GLY A 1 694 ? -9.234 -6.420 23.818 1.00 34.94 694 GLY A N 1
ATOM 5125 C CA . GLY A 1 694 ? -10.569 -6.870 24.251 1.00 34.94 694 GLY A CA 1
ATOM 5126 C C . GLY A 1 694 ? -10.657 -7.392 25.696 1.00 34.94 694 GLY A C 1
ATOM 5127 O O . GLY A 1 694 ? -11.748 -7.664 26.189 1.00 34.94 694 GLY A O 1
ATOM 5128 N N . ALA A 1 695 ? -9.524 -7.549 26.390 1.00 34.53 695 ALA A N 1
ATOM 5129 C CA . ALA A 1 695 ? -9.471 -7.848 27.824 1.00 34.53 695 ALA A CA 1
ATOM 5130 C C . ALA A 1 695 ? -9.358 -6.586 28.707 1.00 34.53 695 ALA A C 1
ATOM 5132 O O . ALA A 1 695 ? -9.536 -6.681 29.919 1.00 34.53 695 ALA A O 1
ATOM 5133 N N . LEU A 1 696 ? -9.045 -5.430 28.113 1.00 37.59 696 LEU A N 1
ATOM 5134 C CA . LEU A 1 696 ? -9.032 -4.110 28.750 1.00 37.59 696 LEU A CA 1
ATOM 5135 C C . LEU A 1 696 ? -10.368 -3.382 28.537 1.00 37.59 696 LEU A C 1
ATOM 5137 O O . LEU A 1 696 ? -10.838 -2.717 29.455 1.00 37.59 696 LEU A O 1
ATOM 5141 N N . ASP A 1 697 ? -11.021 -3.569 27.388 1.00 38.34 697 ASP A N 1
ATOM 5142 C CA . ASP A 1 697 ? -12.349 -2.992 27.123 1.00 38.34 697 ASP A CA 1
ATOM 5143 C C . ASP A 1 697 ? -13.400 -3.513 28.128 1.00 38.34 697 ASP A C 1
ATOM 5145 O O . ASP A 1 697 ? -14.142 -2.733 28.721 1.00 38.34 697 ASP A O 1
ATOM 5149 N N . LEU A 1 698 ? -13.363 -4.819 28.434 1.00 35.91 698 LEU A N 1
ATOM 5150 C CA . LEU A 1 698 ? -14.203 -5.473 29.453 1.00 35.91 698 LEU A CA 1
ATOM 5151 C C . LEU A 1 698 ? -13.949 -4.963 30.891 1.00 35.91 698 LEU A C 1
ATOM 5153 O O . LEU A 1 698 ? -14.761 -5.193 31.782 1.00 35.91 698 LEU A O 1
ATOM 5157 N N . VAL A 1 699 ? -12.815 -4.298 31.146 1.00 35.28 699 VAL A N 1
ATOM 5158 C CA . VAL A 1 699 ? -12.543 -3.630 32.432 1.00 35.28 699 VAL A CA 1
ATOM 5159 C C . VAL A 1 699 ? -13.189 -2.247 32.454 1.00 35.28 699 VAL A C 1
ATOM 5161 O O . VAL A 1 699 ? -13.819 -1.895 33.447 1.00 35.28 699 VAL A O 1
ATOM 5164 N N . ALA A 1 700 ? -13.078 -1.484 31.363 1.00 36.28 700 ALA A N 1
ATOM 5165 C CA . ALA A 1 700 ? -13.673 -0.151 31.262 1.00 36.28 700 ALA A CA 1
ATOM 5166 C C . ALA A 1 700 ? -15.208 -0.186 31.403 1.00 36.28 700 ALA A C 1
ATOM 5168 O O . ALA A 1 700 ? -15.781 0.685 32.050 1.00 36.28 700 ALA A O 1
ATOM 5169 N N . GLU A 1 701 ? -15.856 -1.232 30.879 1.00 35.72 701 GLU A N 1
ATOM 5170 C CA . GLU A 1 701 ? -17.306 -1.469 30.990 1.00 35.72 701 GLU A CA 1
ATOM 5171 C C . GLU A 1 701 ? -17.795 -1.668 32.447 1.00 35.72 701 GLU A C 1
ATOM 5173 O O . GLU A 1 701 ? -18.972 -1.479 32.740 1.00 35.72 701 GLU A O 1
ATOM 5178 N N . ILE A 1 702 ? -16.900 -2.010 33.385 1.00 33.12 702 ILE A N 1
ATOM 5179 C CA . ILE A 1 702 ? -17.225 -2.186 34.814 1.00 33.12 702 ILE A CA 1
ATOM 5180 C C . ILE A 1 702 ? -17.095 -0.858 35.590 1.00 33.12 702 ILE A C 1
ATOM 5182 O O . ILE A 1 702 ? -17.815 -0.634 36.568 1.00 33.12 702 ILE A O 1
ATOM 5186 N N . GLU A 1 703 ? -16.205 0.043 35.160 1.00 34.56 703 GLU A N 1
ATOM 5187 C CA . GLU A 1 703 ? -15.848 1.270 35.892 1.00 34.56 703 GLU A CA 1
ATOM 5188 C C . GLU A 1 703 ? -16.883 2.415 35.771 1.00 34.56 703 GLU A C 1
ATOM 5190 O O . GLU A 1 703 ? -16.821 3.361 36.553 1.00 34.56 703 GLU A O 1
ATOM 5195 N N . GLU A 1 704 ? -17.878 2.342 34.874 1.00 35.28 704 GLU A N 1
ATOM 5196 C CA . GLU A 1 704 ? -18.882 3.416 34.676 1.00 35.28 704 GLU A CA 1
ATOM 5197 C C . GLU A 1 704 ? -19.940 3.557 35.806 1.00 35.28 704 GLU A C 1
ATOM 5199 O O . GLU A 1 704 ? -20.847 4.387 35.699 1.00 35.28 704 GLU A O 1
ATOM 5204 N N . THR A 1 705 ? -19.870 2.768 36.889 1.00 31.72 705 THR A N 1
ATOM 5205 C CA . THR A 1 705 ? -21.068 2.443 37.699 1.00 31.72 705 THR A CA 1
ATOM 5206 C C . THR A 1 705 ? -21.247 3.185 39.046 1.00 31.72 705 THR A C 1
ATOM 5208 O O . THR A 1 705 ? -22.364 3.165 39.563 1.00 31.72 705 THR A O 1
ATOM 5211 N N . ASP A 1 706 ? -20.241 3.855 39.641 1.00 26.09 706 ASP A N 1
ATOM 5212 C CA . ASP A 1 706 ? -20.394 4.488 40.983 1.00 26.09 706 ASP A CA 1
ATOM 5213 C C . ASP A 1 706 ? -19.670 5.852 41.185 1.00 26.09 706 ASP A C 1
ATOM 5215 O O . ASP A 1 706 ? -18.892 6.300 40.342 1.00 26.09 706 ASP A O 1
ATOM 5219 N N . ALA A 1 707 ? -20.005 6.583 42.262 1.00 30.28 707 ALA A N 1
ATOM 5220 C CA . ALA A 1 707 ? -19.992 8.058 42.299 1.00 30.28 707 ALA A CA 1
ATOM 5221 C C . ALA A 1 707 ? -18.912 8.767 43.169 1.00 30.28 707 ALA A C 1
ATOM 5223 O O . ALA A 1 707 ? -18.352 8.234 44.122 1.00 30.28 707 ALA A O 1
ATOM 5224 N N . ALA A 1 708 ? -18.645 10.048 42.854 1.00 41.50 708 ALA A N 1
ATOM 5225 C CA . ALA A 1 708 ? -17.435 10.787 43.261 1.00 41.50 708 ALA A CA 1
ATOM 5226 C C . ALA A 1 708 ? -17.555 11.776 44.454 1.00 41.50 708 ALA A C 1
ATOM 5228 O O . ALA A 1 708 ? -18.616 12.336 44.732 1.00 41.50 708 ALA A O 1
ATOM 5229 N N . LEU A 1 709 ? -16.410 12.100 45.091 1.00 24.16 709 LEU A N 1
ATOM 5230 C CA . LEU A 1 709 ? -16.243 13.133 46.142 1.00 24.16 709 LEU A CA 1
ATOM 5231 C C . LEU A 1 709 ? -14.910 13.950 46.003 1.00 24.16 709 LEU A C 1
ATOM 5233 O O . LEU A 1 709 ? -14.085 13.630 45.147 1.00 24.16 709 LEU A O 1
ATOM 5237 N N . PRO A 1 710 ? -14.715 15.094 46.715 1.00 29.16 710 PRO A N 1
ATOM 5238 C CA . PRO A 1 710 ? -14.226 16.329 46.068 1.00 29.16 710 PRO A CA 1
ATOM 5239 C C . PRO A 1 710 ? -12.767 16.776 46.335 1.00 29.16 710 PRO A C 1
ATOM 5241 O O . PRO A 1 710 ? -12.094 16.338 47.266 1.00 29.16 710 PRO A O 1
ATOM 5244 N N . ARG A 1 711 ? -12.317 17.783 45.560 1.00 25.42 711 ARG A N 1
ATOM 5245 C CA . ARG A 1 711 ? -11.040 18.525 45.715 1.00 25.42 711 ARG A CA 1
ATOM 5246 C C . ARG A 1 711 ? -11.264 20.044 45.891 1.00 25.42 711 ARG A C 1
ATOM 5248 O O . ARG A 1 711 ? -12.298 20.570 45.489 1.00 25.42 711 ARG A O 1
ATOM 5255 N N . ARG A 1 712 ? -10.277 20.773 46.443 1.00 24.75 712 ARG A N 1
ATOM 5256 C CA . ARG A 1 712 ? -10.220 22.261 46.479 1.00 24.75 712 ARG A CA 1
ATOM 5257 C C . ARG A 1 712 ? -9.158 22.828 45.514 1.00 24.75 712 ARG A C 1
ATOM 5259 O O . ARG A 1 712 ? -8.303 22.093 45.035 1.00 24.75 712 ARG A O 1
ATOM 5266 N N . THR A 1 713 ? -9.261 24.123 45.197 1.00 32.81 713 THR A N 1
ATOM 5267 C CA . THR A 1 713 ? -8.828 24.737 43.918 1.00 32.81 713 THR A CA 1
ATOM 5268 C C . THR A 1 713 ? -7.911 25.970 44.064 1.00 32.81 713 THR A C 1
ATOM 5270 O O . THR A 1 713 ? -7.724 26.477 45.168 1.00 32.81 713 THR A O 1
ATOM 5273 N N . THR A 1 714 ? -7.355 26.498 42.954 1.00 27.22 714 THR A N 1
ATOM 5274 C CA . THR A 1 714 ? -6.882 27.915 42.829 1.00 27.22 714 THR A CA 1
ATOM 5275 C C . THR A 1 714 ? -6.610 28.337 41.367 1.00 27.22 714 THR A C 1
ATOM 5277 O O . THR A 1 714 ? -5.631 27.903 40.765 1.00 27.22 714 THR A O 1
ATOM 5280 N N . GLY A 1 715 ? -7.479 29.171 40.775 1.00 27.84 715 GLY A N 1
ATOM 5281 C CA . GLY A 1 715 ? -7.562 29.420 39.319 1.00 27.84 715 GLY A CA 1
ATOM 5282 C C . GLY A 1 715 ? -6.740 30.553 38.681 1.00 27.84 715 GLY A C 1
ATOM 5283 O O . GLY A 1 715 ? -5.966 31.248 39.337 1.00 27.84 715 GLY A O 1
ATOM 5284 N N . ARG A 1 716 ? -6.959 30.729 37.368 1.00 29.25 716 ARG A N 1
ATOM 5285 C CA . ARG A 1 716 ? -6.527 31.854 36.508 1.00 29.25 716 ARG A CA 1
ATOM 5286 C C . ARG A 1 716 ? -7.664 32.256 35.551 1.00 29.25 716 ARG A C 1
ATOM 5288 O O . ARG A 1 716 ? -8.693 31.595 35.512 1.00 29.25 716 ARG A O 1
ATOM 5295 N N . GLU A 1 717 ? -7.505 33.346 34.806 1.00 29.39 717 GLU A N 1
ATOM 5296 C CA . GLU A 1 717 ? -8.562 33.929 33.963 1.00 29.39 717 GLU A CA 1
ATOM 5297 C C . GLU A 1 717 ? -8.213 33.867 32.464 1.00 29.39 717 GLU A C 1
ATOM 5299 O O . GLU A 1 717 ? -7.048 34.003 32.091 1.00 29.39 717 GLU A O 1
ATOM 5304 N N . LEU A 1 718 ? -9.232 33.666 31.620 1.00 31.02 718 LEU A N 1
ATOM 5305 C CA . LEU A 1 718 ? -9.203 33.750 30.151 1.00 31.02 718 LEU A CA 1
ATOM 5306 C C . LEU A 1 718 ? -10.417 34.563 29.657 1.00 31.02 718 LEU A C 1
ATOM 5308 O O . LEU A 1 718 ? -11.332 34.833 30.433 1.00 31.02 718 LEU A O 1
ATOM 5312 N N . LEU A 1 719 ? -10.450 34.953 28.379 1.00 28.73 719 LEU A N 1
ATOM 5313 C CA . LEU A 1 719 ? -11.540 35.745 27.791 1.00 28.73 719 LEU A CA 1
ATOM 5314 C C . LEU A 1 719 ? -12.189 34.997 26.617 1.00 28.73 719 LEU A C 1
ATOM 5316 O O . LEU A 1 719 ? -11.483 34.556 25.716 1.00 28.73 719 LEU A O 1
ATOM 5320 N N . VAL A 1 720 ? -13.521 34.879 26.607 1.00 34.44 720 VAL A N 1
ATOM 5321 C CA . VAL A 1 720 ? -14.298 34.272 25.507 1.00 34.44 720 VAL A CA 1
ATOM 5322 C C . VAL A 1 720 ? -15.578 35.081 25.290 1.00 34.44 720 VAL A C 1
ATOM 5324 O O . VAL A 1 720 ? -16.322 35.303 26.244 1.00 34.44 720 VAL A O 1
ATOM 5327 N N . ARG A 1 721 ? -15.850 35.512 24.045 1.00 30.44 721 ARG A N 1
ATOM 5328 C CA . ARG A 1 721 ? -17.029 36.330 23.664 1.00 30.44 721 ARG A CA 1
ATOM 5329 C C . ARG A 1 721 ? -17.286 37.485 24.650 1.00 30.44 721 ARG A C 1
ATOM 5331 O O . ARG A 1 721 ? -18.339 37.555 25.282 1.00 30.44 721 ARG A O 1
ATOM 5338 N N . ASP A 1 722 ? -16.269 38.328 24.821 1.00 32.66 722 ASP A N 1
ATOM 5339 C CA . ASP A 1 722 ? -16.256 39.520 25.686 1.00 32.66 722 ASP A CA 1
ATOM 5340 C C . ASP A 1 722 ? -16.548 39.267 27.179 1.00 32.66 722 ASP A C 1
ATOM 5342 O O . ASP A 1 722 ? -16.854 40.190 27.935 1.00 32.66 722 ASP A O 1
ATOM 5346 N N . ARG A 1 723 ? -16.424 38.014 27.643 1.00 31.38 723 ARG A N 1
ATOM 5347 C CA . ARG A 1 723 ? -16.607 37.620 29.047 1.00 31.38 723 ARG A CA 1
ATOM 5348 C C . ARG A 1 723 ? -15.338 37.001 29.621 1.00 31.38 723 ARG A C 1
ATOM 5350 O O . ARG A 1 723 ? -14.714 36.147 28.994 1.00 31.38 723 ARG A O 1
ATOM 5357 N N . VAL A 1 724 ? -14.987 37.407 30.843 1.00 31.66 724 VAL A N 1
ATOM 5358 C CA . VAL A 1 724 ? -13.865 36.833 31.600 1.00 31.66 724 VAL A CA 1
ATOM 5359 C C . VAL A 1 724 ? -14.294 35.496 32.204 1.00 31.66 724 VAL A C 1
ATOM 5361 O O . VAL A 1 724 ? -15.062 35.447 33.166 1.00 31.66 724 VAL A O 1
ATOM 5364 N N . ALA A 1 725 ? -13.782 34.406 31.644 1.00 33.78 725 ALA A N 1
ATOM 5365 C CA . ALA A 1 725 ? -13.909 33.065 32.183 1.00 33.78 725 ALA A CA 1
ATOM 5366 C C . ALA A 1 725 ? -12.842 32.839 33.266 1.00 33.78 725 ALA A C 1
ATOM 5368 O O . ALA A 1 725 ? -11.643 32.763 32.988 1.00 33.78 725 ALA A O 1
ATOM 5369 N N . ARG A 1 726 ? -13.279 32.699 34.522 1.00 31.09 726 ARG A N 1
ATOM 5370 C CA . ARG A 1 726 ? -12.431 32.215 35.619 1.00 31.09 726 ARG A CA 1
ATOM 5371 C C . ARG A 1 726 ? -12.224 30.713 35.473 1.00 31.09 726 ARG A C 1
ATOM 5373 O O . ARG A 1 726 ? -13.039 29.932 35.953 1.00 31.09 726 ARG A O 1
ATOM 5380 N N . VAL A 1 727 ? -11.110 30.318 34.859 1.00 34.84 727 VAL A N 1
ATOM 5381 C CA . VAL A 1 727 ? -10.616 28.937 34.861 1.00 34.84 727 VAL A CA 1
ATOM 5382 C C . VAL A 1 727 ? -10.146 28.598 36.277 1.00 34.84 727 VAL A C 1
ATOM 5384 O O . VAL A 1 727 ? -8.973 28.728 36.644 1.00 34.84 727 VAL A O 1
ATOM 5387 N N . GLY A 1 728 ? -11.103 28.199 37.113 1.00 28.06 728 GLY A N 1
ATOM 5388 C CA . GLY A 1 728 ? -10.837 27.591 38.406 1.00 28.06 728 GLY A CA 1
ATOM 5389 C C . GLY A 1 728 ? -9.967 26.357 38.201 1.00 28.06 728 GLY A C 1
ATOM 5390 O O . GLY A 1 728 ? -10.387 25.410 37.552 1.00 28.06 728 GLY A O 1
ATOM 5391 N N . ARG A 1 729 ? -8.748 26.360 38.747 1.00 28.41 729 ARG A N 1
ATOM 5392 C CA . ARG A 1 729 ? -7.837 25.218 38.645 1.00 28.41 729 ARG A CA 1
ATOM 5393 C C . ARG A 1 729 ? -8.346 24.116 39.569 1.00 28.41 729 ARG A C 1
ATOM 5395 O O . ARG A 1 729 ? -7.959 24.053 40.738 1.00 28.41 729 ARG A O 1
ATOM 5402 N N . SER A 1 730 ? -9.204 23.257 39.035 1.00 29.27 730 SER A N 1
ATOM 5403 C CA . SER A 1 730 ? -8.968 21.825 39.166 1.00 29.27 730 SER A CA 1
ATOM 5404 C C . SER A 1 730 ? -7.549 21.546 38.652 1.00 29.27 730 SER A C 1
ATOM 5406 O O . SER A 1 730 ? -7.116 22.071 37.623 1.00 29.27 730 SER A O 1
ATOM 5408 N N . THR A 1 731 ? -6.755 20.806 39.422 1.00 24.12 731 THR A N 1
ATOM 5409 C CA . THR A 1 731 ? -5.490 20.270 38.909 1.00 24.12 731 THR A CA 1
ATOM 5410 C C . THR A 1 731 ? -5.782 19.167 37.887 1.00 24.12 731 THR A C 1
ATOM 5412 O O . THR A 1 731 ? -6.835 18.535 37.985 1.00 24.12 731 THR A O 1
ATOM 5415 N N . PRO A 1 732 ? -4.919 18.999 36.866 1.00 26.34 732 PRO A N 1
ATOM 5416 C CA . PRO A 1 732 ? -5.409 18.681 35.526 1.00 26.34 732 PRO A CA 1
ATOM 5417 C C . PRO A 1 732 ? -5.858 17.235 35.330 1.00 26.34 732 PRO A C 1
ATOM 5419 O O . PRO A 1 732 ? -5.552 16.351 36.130 1.00 26.34 732 PRO A O 1
ATOM 5422 N N . ALA A 1 733 ? -6.524 17.014 34.198 1.00 34.28 733 ALA A N 1
ATOM 5423 C CA . ALA A 1 733 ? -6.694 15.694 33.616 1.00 34.28 733 ALA A CA 1
ATOM 5424 C C . ALA A 1 733 ? -5.342 15.018 33.307 1.00 34.28 733 ALA A C 1
ATOM 5426 O O . ALA A 1 733 ? -4.299 15.667 33.206 1.00 34.28 733 ALA A O 1
ATOM 5427 N N . SER A 1 734 ? -5.412 13.720 33.038 1.00 23.20 734 SER A N 1
ATOM 5428 C CA . SER A 1 734 ? -4.702 13.114 31.912 1.00 23.20 734 SER A CA 1
ATOM 5429 C C . SER A 1 734 ? -5.659 12.103 31.290 1.00 23.20 734 SER A C 1
ATOM 5431 O O . SER A 1 734 ? -5.860 11.030 31.843 1.00 23.20 734 SER A O 1
ATOM 5433 N N . SER A 1 735 ? -6.400 12.529 30.269 1.00 24.50 735 SER A N 1
ATOM 5434 C CA . SER A 1 735 ? -6.112 12.131 28.880 1.00 24.50 735 SER A CA 1
ATOM 5435 C C . SER A 1 735 ? -6.939 10.895 28.498 1.00 24.50 735 SER A C 1
ATOM 5437 O O . SER A 1 735 ? -7.627 10.325 29.341 1.00 24.50 735 SER A O 1
ATOM 5439 N N . ARG A 1 736 ? -6.878 10.458 27.231 1.00 25.97 736 ARG A N 1
ATOM 5440 C CA . ARG A 1 736 ? -7.216 9.060 26.903 1.00 25.97 736 ARG A CA 1
ATOM 5441 C C . ARG A 1 736 ? -6.409 8.152 27.842 1.00 25.97 736 ARG A C 1
ATOM 5443 O O . ARG A 1 736 ? -5.203 8.380 27.960 1.00 25.97 736 ARG A O 1
ATOM 5450 N N . TRP A 1 737 ? -6.986 7.069 28.369 1.00 26.75 737 TRP A N 1
ATOM 5451 C CA . TRP A 1 737 ? -6.204 5.963 28.949 1.00 26.75 737 TRP A CA 1
ATOM 5452 C C . TRP A 1 737 ? -5.517 5.122 27.856 1.00 26.75 737 TRP A C 1
ATOM 5454 O O . TRP A 1 737 ? -5.496 3.895 27.873 1.00 26.75 737 TRP A O 1
ATOM 5464 N N . CYS A 1 738 ? -4.817 5.811 26.948 1.00 24.08 738 CYS A N 1
ATOM 5465 C CA . CYS A 1 738 ? -3.524 5.329 26.506 1.00 24.08 738 CYS A CA 1
ATOM 5466 C C . CYS A 1 738 ? -2.696 5.098 27.772 1.00 24.08 738 CYS A C 1
ATOM 5468 O O . CYS A 1 738 ? -2.128 6.044 28.323 1.00 24.08 738 CYS A O 1
ATOM 5470 N N . LEU A 1 739 ? -2.637 3.845 28.227 1.00 26.09 739 LEU A N 1
ATOM 5471 C CA . LEU A 1 739 ? -1.803 3.387 29.333 1.00 26.09 739 LEU A CA 1
ATOM 5472 C C . LEU A 1 739 ? -0.332 3.493 28.889 1.00 26.09 739 LEU A C 1
ATOM 5474 O O . LEU A 1 739 ? 0.340 2.515 28.562 1.00 26.09 739 LEU A O 1
ATOM 5478 N N . ARG A 1 740 ? 0.164 4.735 28.797 1.00 26.02 740 ARG A N 1
ATOM 5479 C CA . ARG A 1 740 ? 1.549 5.055 28.468 1.00 26.02 740 ARG A CA 1
ATOM 5480 C C . ARG A 1 740 ? 2.403 4.448 29.566 1.00 26.02 740 ARG A C 1
ATOM 5482 O O . ARG A 1 740 ? 2.433 4.956 30.684 1.00 26.02 740 ARG A O 1
ATOM 5489 N N . LEU A 1 741 ? 3.152 3.413 29.204 1.00 28.86 741 LEU A N 1
ATOM 5490 C CA . LEU A 1 741 ? 4.193 2.802 30.022 1.00 28.86 741 LEU A CA 1
ATOM 5491 C C . LEU A 1 741 ? 5.373 3.777 30.207 1.00 28.86 741 LEU A C 1
ATOM 5493 O O . LEU A 1 741 ? 6.472 3.568 29.704 1.00 28.86 741 LEU A O 1
ATOM 5497 N N . ARG A 1 742 ? 5.138 4.878 30.933 1.00 28.09 742 ARG A N 1
ATOM 5498 C CA . ARG A 1 742 ? 6.156 5.801 31.459 1.00 28.09 742 ARG A CA 1
ATOM 5499 C C . ARG A 1 742 ? 6.568 5.404 32.880 1.00 28.09 742 ARG A C 1
ATOM 5501 O O . ARG A 1 742 ? 6.709 6.235 33.770 1.00 28.09 742 ARG A O 1
ATOM 5508 N N . GLY A 1 743 ? 6.804 4.110 33.050 1.00 25.84 743 GLY A N 1
ATOM 5509 C CA . GLY A 1 743 ? 7.654 3.532 34.081 1.00 25.84 743 GLY A CA 1
ATOM 5510 C C . GLY A 1 743 ? 8.687 2.669 33.364 1.00 25.84 743 GLY A C 1
ATOM 5511 O O . GLY A 1 743 ? 8.352 2.021 32.373 1.00 25.84 743 GLY A O 1
ATOM 5512 N N . ALA A 1 744 ? 9.944 2.697 33.803 1.00 30.91 744 ALA A N 1
ATOM 5513 C CA . ALA A 1 744 ? 10.961 1.830 33.217 1.00 30.91 744 ALA A CA 1
ATOM 5514 C C . ALA A 1 744 ? 10.567 0.355 33.397 1.00 30.91 744 ALA A C 1
ATOM 5516 O O . ALA A 1 744 ? 9.990 -0.003 34.424 1.00 30.91 744 ALA A O 1
ATOM 5517 N N . TRP A 1 745 ? 10.940 -0.503 32.441 1.00 31.00 745 TRP A N 1
ATOM 5518 C CA . TRP A 1 745 ? 10.994 -1.940 32.699 1.00 31.00 745 TRP A CA 1
ATOM 5519 C C . TRP A 1 745 ? 11.969 -2.157 33.860 1.00 31.00 745 TRP A C 1
ATOM 5521 O O . TRP A 1 745 ? 13.181 -2.024 33.690 1.00 31.00 745 TRP A O 1
ATOM 5531 N N . SER A 1 746 ? 11.453 -2.457 35.048 1.00 35.91 746 SER A N 1
ATOM 5532 C CA . SER A 1 746 ? 12.278 -2.960 36.137 1.00 35.91 746 SER A CA 1
ATOM 5533 C C . SER A 1 746 ? 12.605 -4.417 35.817 1.00 35.91 746 SER A C 1
ATOM 5535 O O . SER A 1 746 ? 11.831 -5.318 36.143 1.00 35.91 746 SER A O 1
ATOM 5537 N N . GLU A 1 747 ? 13.713 -4.641 35.105 1.00 33.66 747 GLU A N 1
ATOM 5538 C CA . GLU A 1 747 ? 14.235 -5.974 34.773 1.00 33.66 747 GLU A CA 1
ATOM 5539 C C . GLU A 1 747 ? 14.814 -6.658 36.034 1.00 33.66 747 GLU A C 1
ATOM 5541 O O . GLU A 1 747 ? 16.009 -6.909 36.149 1.00 33.66 747 GLU A O 1
ATOM 5546 N N . GLU A 1 748 ? 13.937 -6.920 37.010 1.00 32.44 748 GLU A N 1
ATOM 5547 C CA . GLU A 1 748 ? 14.228 -7.480 38.342 1.00 32.44 748 GLU A CA 1
ATOM 5548 C C . GLU A 1 748 ? 14.213 -9.018 38.379 1.00 32.44 748 GLU A C 1
ATOM 5550 O O . GLU A 1 748 ? 14.753 -9.636 39.298 1.00 32.44 748 GLU A O 1
ATOM 5555 N N . ASP A 1 749 ? 13.620 -9.636 37.357 1.00 37.69 749 ASP A N 1
ATOM 5556 C CA . ASP A 1 749 ? 13.792 -11.042 37.004 1.00 37.69 749 ASP A CA 1
ATOM 5557 C C . ASP A 1 749 ? 13.602 -11.182 35.479 1.00 37.69 749 ASP A C 1
ATOM 5559 O O . ASP A 1 749 ? 12.520 -10.866 34.978 1.00 37.69 749 ASP A O 1
ATOM 5563 N N . PRO A 1 750 ? 14.589 -11.672 34.701 1.00 35.53 750 PRO A N 1
ATOM 5564 C CA . PRO A 1 750 ? 14.424 -11.858 33.255 1.00 35.53 750 PRO A CA 1
ATOM 5565 C C . PRO A 1 750 ? 13.318 -12.867 32.882 1.00 35.53 750 PRO A C 1
ATOM 5567 O O . PRO A 1 750 ? 12.947 -12.955 31.711 1.00 35.53 750 PRO A O 1
ATOM 5570 N N . ALA A 1 751 ? 12.773 -13.616 33.849 1.00 36.31 751 ALA A N 1
ATOM 5571 C CA . ALA A 1 751 ? 11.644 -14.524 33.673 1.00 36.31 751 ALA A CA 1
ATOM 5572 C C . ALA A 1 751 ? 10.271 -13.952 34.097 1.00 36.31 751 ALA A C 1
ATOM 5574 O O . ALA A 1 751 ? 9.281 -14.667 33.954 1.00 36.31 751 ALA A O 1
ATOM 5575 N N . VAL A 1 752 ? 10.154 -12.714 34.599 1.00 33.97 752 VAL A N 1
ATOM 5576 C CA . VAL A 1 752 ? 8.843 -12.079 34.873 1.00 33.97 752 VAL A CA 1
ATOM 5577 C C . VAL A 1 752 ? 8.883 -10.591 34.531 1.00 33.97 752 VAL A C 1
ATOM 5579 O O . VAL A 1 752 ? 9.646 -9.828 35.111 1.00 33.97 752 VAL A O 1
ATOM 5582 N N . ARG A 1 753 ? 8.006 -10.155 33.622 1.00 39.25 753 ARG A N 1
ATOM 5583 C CA . ARG A 1 753 ? 7.853 -8.744 33.241 1.00 39.25 753 ARG A CA 1
ATOM 5584 C C . ARG A 1 753 ? 6.597 -8.171 33.884 1.00 39.25 753 ARG A C 1
ATOM 5586 O O . ARG A 1 753 ? 5.490 -8.526 33.486 1.00 39.25 753 ARG A O 1
ATOM 5593 N N . SER A 1 754 ? 6.757 -7.300 34.873 1.00 36.62 754 SER A N 1
ATOM 5594 C CA . SER A 1 754 ? 5.651 -6.579 35.507 1.00 36.62 754 SER A CA 1
ATOM 5595 C C . SER A 1 754 ? 5.498 -5.156 34.966 1.00 36.62 754 SER A C 1
ATOM 5597 O O . SER A 1 754 ? 6.462 -4.493 34.590 1.00 36.62 754 SER A O 1
ATOM 5599 N N . VAL A 1 755 ? 4.252 -4.698 34.950 1.00 35.41 755 VAL A N 1
ATOM 5600 C CA . VAL A 1 755 ? 3.795 -3.352 34.606 1.00 35.41 755 VAL A CA 1
ATOM 5601 C C . VAL A 1 755 ? 2.878 -2.885 35.733 1.00 35.41 755 VAL A C 1
ATOM 5603 O O . VAL A 1 755 ? 2.040 -3.655 36.198 1.00 35.41 755 VAL A O 1
ATOM 5606 N N . THR A 1 756 ? 3.003 -1.626 36.149 1.00 35.16 756 THR A N 1
ATOM 5607 C CA . THR A 1 756 ? 2.078 -0.993 37.100 1.00 35.16 756 THR A CA 1
ATOM 5608 C C . THR A 1 756 ? 1.628 0.355 36.548 1.00 35.16 756 THR A C 1
ATOM 5610 O O . THR A 1 756 ? 2.466 1.141 36.104 1.00 35.16 756 THR A O 1
ATOM 5613 N N . ALA A 1 757 ? 0.329 0.641 36.612 1.00 35.78 757 ALA A N 1
ATOM 5614 C CA . ALA A 1 757 ? -0.255 1.942 36.290 1.00 35.78 757 ALA A CA 1
ATOM 5615 C C . ALA A 1 757 ? -1.322 2.317 37.335 1.00 35.78 757 ALA A C 1
ATOM 5617 O O . ALA A 1 757 ? -1.987 1.422 37.853 1.00 35.78 757 ALA A O 1
ATOM 5618 N N . PRO A 1 758 ? -1.493 3.605 37.681 1.00 31.89 758 PRO A N 1
ATOM 5619 C CA . PRO A 1 758 ? -2.517 4.018 38.636 1.00 31.89 758 PRO A CA 1
ATOM 5620 C C . PRO A 1 758 ? -3.925 3.815 38.058 1.00 31.89 758 PRO A C 1
ATOM 5622 O O . PRO A 1 758 ? -4.130 4.074 36.879 1.00 31.89 758 PRO A O 1
ATOM 5625 N N . VAL A 1 759 ? -4.880 3.379 38.884 1.00 34.03 759 VAL A N 1
ATOM 5626 C CA . VAL A 1 759 ? -6.310 3.191 38.551 1.00 34.03 759 VAL A CA 1
ATOM 5627 C C . VAL A 1 759 ? -7.130 3.487 39.813 1.00 34.03 759 VAL A C 1
ATOM 5629 O O . VAL A 1 759 ? -6.615 3.304 40.917 1.00 34.03 759 VAL A O 1
ATOM 5632 N N . ALA A 1 760 ? -8.369 3.964 39.676 1.00 30.83 760 ALA A N 1
ATOM 5633 C CA . ALA A 1 760 ? -9.250 4.291 40.797 1.00 30.83 760 ALA A CA 1
ATOM 5634 C C . ALA A 1 760 ? -10.598 3.566 40.654 1.00 30.83 760 ALA A C 1
ATOM 5636 O O . ALA A 1 760 ? -11.443 3.999 39.880 1.00 30.83 760 ALA A O 1
ATOM 5637 N N . ALA A 1 761 ? -10.775 2.484 41.414 1.00 31.72 761 ALA A N 1
ATOM 5638 C CA . ALA A 1 761 ? -12.000 1.693 41.482 1.00 31.72 761 ALA A CA 1
ATOM 5639 C C . ALA A 1 761 ? -12.184 1.147 42.909 1.00 31.72 761 ALA A C 1
ATOM 5641 O O . ALA A 1 761 ? -11.202 0.752 43.544 1.00 31.72 761 ALA A O 1
ATOM 5642 N N . ASP A 1 762 ? -13.425 1.107 43.399 1.00 27.50 762 ASP A N 1
ATOM 5643 C CA . ASP A 1 762 ? -13.769 0.598 44.739 1.00 27.50 762 ASP A CA 1
ATOM 5644 C C . ASP A 1 762 ? -14.017 -0.929 44.772 1.00 27.50 762 ASP A C 1
ATOM 5646 O O . ASP A 1 762 ? -14.127 -1.529 45.843 1.00 27.50 762 ASP A O 1
ATOM 5650 N N . VAL A 1 763 ? -14.035 -1.586 43.604 1.00 30.97 763 VAL A N 1
ATOM 5651 C CA . VAL A 1 763 ? -14.085 -3.050 43.453 1.00 30.97 763 VAL A CA 1
ATOM 5652 C C . VAL A 1 763 ? -12.854 -3.525 42.682 1.00 30.97 763 VAL A C 1
ATOM 5654 O O . VAL A 1 763 ? -12.498 -2.977 41.642 1.00 30.97 763 VAL A O 1
ATOM 5657 N N . VAL A 1 764 ? -12.197 -4.572 43.184 1.00 36.31 764 VAL A N 1
ATOM 5658 C CA . VAL A 1 764 ? -10.995 -5.159 42.571 1.00 36.31 764 VAL A CA 1
ATOM 5659 C C . VAL A 1 764 ? -11.386 -6.391 41.764 1.00 36.31 764 VAL A C 1
ATOM 5661 O O . VAL A 1 764 ? -11.953 -7.323 42.318 1.00 36.31 764 VAL A O 1
ATOM 5664 N N . VAL A 1 765 ? -11.025 -6.462 40.483 1.00 37.62 765 VAL A N 1
ATOM 5665 C CA . VAL A 1 765 ? -11.252 -7.662 39.657 1.00 37.62 765 VAL A CA 1
ATOM 5666 C C . VAL A 1 765 ? -9.936 -8.415 39.453 1.00 37.62 765 VAL A C 1
ATOM 5668 O O . VAL A 1 765 ? -8.905 -7.810 39.154 1.00 37.62 765 VAL A O 1
ATOM 5671 N N . LEU A 1 766 ? -9.940 -9.744 39.608 1.00 43.31 766 LEU A N 1
ATOM 5672 C CA . LEU A 1 766 ? -8.748 -10.571 39.385 1.00 43.31 766 LEU A CA 1
ATOM 5673 C C . LEU A 1 766 ? -8.846 -11.328 38.058 1.00 43.31 766 LEU A C 1
ATOM 5675 O O . LEU A 1 766 ? -9.520 -12.352 37.943 1.00 43.31 766 LEU A O 1
ATOM 5679 N N . GLY A 1 767 ? -8.136 -10.815 37.052 1.00 45.06 767 GLY A N 1
ATOM 5680 C CA . GLY A 1 767 ? -8.036 -11.416 35.724 1.00 45.06 767 GLY A CA 1
ATOM 5681 C C . GLY A 1 767 ? -6.787 -12.285 35.557 1.00 45.06 767 GLY A C 1
ATOM 5682 O O . GLY A 1 767 ? -5.665 -11.855 35.840 1.00 45.06 767 GLY A O 1
ATOM 5683 N N . LYS A 1 768 ? -6.960 -13.499 35.029 1.00 49.53 768 LYS A N 1
ATOM 5684 C CA . LYS A 1 768 ? -5.882 -14.336 34.475 1.00 49.53 768 LYS A CA 1
ATOM 5685 C C . LYS A 1 768 ? -6.076 -14.431 32.962 1.00 49.53 768 LYS A C 1
ATOM 5687 O O . LYS A 1 768 ? -7.177 -14.746 32.514 1.00 49.53 768 LYS A O 1
ATOM 5692 N N . LEU A 1 769 ? -5.009 -14.233 32.185 1.00 48.47 769 LEU A N 1
ATOM 5693 C CA . LEU A 1 769 ? -5.009 -14.388 30.718 1.00 48.47 769 LEU A CA 1
ATOM 5694 C C . LEU A 1 769 ? -3.868 -15.330 30.292 1.00 48.47 769 LEU A C 1
ATOM 5696 O O . LEU A 1 769 ? -2.754 -15.196 30.794 1.00 48.47 769 LEU A O 1
ATOM 5700 N N . ASP A 1 770 ? -4.127 -16.286 29.392 1.00 49.81 770 ASP A N 1
ATOM 5701 C CA . ASP A 1 770 ? -3.130 -17.240 28.873 1.00 49.81 770 ASP A CA 1
ATOM 5702 C C . ASP A 1 770 ? -2.962 -17.067 27.359 1.00 49.81 770 ASP A C 1
ATOM 5704 O O . ASP A 1 770 ? -3.808 -17.450 26.538 1.00 49.81 770 ASP A O 1
ATOM 5708 N N . LEU A 1 771 ? -1.845 -16.432 27.017 1.00 46.66 771 LEU A N 1
ATOM 5709 C CA . LEU A 1 771 ? -1.453 -16.028 25.680 1.00 46.66 771 LEU A CA 1
ATOM 5710 C C . LEU A 1 771 ? -0.750 -17.197 24.976 1.00 46.66 771 LEU A C 1
ATOM 5712 O O . LEU A 1 771 ? 0.470 -17.362 25.065 1.00 46.66 771 LEU A O 1
ATOM 5716 N N . ALA A 1 772 ? -1.557 -17.998 24.273 1.00 46.62 772 ALA A N 1
ATOM 5717 C CA . ALA A 1 772 ? -1.126 -19.074 23.374 1.00 46.62 772 ALA A CA 1
ATOM 5718 C C . ALA A 1 772 ? -0.144 -20.081 24.011 1.00 46.62 772 ALA A C 1
ATOM 5720 O O . ALA A 1 772 ? 0.870 -20.436 23.407 1.00 46.62 772 ALA A O 1
ATOM 5721 N N . ASP A 1 773 ? -0.436 -20.515 25.244 1.00 48.41 773 ASP A N 1
ATOM 5722 C CA . ASP A 1 773 ? 0.348 -21.500 25.999 1.00 48.41 773 ASP A CA 1
ATOM 5723 C C . ASP A 1 773 ? 1.818 -21.065 26.235 1.00 48.41 773 ASP A C 1
ATOM 5725 O O . ASP A 1 773 ? 2.688 -21.897 26.503 1.00 48.41 773 ASP A O 1
ATOM 5729 N N . ARG A 1 774 ? 2.117 -19.753 26.140 1.00 45.09 774 ARG A N 1
ATOM 5730 C CA . ARG A 1 774 ? 3.471 -19.186 26.309 1.00 45.09 774 ARG A CA 1
ATOM 5731 C C . ARG A 1 774 ? 3.601 -18.044 27.312 1.00 45.09 774 ARG A C 1
ATOM 5733 O O . ARG A 1 774 ? 4.705 -17.889 27.824 1.00 45.09 774 ARG A O 1
ATOM 5740 N N . VAL A 1 775 ? 2.552 -17.277 27.628 1.00 43.19 775 VAL A N 1
ATOM 5741 C CA . VAL A 1 775 ? 2.603 -16.229 28.674 1.00 43.19 775 VAL A CA 1
ATOM 5742 C C . VAL A 1 775 ? 1.314 -16.211 29.507 1.00 43.19 775 VAL A C 1
ATOM 5744 O O . VAL A 1 775 ? 0.228 -16.050 28.957 1.00 43.19 775 VAL A O 1
ATOM 5747 N N . LYS A 1 776 ? 1.439 -16.320 30.837 1.00 43.47 776 LYS A N 1
ATOM 5748 C CA . LYS A 1 776 ? 0.363 -16.081 31.818 1.00 43.47 776 LYS A CA 1
ATOM 5749 C C . LYS A 1 776 ? 0.446 -14.624 32.279 1.00 43.47 776 LYS A C 1
ATOM 5751 O O . LYS A 1 776 ? 1.458 -14.237 32.866 1.00 43.47 776 LYS A O 1
ATOM 5756 N N . LEU A 1 777 ? -0.600 -13.834 32.036 1.00 43.41 777 LEU A N 1
ATOM 5757 C CA . LEU A 1 777 ? -0.800 -12.537 32.690 1.00 43.41 777 LEU A CA 1
ATOM 5758 C C . LEU A 1 777 ? -1.622 -12.724 33.971 1.00 43.41 777 LEU A C 1
ATOM 5760 O O . LEU A 1 777 ? -2.525 -13.566 34.018 1.00 43.41 777 LEU A O 1
ATOM 5764 N N . ARG A 1 778 ? -1.335 -11.912 34.990 1.00 44.53 778 ARG A N 1
ATOM 5765 C CA . ARG A 1 778 ? -2.185 -11.716 36.175 1.00 44.53 778 ARG A CA 1
ATOM 5766 C C . ARG A 1 778 ? -2.459 -10.220 36.335 1.00 44.53 778 ARG A C 1
ATOM 5768 O O . ARG A 1 778 ? -1.495 -9.455 36.338 1.00 44.53 778 ARG A O 1
ATOM 5775 N N . ALA A 1 779 ? -3.724 -9.835 36.475 1.00 44.59 779 ALA A N 1
ATOM 5776 C CA . ALA A 1 779 ? -4.169 -8.485 36.813 1.00 44.59 779 ALA A CA 1
ATOM 5777 C C . ALA A 1 779 ? -4.642 -8.434 38.275 1.00 44.59 779 ALA A C 1
ATOM 5779 O O . ALA A 1 779 ? -5.311 -9.360 38.737 1.00 44.59 779 ALA A O 1
ATOM 5780 N N . ALA A 1 780 ? -4.290 -7.367 38.993 1.00 39.44 780 ALA A N 1
ATOM 5781 C CA . ALA A 1 780 ? -4.801 -7.055 40.328 1.00 39.44 780 ALA A CA 1
ATOM 5782 C C . ALA A 1 780 ? -4.759 -5.541 40.579 1.00 39.44 780 ALA A C 1
ATOM 5784 O O . ALA A 1 780 ? -3.872 -4.869 40.053 1.00 39.44 780 ALA A O 1
ATOM 5785 N N . TYR A 1 781 ? -5.657 -5.030 41.426 1.00 45.59 781 TYR A N 1
ATOM 5786 C CA . TYR A 1 781 ? -5.814 -3.596 41.702 1.00 45.59 781 TYR A CA 1
ATOM 5787 C C . TYR A 1 781 ? -5.646 -3.282 43.206 1.00 45.59 781 TYR A C 1
ATOM 5789 O O . TYR A 1 781 ? -6.639 -3.102 43.905 1.00 45.59 781 TYR A O 1
ATOM 5797 N N . PRO A 1 782 ? -4.424 -3.252 43.773 1.00 31.09 782 PRO A N 1
ATOM 5798 C CA . PRO A 1 782 ? -4.218 -2.722 45.121 1.00 31.09 782 PRO A CA 1
ATOM 5799 C C . PRO A 1 782 ? -4.385 -1.196 45.138 1.00 31.09 782 PRO A C 1
ATOM 5801 O O . PRO A 1 782 ? -3.915 -0.532 44.219 1.00 31.09 782 PRO A O 1
ATOM 5804 N N . GLU A 1 783 ? -5.012 -0.669 46.195 1.00 34.62 783 GLU A N 1
ATOM 5805 C CA . GLU A 1 783 ? -5.196 0.757 46.541 1.00 34.62 783 GLU A CA 1
ATOM 5806 C C . GLU A 1 783 ? -4.432 1.758 45.637 1.00 34.62 783 GLU A C 1
ATOM 5808 O O . GLU A 1 783 ? -3.272 2.099 45.881 1.00 34.62 783 GLU A O 1
ATOM 5813 N N . ALA A 1 784 ? -5.127 2.245 44.600 1.00 34.84 784 ALA A N 1
ATOM 5814 C CA . ALA A 1 784 ? -4.669 3.202 43.584 1.00 34.84 784 ALA A CA 1
ATOM 5815 C C . ALA A 1 784 ? -3.725 2.706 42.454 1.00 34.84 784 ALA A C 1
ATOM 5817 O O . ALA A 1 784 ? -3.075 3.540 41.816 1.00 34.84 784 ALA A O 1
ATOM 5818 N N . GLY A 1 785 ? -3.670 1.407 42.112 1.00 38.25 785 GLY A N 1
ATOM 5819 C CA . GLY A 1 785 ? -3.020 0.968 40.864 1.00 38.25 785 GLY A CA 1
ATOM 5820 C C . GLY A 1 785 ? -3.279 -0.461 40.370 1.00 38.25 785 GLY A C 1
ATOM 5821 O O . GLY A 1 785 ? -3.205 -1.420 41.127 1.00 38.25 785 GLY A O 1
ATOM 5822 N N . LEU A 1 786 ? -3.473 -0.609 39.056 1.00 38.91 786 LEU A N 1
ATOM 5823 C CA . LEU A 1 786 ? -3.436 -1.886 38.337 1.00 38.91 786 LEU A CA 1
ATOM 5824 C C . LEU A 1 786 ? -1.990 -2.389 38.215 1.00 38.91 786 LEU A C 1
ATOM 5826 O O . LEU A 1 786 ? -1.119 -1.705 37.670 1.00 38.91 786 LEU A O 1
ATOM 5830 N N . VAL A 1 787 ? -1.749 -3.624 38.653 1.00 37.31 787 VAL A N 1
ATOM 5831 C CA . VAL A 1 787 ? -0.510 -4.376 38.429 1.00 37.31 787 VAL A CA 1
ATOM 5832 C C . VAL A 1 787 ? -0.778 -5.518 37.447 1.00 37.31 787 VAL A C 1
ATOM 5834 O O . VAL A 1 787 ? -1.566 -6.418 37.732 1.00 37.31 787 VAL A O 1
ATOM 5837 N N . LEU A 1 788 ? -0.077 -5.502 36.312 1.00 39.59 788 LEU A N 1
ATOM 5838 C CA . LEU A 1 788 ? -0.061 -6.555 35.297 1.00 39.59 788 LEU A CA 1
ATOM 5839 C C . LEU A 1 788 ? 1.271 -7.312 35.369 1.00 39.59 788 LEU A C 1
ATOM 5841 O O . LEU A 1 788 ? 2.322 -6.750 35.069 1.00 39.59 788 LEU A O 1
ATOM 5845 N N . ALA A 1 789 ? 1.251 -8.590 35.745 1.00 35.28 789 ALA A N 1
ATOM 5846 C CA . ALA A 1 789 ? 2.451 -9.432 35.807 1.00 35.28 789 ALA A CA 1
ATOM 5847 C C . ALA A 1 789 ? 2.447 -10.501 34.704 1.00 35.28 789 ALA A C 1
ATOM 5849 O O . ALA A 1 789 ? 1.583 -11.378 34.706 1.00 35.28 789 ALA A O 1
ATOM 5850 N N . ALA A 1 790 ? 3.422 -10.446 33.790 1.00 38.47 790 ALA A N 1
ATOM 5851 C CA . ALA A 1 790 ? 3.586 -11.371 32.670 1.00 38.47 790 ALA A CA 1
ATOM 5852 C C . ALA A 1 790 ? 4.706 -12.393 32.929 1.00 38.47 790 ALA A C 1
ATOM 5854 O O . ALA A 1 790 ? 5.871 -12.029 33.097 1.00 38.47 790 ALA A O 1
ATOM 5855 N N . GLN A 1 791 ? 4.360 -13.681 32.918 1.00 38.91 791 GLN A N 1
ATOM 5856 C CA . GLN A 1 791 ? 5.271 -14.795 33.198 1.00 38.91 791 GLN A CA 1
ATOM 5857 C C . GLN A 1 791 ? 5.249 -15.819 32.045 1.00 38.91 791 GLN A C 1
ATOM 5859 O O . GLN A 1 791 ? 4.157 -16.244 31.659 1.00 38.91 791 GLN A O 1
ATOM 5864 N N . PRO A 1 792 ? 6.401 -16.258 31.498 1.00 40.28 792 PRO A N 1
ATOM 5865 C CA . PRO A 1 792 ? 6.454 -17.327 30.507 1.00 40.28 792 PRO A CA 1
ATOM 5866 C C . PRO A 1 792 ? 5.874 -18.644 31.036 1.00 40.28 792 PRO A C 1
ATOM 5868 O O . PRO A 1 792 ? 5.991 -18.960 32.222 1.00 40.28 792 PRO A O 1
ATOM 5871 N N . ALA A 1 793 ? 5.275 -19.438 30.153 1.00 45.41 793 ALA A N 1
ATOM 5872 C CA . ALA A 1 793 ? 4.743 -20.747 30.511 1.00 45.41 793 ALA A CA 1
ATOM 5873 C C . ALA A 1 793 ? 5.857 -21.695 30.994 1.00 45.41 793 ALA A C 1
ATOM 5875 O O . ALA A 1 793 ? 6.929 -21.795 30.393 1.00 45.41 793 ALA A O 1
ATOM 5876 N N . GLY A 1 794 ? 5.592 -22.414 32.090 1.00 45.34 794 GLY A N 1
ATOM 5877 C CA . GLY A 1 794 ? 6.536 -23.379 32.653 1.00 45.34 794 GLY A CA 1
ATOM 5878 C C . GLY A 1 794 ? 6.797 -24.572 31.714 1.00 45.34 794 GLY A C 1
ATOM 5879 O O . GLY A 1 794 ? 5.948 -24.901 30.882 1.00 45.34 794 GLY A O 1
ATOM 5880 N N . PRO A 1 795 ? 7.925 -25.294 31.877 1.00 37.72 795 PRO A N 1
ATOM 5881 C CA . PRO A 1 795 ? 8.450 -26.277 30.912 1.00 37.72 795 PRO A CA 1
ATOM 5882 C C . PRO A 1 795 ? 7.660 -27.604 30.812 1.00 37.72 795 PRO A C 1
ATOM 5884 O O . PRO A 1 795 ? 8.226 -28.643 30.485 1.00 37.72 795 PRO A O 1
ATOM 5887 N N . LYS A 1 796 ? 6.357 -27.601 31.120 1.00 41.19 796 LYS A N 1
ATOM 5888 C CA . LYS A 1 796 ? 5.463 -28.773 31.093 1.00 41.19 796 LYS A CA 1
ATOM 5889 C C . LYS A 1 796 ? 4.278 -28.662 30.120 1.00 41.19 796 LYS A C 1
ATOM 5891 O O . LYS A 1 796 ? 3.441 -29.555 30.122 1.00 41.19 796 LYS A O 1
ATOM 5896 N N . GLY A 1 797 ? 4.189 -27.602 29.313 1.00 43.06 797 GLY A N 1
ATOM 5897 C CA . GLY A 1 797 ? 3.317 -27.546 28.125 1.00 43.06 797 GLY A CA 1
ATOM 5898 C C . GLY A 1 797 ? 1.793 -27.559 28.338 1.00 43.06 797 GLY A C 1
ATOM 5899 O O . GLY A 1 797 ? 1.059 -27.555 27.357 1.00 43.06 797 GLY A O 1
ATOM 5900 N N . GLU A 1 798 ? 1.293 -27.558 29.576 1.00 46.38 798 GLU A N 1
ATOM 5901 C CA . GLU A 1 798 ? -0.139 -27.407 29.873 1.00 46.38 798 GLU A CA 1
ATOM 5902 C C . GLU A 1 798 ? -0.474 -25.971 30.293 1.00 46.38 798 GLU A C 1
ATOM 5904 O O . GLU A 1 798 ? 0.124 -25.440 31.233 1.00 46.38 798 GLU A O 1
ATOM 5909 N N . CYS A 1 799 ? -1.494 -25.403 29.644 1.00 52.16 799 CYS A N 1
ATOM 5910 C CA . CYS A 1 799 ? -2.107 -24.111 29.956 1.00 52.16 799 CYS A CA 1
ATOM 5911 C C . CYS A 1 799 ? -2.367 -23.911 31.458 1.00 52.16 799 CYS A C 1
ATOM 5913 O O . CYS A 1 799 ? -3.025 -24.730 32.112 1.00 52.16 799 CYS A O 1
ATOM 5915 N N . GLY A 1 800 ? -1.923 -22.769 31.989 1.00 53.34 800 GLY A N 1
ATOM 5916 C CA . GLY A 1 800 ? -2.098 -22.437 33.403 1.00 53.34 800 GLY A CA 1
ATOM 5917 C C . GLY A 1 800 ? -3.559 -22.180 33.780 1.00 53.34 800 GLY A C 1
ATOM 5918 O O . GLY A 1 800 ? -3.970 -22.505 34.891 1.00 53.34 800 GLY A O 1
ATOM 5919 N N . ILE A 1 801 ? -4.354 -21.641 32.852 1.00 53.56 801 ILE A N 1
ATOM 5920 C CA . ILE A 1 801 ? -5.762 -21.296 33.098 1.00 53.56 801 ILE A CA 1
ATOM 5921 C C . ILE A 1 801 ? -6.678 -22.512 33.033 1.00 53.56 801 ILE A C 1
ATOM 5923 O O . ILE A 1 801 ? -7.557 -22.627 33.878 1.00 53.56 801 ILE A O 1
ATOM 5927 N N . THR A 1 802 ? -6.446 -23.473 32.134 1.00 52.34 802 THR A N 1
ATOM 5928 C CA . THR A 1 802 ? -7.228 -24.727 32.114 1.00 52.34 802 THR A CA 1
ATOM 5929 C C . THR A 1 802 ? -7.115 -25.492 33.440 1.00 52.34 802 THR A C 1
ATOM 5931 O O . THR A 1 802 ? -8.052 -26.183 33.836 1.00 52.34 802 THR A O 1
ATOM 5934 N N . ARG A 1 803 ? -5.989 -25.346 34.153 1.00 53.88 803 ARG A N 1
ATOM 5935 C CA . ARG A 1 803 ? -5.817 -25.846 35.525 1.00 53.88 803 ARG A CA 1
ATOM 5936 C C . ARG A 1 803 ? -6.588 -24.998 36.542 1.00 53.88 803 ARG A C 1
ATOM 5938 O O . ARG A 1 803 ? -7.447 -25.550 37.221 1.00 53.88 803 ARG A O 1
ATOM 5945 N N . SER A 1 804 ? -6.384 -23.675 36.570 1.00 56.22 804 SER A N 1
ATOM 5946 C CA . SER A 1 804 ? -7.115 -22.781 37.488 1.00 56.22 804 SER A CA 1
ATOM 5947 C C . SER A 1 804 ? -8.641 -22.883 37.357 1.00 56.22 804 SER A C 1
ATOM 5949 O O . SER A 1 804 ? -9.311 -22.947 38.378 1.00 56.22 804 SER A O 1
ATOM 5951 N N . VAL A 1 805 ? -9.198 -22.969 36.142 1.00 55.22 805 VAL A N 1
ATOM 5952 C CA . VAL A 1 805 ? -10.645 -23.160 35.914 1.00 55.22 805 VAL A CA 1
ATOM 5953 C C . VAL A 1 805 ? -11.120 -24.483 36.522 1.00 55.22 805 VAL A C 1
ATOM 5955 O O . VAL A 1 805 ? -12.072 -24.488 37.292 1.00 55.22 805 VAL A O 1
ATOM 5958 N N . ARG A 1 806 ? -10.424 -25.601 36.273 1.00 55.06 806 ARG A N 1
ATOM 5959 C CA . ARG A 1 806 ? -10.769 -26.904 36.877 1.00 55.06 806 ARG A CA 1
ATOM 5960 C C . ARG A 1 806 ? -10.650 -26.897 38.401 1.00 55.06 806 ARG A C 1
ATOM 5962 O O . ARG A 1 806 ? -11.478 -27.491 39.084 1.00 55.06 806 ARG A O 1
ATOM 5969 N N . ALA A 1 807 ? -9.635 -26.234 38.952 1.00 55.59 807 ALA A N 1
ATOM 5970 C CA . ALA A 1 807 ? -9.499 -26.069 40.395 1.00 55.59 807 ALA A CA 1
ATOM 5971 C C . ALA A 1 807 ? -10.659 -25.230 40.965 1.00 55.59 807 ALA A C 1
ATOM 5973 O O . ALA A 1 807 ? -11.231 -25.585 41.996 1.00 55.59 807 ALA A O 1
ATOM 5974 N N . HIS A 1 808 ? -11.076 -24.187 40.246 1.00 57.72 808 HIS A N 1
ATOM 5975 C CA . HIS A 1 808 ? -12.227 -23.360 40.585 1.00 57.72 808 HIS A CA 1
ATOM 5976 C C . HIS A 1 808 ? -13.553 -24.141 40.533 1.00 57.72 808 HIS A C 1
ATOM 5978 O O . HIS A 1 808 ? -14.336 -24.066 41.480 1.00 57.72 808 HIS A O 1
ATOM 5984 N N . GLU A 1 809 ? -13.787 -24.947 39.493 1.00 56.06 809 GLU A N 1
ATOM 5985 C CA . GLU A 1 809 ? -14.943 -25.851 39.364 1.00 56.06 809 GLU A CA 1
ATOM 5986 C C . GLU A 1 809 ? -15.023 -26.880 40.505 1.00 56.06 809 GLU A C 1
ATOM 5988 O O . GLU A 1 809 ? -16.118 -27.252 40.936 1.00 56.06 809 GLU A O 1
ATOM 5993 N N . VAL A 1 810 ? -13.877 -27.387 40.975 1.00 53.31 810 VAL A N 1
ATOM 5994 C CA . VAL A 1 810 ? -13.837 -28.432 42.007 1.00 53.31 810 VAL A CA 1
ATOM 5995 C C . VAL A 1 810 ? -13.953 -27.851 43.414 1.00 53.31 810 VAL A C 1
ATOM 5997 O O . VAL A 1 810 ? -14.687 -28.420 44.222 1.00 53.31 810 VAL A O 1
ATOM 6000 N N . VAL A 1 811 ? -13.326 -26.713 43.720 1.00 55.09 811 VAL A N 1
ATOM 6001 C CA . VAL A 1 811 ? -13.517 -26.053 45.025 1.00 55.09 811 VAL A CA 1
ATOM 6002 C C . VAL A 1 811 ? -14.939 -25.515 45.144 1.00 55.09 811 VAL A C 1
ATOM 6004 O O . VAL A 1 811 ? -15.578 -25.770 46.160 1.00 55.09 811 VAL A O 1
ATOM 6007 N N . ALA A 1 812 ? -15.498 -24.902 44.094 1.00 57.75 812 ALA A N 1
ATOM 6008 C CA . ALA A 1 812 ? -16.900 -24.470 44.090 1.00 57.75 812 ALA A CA 1
ATOM 6009 C C . ALA A 1 812 ? -17.886 -25.629 44.358 1.00 57.75 812 ALA A C 1
ATOM 6011 O O . ALA A 1 812 ? -18.970 -25.416 44.892 1.00 57.75 812 ALA A O 1
ATOM 6012 N N . ARG A 1 813 ? -17.499 -26.872 44.033 1.00 55.81 813 ARG A N 1
ATOM 6013 C CA . ARG A 1 813 ? -18.293 -28.090 44.262 1.00 55.81 813 ARG A CA 1
ATOM 6014 C C . ARG A 1 813 ? -18.173 -28.676 45.675 1.00 55.81 813 ARG A C 1
ATOM 6016 O O . ARG A 1 813 ? -19.100 -29.352 46.106 1.00 55.81 813 ARG A O 1
ATOM 6023 N N . HIS A 1 814 ? -17.056 -28.461 46.375 1.00 50.72 814 HIS A N 1
ATOM 6024 C CA . HIS A 1 814 ? -16.762 -29.120 47.664 1.00 50.72 814 HIS A CA 1
ATOM 6025 C C . HIS A 1 814 ? -16.644 -28.153 48.854 1.00 50.72 814 HIS A C 1
ATOM 6027 O O . HIS A 1 814 ? -16.878 -28.555 49.988 1.00 50.72 814 HIS A O 1
ATOM 6033 N N . ALA A 1 815 ? -16.286 -26.893 48.606 1.00 52.44 815 ALA A N 1
ATOM 6034 C CA . ALA A 1 815 ? -16.162 -25.826 49.595 1.00 52.44 815 ALA A CA 1
ATOM 6035 C C . ALA A 1 815 ? -16.488 -24.458 48.946 1.00 52.44 815 ALA A C 1
ATOM 6037 O O . ALA A 1 815 ? -15.602 -23.608 48.834 1.00 52.44 815 ALA A O 1
ATOM 6038 N N . PRO A 1 816 ? -17.737 -24.226 48.484 1.00 52.88 816 PRO A N 1
ATOM 6039 C CA . PRO A 1 816 ? -18.105 -23.031 47.714 1.00 52.88 816 PRO A CA 1
ATOM 6040 C C . PRO A 1 816 ? -17.764 -21.701 48.399 1.00 52.88 816 PRO A C 1
ATOM 6042 O O . PRO A 1 816 ? -17.333 -20.780 47.720 1.00 52.88 816 PRO A O 1
ATOM 6045 N N . GLY A 1 817 ? -17.862 -21.616 49.731 1.00 50.56 817 GLY A N 1
ATOM 6046 C CA . GLY A 1 817 ? -17.486 -20.419 50.499 1.00 50.56 817 GLY A CA 1
ATOM 6047 C C . GLY A 1 817 ? -15.980 -20.116 50.575 1.00 50.56 817 GLY A C 1
ATOM 6048 O O . GLY A 1 817 ? -15.604 -19.153 51.232 1.00 50.56 817 GLY A O 1
ATOM 6049 N N . LEU A 1 818 ? -15.120 -20.931 49.946 1.00 49.06 818 LEU A N 1
ATOM 6050 C CA . LEU A 1 818 ? -13.668 -20.711 49.831 1.00 49.06 818 LEU A CA 1
ATOM 6051 C C . LEU A 1 818 ? -13.199 -20.491 48.384 1.00 49.06 818 LEU A C 1
ATOM 6053 O O . LEU A 1 818 ? -12.002 -20.323 48.141 1.00 49.06 818 LEU A O 1
ATOM 6057 N N . ALA A 1 819 ? -14.120 -20.511 47.421 1.00 50.22 819 ALA A N 1
ATOM 6058 C CA . ALA A 1 819 ? -13.858 -20.028 46.077 1.00 50.22 819 ALA A CA 1
ATOM 6059 C C . ALA A 1 819 ? -14.279 -18.547 45.993 1.00 50.22 819 ALA A C 1
ATOM 6061 O O . ALA A 1 819 ? -15.356 -18.204 46.487 1.00 50.22 819 ALA A O 1
ATOM 6062 N N . PRO A 1 820 ? -13.506 -17.675 45.317 1.00 50.06 820 PRO A N 1
ATOM 6063 C CA . PRO A 1 820 ? -14.079 -16.488 44.679 1.00 50.06 820 PRO A CA 1
ATOM 6064 C C . PRO A 1 820 ? -15.263 -16.904 43.792 1.00 50.06 820 PRO A C 1
ATOM 6066 O O . PRO A 1 820 ? -15.380 -18.075 43.428 1.00 50.06 820 PRO A O 1
ATOM 6069 N N . ARG A 1 821 ? -16.147 -15.990 43.389 1.00 49.22 821 ARG A N 1
ATOM 6070 C CA . ARG A 1 821 ? -17.155 -16.344 42.375 1.00 49.22 821 ARG A CA 1
ATOM 6071 C C . ARG A 1 821 ? -16.536 -16.186 40.986 1.00 49.22 821 ARG A C 1
ATOM 6073 O O . ARG A 1 821 ? -15.961 -15.155 40.668 1.00 49.22 821 ARG A O 1
ATOM 6080 N N . MET A 1 822 ? -16.621 -17.214 40.147 1.00 49.38 822 MET A N 1
ATOM 6081 C CA . MET A 1 822 ? -16.139 -17.130 38.766 1.00 49.38 822 MET A CA 1
ATOM 6082 C C . MET A 1 822 ? -17.132 -16.281 37.964 1.00 49.38 822 MET A C 1
ATOM 6084 O O . MET A 1 822 ? -18.215 -16.769 37.643 1.00 49.38 822 MET A O 1
ATOM 6088 N N . VAL A 1 823 ? -16.785 -15.020 37.673 1.00 46.03 823 VAL A N 1
ATOM 6089 C CA . VAL A 1 823 ? -17.643 -14.091 36.907 1.00 46.03 823 VAL A CA 1
ATOM 6090 C C . VAL A 1 823 ? -17.778 -14.596 35.480 1.00 46.03 823 VAL A C 1
ATOM 6092 O O . VAL A 1 823 ? -18.876 -14.748 34.950 1.00 46.03 823 VAL A O 1
ATOM 6095 N N . SER A 1 824 ? -16.635 -14.879 34.861 1.00 40.09 824 SER A N 1
ATOM 6096 C CA . SER A 1 824 ? -16.560 -15.453 33.530 1.00 40.09 824 SER A CA 1
ATOM 6097 C C . SER A 1 824 ? -15.241 -16.192 33.343 1.00 40.09 824 SER A C 1
ATOM 6099 O O . SER A 1 824 ? -14.210 -15.879 33.939 1.00 40.09 824 SER A O 1
ATOM 6101 N N . HIS A 1 825 ? -15.268 -17.200 32.487 1.00 51.00 825 HIS A N 1
ATOM 6102 C CA . HIS A 1 825 ? -14.076 -17.828 31.945 1.00 51.00 825 HIS A CA 1
ATOM 6103 C C . HIS A 1 825 ? -14.404 -18.267 30.527 1.00 51.00 825 HIS A C 1
ATOM 6105 O O . HIS A 1 825 ? -15.559 -18.555 30.207 1.00 51.00 825 HIS A O 1
ATOM 6111 N N . GLY A 1 826 ? -13.405 -18.315 29.661 1.00 42.56 826 GLY A N 1
ATOM 6112 C CA . GLY A 1 826 ? -13.689 -18.595 28.266 1.00 42.56 826 GLY A CA 1
ATOM 6113 C C . GLY A 1 826 ? -12.462 -18.618 27.390 1.00 42.56 826 GLY A C 1
ATOM 6114 O O . GLY A 1 826 ? -11.318 -18.701 27.854 1.00 42.56 826 GLY A O 1
ATOM 6115 N N . ARG A 1 827 ? -12.734 -18.562 26.090 1.00 41.44 827 ARG A N 1
ATOM 6116 C CA . ARG A 1 827 ? -11.722 -18.429 25.059 1.00 41.44 827 ARG A CA 1
ATOM 6117 C C . ARG A 1 827 ? -12.167 -17.357 24.072 1.00 41.44 827 ARG A C 1
ATOM 6119 O O . ARG A 1 827 ? -13.271 -17.463 23.550 1.00 41.44 827 ARG A O 1
ATOM 6126 N N . THR A 1 828 ? -11.345 -16.335 23.839 1.00 41.06 828 THR A N 1
ATOM 6127 C CA . THR A 1 828 ? -11.667 -15.291 22.847 1.00 41.06 828 THR A CA 1
ATOM 6128 C C . THR A 1 828 ? -11.753 -15.907 21.446 1.00 41.06 828 THR A C 1
ATOM 6130 O O . THR A 1 828 ? -11.152 -16.956 21.208 1.00 41.06 828 THR A O 1
ATOM 6133 N N . GLY A 1 829 ? -12.446 -15.259 20.499 1.00 33.16 829 GLY A N 1
ATOM 6134 C CA . GLY A 1 829 ? -12.527 -15.745 19.106 1.00 33.16 829 GLY A CA 1
ATOM 6135 C C . GLY A 1 829 ? -11.150 -15.894 18.442 1.00 33.16 829 GLY A C 1
ATOM 6136 O O . GLY A 1 829 ? -10.904 -16.844 17.704 1.00 33.16 829 GLY A O 1
ATOM 6137 N N . SER A 1 830 ? -10.223 -15.014 18.816 1.00 34.94 830 SER A N 1
ATOM 6138 C CA . SER A 1 830 ? -8.790 -15.093 18.534 1.00 34.94 830 SER A CA 1
ATOM 6139 C C . SER A 1 830 ? -8.117 -16.299 19.221 1.00 34.94 830 SER A C 1
ATOM 6141 O O . SER A 1 830 ? -7.379 -17.056 18.595 1.00 34.94 830 SER A O 1
ATOM 6143 N N . GLY A 1 831 ? -8.389 -16.561 20.506 1.00 35.88 831 GLY A N 1
ATOM 6144 C CA . GLY A 1 831 ? -8.060 -17.843 21.148 1.00 35.88 831 GLY A CA 1
ATOM 6145 C C . GLY A 1 831 ? -7.329 -17.787 22.497 1.00 35.88 831 GLY A C 1
ATOM 6146 O O . GLY A 1 831 ? -6.844 -18.838 22.940 1.00 35.88 831 GLY A O 1
ATOM 6147 N N . VAL A 1 832 ? -7.226 -16.622 23.152 1.00 41.72 832 VAL A N 1
ATOM 6148 C CA . VAL A 1 832 ? -6.691 -16.504 24.527 1.00 41.72 832 VAL A CA 1
ATOM 6149 C C . VAL A 1 832 ? -7.632 -17.233 25.461 1.00 41.72 832 VAL A C 1
ATOM 6151 O O . VAL A 1 832 ? -8.843 -17.097 25.309 1.00 41.72 832 VAL A O 1
ATOM 6154 N N . ARG A 1 833 ? -7.109 -17.988 26.430 1.00 46.44 833 ARG A N 1
ATOM 6155 C CA . ARG A 1 833 ? -7.949 -18.469 27.538 1.00 46.44 833 ARG A CA 1
ATOM 6156 C C . ARG A 1 833 ? -7.951 -17.405 28.627 1.00 46.44 833 ARG A C 1
ATOM 6158 O O . ARG A 1 833 ? -6.897 -16.834 28.906 1.00 46.44 833 ARG A O 1
ATOM 6165 N N . TYR A 1 834 ? -9.103 -17.149 29.231 1.00 47.03 834 TYR A N 1
ATOM 6166 C CA . TYR A 1 834 ? -9.246 -16.166 30.303 1.00 47.03 834 TYR A CA 1
ATOM 6167 C C . TYR A 1 834 ? -10.077 -16.715 31.463 1.00 47.03 834 TYR A C 1
ATOM 6169 O O . TYR A 1 834 ? -10.870 -17.643 31.287 1.00 47.03 834 TYR A O 1
ATOM 6177 N N . LEU A 1 835 ? -9.860 -16.145 32.647 1.00 47.00 835 LEU A N 1
ATOM 6178 C CA . LEU A 1 835 ? -10.589 -16.428 33.883 1.00 47.00 835 LEU A CA 1
ATOM 6179 C C . LEU A 1 835 ? -10.667 -15.134 34.702 1.00 47.00 835 LEU A C 1
ATOM 6181 O O . LEU A 1 835 ? -9.629 -14.543 35.004 1.00 47.00 835 LEU A O 1
ATOM 6185 N N . VAL A 1 836 ? -11.889 -14.713 35.024 1.00 45.38 836 VAL A N 1
ATOM 6186 C CA . VAL A 1 836 ? -12.232 -13.517 35.799 1.00 45.38 836 VAL A CA 1
ATOM 6187 C C . VAL A 1 836 ? -12.896 -13.951 37.105 1.00 45.38 836 VAL A C 1
ATOM 6189 O O . VAL A 1 836 ? -13.912 -14.650 37.098 1.00 45.38 836 VAL A O 1
ATOM 6192 N N . GLU A 1 837 ? -12.303 -13.544 38.223 1.00 46.59 837 GLU A N 1
ATOM 6193 C CA . GLU A 1 837 ? -12.724 -13.895 39.583 1.00 46.59 837 GLU A CA 1
ATOM 6194 C C . GLU A 1 837 ? -13.306 -12.655 40.291 1.00 46.59 837 GLU A C 1
ATOM 6196 O O . GLU A 1 837 ? -12.682 -11.592 40.316 1.00 46.59 837 GLU A O 1
ATOM 6201 N N . GLU A 1 838 ? -14.518 -12.800 40.835 1.00 40.66 838 GLU A N 1
ATOM 6202 C CA . GLU A 1 838 ? -15.281 -11.788 41.575 1.00 40.66 838 GLU A CA 1
ATOM 6203 C C . GLU A 1 838 ? -14.687 -11.628 42.970 1.00 40.66 838 GLU A C 1
ATOM 6205 O O . GLU A 1 838 ? -14.468 -12.615 43.683 1.00 40.66 838 GLU A O 1
ATOM 6210 N N . LEU A 1 839 ? -14.458 -10.384 43.375 1.00 44.44 839 LEU A N 1
ATOM 6211 C CA . LEU A 1 839 ? -13.972 -10.054 44.704 1.00 44.44 839 LEU A CA 1
ATOM 6212 C C . LEU A 1 839 ? -15.128 -9.592 45.585 1.00 44.44 839 LEU A C 1
ATOM 6214 O O . LEU A 1 839 ? -15.930 -8.753 45.187 1.00 44.44 839 LEU A O 1
ATOM 6218 N N . VAL A 1 840 ? -15.179 -10.120 46.805 1.00 38.16 840 VAL A N 1
ATOM 6219 C CA . VAL A 1 840 ? -16.100 -9.639 47.838 1.00 38.16 840 VAL A CA 1
ATOM 6220 C C . VAL A 1 840 ? -15.533 -8.348 48.434 1.00 38.16 840 VAL A C 1
ATOM 6222 O O . VAL A 1 840 ? -14.344 -8.303 48.747 1.00 38.16 840 VAL A O 1
ATOM 6225 N N . GLU A 1 841 ? -16.379 -7.318 48.545 1.00 35.72 841 GLU A N 1
ATOM 6226 C CA . GLU A 1 841 ? -16.042 -5.914 48.846 1.00 35.72 841 GLU A CA 1
ATOM 6227 C C . GLU A 1 841 ? -14.858 -5.719 49.811 1.00 35.72 841 GLU A C 1
ATOM 6229 O O . GLU A 1 841 ? -14.915 -6.012 51.009 1.00 35.72 841 GLU A O 1
ATOM 6234 N N . GLY A 1 842 ? -13.762 -5.173 49.279 1.00 33.06 842 GLY A N 1
ATOM 6235 C CA . GLY A 1 842 ? -12.515 -5.022 50.013 1.00 33.06 842 GLY A CA 1
ATOM 6236 C C . GLY A 1 842 ? -12.526 -3.852 50.995 1.00 33.06 842 GLY A C 1
ATOM 6237 O O . GLY A 1 842 ? -12.179 -2.733 50.629 1.00 33.06 842 GLY A O 1
ATOM 6238 N N . ARG A 1 843 ? -12.772 -4.123 52.283 1.00 31.89 843 ARG A N 1
ATOM 6239 C CA . ARG A 1 843 ? -12.176 -3.313 53.362 1.00 31.89 843 ARG A CA 1
ATOM 6240 C C . ARG A 1 843 ? -10.905 -3.993 53.880 1.00 31.89 843 ARG A C 1
ATOM 6242 O O . ARG A 1 843 ? -10.926 -5.204 54.109 1.00 31.89 843 ARG A O 1
ATOM 6249 N N . PRO A 1 844 ? -9.798 -3.255 54.086 1.00 29.44 844 PRO A N 1
ATOM 6250 C CA . PRO A 1 844 ? -8.539 -3.848 54.518 1.00 29.44 844 PRO A CA 1
ATOM 6251 C C . PRO A 1 844 ? -8.660 -4.469 55.912 1.00 29.44 844 PRO A C 1
ATOM 6253 O O . PRO A 1 844 ? -9.320 -3.935 56.808 1.00 29.44 844 PRO A O 1
ATOM 6256 N N . LEU A 1 845 ? -7.976 -5.597 56.113 1.00 30.52 845 LEU A N 1
ATOM 6257 C CA . LEU A 1 845 ? -7.974 -6.299 57.391 1.00 30.52 845 LEU A CA 1
ATOM 6258 C C . LEU A 1 845 ? -7.299 -5.481 58.497 1.00 30.52 845 LEU A C 1
ATOM 6260 O O . LEU A 1 845 ? -6.074 -5.348 58.555 1.00 30.52 845 LEU A O 1
ATOM 6264 N N . GLY A 1 846 ? -8.115 -5.013 59.439 1.00 34.56 846 GLY A N 1
ATOM 6265 C CA . GLY A 1 846 ? -7.668 -4.410 60.688 1.00 34.56 846 GLY A CA 1
ATOM 6266 C C . GLY A 1 846 ? -6.970 -5.418 61.606 1.00 34.56 846 GLY A C 1
ATOM 6267 O O . GLY A 1 846 ? -7.579 -5.939 62.536 1.00 34.56 846 GLY A O 1
ATOM 6268 N N . SER A 1 847 ? -5.662 -5.598 61.401 1.00 35.16 847 SER A N 1
ATOM 6269 C CA . SER A 1 847 ? -4.717 -6.367 62.230 1.00 35.16 847 SER A CA 1
ATOM 6270 C C . SER A 1 847 ? -4.823 -7.903 62.217 1.00 35.16 847 SER A C 1
ATOM 6272 O O . SER A 1 847 ? -5.902 -8.488 62.168 1.00 35.16 847 SER A O 1
ATOM 6274 N N . ALA A 1 848 ? -3.647 -8.526 62.370 1.00 42.53 848 ALA A N 1
ATOM 6275 C CA . ALA A 1 848 ? -3.368 -9.803 63.045 1.00 42.53 848 ALA A CA 1
ATOM 6276 C C . ALA A 1 848 ? -4.590 -10.647 63.477 1.00 42.53 848 ALA A C 1
ATOM 6278 O O . ALA A 1 848 ? -4.887 -11.669 62.856 1.00 42.53 848 ALA A O 1
ATOM 6279 N N . ARG A 1 849 ? -5.300 -10.171 64.513 1.00 45.16 849 ARG A N 1
ATOM 6280 C CA . ARG A 1 849 ? -6.344 -10.883 65.271 1.00 45.16 849 ARG A CA 1
ATOM 6281 C C . ARG A 1 849 ? -7.455 -11.507 64.432 1.00 45.16 849 ARG A C 1
ATOM 6283 O O . ARG A 1 849 ? -8.081 -12.463 64.877 1.00 45.16 849 ARG A O 1
ATOM 6290 N N . ALA A 1 850 ? -7.731 -10.963 63.251 1.00 51.44 850 ALA A N 1
ATOM 6291 C CA . ALA A 1 850 ? -8.808 -11.461 62.408 1.00 51.44 850 ALA A CA 1
ATOM 6292 C C . ALA A 1 850 ? -8.478 -12.824 61.764 1.00 51.44 850 ALA A C 1
ATOM 6294 O O . ALA A 1 850 ? -9.378 -13.651 61.629 1.00 51.44 850 ALA A O 1
ATOM 6295 N N . LEU A 1 851 ? -7.210 -13.088 61.402 1.00 52.62 851 LEU A N 1
ATOM 6296 C CA . LEU A 1 851 ? -6.804 -14.396 60.855 1.00 52.62 851 LEU A CA 1
ATOM 6297 C C . LEU A 1 851 ? -6.831 -15.474 61.941 1.00 52.62 851 LEU A C 1
ATOM 6299 O O . LEU A 1 851 ? -7.350 -16.569 61.725 1.00 52.62 851 LEU A O 1
ATOM 6303 N N . ASP A 1 852 ? -6.330 -15.108 63.120 1.00 59.19 852 ASP A N 1
ATOM 6304 C CA . ASP A 1 852 ? -6.253 -15.961 64.304 1.00 59.19 852 ASP A CA 1
ATOM 6305 C C . ASP A 1 852 ? -7.646 -16.512 64.683 1.00 59.19 852 ASP A C 1
ATOM 6307 O O . ASP A 1 852 ? -7.785 -17.681 65.031 1.00 59.19 852 ASP A O 1
ATOM 6311 N N . ALA A 1 853 ? -8.697 -15.698 64.515 1.00 58.91 853 ALA A N 1
ATOM 6312 C CA . ALA A 1 853 ? -10.082 -16.045 64.839 1.00 58.91 853 ALA A CA 1
ATOM 6313 C C . ALA A 1 853 ? -10.771 -17.050 63.886 1.00 58.91 853 ALA A C 1
ATOM 6315 O O . ALA A 1 853 ? -11.830 -17.561 64.241 1.00 58.91 853 ALA A O 1
ATOM 6316 N N . ARG A 1 854 ? -10.223 -17.338 62.691 1.00 61.38 854 ARG A N 1
ATOM 6317 C CA . ARG A 1 854 ? -10.836 -18.273 61.708 1.00 61.38 854 ARG A CA 1
ATOM 6318 C C . ARG A 1 854 ? -9.935 -19.409 61.226 1.00 61.38 854 ARG A C 1
ATOM 6320 O O . ARG A 1 854 ? -10.375 -20.255 60.451 1.00 61.38 854 ARG A O 1
ATOM 6327 N N . ALA A 1 855 ? -8.693 -19.464 61.694 1.00 66.50 855 ALA A N 1
ATOM 6328 C CA . ALA A 1 855 ? -7.694 -20.452 61.292 1.00 66.50 855 ALA A CA 1
ATOM 6329 C C . ALA A 1 855 ? -8.193 -21.914 61.239 1.00 66.50 855 ALA A C 1
ATOM 6331 O O . ALA A 1 855 ? -7.907 -22.625 60.272 1.00 66.50 855 ALA A O 1
ATOM 6332 N N . ALA A 1 856 ? -8.946 -22.353 62.254 1.00 66.88 856 ALA A N 1
ATOM 6333 C CA . ALA A 1 856 ? -9.402 -23.738 62.394 1.00 66.88 856 ALA A CA 1
ATOM 6334 C C . ALA A 1 856 ? -10.347 -24.176 61.266 1.00 66.88 856 ALA A C 1
ATOM 6336 O O . ALA A 1 856 ? -10.168 -25.241 60.674 1.00 66.88 856 ALA A O 1
ATOM 6337 N N . GLU A 1 857 ? -11.312 -23.324 60.917 1.00 66.31 857 GLU A N 1
ATOM 6338 C CA . GLU A 1 857 ? -12.303 -23.593 59.871 1.00 66.31 857 GLU A CA 1
ATOM 6339 C C . GLU A 1 857 ? -11.634 -23.737 58.496 1.00 66.31 857 GLU A C 1
ATOM 6341 O O . GLU A 1 857 ? -11.972 -24.626 57.712 1.00 66.31 857 GLU A O 1
ATOM 6346 N N . LEU A 1 858 ? -10.623 -22.902 58.232 1.00 64.75 858 LEU A N 1
ATOM 6347 C CA . LEU A 1 858 ? -9.857 -22.915 56.986 1.00 64.75 858 LEU A CA 1
ATOM 6348 C C . LEU A 1 858 ? -8.996 -24.170 56.858 1.00 64.75 858 LEU A C 1
ATOM 6350 O O . LEU A 1 858 ? -9.002 -24.816 55.811 1.00 64.75 858 LEU A O 1
ATOM 6354 N N . LEU A 1 859 ? -8.283 -24.547 57.922 1.00 69.94 859 LEU A N 1
ATOM 6355 C CA . LEU A 1 859 ? -7.472 -25.765 57.940 1.00 69.94 859 LEU A CA 1
ATOM 6356 C C . LEU A 1 859 ? -8.334 -27.023 57.775 1.00 69.94 859 LEU A C 1
ATOM 6358 O O . LEU A 1 859 ? -7.960 -27.918 57.014 1.00 69.94 859 LEU A O 1
ATOM 6362 N N . ALA A 1 860 ? -9.507 -27.072 58.415 1.00 70.06 860 ALA A N 1
ATOM 6363 C CA . ALA A 1 860 ? -10.426 -28.204 58.311 1.00 70.06 860 ALA A CA 1
ATOM 6364 C C . ALA A 1 860 ? -10.985 -28.354 56.886 1.00 70.06 860 ALA A C 1
ATOM 6366 O O . ALA A 1 860 ? -10.987 -29.453 56.323 1.00 70.06 860 ALA A O 1
ATOM 6367 N N . ALA A 1 861 ? -11.392 -27.248 56.259 1.00 63.81 861 ALA A N 1
ATOM 6368 C CA . ALA A 1 861 ? -11.889 -27.254 54.887 1.00 63.81 861 ALA A CA 1
ATOM 6369 C C . ALA A 1 861 ? -10.796 -27.611 53.858 1.00 63.81 861 ALA A C 1
ATOM 6371 O O . ALA A 1 861 ? -11.054 -28.380 52.928 1.00 63.81 861 ALA A O 1
ATOM 6372 N N . LEU A 1 862 ? -9.560 -27.131 54.048 1.00 68.81 862 LEU A N 1
ATOM 6373 C CA . LEU A 1 862 ? -8.406 -27.527 53.230 1.00 68.81 862 LEU A CA 1
ATOM 6374 C C . LEU A 1 862 ? -8.113 -29.030 53.359 1.00 68.81 862 LEU A C 1
ATOM 6376 O O . LEU A 1 862 ? -7.931 -29.706 52.344 1.00 68.81 862 LEU A O 1
ATOM 6380 N N . ALA A 1 863 ? -8.127 -29.580 54.576 1.00 67.81 863 ALA A N 1
ATOM 6381 C CA . ALA A 1 863 ? -7.957 -31.016 54.799 1.00 67.81 863 ALA A CA 1
ATOM 6382 C C . ALA A 1 863 ? -9.057 -31.846 54.101 1.00 67.81 863 ALA A C 1
ATOM 6384 O O . ALA A 1 863 ? -8.752 -32.865 53.473 1.00 67.81 863 ALA A O 1
ATOM 6385 N N . GLY A 1 864 ? -10.312 -31.380 54.135 1.00 68.06 864 GLY A N 1
ATOM 6386 C CA . GLY A 1 864 ? -11.439 -31.991 53.421 1.00 68.06 864 GLY A CA 1
ATOM 6387 C C . GLY A 1 864 ? -11.271 -31.993 51.895 1.00 68.06 864 GLY A C 1
ATOM 6388 O O . GLY A 1 864 ? -11.421 -33.041 51.261 1.00 68.06 864 GLY A O 1
ATOM 6389 N N . LEU A 1 865 ? -10.884 -30.855 51.305 1.00 64.31 865 LEU A N 1
ATOM 6390 C CA . LEU A 1 865 ? -10.581 -30.734 49.870 1.00 64.31 865 LEU A CA 1
ATOM 6391 C C . LEU A 1 865 ? -9.475 -31.711 49.441 1.00 64.31 865 LEU A C 1
ATOM 6393 O O . LEU A 1 865 ? -9.643 -32.479 48.490 1.00 64.31 865 LEU A O 1
ATOM 6397 N N . HIS A 1 866 ? -8.356 -31.730 50.172 1.00 67.19 866 HIS A N 1
ATOM 6398 C CA . HIS A 1 866 ? -7.224 -32.620 49.892 1.00 67.19 866 HIS A CA 1
ATOM 6399 C C . HIS A 1 866 ? -7.596 -34.107 50.001 1.00 67.19 866 HIS A C 1
ATOM 6401 O O . HIS A 1 866 ? -7.064 -34.916 49.234 1.00 67.19 866 HIS A O 1
ATOM 6407 N N . ALA A 1 867 ? -8.519 -34.475 50.896 1.00 66.44 867 ALA A N 1
ATOM 6408 C CA . ALA A 1 867 ? -9.030 -35.840 51.023 1.00 66.44 867 ALA A CA 1
ATOM 6409 C C . ALA A 1 867 ? -9.920 -36.254 49.834 1.00 66.44 867 ALA A C 1
ATOM 6411 O O . ALA A 1 867 ? -9.713 -37.334 49.274 1.00 66.44 867 ALA A O 1
ATOM 6412 N N . GLY A 1 868 ? -10.854 -35.392 49.410 1.00 61.84 868 GLY A N 1
ATOM 6413 C CA . GLY A 1 868 ? -11.783 -35.666 48.302 1.00 61.84 868 GLY A CA 1
ATOM 6414 C C . GLY A 1 868 ? -11.102 -35.899 46.946 1.00 61.84 868 GLY A C 1
ATOM 6415 O O . GLY A 1 868 ? -11.602 -36.660 46.121 1.00 61.84 868 GLY A O 1
ATOM 6416 N N . HIS A 1 869 ? -9.920 -35.313 46.736 1.00 60.09 869 HIS A N 1
ATOM 6417 C CA . HIS A 1 869 ? -9.107 -35.502 45.527 1.00 60.09 869 HIS A CA 1
ATOM 6418 C C . HIS A 1 869 ? -8.360 -36.849 45.436 1.00 60.09 869 HIS A C 1
ATOM 6420 O O . HIS A 1 869 ? -7.815 -37.164 44.376 1.00 60.09 869 HIS A O 1
ATOM 6426 N N . GLY A 1 870 ? -8.322 -37.644 46.511 1.00 58.22 870 GLY A N 1
ATOM 6427 C CA . GLY A 1 870 ? -7.578 -38.905 46.566 1.00 58.22 870 GLY A CA 1
ATOM 6428 C C . GLY A 1 870 ? -6.085 -38.708 46.859 1.00 58.22 870 GLY A C 1
ATOM 6429 O O . GLY A 1 870 ? -5.281 -38.375 45.985 1.00 58.22 870 GLY A O 1
ATOM 6430 N N . THR A 1 871 ? -5.690 -38.975 48.106 1.00 60.03 871 THR A N 1
ATOM 6431 C CA . THR A 1 871 ? -4.287 -38.869 48.538 1.00 60.03 871 THR A CA 1
ATOM 6432 C C . THR A 1 871 ? -3.464 -40.101 48.153 1.00 60.03 871 THR A C 1
ATOM 6434 O O . THR A 1 871 ? -3.911 -41.240 48.289 1.00 60.03 871 THR A O 1
ATOM 6437 N N . ARG A 1 872 ? -2.218 -39.883 47.722 1.00 63.72 872 ARG A N 1
ATOM 6438 C CA . ARG A 1 872 ? -1.173 -40.916 47.670 1.00 63.72 872 ARG A CA 1
ATOM 6439 C C . ARG A 1 872 ? -0.198 -40.709 48.830 1.00 63.72 872 ARG A C 1
ATOM 6441 O O . ARG A 1 872 ? -0.073 -39.609 49.367 1.00 63.72 872 ARG A O 1
ATOM 6448 N N . ARG A 1 873 ? 0.502 -41.776 49.215 1.00 68.94 873 ARG A N 1
ATOM 6449 C CA . ARG A 1 873 ? 1.626 -41.712 50.157 1.00 68.94 873 ARG A CA 1
ATOM 6450 C C . ARG A 1 873 ? 2.936 -41.719 49.376 1.00 68.94 873 ARG A C 1
ATOM 6452 O O . ARG A 1 873 ? 3.065 -42.470 48.414 1.00 68.94 873 ARG A O 1
ATOM 6459 N N . THR A 1 874 ? 3.877 -40.884 49.792 1.00 69.50 874 THR A N 1
ATOM 6460 C CA . THR A 1 874 ? 5.227 -40.756 49.220 1.00 69.50 874 THR A CA 1
ATOM 6461 C C . THR A 1 874 ? 6.217 -40.628 50.373 1.00 69.50 874 THR A C 1
ATOM 6463 O O . THR A 1 874 ? 5.856 -40.059 51.404 1.00 69.50 874 THR A O 1
ATOM 6466 N N . THR A 1 875 ? 7.432 -41.170 50.269 1.00 78.38 875 THR A N 1
ATOM 6467 C CA . THR A 1 875 ? 8.404 -41.012 51.367 1.00 78.38 875 THR A CA 1
ATOM 6468 C C . THR A 1 875 ? 8.894 -39.566 51.440 1.00 78.38 875 THR A C 1
ATOM 6470 O O . THR A 1 875 ? 8.964 -38.877 50.418 1.00 78.38 875 THR A O 1
ATOM 6473 N N . VAL A 1 876 ? 9.274 -39.102 52.635 1.00 77.69 876 VAL A N 1
ATOM 6474 C CA . VAL A 1 876 ? 9.922 -37.789 52.830 1.00 77.69 876 VAL A CA 1
ATOM 6475 C C . VAL A 1 876 ? 11.074 -37.610 51.834 1.00 77.69 876 VAL A C 1
ATOM 6477 O O . VAL A 1 876 ? 11.124 -36.624 51.099 1.00 77.69 876 VAL A O 1
ATOM 6480 N N . ARG A 1 877 ? 11.938 -38.625 51.725 1.00 77.50 877 ARG A N 1
ATOM 6481 C CA . ARG A 1 877 ? 13.093 -38.669 50.818 1.00 77.50 877 ARG A CA 1
ATOM 6482 C C . ARG A 1 877 ? 12.709 -38.544 49.340 1.00 77.50 877 ARG A C 1
ATOM 6484 O O . ARG A 1 877 ? 13.315 -37.757 48.618 1.00 77.50 877 ARG A O 1
ATOM 6491 N N . GLN A 1 878 ? 11.679 -39.268 48.893 1.00 76.12 878 GLN A N 1
ATOM 6492 C CA . GLN A 1 878 ? 11.167 -39.185 47.520 1.00 76.12 878 GLN A CA 1
ATOM 6493 C C . GLN A 1 878 ? 10.578 -37.799 47.224 1.00 76.12 878 GLN A C 1
ATOM 6495 O O . GLN A 1 878 ? 10.816 -37.236 46.155 1.00 76.12 878 GLN A O 1
ATOM 6500 N N . ARG A 1 879 ? 9.853 -37.214 48.184 1.00 76.00 879 ARG A N 1
ATOM 6501 C CA . ARG A 1 879 ? 9.236 -35.890 48.037 1.00 76.00 879 ARG A CA 1
ATOM 6502 C C . ARG A 1 879 ? 10.225 -34.726 48.186 1.00 76.00 879 ARG A C 1
ATOM 6504 O O . ARG A 1 879 ? 9.896 -33.622 47.746 1.00 76.00 879 ARG A O 1
ATOM 6511 N N . TRP A 1 880 ? 11.419 -34.969 48.737 1.00 80.69 880 TRP A N 1
ATOM 6512 C CA . TRP A 1 880 ? 12.524 -34.010 48.912 1.00 80.69 880 TRP A CA 1
ATOM 6513 C C . TRP A 1 880 ? 13.717 -34.222 47.954 1.00 80.69 880 TRP A C 1
ATOM 6515 O O . TRP A 1 880 ? 14.786 -33.639 48.149 1.00 80.69 880 TRP A O 1
ATOM 6525 N N . GLY A 1 881 ? 13.550 -35.043 46.911 1.00 79.06 881 GLY A N 1
ATOM 6526 C CA . GLY A 1 881 ? 14.632 -35.450 46.006 1.00 79.06 881 GLY A CA 1
ATOM 6527 C C . GLY A 1 881 ? 15.488 -34.303 45.441 1.00 79.06 881 GLY A C 1
ATOM 6528 O O . GLY A 1 881 ? 15.024 -33.171 45.289 1.00 79.06 881 GLY A O 1
ATOM 6529 N N . ASP A 1 882 ? 16.740 -34.631 45.111 1.00 77.31 882 ASP A N 1
ATOM 6530 C CA . ASP A 1 882 ? 17.962 -33.836 44.855 1.00 77.31 882 ASP A CA 1
ATOM 6531 C C . ASP A 1 882 ? 17.855 -32.355 44.446 1.00 77.31 882 ASP A C 1
ATOM 6533 O O . ASP A 1 882 ? 18.750 -31.563 44.744 1.00 77.31 882 ASP A O 1
ATOM 6537 N N . GLY A 1 883 ? 16.818 -31.944 43.715 1.00 78.69 883 GLY A N 1
ATOM 6538 C CA . GLY A 1 883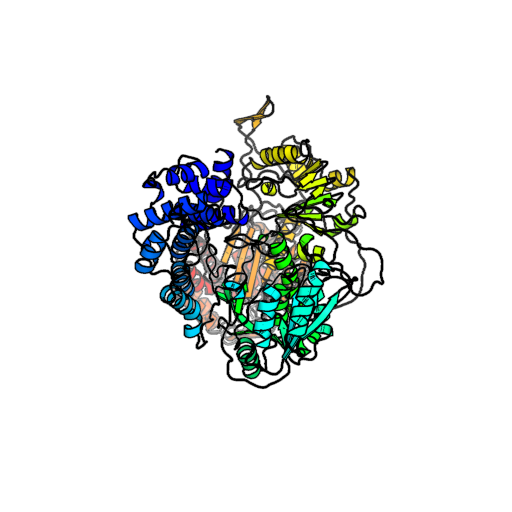 ? 16.548 -30.533 43.426 1.00 78.69 883 GLY A CA 1
ATOM 6539 C C . GLY A 1 883 ? 16.107 -29.730 44.658 1.00 78.69 883 GLY A C 1
ATOM 6540 O O . GLY A 1 883 ? 16.473 -28.565 44.782 1.00 78.69 883 GLY A O 1
ATOM 6541 N N . LEU A 1 884 ? 15.352 -30.339 45.579 1.00 78.12 884 LEU A N 1
ATOM 6542 C CA . LEU A 1 884 ? 14.967 -29.728 46.858 1.00 78.12 884 LEU A CA 1
ATOM 6543 C C . LEU A 1 884 ? 16.132 -29.743 47.849 1.00 78.12 884 LEU A C 1
ATOM 6545 O O . LEU A 1 884 ? 16.467 -28.691 48.389 1.00 78.12 884 LEU A O 1
ATOM 6549 N N . ALA A 1 885 ? 16.813 -30.883 47.996 1.00 82.38 885 ALA A N 1
ATOM 6550 C CA . ALA A 1 885 ? 18.008 -31.003 48.832 1.00 82.38 885 ALA A CA 1
ATOM 6551 C C . ALA A 1 885 ? 19.098 -29.970 48.474 1.00 82.38 885 ALA A C 1
ATOM 6553 O O . ALA A 1 885 ? 19.583 -29.269 49.360 1.00 82.38 885 ALA A O 1
ATOM 6554 N N . ARG A 1 886 ? 19.434 -29.798 47.182 1.00 84.56 886 ARG A N 1
ATOM 6555 C CA . ARG A 1 886 ? 20.422 -28.790 46.739 1.00 84.56 886 ARG A CA 1
ATOM 6556 C C . ARG A 1 886 ? 19.988 -27.353 47.031 1.00 84.56 886 ARG A C 1
ATOM 6558 O O . ARG A 1 886 ? 20.807 -26.562 47.489 1.00 84.56 886 ARG A O 1
ATOM 6565 N N . ARG A 1 887 ? 18.714 -27.017 46.805 1.00 86.50 887 ARG A N 1
ATOM 6566 C CA . ARG A 1 887 ? 18.153 -25.693 47.124 1.00 86.50 887 ARG A CA 1
ATOM 6567 C C . ARG A 1 887 ? 18.196 -25.388 48.623 1.00 86.50 887 ARG A C 1
ATOM 6569 O O . ARG A 1 887 ? 18.621 -24.304 49.018 1.00 86.50 887 ARG A O 1
ATOM 6576 N N . TRP A 1 888 ? 17.814 -26.355 49.457 1.00 90.44 888 TRP A N 1
ATOM 6577 C CA . TRP A 1 888 ? 17.895 -26.226 50.912 1.00 90.44 888 TRP A CA 1
ATOM 6578 C C . TRP A 1 888 ? 19.345 -26.059 51.385 1.00 90.44 888 TRP A C 1
ATOM 6580 O O . TRP A 1 888 ? 19.643 -25.106 52.098 1.00 90.44 888 TRP A O 1
ATOM 6590 N N . ALA A 1 889 ? 20.271 -26.895 50.904 1.00 88.50 889 ALA A N 1
ATOM 6591 C CA . ALA A 1 889 ? 21.695 -26.780 51.227 1.00 88.50 889 ALA A CA 1
ATOM 6592 C C . ALA A 1 889 ? 22.290 -25.422 50.805 1.00 88.50 889 ALA A C 1
ATOM 6594 O O . ALA A 1 889 ? 23.021 -24.807 51.577 1.00 88.50 889 ALA A O 1
ATOM 6595 N N . ALA A 1 890 ? 21.925 -24.906 49.627 1.00 88.25 890 ALA A N 1
ATOM 6596 C CA . ALA A 1 890 ? 22.319 -23.566 49.189 1.00 88.25 890 ALA A CA 1
ATOM 6597 C C . ALA A 1 890 ? 21.723 -22.448 50.067 1.00 88.25 890 ALA A C 1
ATOM 6599 O O . ALA A 1 890 ? 22.341 -21.398 50.212 1.00 88.25 890 ALA A O 1
ATOM 6600 N N . THR A 1 891 ? 20.548 -22.672 50.667 1.00 90.94 891 THR A N 1
ATOM 6601 C CA . THR A 1 891 ? 19.879 -21.725 51.577 1.00 90.94 891 THR A CA 1
ATOM 6602 C C . THR A 1 891 ? 20.547 -21.690 52.950 1.00 90.94 891 THR A C 1
ATOM 6604 O O . THR A 1 891 ? 20.833 -20.611 53.464 1.00 90.94 891 THR A O 1
ATOM 6607 N N . VAL A 1 892 ? 20.880 -22.855 53.514 1.00 92.00 892 VAL A N 1
ATOM 6608 C CA . VAL A 1 892 ? 21.710 -22.956 54.727 1.00 92.00 892 VAL A CA 1
ATOM 6609 C C . VAL A 1 892 ? 23.085 -22.324 54.475 1.00 92.00 892 VAL A C 1
ATOM 6611 O O . VAL A 1 892 ? 23.549 -21.506 55.266 1.00 92.00 892 VAL A O 1
ATOM 6614 N N . GLY A 1 893 ? 23.683 -22.590 53.309 1.00 89.00 893 GLY A N 1
ATOM 6615 C CA . GLY A 1 893 ? 24.957 -22.015 52.871 1.00 89.00 893 GLY A CA 1
ATOM 6616 C C . GLY A 1 893 ? 24.990 -20.489 52.703 1.00 89.00 893 GLY A C 1
ATOM 6617 O O . GLY A 1 893 ? 26.068 -19.944 52.477 1.00 89.00 893 GLY A O 1
ATOM 6618 N N . THR A 1 894 ? 23.866 -19.768 52.833 1.00 87.31 894 THR A N 1
ATOM 6619 C CA . THR A 1 894 ? 23.889 -18.295 52.921 1.00 87.31 894 THR A CA 1
ATOM 6620 C C . THR A 1 894 ? 24.040 -17.764 54.349 1.00 87.31 894 THR A C 1
ATOM 6622 O O . THR A 1 894 ? 24.031 -16.546 54.518 1.00 87.31 894 THR A O 1
ATOM 6625 N N . GLY A 1 895 ? 24.069 -18.626 55.372 1.00 88.38 895 GLY A N 1
ATOM 6626 C CA . GLY A 1 895 ? 24.113 -18.220 56.782 1.00 88.38 895 GLY A CA 1
ATOM 6627 C C . GLY A 1 895 ? 22.857 -17.489 57.280 1.00 88.38 895 GLY A C 1
ATOM 6628 O O . GLY A 1 895 ? 22.938 -16.749 58.255 1.00 88.38 895 GLY A O 1
ATOM 6629 N N . ILE A 1 896 ? 21.708 -17.639 56.601 1.00 87.69 896 ILE A N 1
ATOM 6630 C CA . ILE A 1 896 ? 20.433 -17.039 57.045 1.00 87.69 896 ILE A CA 1
ATOM 6631 C C . ILE A 1 896 ? 19.619 -17.977 57.946 1.00 87.69 896 ILE A C 1
ATOM 6633 O O . ILE A 1 896 ? 18.812 -17.502 58.735 1.00 87.69 896 ILE A O 1
ATOM 6637 N N . VAL A 1 897 ? 19.828 -19.292 57.828 1.00 92.12 897 VAL A N 1
ATOM 6638 C CA . VAL A 1 897 ? 19.170 -20.328 58.636 1.00 92.12 897 VAL A CA 1
ATOM 6639 C C . VAL A 1 897 ? 20.090 -20.694 59.808 1.00 92.12 897 VAL A C 1
ATOM 6641 O O . VAL A 1 897 ? 21.238 -21.045 59.543 1.00 92.12 897 VAL A O 1
ATOM 6644 N N . PRO A 1 898 ? 19.630 -20.650 61.074 1.00 92.12 898 PRO A N 1
ATOM 6645 C CA . PRO A 1 898 ? 20.426 -21.093 62.220 1.00 92.12 898 PRO A CA 1
ATOM 6646 C C . PRO A 1 898 ? 20.804 -22.579 62.142 1.00 92.12 898 PRO A C 1
ATOM 6648 O O . PRO A 1 898 ? 19.984 -23.407 61.738 1.00 92.12 898 PRO A O 1
ATOM 6651 N N . ASP A 1 899 ? 22.003 -22.935 62.612 1.00 89.06 899 ASP A N 1
ATOM 6652 C CA . ASP A 1 899 ? 22.537 -24.304 62.518 1.00 89.06 899 ASP A CA 1
ATOM 6653 C C . ASP A 1 899 ? 21.631 -25.363 63.169 1.00 89.06 899 ASP A C 1
ATOM 6655 O O . ASP A 1 899 ? 21.476 -26.455 62.627 1.00 89.06 899 ASP A O 1
ATOM 6659 N N . GLY A 1 900 ? 20.966 -25.039 64.286 1.00 86.94 900 GLY A N 1
ATOM 6660 C CA . GLY A 1 900 ? 20.003 -25.941 64.934 1.00 86.94 900 GLY A CA 1
ATOM 6661 C C . GLY A 1 900 ? 18.780 -26.248 64.060 1.00 86.94 900 GLY A C 1
ATOM 6662 O O . GLY A 1 900 ? 18.370 -27.402 63.945 1.00 86.94 900 GLY A O 1
ATOM 6663 N N . VAL A 1 901 ? 18.252 -25.239 63.359 1.00 90.81 901 VAL A N 1
ATOM 6664 C CA . VAL A 1 901 ? 17.136 -25.390 62.409 1.00 90.81 901 VAL A CA 1
ATOM 6665 C C . VAL A 1 901 ? 17.580 -26.191 61.184 1.00 90.81 901 VAL A C 1
ATOM 6667 O O . VAL A 1 901 ? 16.873 -27.097 60.742 1.00 90.81 901 VAL A O 1
ATOM 6670 N N . ALA A 1 902 ? 18.774 -25.904 60.655 1.00 90.81 902 ALA A N 1
ATOM 6671 C CA . ALA A 1 902 ? 19.361 -26.666 59.556 1.00 90.81 902 ALA A CA 1
ATOM 6672 C C . ALA A 1 902 ? 19.584 -28.143 59.936 1.00 90.81 902 ALA A C 1
ATOM 6674 O O . ALA A 1 902 ? 19.258 -29.034 59.148 1.00 90.81 902 ALA A O 1
ATOM 6675 N N . GLY A 1 903 ? 20.072 -28.395 61.155 1.00 89.06 903 GLY A N 1
ATOM 6676 C CA . GLY A 1 903 ? 20.282 -29.722 61.728 1.00 89.06 903 GLY A CA 1
ATOM 6677 C C . GLY A 1 903 ? 18.986 -30.507 61.916 1.00 89.06 903 GLY A C 1
ATOM 6678 O O . GLY A 1 903 ? 18.905 -31.643 61.452 1.00 89.06 903 GLY A O 1
ATOM 6679 N N . ARG A 1 904 ? 17.943 -29.905 62.507 1.00 89.25 904 ARG A N 1
ATOM 6680 C CA . ARG A 1 904 ? 16.641 -30.574 62.692 1.00 89.25 904 ARG A CA 1
ATOM 6681 C C . ARG A 1 904 ? 15.995 -30.933 61.353 1.00 89.25 904 ARG A C 1
ATOM 6683 O O . ARG A 1 904 ? 15.523 -32.053 61.187 1.00 89.25 904 ARG A O 1
ATOM 6690 N N . VAL A 1 905 ? 16.045 -30.040 60.358 1.00 89.12 905 VAL A N 1
ATOM 6691 C CA . VAL A 1 905 ? 15.573 -30.361 58.997 1.00 89.12 905 VAL A CA 1
ATOM 6692 C C . VAL A 1 905 ? 16.390 -31.509 58.390 1.00 89.12 905 VAL A C 1
ATOM 6694 O O . VAL A 1 905 ? 15.805 -32.429 57.826 1.00 89.12 905 VAL A O 1
ATOM 6697 N N . ALA A 1 906 ? 17.719 -31.514 58.530 1.00 87.75 906 ALA A N 1
ATOM 6698 C CA . ALA A 1 906 ? 18.558 -32.606 58.028 1.00 87.75 906 ALA A CA 1
ATOM 6699 C C . ALA A 1 906 ? 18.266 -33.959 58.712 1.00 87.75 906 ALA A C 1
ATOM 6701 O O . ALA A 1 906 ? 18.262 -34.989 58.040 1.00 87.75 906 ALA A O 1
ATOM 6702 N N . GLU A 1 907 ? 17.971 -33.960 60.015 1.00 87.62 907 GLU A N 1
ATOM 6703 C CA . GLU A 1 907 ? 17.573 -35.153 60.772 1.00 87.62 907 GLU A CA 1
ATOM 6704 C C . GLU A 1 907 ? 16.235 -35.721 60.273 1.00 87.62 907 GLU A C 1
ATOM 6706 O O . GLU A 1 907 ? 16.159 -36.907 59.952 1.00 87.62 907 GLU A O 1
ATOM 6711 N N . LEU A 1 908 ? 15.207 -34.876 60.111 1.00 85.38 908 LEU A N 1
ATOM 6712 C CA . LEU A 1 908 ? 13.900 -35.285 59.574 1.00 85.38 908 LEU A CA 1
ATOM 6713 C C . LEU A 1 908 ? 14.001 -35.865 58.154 1.00 85.38 908 LEU A C 1
ATOM 6715 O O . LEU A 1 908 ? 13.300 -36.817 57.821 1.00 85.38 908 LEU A O 1
ATOM 6719 N N . LEU A 1 909 ? 14.905 -35.336 57.325 1.00 83.69 909 LEU A N 1
ATOM 6720 C CA . LEU A 1 909 ? 15.180 -35.851 55.978 1.00 83.69 909 LEU A CA 1
ATOM 6721 C C . LEU A 1 909 ? 15.962 -37.177 55.968 1.00 83.69 909 LEU A C 1
ATOM 6723 O O . LEU A 1 909 ? 15.975 -37.864 54.946 1.00 83.69 909 LEU A O 1
ATOM 6727 N N . GLY A 1 910 ? 16.605 -37.537 57.082 1.00 77.31 910 GLY A N 1
ATOM 6728 C CA . GLY A 1 910 ? 17.308 -38.807 57.271 1.00 77.31 910 GLY A CA 1
ATOM 6729 C C . GLY A 1 910 ? 16.413 -39.969 57.717 1.00 77.31 910 GLY A C 1
ATOM 6730 O O . GLY A 1 910 ? 16.864 -41.115 57.705 1.00 77.31 910 GLY A O 1
ATOM 6731 N N . ARG A 1 911 ? 15.154 -39.711 58.100 1.00 76.31 911 ARG A N 1
ATOM 6732 C CA . ARG A 1 911 ? 14.210 -40.744 58.553 1.00 76.31 911 ARG A CA 1
ATOM 6733 C C . ARG A 1 911 ? 13.591 -41.484 57.357 1.00 76.31 911 ARG A C 1
ATOM 6735 O O . ARG A 1 911 ? 12.639 -41.029 56.731 1.00 76.31 911 ARG A O 1
ATOM 6742 N N . ASP A 1 912 ? 14.137 -42.658 57.038 1.00 58.28 912 ASP A N 1
ATOM 6743 C CA . ASP A 1 912 ? 13.816 -43.411 55.807 1.00 58.28 912 ASP A CA 1
ATOM 6744 C C . ASP A 1 912 ? 12.409 -44.060 55.773 1.00 58.28 912 ASP A C 1
ATOM 6746 O O . ASP A 1 912 ? 11.986 -44.560 54.731 1.00 58.28 912 ASP A O 1
ATOM 6750 N N . ALA A 1 913 ? 11.680 -44.074 56.895 1.00 54.06 913 ALA A N 1
ATOM 6751 C CA . ALA A 1 913 ? 10.382 -44.753 57.030 1.00 54.06 913 ALA A CA 1
ATOM 6752 C C . ALA A 1 913 ? 9.155 -43.838 56.834 1.00 54.06 913 ALA A C 1
ATOM 6754 O O . ALA A 1 913 ? 8.044 -44.329 56.626 1.00 54.06 913 ALA A O 1
ATOM 6755 N N . ASP A 1 914 ? 9.336 -42.518 56.905 1.00 66.00 914 ASP A N 1
ATOM 6756 C CA . ASP A 1 914 ? 8.234 -41.564 57.004 1.00 66.00 914 ASP A CA 1
ATOM 6757 C C . ASP A 1 914 ? 7.544 -41.299 55.655 1.00 66.00 914 ASP A C 1
ATOM 6759 O O . ASP A 1 914 ? 8.179 -40.885 54.677 1.00 66.00 914 ASP A O 1
ATOM 6763 N N . THR A 1 915 ? 6.217 -41.498 55.597 1.00 64.38 915 THR A N 1
ATOM 6764 C CA . THR A 1 915 ? 5.410 -41.245 54.389 1.00 64.38 915 THR A CA 1
ATOM 6765 C C . THR A 1 915 ? 4.476 -40.045 54.532 1.00 64.38 915 THR A C 1
ATOM 6767 O O . THR A 1 915 ? 3.440 -40.140 55.197 1.00 64.38 915 THR A O 1
ATOM 6770 N N . LEU A 1 916 ? 4.779 -38.969 53.807 1.00 67.25 916 LEU A N 1
ATOM 6771 C CA . LEU A 1 916 ? 3.911 -37.803 53.654 1.00 67.25 916 LEU A CA 1
ATOM 6772 C C . LEU A 1 916 ? 2.649 -38.172 52.858 1.00 67.25 916 LEU A C 1
ATOM 6774 O O . LEU A 1 916 ? 2.704 -38.953 51.897 1.00 67.25 916 LEU A O 1
ATOM 6778 N N . ARG A 1 917 ? 1.508 -37.565 53.207 1.00 64.75 917 ARG A N 1
ATOM 6779 C CA . ARG A 1 917 ? 0.283 -37.620 52.388 1.00 64.75 917 ARG A CA 1
ATOM 6780 C C . ARG A 1 917 ? 0.304 -36.475 51.373 1.00 64.75 917 ARG A C 1
ATOM 6782 O O . ARG A 1 917 ? 0.319 -35.311 51.760 1.00 64.75 917 ARG A O 1
ATOM 6789 N N . VAL A 1 918 ? 0.265 -36.796 50.082 1.00 61.06 918 VAL A N 1
ATOM 6790 C CA . VAL A 1 918 ? 0.175 -35.812 48.989 1.00 61.06 918 VAL A CA 1
ATOM 6791 C C . VAL A 1 918 ? -1.097 -36.038 48.183 1.00 61.06 918 VAL A C 1
ATOM 6793 O O . VAL A 1 918 ? -1.428 -37.178 47.852 1.00 61.06 918 VAL A O 1
ATOM 6796 N N . SER A 1 919 ? -1.822 -34.967 47.860 1.00 60.59 919 SER A N 1
ATOM 6797 C CA . SER A 1 919 ? -3.001 -35.050 46.991 1.00 60.59 919 SER A CA 1
ATOM 6798 C C . SER A 1 919 ? -2.668 -34.646 45.554 1.00 60.59 919 SER A C 1
ATOM 6800 O O . SER A 1 919 ? -1.728 -33.885 45.311 1.00 60.59 919 SER A O 1
ATOM 6802 N N . TRP A 1 920 ? -3.439 -35.149 44.585 1.00 51.84 920 TRP A N 1
ATOM 6803 C CA . TRP A 1 920 ? -3.274 -34.816 43.162 1.00 51.84 920 TRP A CA 1
ATOM 6804 C C . TRP A 1 920 ? -3.998 -33.508 42.826 1.00 51.84 920 TRP A C 1
ATOM 6806 O O . TRP A 1 920 ? -4.948 -33.461 42.043 1.00 51.84 920 TRP A O 1
ATOM 6816 N N . SER A 1 921 ? -3.528 -32.426 43.449 1.00 50.34 921 SER A N 1
ATOM 6817 C CA . SER A 1 921 ? -4.001 -31.056 43.249 1.00 50.34 921 SER A CA 1
ATOM 6818 C C . SER A 1 921 ? -3.743 -30.595 41.807 1.00 50.34 921 SER A C 1
ATOM 6820 O O . SER A 1 921 ? -2.600 -30.324 41.428 1.00 50.34 921 SER A O 1
ATOM 6822 N N . HIS A 1 922 ? -4.801 -30.471 41.001 1.00 42.94 922 HIS A N 1
ATOM 6823 C CA . HIS A 1 922 ? -4.736 -30.128 39.570 1.00 42.94 922 HIS A CA 1
ATOM 6824 C C . HIS A 1 922 ? -4.492 -28.623 39.289 1.00 42.94 922 HIS A C 1
ATOM 6826 O O . HIS A 1 922 ? -5.076 -28.057 38.372 1.00 42.94 922 HIS A O 1
ATOM 6832 N N . GLY A 1 923 ? -3.570 -27.999 40.031 1.00 47.38 923 GLY A N 1
ATOM 6833 C CA . GLY A 1 923 ? -3.028 -26.657 39.778 1.00 47.38 923 GLY A CA 1
ATOM 6834 C C . GLY A 1 923 ? -3.915 -25.474 40.195 1.00 47.38 923 GLY A C 1
ATOM 6835 O O . GLY A 1 923 ? -4.913 -25.180 39.551 1.00 47.38 923 GLY A O 1
ATOM 6836 N N . ASP A 1 924 ? -3.438 -24.720 41.191 1.00 46.31 924 ASP A N 1
ATOM 6837 C CA . ASP A 1 924 ? -3.915 -23.386 41.596 1.00 46.31 924 ASP A CA 1
ATOM 6838 C C . ASP A 1 924 ? -5.372 -23.275 42.117 1.00 46.31 924 ASP A C 1
ATOM 6840 O O . ASP A 1 924 ? -6.174 -22.604 41.480 1.00 46.31 924 ASP A O 1
ATOM 6844 N N . MET A 1 925 ? -5.663 -23.849 43.302 1.00 36.44 925 MET A N 1
ATOM 6845 C CA . MET A 1 925 ? -6.537 -23.381 44.428 1.00 36.44 925 MET A CA 1
ATOM 6846 C C . MET A 1 925 ? -6.352 -24.398 45.593 1.00 36.44 925 MET A C 1
ATOM 6848 O O . MET A 1 925 ? -6.080 -25.557 45.293 1.00 36.44 925 MET A O 1
ATOM 6852 N N . VAL A 1 926 ? -6.404 -24.135 46.911 1.00 38.38 926 VAL A N 1
ATOM 6853 C CA . VAL A 1 926 ? -6.664 -22.986 47.828 1.00 38.38 926 VAL A CA 1
ATOM 6854 C C . VAL A 1 926 ? -5.597 -23.096 48.959 1.00 38.38 926 VAL A C 1
ATOM 6856 O O . VAL A 1 926 ? -5.107 -24.204 49.162 1.00 38.38 926 VAL A O 1
ATOM 6859 N N . PRO A 1 927 ? -5.220 -22.059 49.740 1.00 39.72 927 PRO A N 1
ATOM 6860 C CA . PRO A 1 927 ? -5.557 -20.648 49.636 1.00 39.72 927 PRO A CA 1
ATOM 6861 C C . PRO A 1 927 ? -4.468 -19.872 48.888 1.00 39.72 927 PRO A C 1
ATOM 6863 O O . PRO A 1 927 ? -3.268 -20.147 49.028 1.00 39.72 927 PRO A O 1
ATOM 6866 N N . SER A 1 928 ? -4.879 -18.900 48.066 1.00 42.25 928 SER A N 1
ATOM 6867 C CA . SER A 1 928 ? -3.963 -17.887 47.518 1.00 42.25 928 SER A CA 1
ATOM 6868 C C . SER A 1 928 ? -4.590 -16.483 47.300 1.00 42.25 928 SER A C 1
ATOM 6870 O O . SER A 1 928 ? -4.240 -15.861 46.304 1.00 42.25 928 SER A O 1
ATOM 6872 N N . ASN A 1 929 ? -5.441 -15.952 48.214 1.00 41.91 929 ASN A N 1
ATOM 6873 C CA . ASN A 1 929 ? -5.752 -14.495 48.326 1.00 41.91 929 ASN A CA 1
ATOM 6874 C C . ASN A 1 929 ? -6.477 -13.994 49.620 1.00 41.91 929 ASN A C 1
ATOM 6876 O O . ASN A 1 929 ? -7.702 -14.021 49.608 1.00 41.91 929 ASN A O 1
ATOM 6880 N N . VAL A 1 930 ? -5.800 -13.496 50.703 1.00 41.53 930 VAL A N 1
ATOM 6881 C CA . VAL A 1 930 ? -6.523 -13.043 51.947 1.00 41.53 930 VAL A CA 1
ATOM 6882 C C . VAL A 1 930 ? -7.476 -11.900 51.619 1.00 41.53 930 VAL A C 1
ATOM 6884 O O . VAL A 1 930 ? -7.077 -10.743 51.531 1.00 41.53 930 VAL A O 1
ATOM 6887 N N . LEU A 1 931 ? -8.751 -12.242 51.546 1.00 39.47 931 LEU A N 1
ATOM 6888 C CA . LEU A 1 931 ? -9.873 -11.331 51.416 1.00 39.47 931 LEU A CA 1
ATOM 6889 C C . LEU A 1 931 ? -10.881 -11.669 52.508 1.00 39.47 931 LEU A C 1
ATOM 6891 O O . LEU A 1 931 ? -10.895 -12.802 52.991 1.00 39.47 931 LEU A O 1
ATOM 6895 N N . ALA A 1 932 ? -11.681 -10.686 52.913 1.00 35.38 932 ALA A N 1
ATOM 6896 C CA . ALA A 1 932 ? -12.709 -10.836 53.932 1.00 35.38 932 ALA A CA 1
ATOM 6897 C C . ALA A 1 932 ? -14.097 -10.770 53.290 1.00 35.38 932 ALA A C 1
ATOM 6899 O O . ALA A 1 932 ? -14.449 -9.752 52.706 1.00 35.38 932 ALA A O 1
ATOM 6900 N N . GLY A 1 933 ? -14.886 -11.835 53.418 1.00 40.38 933 GLY A N 1
ATOM 6901 C CA . GLY A 1 933 ? -16.333 -11.781 53.215 1.00 40.38 933 GLY A CA 1
ATOM 6902 C C . GLY A 1 933 ? -17.083 -11.475 54.519 1.00 40.38 933 GLY A C 1
ATOM 6903 O O . GLY A 1 933 ? -16.448 -11.404 55.576 1.00 40.38 933 GLY A O 1
ATOM 6904 N N . PRO A 1 934 ? -18.427 -11.363 54.477 1.00 34.72 934 PRO A N 1
ATOM 6905 C CA . PRO A 1 934 ? -19.271 -11.115 55.654 1.00 34.72 934 PRO A CA 1
ATOM 6906 C C . PRO A 1 934 ? -18.997 -12.052 56.840 1.00 34.72 934 PRO A C 1
ATOM 6908 O O . PRO A 1 934 ? -19.056 -11.619 57.987 1.00 34.72 934 PRO A O 1
ATOM 6911 N N . ASP A 1 935 ? -18.620 -13.303 56.554 1.00 33.56 935 ASP A N 1
ATOM 6912 C CA . ASP A 1 935 ? -18.294 -14.322 57.555 1.00 33.56 935 ASP A CA 1
ATOM 6913 C C . ASP A 1 935 ? -16.774 -14.545 57.755 1.00 33.56 935 ASP A C 1
ATOM 6915 O O . ASP A 1 935 ? -16.385 -15.322 58.621 1.00 33.56 935 ASP A O 1
ATOM 6919 N N . GLY A 1 936 ? -15.866 -13.926 56.975 1.00 37.66 936 GLY A N 1
ATOM 6920 C CA . GLY A 1 936 ? -14.399 -13.954 57.198 1.00 37.66 936 GLY A CA 1
ATOM 6921 C C . GLY A 1 936 ? -13.483 -14.370 56.018 1.00 37.66 936 GLY A C 1
ATOM 6922 O O . GLY A 1 936 ? -13.748 -13.985 54.887 1.00 37.66 936 GLY A O 1
ATOM 6923 N N . LEU A 1 937 ? -12.341 -15.042 56.284 1.00 34.91 937 LEU A N 1
ATOM 6924 C CA . LEU A 1 937 ? -11.046 -14.814 55.577 1.00 34.91 937 LEU A CA 1
ATOM 6925 C C . LEU A 1 937 ? -10.406 -16.030 54.850 1.00 34.91 937 LEU A C 1
ATOM 6927 O O . LEU A 1 937 ? -10.654 -17.141 55.286 1.00 34.91 937 LEU A O 1
ATOM 6931 N N . THR A 1 938 ? -9.508 -15.884 53.840 1.00 38.78 938 THR A N 1
ATOM 6932 C CA . THR A 1 938 ? -8.724 -17.017 53.207 1.00 38.78 938 THR A CA 1
ATOM 6933 C C . THR A 1 938 ? -7.462 -16.604 52.379 1.00 38.78 938 THR A C 1
ATOM 6935 O O . THR A 1 938 ? -7.623 -15.924 51.398 1.00 38.78 938 THR A O 1
ATOM 6938 N N . LEU A 1 939 ? -6.215 -17.051 52.654 1.00 35.09 939 LEU A N 1
ATOM 6939 C CA . LEU A 1 939 ? -4.894 -16.354 52.419 1.00 35.09 939 LEU A CA 1
ATOM 6940 C C . LEU A 1 939 ? -4.055 -16.402 51.081 1.00 35.09 939 LEU A C 1
ATOM 6942 O O . LEU A 1 939 ? -4.229 -17.348 50.342 1.00 35.09 939 LEU A O 1
ATOM 6946 N N . LEU A 1 940 ? -3.100 -15.458 50.784 1.00 37.31 940 LEU A N 1
ATOM 6947 C CA . LEU A 1 940 ? -2.255 -15.282 49.533 1.00 37.31 940 LEU A CA 1
ATOM 6948 C C . LEU A 1 940 ? -0.740 -15.699 49.580 1.00 37.31 940 LEU A C 1
ATOM 6950 O O . LEU A 1 940 ? 0.027 -15.078 50.307 1.00 37.31 940 LEU A O 1
ATOM 6954 N N . ASP A 1 941 ? -0.282 -16.648 48.731 1.00 33.69 941 ASP A N 1
ATOM 6955 C CA . ASP A 1 941 ? 0.949 -16.592 47.865 1.00 33.69 941 ASP A CA 1
ATOM 6956 C C . ASP A 1 941 ? 0.998 -17.814 46.910 1.00 33.69 941 ASP A C 1
ATOM 6958 O O . ASP A 1 941 ? 0.661 -18.933 47.313 1.00 33.69 941 ASP A O 1
ATOM 6962 N N . TRP A 1 942 ? 1.387 -17.631 45.637 1.00 39.94 942 TRP A N 1
ATOM 6963 C CA . TRP A 1 942 ? 0.879 -18.454 44.523 1.00 39.94 942 TRP A CA 1
ATOM 6964 C C . TRP A 1 942 ? 1.907 -18.839 43.437 1.00 39.94 942 TRP A C 1
ATOM 6966 O O . TRP A 1 942 ? 1.858 -18.334 42.306 1.00 39.94 942 TRP A O 1
ATOM 6976 N N . GLU A 1 943 ? 2.812 -19.784 43.750 1.00 40.47 943 GLU A N 1
ATOM 6977 C CA . GLU A 1 943 ? 3.666 -20.423 42.731 1.00 40.47 943 GLU A CA 1
ATOM 6978 C C . GLU A 1 943 ? 4.176 -21.861 43.012 1.00 40.47 943 GLU A C 1
ATOM 6980 O O . GLU A 1 943 ? 4.900 -22.129 43.976 1.00 40.47 943 GLU A O 1
ATOM 6985 N N . HIS A 1 944 ? 3.944 -22.747 42.035 1.00 44.38 944 HIS A N 1
ATOM 6986 C CA . HIS A 1 944 ? 4.655 -24.011 41.788 1.00 44.38 944 HIS A CA 1
ATOM 6987 C C . HIS A 1 944 ? 4.663 -25.076 42.908 1.00 44.38 944 HIS A C 1
ATOM 6989 O O . HIS A 1 944 ? 5.649 -25.241 43.629 1.00 44.38 944 HIS A O 1
ATOM 6995 N N . SER A 1 945 ? 3.653 -25.950 42.903 1.00 41.69 945 SER A N 1
ATOM 6996 C CA . SER A 1 945 ? 3.845 -27.394 43.126 1.00 41.69 945 SER A CA 1
ATOM 6997 C C . SER A 1 945 ? 2.820 -28.186 42.293 1.00 41.69 945 SER A C 1
ATOM 6999 O O . SER A 1 945 ? 1.801 -27.625 41.900 1.00 41.69 945 SER A O 1
ATOM 7001 N N . GLN A 1 946 ? 3.090 -29.459 41.981 1.00 44.78 946 GLN A N 1
ATOM 7002 C CA . GLN A 1 946 ? 2.095 -30.377 41.383 1.00 44.78 946 GLN A CA 1
ATOM 7003 C C . GLN A 1 946 ? 1.708 -31.532 42.322 1.00 44.78 946 GLN A C 1
ATOM 7005 O O . GLN A 1 946 ? 0.953 -32.417 41.940 1.00 44.78 946 GLN A O 1
ATOM 7010 N N . GLU A 1 947 ? 2.226 -31.495 43.549 1.00 54.28 947 GLU A N 1
ATOM 7011 C CA . GLU A 1 947 ? 1.925 -32.405 44.650 1.00 54.28 947 GLU A CA 1
ATOM 7012 C C . GLU A 1 947 ? 1.972 -31.568 45.933 1.00 54.28 947 GLU A C 1
ATOM 7014 O O . GLU A 1 947 ? 3.060 -31.228 46.421 1.00 54.28 947 GLU A O 1
ATOM 7019 N N . ALA A 1 948 ? 0.802 -31.200 46.449 1.00 58.75 948 ALA A N 1
ATOM 7020 C CA . ALA A 1 948 ? 0.662 -30.411 47.666 1.00 58.75 948 ALA A CA 1
ATOM 7021 C C . ALA A 1 948 ? 0.238 -31.317 48.845 1.00 58.75 948 ALA A C 1
ATOM 7023 O O . ALA A 1 948 ? -0.770 -32.020 48.740 1.00 58.75 948 ALA A O 1
ATOM 7024 N N . PRO A 1 949 ? 0.995 -31.335 49.958 1.00 66.62 949 PRO A N 1
ATOM 7025 C CA . PRO A 1 949 ? 0.497 -31.752 51.267 1.00 66.62 949 PRO A CA 1
ATOM 7026 C C . PRO A 1 949 ? -0.283 -30.605 51.927 1.00 66.62 949 PRO A C 1
ATOM 7028 O O . PRO A 1 949 ? 0.121 -29.449 51.795 1.00 66.62 949 PRO A O 1
ATOM 7031 N N . VAL A 1 950 ? -1.300 -30.921 52.738 1.00 70.44 950 VAL A N 1
ATOM 7032 C CA . VAL A 1 950 ? -2.061 -29.936 53.549 1.00 70.44 950 VAL A CA 1
ATOM 7033 C C . VAL A 1 950 ? -1.128 -29.045 54.388 1.00 70.44 950 VAL A C 1
ATOM 7035 O O . VAL A 1 950 ? -1.340 -27.841 54.506 1.00 70.44 950 VAL A O 1
ATOM 7038 N N . MET A 1 951 ? -0.033 -29.618 54.898 1.00 75.81 951 MET A N 1
ATOM 7039 C CA . MET A 1 951 ? 0.996 -28.920 55.681 1.00 75.81 951 MET A CA 1
ATOM 7040 C C . MET A 1 951 ? 1.668 -27.758 54.939 1.00 75.81 951 MET A C 1
ATOM 7042 O O . MET A 1 951 ? 2.144 -26.821 55.568 1.00 75.81 951 MET A O 1
ATOM 7046 N N . HIS A 1 952 ? 1.704 -27.782 53.605 1.00 74.75 952 HIS A N 1
ATOM 7047 C CA . HIS A 1 952 ? 2.264 -26.686 52.812 1.00 74.75 952 HIS A CA 1
ATOM 7048 C C . HIS A 1 952 ? 1.321 -25.482 52.730 1.00 74.75 952 HIS A C 1
ATOM 7050 O O . HIS A 1 952 ? 1.781 -24.344 52.660 1.00 74.75 952 HIS A O 1
ATOM 7056 N N . ASP A 1 953 ? 0.014 -25.721 52.808 1.00 72.69 953 ASP A N 1
ATOM 7057 C CA . ASP A 1 953 ? -0.996 -24.668 52.880 1.00 72.69 953 ASP A CA 1
ATOM 7058 C C . ASP A 1 953 ? -1.120 -24.145 54.328 1.00 72.69 953 ASP A C 1
ATOM 7060 O O . ASP A 1 953 ? -1.213 -22.935 54.542 1.00 72.69 953 ASP A O 1
ATOM 7064 N N . ALA A 1 954 ? -0.959 -25.020 55.332 1.00 75.12 954 ALA A N 1
ATOM 7065 C CA . ALA A 1 954 ? -0.800 -24.636 56.740 1.00 75.12 954 ALA A CA 1
ATOM 7066 C C . ALA A 1 954 ? 0.458 -23.775 56.988 1.00 75.12 954 ALA A C 1
ATOM 7068 O O . ALA A 1 954 ? 0.378 -22.740 57.651 1.00 75.12 954 ALA A O 1
ATOM 7069 N N . ALA A 1 955 ? 1.604 -24.133 56.393 1.00 76.38 955 ALA A N 1
ATOM 7070 C CA . ALA A 1 955 ? 2.837 -23.345 56.478 1.00 76.38 955 ALA A CA 1
ATOM 7071 C C . ALA A 1 955 ? 2.664 -21.931 55.904 1.00 76.38 955 ALA A C 1
ATOM 7073 O O . ALA A 1 955 ? 3.191 -20.969 56.464 1.00 76.38 955 ALA A O 1
ATOM 7074 N N . LYS A 1 956 ? 1.880 -21.770 54.825 1.00 72.44 956 LYS A N 1
ATOM 7075 C CA . LYS A 1 956 ? 1.508 -20.435 54.332 1.00 72.44 956 LYS A CA 1
ATOM 7076 C C . LYS A 1 956 ? 0.700 -19.671 55.374 1.00 72.44 956 LYS A C 1
ATOM 7078 O O . LYS A 1 956 ? 1.094 -18.559 55.703 1.00 72.44 956 LYS A O 1
ATOM 7083 N N . LEU A 1 957 ? -0.378 -20.249 55.918 1.00 70.25 957 LEU A N 1
ATOM 7084 C CA . LEU A 1 957 ? -1.197 -19.598 56.955 1.00 70.25 957 LEU A CA 1
ATOM 7085 C C . LEU A 1 957 ? -0.326 -19.112 58.137 1.00 70.25 957 LEU A C 1
ATOM 7087 O O . LEU A 1 957 ? -0.463 -17.971 58.583 1.00 70.25 957 LEU A O 1
ATOM 7091 N N . HIS A 1 958 ? 0.659 -19.913 58.556 1.00 76.56 958 HIS A N 1
ATOM 7092 C CA . HIS A 1 958 ? 1.573 -19.603 59.663 1.00 76.56 958 HIS A CA 1
ATOM 7093 C C . HIS A 1 958 ? 2.520 -18.417 59.424 1.00 76.56 958 HIS A C 1
ATOM 7095 O O . HIS A 1 958 ? 2.852 -17.689 60.365 1.00 76.56 958 HIS A O 1
ATOM 7101 N N . LEU A 1 959 ? 2.908 -18.140 58.177 1.00 68.44 959 LEU A N 1
ATOM 7102 C CA . LEU A 1 959 ? 3.762 -16.986 57.870 1.00 68.44 959 LEU A CA 1
ATOM 7103 C C . LEU A 1 959 ? 3.072 -15.633 58.113 1.00 68.44 959 LEU A C 1
ATOM 7105 O O . LEU A 1 959 ? 3.745 -14.663 58.480 1.00 68.44 959 LEU A O 1
ATOM 7109 N N . PHE A 1 960 ? 1.751 -15.567 57.938 1.00 60.53 960 PHE A N 1
ATOM 7110 C CA . PHE A 1 960 ? 0.986 -14.317 57.999 1.00 60.53 960 PHE A CA 1
ATOM 7111 C C . PHE A 1 960 ? 0.049 -14.211 59.214 1.00 60.53 960 PHE A C 1
ATOM 7113 O O . PHE A 1 960 ? -0.523 -13.143 59.423 1.00 60.53 960 PHE A O 1
ATOM 7120 N N . CYS A 1 961 ? -0.077 -15.267 60.027 1.00 63.12 961 CYS A N 1
ATOM 7121 C CA . CYS A 1 961 ? -0.860 -15.237 61.264 1.00 63.12 961 CYS A CA 1
ATOM 7122 C C . CYS A 1 961 ? -0.379 -14.153 62.240 1.00 63.12 961 CYS A C 1
ATOM 7124 O O . CYS A 1 961 ? 0.821 -13.841 62.319 1.00 63.12 961 CYS A O 1
ATOM 7126 N N . GLY A 1 962 ? -1.340 -13.591 62.973 1.00 62.84 962 GLY A N 1
ATOM 7127 C CA . GLY A 1 962 ? -1.133 -12.604 64.022 1.00 62.84 962 GLY A CA 1
ATOM 7128 C C . GLY A 1 962 ? -0.535 -13.241 65.267 1.00 62.84 962 GLY A C 1
ATOM 7129 O O . GLY A 1 962 ? 0.558 -12.858 65.686 1.00 62.84 962 GLY A O 1
ATOM 7130 N N . ASP A 1 963 ? -1.222 -14.262 65.774 1.00 72.62 963 ASP A N 1
ATOM 7131 C CA . ASP A 1 963 ? -0.737 -15.212 66.767 1.00 72.62 963 ASP A CA 1
ATOM 7132 C C . ASP A 1 963 ? -0.369 -16.547 66.082 1.00 72.62 963 ASP A C 1
ATOM 7134 O O . ASP A 1 963 ? -1.236 -17.360 65.750 1.00 72.62 963 ASP A O 1
ATOM 7138 N N . PRO A 1 964 ? 0.929 -16.807 65.847 1.00 75.31 964 PRO A N 1
ATOM 7139 C CA . PRO A 1 964 ? 1.382 -18.040 65.213 1.00 75.31 964 PRO A CA 1
ATOM 7140 C C . PRO A 1 964 ? 1.390 -19.214 66.193 1.00 75.31 964 PRO A C 1
ATOM 7142 O O . PRO A 1 964 ? 1.323 -20.359 65.760 1.00 75.31 964 PRO A O 1
ATOM 7145 N N . ALA A 1 965 ? 1.476 -18.949 67.502 1.00 75.56 965 ALA A N 1
ATOM 7146 C CA . ALA A 1 965 ? 1.447 -19.994 68.515 1.00 75.56 965 ALA A CA 1
ATOM 7147 C C . ALA A 1 965 ? 0.037 -20.590 68.611 1.00 75.56 965 ALA A C 1
ATOM 7149 O O . ALA A 1 965 ? -0.091 -21.811 68.597 1.00 75.56 965 ALA A O 1
ATOM 7150 N N . ALA A 1 966 ? -0.997 -19.741 68.585 1.00 75.12 966 ALA A N 1
ATOM 7151 C CA . ALA A 1 966 ? -2.388 -20.177 68.501 1.00 75.12 966 ALA A CA 1
ATOM 7152 C C . ALA A 1 966 ? -2.670 -20.980 67.218 1.00 75.12 966 ALA A C 1
ATOM 7154 O O . ALA A 1 966 ? -3.287 -22.041 67.283 1.00 75.12 966 ALA A O 1
ATOM 7155 N N . LEU A 1 967 ? -2.174 -20.533 66.054 1.00 77.69 967 LEU A N 1
ATOM 7156 C CA . LEU A 1 967 ? -2.327 -21.304 64.814 1.00 77.69 967 LEU A CA 1
ATOM 7157 C C . LEU A 1 967 ? -1.649 -22.674 64.892 1.00 77.69 967 LEU A C 1
ATOM 7159 O O . LEU A 1 967 ? -2.199 -23.643 64.379 1.00 77.69 967 LEU A O 1
ATOM 7163 N N . LEU A 1 968 ? -0.459 -22.762 65.489 1.00 79.50 968 LEU A N 1
ATOM 7164 C CA . LEU A 1 968 ? 0.227 -24.041 65.655 1.00 79.50 968 LEU A CA 1
ATOM 7165 C C . LEU A 1 968 ? -0.655 -25.015 66.444 1.00 79.50 968 LEU A C 1
ATOM 7167 O O . LEU A 1 968 ? -0.939 -26.106 65.954 1.00 79.50 968 LEU A O 1
ATOM 7171 N N . ASP A 1 969 ? -1.172 -24.597 67.595 1.00 77.25 969 ASP A N 1
ATOM 7172 C CA . ASP A 1 969 ? -2.018 -25.458 68.423 1.00 77.25 969 ASP A CA 1
ATOM 7173 C C . ASP A 1 969 ? -3.316 -25.883 67.671 1.00 77.25 969 ASP A C 1
ATOM 7175 O O . ASP A 1 969 ? -3.743 -27.035 67.772 1.00 77.25 969 ASP A O 1
ATOM 7179 N N . VAL A 1 970 ? -3.853 -25.032 66.782 1.00 76.75 970 VAL A N 1
ATOM 7180 C CA . VAL A 1 970 ? -4.951 -25.370 65.844 1.00 76.75 970 VAL A CA 1
ATOM 7181 C C . VAL A 1 970 ? -4.541 -26.367 64.741 1.00 76.75 970 VAL A C 1
ATOM 7183 O O . VAL A 1 970 ? -5.329 -27.242 64.378 1.00 76.75 970 VAL A O 1
ATOM 7186 N N . VAL A 1 971 ? -3.329 -26.275 64.179 1.00 76.88 971 VAL A N 1
ATOM 7187 C CA . VAL A 1 971 ? -2.829 -27.242 63.175 1.00 76.88 971 VAL A CA 1
ATOM 7188 C C . VAL A 1 971 ? -2.684 -28.638 63.793 1.00 76.88 971 VAL A C 1
ATOM 7190 O O . VAL A 1 971 ? -2.992 -29.628 63.124 1.00 76.88 971 VAL A O 1
ATOM 7193 N N . ALA A 1 972 ? -2.263 -28.721 65.059 1.00 72.75 972 ALA A N 1
ATOM 7194 C CA . ALA A 1 972 ? -2.199 -29.977 65.805 1.00 72.75 972 ALA A CA 1
ATOM 7195 C C . ALA A 1 972 ? -3.592 -30.609 65.975 1.00 72.75 972 ALA A C 1
ATOM 7197 O O . ALA A 1 972 ? -3.782 -31.782 65.641 1.00 72.75 972 ALA A O 1
ATOM 7198 N N . GLU A 1 973 ? -4.573 -29.819 66.427 1.00 73.88 973 GLU A N 1
ATOM 7199 C CA . GLU A 1 973 ? -5.959 -30.256 66.631 1.00 73.88 973 GLU A CA 1
ATOM 7200 C C . GLU A 1 973 ? -6.610 -30.745 65.327 1.00 73.88 973 GLU A C 1
ATOM 7202 O O . GLU A 1 973 ? -7.077 -31.882 65.248 1.00 73.88 973 GLU A O 1
ATOM 7207 N N . VAL A 1 974 ? -6.603 -29.911 64.281 1.00 70.25 974 VAL A N 1
ATOM 7208 C CA . VAL A 1 974 ? -7.341 -30.171 63.033 1.00 70.25 974 VAL A CA 1
ATOM 7209 C C . VAL A 1 974 ? -6.772 -31.353 62.244 1.00 70.25 974 VAL A C 1
ATOM 7211 O O . VAL A 1 974 ? -7.527 -32.084 61.600 1.00 70.25 974 VAL A O 1
ATOM 7214 N N . LEU A 1 975 ? -5.450 -31.551 62.259 1.00 67.94 975 LEU A N 1
ATOM 7215 C CA . LEU A 1 975 ? -4.818 -32.628 61.490 1.00 67.94 975 LEU A CA 1
ATOM 7216 C C . LEU A 1 975 ? -4.712 -33.941 62.280 1.00 67.94 975 LEU A C 1
ATOM 7218 O O . LEU A 1 975 ? -4.578 -34.999 61.660 1.00 67.94 975 LEU A O 1
ATOM 7222 N N . GLY A 1 976 ? -4.867 -33.900 63.610 1.00 60.50 976 GLY A N 1
ATOM 7223 C CA . GLY A 1 976 ? -5.281 -35.050 64.419 1.00 60.50 976 GLY A CA 1
ATOM 7224 C C . GLY A 1 976 ? -4.325 -36.246 64.400 1.00 60.50 976 GLY A C 1
ATOM 7225 O O . GLY A 1 976 ? -4.776 -37.394 64.409 1.00 60.50 976 GLY A O 1
ATOM 7226 N N . VAL A 1 977 ? -3.011 -36.002 64.338 1.00 50.38 977 VAL A N 1
ATOM 7227 C CA . VAL A 1 977 ? -1.979 -37.055 64.345 1.00 50.38 977 VAL A CA 1
ATOM 7228 C C . VAL A 1 977 ? -1.143 -36.983 65.630 1.00 50.38 977 VAL A C 1
ATOM 7230 O O . VAL A 1 977 ? -0.076 -36.367 65.615 1.00 50.38 977 VAL A O 1
ATOM 7233 N N . PRO A 1 978 ? -1.559 -37.637 66.734 1.00 48.03 978 PRO A N 1
ATOM 7234 C CA . PRO A 1 978 ? -0.624 -37.930 67.816 1.00 48.03 978 PRO A CA 1
ATOM 7235 C C . PRO A 1 978 ? 0.508 -38.814 67.272 1.00 48.03 978 PRO A C 1
ATOM 7237 O O . PRO A 1 978 ? 0.263 -39.670 66.412 1.00 48.03 978 PRO A O 1
ATOM 7240 N N . ARG A 1 979 ? 1.737 -38.642 67.781 1.00 48.94 979 ARG A N 1
ATOM 7241 C CA . ARG A 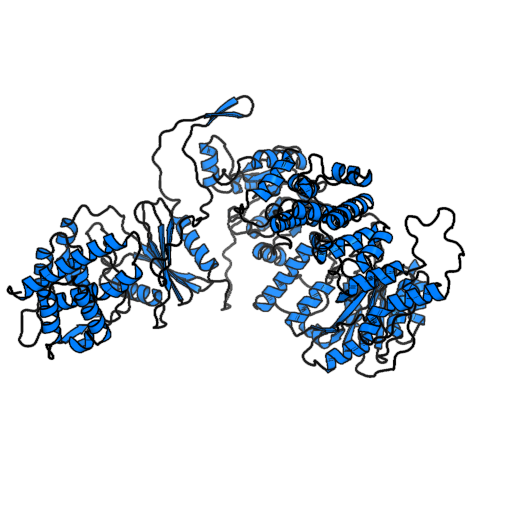1 979 ? 2.875 -39.504 67.415 1.00 48.94 979 ARG A CA 1
ATOM 7242 C C . ARG A 1 979 ? 2.497 -40.982 67.577 1.00 48.94 979 ARG A C 1
ATOM 7244 O O . ARG A 1 979 ? 2.214 -41.450 68.676 1.00 48.94 979 ARG A O 1
ATOM 7251 N N . GLN A 1 980 ? 2.525 -41.707 66.463 1.00 52.53 980 GLN A N 1
ATOM 7252 C CA . GLN A 1 980 ? 2.543 -43.166 66.415 1.00 52.53 980 GLN A CA 1
ATOM 7253 C C . GLN A 1 980 ? 3.864 -43.581 65.777 1.00 52.53 980 GLN A C 1
ATOM 7255 O O . GLN A 1 980 ? 4.287 -42.956 64.803 1.00 52.53 980 GLN A O 1
ATOM 7260 N N . ASP A 1 981 ? 4.508 -44.608 66.327 1.00 55.28 981 ASP A N 1
ATOM 7261 C CA . ASP A 1 981 ? 5.886 -44.964 65.985 1.00 55.28 981 ASP A CA 1
ATOM 7262 C C . ASP A 1 981 ? 6.095 -45.158 64.474 1.00 55.28 981 ASP A C 1
ATOM 7264 O O . ASP A 1 981 ? 5.336 -45.860 63.801 1.00 55.28 981 ASP A O 1
ATOM 7268 N N . GLY A 1 982 ? 7.136 -44.513 63.937 1.00 58.97 982 GLY A N 1
ATOM 7269 C CA . GLY A 1 982 ? 7.423 -44.506 62.498 1.00 58.97 982 GLY A CA 1
ATOM 7270 C C . GLY A 1 982 ? 6.540 -43.564 61.667 1.00 58.97 982 GLY A C 1
ATOM 7271 O O . GLY A 1 982 ? 6.292 -43.857 60.495 1.00 58.97 982 GLY A O 1
ATOM 7272 N N . ARG A 1 983 ? 6.035 -42.471 62.261 1.00 64.81 983 ARG A N 1
ATOM 7273 C CA . ARG A 1 983 ? 5.446 -41.326 61.544 1.00 64.81 983 ARG A CA 1
ATOM 7274 C C . ARG A 1 983 ? 5.903 -39.992 62.137 1.00 64.81 983 ARG A C 1
ATOM 7276 O O . ARG A 1 983 ? 5.879 -39.825 63.357 1.00 64.81 983 ARG A O 1
ATOM 7283 N N . LEU A 1 984 ? 6.213 -39.027 61.270 1.00 72.75 984 LEU A N 1
ATOM 7284 C CA . LEU A 1 984 ? 6.355 -37.612 61.626 1.00 72.75 984 LEU A CA 1
ATOM 7285 C C . LEU A 1 984 ? 5.113 -37.098 62.370 1.00 72.75 984 LEU A C 1
ATOM 7287 O O . LEU A 1 984 ? 3.980 -37.431 62.009 1.00 72.75 984 LEU A O 1
ATOM 7291 N N . SER A 1 985 ? 5.326 -36.247 63.379 1.00 75.44 985 SER A N 1
ATOM 7292 C CA . SER A 1 985 ? 4.237 -35.443 63.945 1.00 75.44 985 SER A CA 1
ATOM 7293 C C . SER A 1 985 ? 3.807 -34.339 62.971 1.00 75.44 985 SER A C 1
ATOM 7295 O O . SER A 1 985 ? 4.521 -34.011 62.018 1.00 75.44 985 SER A O 1
ATOM 7297 N N . GLY A 1 986 ? 2.652 -33.715 63.228 1.00 74.69 986 GLY A N 1
ATOM 7298 C CA . GLY A 1 986 ? 2.189 -32.600 62.400 1.00 74.69 986 GLY A CA 1
ATOM 7299 C C . GLY A 1 986 ? 3.179 -31.426 62.362 1.00 74.69 986 GLY A C 1
ATOM 7300 O O . GLY A 1 986 ? 3.377 -30.832 61.305 1.00 74.69 986 GLY A O 1
ATOM 7301 N N . ALA A 1 987 ? 3.873 -31.150 63.472 1.00 78.56 987 ALA A N 1
ATOM 7302 C CA . ALA A 1 987 ? 4.915 -30.128 63.530 1.00 78.56 987 ALA A CA 1
ATOM 7303 C C . ALA A 1 987 ? 6.151 -30.525 62.704 1.00 78.56 987 ALA A C 1
ATOM 7305 O O . ALA A 1 987 ? 6.715 -29.682 62.011 1.00 78.56 987 ALA A O 1
ATOM 7306 N N . GLU A 1 988 ? 6.540 -31.804 62.703 1.00 81.38 988 GLU A N 1
ATOM 7307 C CA . GLU A 1 988 ? 7.678 -32.287 61.910 1.00 81.38 988 GLU A CA 1
ATOM 7308 C C . GLU A 1 988 ? 7.384 -32.238 60.392 1.00 81.38 988 GLU A C 1
ATOM 7310 O O . GLU A 1 988 ? 8.248 -31.820 59.618 1.00 81.38 988 GLU A O 1
ATOM 7315 N N . GLU A 1 989 ? 6.158 -32.549 59.941 1.00 80.31 989 GLU A N 1
ATOM 7316 C CA . GLU A 1 989 ? 5.764 -32.295 58.541 1.00 80.31 989 GLU A CA 1
ATOM 7317 C C . GLU A 1 989 ? 5.698 -30.783 58.216 1.00 80.31 989 GLU A C 1
ATOM 7319 O O . GLU A 1 989 ? 6.066 -30.364 57.113 1.00 80.31 989 GLU A O 1
ATOM 7324 N N . LEU A 1 990 ? 5.265 -29.946 59.168 1.00 82.75 990 LEU A N 1
ATOM 7325 C CA . LEU A 1 990 ? 5.169 -28.489 59.012 1.00 82.75 990 LEU A CA 1
ATOM 7326 C C . LEU A 1 990 ? 6.554 -27.809 58.941 1.00 82.75 990 LEU A C 1
ATOM 7328 O O . LEU A 1 990 ? 6.741 -26.882 58.150 1.00 82.75 990 LEU A O 1
ATOM 7332 N N . VAL A 1 991 ? 7.551 -28.308 59.683 1.00 87.69 991 VAL A N 1
ATOM 7333 C CA . VAL A 1 991 ? 8.969 -27.911 59.565 1.00 87.69 991 VAL A CA 1
ATOM 7334 C C . VAL A 1 991 ? 9.482 -28.160 58.146 1.00 87.69 991 VAL A C 1
ATOM 7336 O O . VAL A 1 991 ? 10.052 -27.255 57.529 1.00 87.69 991 VAL A O 1
ATOM 7339 N N . LEU A 1 992 ? 9.226 -29.347 57.583 1.00 85.62 992 LEU A N 1
ATOM 7340 C CA . LEU A 1 992 ? 9.588 -29.653 56.195 1.00 85.62 992 LEU A CA 1
ATOM 7341 C C . LEU A 1 992 ? 8.855 -28.728 55.207 1.00 85.62 992 LEU A C 1
ATOM 7343 O O . LEU A 1 992 ? 9.466 -28.215 54.267 1.00 85.62 992 LEU A O 1
ATOM 7347 N N . ALA A 1 993 ? 7.571 -28.444 55.431 1.00 81.62 993 ALA A N 1
ATOM 7348 C CA . ALA A 1 993 ? 6.807 -27.521 54.594 1.00 81.62 993 ALA A CA 1
ATOM 7349 C C . ALA A 1 993 ? 7.380 -26.086 54.594 1.00 81.62 993 ALA A C 1
ATOM 7351 O O . ALA A 1 993 ? 7.554 -25.500 53.521 1.00 81.62 993 ALA A O 1
ATOM 7352 N N . HIS A 1 994 ? 7.745 -25.539 55.758 1.00 84.00 994 HIS A N 1
ATOM 7353 C CA . HIS A 1 994 ? 8.414 -24.235 55.856 1.00 84.00 994 HIS A CA 1
ATOM 7354 C C . HIS A 1 994 ? 9.806 -24.240 55.208 1.00 84.00 994 HIS A C 1
ATOM 7356 O O . HIS A 1 994 ? 10.133 -23.321 54.453 1.00 84.00 994 HIS A O 1
ATOM 7362 N N . ALA A 1 995 ? 10.613 -25.281 55.431 1.00 86.81 995 ALA A N 1
ATOM 7363 C CA . ALA A 1 995 ? 11.927 -25.408 54.803 1.00 86.81 995 ALA A CA 1
ATOM 7364 C C . ALA A 1 995 ? 11.835 -25.520 53.262 1.00 86.81 995 ALA A C 1
ATOM 7366 O O . ALA A 1 995 ? 12.681 -24.970 52.553 1.00 86.81 995 ALA A O 1
ATOM 7367 N N . GLN A 1 996 ? 10.772 -26.131 52.715 1.00 83.44 996 GLN A N 1
ATOM 7368 C CA . GLN A 1 996 ? 10.513 -26.154 51.267 1.00 83.44 996 GLN A CA 1
ATOM 7369 C C . GLN A 1 996 ? 10.227 -24.750 50.708 1.00 83.44 996 GLN A C 1
ATOM 7371 O O . GLN A 1 996 ? 10.700 -24.427 49.614 1.00 83.44 996 GLN A O 1
ATOM 7376 N N . LEU A 1 997 ? 9.458 -23.928 51.434 1.00 78.00 997 LEU A N 1
ATOM 7377 C CA . LEU A 1 997 ? 9.151 -22.545 51.048 1.00 78.00 997 LEU A CA 1
ATOM 7378 C C . LEU A 1 997 ? 10.418 -21.674 51.068 1.00 78.00 997 LEU A C 1
ATOM 7380 O O . LEU A 1 997 ? 10.750 -21.033 50.068 1.00 78.00 997 LEU A O 1
ATOM 7384 N N . VAL A 1 998 ? 11.159 -21.709 52.180 1.00 83.19 998 VAL A N 1
ATOM 7385 C CA . VAL A 1 998 ? 12.384 -20.918 52.392 1.00 83.19 998 VAL A CA 1
ATOM 7386 C C . VAL A 1 998 ? 13.520 -21.361 51.458 1.00 83.19 998 VAL A C 1
ATOM 7388 O O . VAL A 1 998 ? 14.302 -20.528 51.004 1.00 83.19 998 VAL A O 1
ATOM 7391 N N . GLY A 1 999 ? 13.561 -22.637 51.057 1.00 82.06 999 GLY A N 1
ATOM 7392 C CA . GLY A 1 999 ? 14.580 -23.202 50.164 1.00 82.06 999 GLY A CA 1
ATOM 7393 C C . GLY A 1 999 ? 14.715 -22.550 48.775 1.00 82.06 999 GLY A C 1
ATOM 7394 O O . GLY A 1 999 ? 15.680 -22.826 48.068 1.00 82.06 999 GLY A O 1
ATOM 7395 N N . ARG A 1 1000 ? 13.780 -21.687 48.343 1.00 77.06 1000 ARG A N 1
ATOM 7396 C CA . ARG A 1 1000 ? 13.916 -20.889 47.101 1.00 77.06 1000 ARG A CA 1
ATOM 7397 C C . ARG A 1 1000 ? 14.731 -19.597 47.278 1.00 77.06 1000 ARG A C 1
ATOM 7399 O O . ARG A 1 1000 ? 14.921 -18.875 46.300 1.00 77.06 1000 ARG A O 1
ATOM 7406 N N . TYR A 1 1001 ? 15.207 -19.294 48.488 1.00 82.56 1001 TYR A N 1
ATOM 7407 C CA . TYR A 1 1001 ? 15.859 -18.021 48.806 1.00 82.56 1001 TYR A CA 1
ATOM 7408 C C . TYR A 1 1001 ? 17.084 -17.679 47.933 1.00 82.56 1001 TYR A C 1
ATOM 7410 O O . TYR A 1 1001 ? 17.075 -16.583 47.372 1.00 82.56 1001 TYR A O 1
ATOM 7418 N N . PRO A 1 1002 ? 18.093 -18.555 47.725 1.00 79.38 1002 PRO A N 1
ATOM 7419 C CA . PRO A 1 1002 ? 19.281 -18.203 46.942 1.00 79.38 1002 PRO A CA 1
ATOM 7420 C C . PRO A 1 1002 ? 18.935 -17.823 45.499 1.00 79.38 1002 PRO A C 1
ATOM 7422 O O . PRO A 1 1002 ? 19.327 -16.760 45.025 1.00 79.38 1002 PRO A O 1
ATOM 7425 N N . GLU A 1 1003 ? 18.105 -18.639 44.837 1.00 74.88 1003 GLU A N 1
ATOM 7426 C CA . GLU A 1 1003 ? 17.668 -18.421 43.451 1.00 74.88 1003 GLU A CA 1
ATOM 7427 C C . GLU A 1 1003 ? 16.905 -17.100 43.266 1.00 74.88 1003 GLU A C 1
ATOM 7429 O O . GLU A 1 1003 ? 16.985 -16.506 42.192 1.00 74.88 1003 GLU A O 1
ATOM 7434 N N . ARG A 1 1004 ? 16.161 -16.640 44.284 1.00 70.38 1004 ARG A N 1
ATOM 7435 C CA . ARG A 1 1004 ? 15.446 -15.352 44.266 1.00 70.38 1004 ARG A CA 1
ATOM 7436 C C . ARG A 1 1004 ? 16.346 -14.177 44.660 1.00 70.38 1004 ARG A C 1
ATOM 7438 O O . ARG A 1 1004 ? 16.290 -13.133 44.016 1.00 70.38 1004 ARG A O 1
ATOM 7445 N N . ARG A 1 1005 ? 17.203 -14.344 45.672 1.00 76.56 1005 ARG A N 1
ATOM 7446 C CA . ARG A 1 1005 ? 18.153 -13.318 46.134 1.00 76.56 1005 ARG A CA 1
ATOM 7447 C C . ARG A 1 1005 ? 19.154 -12.946 45.044 1.00 76.56 1005 ARG A C 1
ATOM 7449 O O . ARG A 1 1005 ? 19.402 -11.765 44.834 1.00 76.56 1005 ARG A O 1
ATOM 7456 N N . ASP A 1 1006 ? 19.716 -13.933 44.347 1.00 74.12 1006 ASP A N 1
ATOM 7457 C CA . ASP A 1 1006 ? 20.739 -13.669 43.333 1.00 74.12 1006 ASP A CA 1
ATOM 7458 C C . ASP A 1 1006 ? 20.164 -13.037 42.051 1.00 74.12 1006 ASP A C 1
ATOM 7460 O O . ASP A 1 1006 ? 20.879 -12.277 41.402 1.00 74.12 1006 ASP A O 1
ATOM 7464 N N . ARG A 1 1007 ? 18.869 -13.232 41.742 1.00 64.81 1007 ARG A N 1
ATOM 7465 C CA . ARG A 1 1007 ? 18.156 -12.451 40.707 1.00 64.81 1007 ARG A CA 1
ATOM 7466 C C . ARG A 1 1007 ? 17.911 -11.006 41.138 1.00 64.81 1007 ARG A C 1
ATOM 7468 O O . ARG A 1 1007 ? 18.183 -10.090 40.377 1.00 64.81 1007 ARG A O 1
ATOM 7475 N N . MET A 1 1008 ? 17.482 -10.793 42.383 1.00 57.53 1008 MET A N 1
ATOM 7476 C CA . MET A 1 1008 ? 17.234 -9.455 42.938 1.00 57.53 1008 MET A CA 1
ATOM 7477 C C . MET A 1 1008 ? 18.511 -8.709 43.370 1.00 57.53 1008 MET A C 1
ATOM 7479 O O . MET A 1 1008 ? 18.430 -7.687 44.054 1.00 57.53 1008 MET A O 1
ATOM 7483 N N . ARG A 1 1009 ? 19.707 -9.172 42.984 1.00 67.00 1009 ARG A N 1
ATOM 7484 C CA . ARG A 1 1009 ? 20.979 -8.527 43.333 1.00 67.00 1009 ARG A CA 1
ATOM 7485 C C . ARG A 1 1009 ? 21.096 -7.160 42.645 1.00 67.00 1009 ARG A C 1
ATOM 7487 O O . ARG A 1 1009 ? 21.457 -7.073 41.478 1.00 67.00 1009 ARG A O 1
ATOM 7494 N N . GLY A 1 1010 ? 20.831 -6.096 43.405 1.00 57.16 1010 GLY A N 1
ATOM 7495 C CA . GLY A 1 1010 ? 20.786 -4.712 42.916 1.00 57.16 1010 GLY A CA 1
ATOM 7496 C C . GLY A 1 1010 ? 19.372 -4.129 42.793 1.00 57.16 1010 GLY A C 1
ATOM 7497 O O . GLY A 1 1010 ? 19.239 -2.950 42.478 1.00 57.16 1010 GLY A O 1
ATOM 7498 N N . HIS A 1 1011 ? 18.322 -4.907 43.079 1.00 55.53 1011 HIS A N 1
ATOM 7499 C CA . HIS A 1 1011 ? 16.941 -4.419 43.091 1.00 55.53 1011 HIS A CA 1
ATOM 7500 C C . HIS A 1 1011 ? 16.669 -3.534 44.319 1.00 55.53 1011 HIS A C 1
ATOM 7502 O O . HIS A 1 1011 ? 16.901 -3.983 45.445 1.00 55.53 1011 HIS A O 1
ATOM 7508 N N . PRO A 1 1012 ? 16.094 -2.329 44.154 1.00 46.50 1012 PRO A N 1
ATOM 7509 C CA . PRO A 1 1012 ? 15.483 -1.564 45.240 1.00 46.50 1012 PRO A CA 1
ATOM 7510 C C . PRO A 1 1012 ? 14.628 -2.334 46.271 1.00 46.50 1012 PRO A C 1
ATOM 7512 O O . PRO A 1 1012 ? 14.597 -1.902 47.422 1.00 46.50 1012 PRO A O 1
ATOM 7515 N N . ARG A 1 1013 ? 13.961 -3.462 45.949 1.00 47.22 1013 ARG A N 1
ATOM 7516 C CA . ARG A 1 1013 ? 13.241 -4.265 46.968 1.00 47.22 1013 ARG A CA 1
ATOM 7517 C C . ARG A 1 1013 ? 14.047 -5.407 47.590 1.00 47.22 1013 ARG A C 1
ATOM 7519 O O . ARG A 1 1013 ? 13.508 -6.094 48.459 1.00 47.22 1013 ARG A O 1
ATOM 7526 N N . ALA A 1 1014 ? 15.317 -5.606 47.232 1.00 58.12 1014 ALA A N 1
ATOM 7527 C CA . ALA A 1 1014 ? 16.143 -6.697 47.764 1.00 58.12 1014 ALA A CA 1
ATOM 7528 C C . ALA A 1 1014 ? 16.175 -6.718 49.304 1.00 58.12 1014 ALA A C 1
ATOM 7530 O O . ALA A 1 1014 ? 15.991 -7.771 49.912 1.00 58.12 1014 ALA A O 1
ATOM 7531 N N . GLU A 1 1015 ? 16.299 -5.553 49.950 1.00 57.91 1015 GLU A N 1
ATOM 7532 C CA . GLU A 1 1015 ? 16.237 -5.456 51.413 1.00 57.91 1015 GLU A CA 1
ATOM 7533 C C . GLU A 1 1015 ? 14.863 -5.815 51.998 1.00 57.91 1015 GLU A C 1
ATOM 7535 O O . GLU A 1 1015 ? 14.773 -6.367 53.093 1.00 57.91 1015 GLU A O 1
ATOM 7540 N N . VAL A 1 1016 ? 13.776 -5.466 51.299 1.00 56.72 1016 VAL A N 1
ATOM 7541 C CA . VAL A 1 1016 ? 12.406 -5.792 51.727 1.00 56.72 1016 VAL A CA 1
ATOM 7542 C C . VAL A 1 1016 ? 12.222 -7.307 51.688 1.00 56.72 1016 VAL A C 1
ATOM 7544 O O . VAL A 1 1016 ? 11.697 -7.884 52.640 1.00 56.72 1016 VAL A O 1
ATOM 7547 N N . TYR A 1 1017 ? 12.733 -7.950 50.635 1.00 65.81 1017 TYR A N 1
ATOM 7548 C CA . TYR A 1 1017 ? 12.747 -9.400 50.510 1.00 65.81 1017 TYR A CA 1
ATOM 7549 C C . TYR A 1 1017 ? 13.625 -10.072 51.576 1.00 65.81 1017 TYR A C 1
ATOM 7551 O O . TYR A 1 1017 ? 13.151 -10.997 52.230 1.00 65.81 1017 TYR A O 1
ATOM 7559 N N . GLU A 1 1018 ? 14.847 -9.594 51.842 1.00 71.81 1018 GLU A N 1
ATOM 7560 C CA . GLU A 1 1018 ? 15.668 -10.148 52.933 1.00 71.81 1018 GLU A CA 1
ATOM 7561 C C . GLU A 1 1018 ? 14.985 -10.010 54.303 1.00 71.81 1018 GLU A C 1
ATOM 7563 O O . GLU A 1 1018 ? 14.985 -10.963 55.084 1.00 71.81 1018 GLU A O 1
ATOM 7568 N N . ARG A 1 1019 ? 14.348 -8.865 54.596 1.00 69.06 1019 ARG A N 1
ATOM 7569 C CA . ARG A 1 1019 ? 13.555 -8.682 55.827 1.00 69.06 1019 ARG A CA 1
ATOM 7570 C C . ARG A 1 1019 ? 12.381 -9.668 55.902 1.00 69.06 1019 ARG A C 1
ATOM 7572 O O . ARG A 1 1019 ? 12.119 -10.217 56.971 1.00 69.06 1019 ARG A O 1
ATOM 7579 N N . GLN A 1 1020 ? 11.706 -9.938 54.782 1.00 68.06 1020 GLN A N 1
ATOM 7580 C CA . GLN A 1 1020 ? 10.629 -10.929 54.715 1.00 68.06 1020 GLN A CA 1
ATOM 7581 C C . GLN A 1 1020 ? 11.147 -12.362 54.916 1.00 68.06 1020 GLN A C 1
ATOM 7583 O O . GLN A 1 1020 ? 10.541 -13.116 55.672 1.00 68.06 1020 GLN A O 1
ATOM 7588 N N . VAL A 1 1021 ? 12.268 -12.740 54.293 1.00 77.50 1021 VAL A N 1
ATOM 7589 C CA . VAL A 1 1021 ? 12.844 -14.091 54.421 1.00 77.50 1021 VAL A CA 1
ATOM 7590 C C . VAL A 1 1021 ? 13.377 -14.344 55.828 1.00 77.50 1021 VAL A C 1
ATOM 7592 O O . VAL A 1 1021 ? 13.150 -15.430 56.352 1.00 77.50 1021 VAL A O 1
ATOM 7595 N N . ARG A 1 1022 ? 13.991 -13.352 56.489 1.00 80.88 1022 ARG A N 1
ATOM 7596 C CA . ARG A 1 1022 ? 14.363 -13.465 57.913 1.00 80.88 1022 ARG A CA 1
ATOM 7597 C C . ARG A 1 1022 ? 13.140 -13.817 58.765 1.00 80.88 1022 ARG A C 1
ATOM 7599 O O . ARG A 1 1022 ? 13.145 -14.862 59.400 1.00 80.88 1022 ARG A O 1
ATOM 7606 N N . ARG A 1 1023 ? 12.026 -13.086 58.609 1.00 78.12 1023 ARG A N 1
ATOM 7607 C CA . ARG A 1 1023 ? 10.746 -13.408 59.273 1.00 78.12 1023 ARG A CA 1
ATOM 7608 C C . ARG A 1 1023 ? 10.202 -14.809 58.930 1.00 78.12 1023 ARG A C 1
ATOM 7610 O O . ARG A 1 1023 ? 9.537 -15.419 59.765 1.00 78.12 1023 ARG A O 1
ATOM 7617 N N . GLN A 1 1024 ? 10.461 -15.338 57.730 1.00 83.69 1024 GLN A N 1
ATOM 7618 C CA . GLN A 1 1024 ? 10.102 -16.720 57.369 1.00 83.69 1024 GLN A CA 1
ATOM 7619 C C . GLN A 1 1024 ? 10.997 -17.762 58.063 1.00 83.69 1024 GLN A C 1
ATOM 7621 O O . GLN A 1 1024 ? 10.498 -18.819 58.445 1.00 83.69 1024 GLN A O 1
ATOM 7626 N N . VAL A 1 1025 ? 12.286 -17.464 58.258 1.00 88.69 1025 VAL A N 1
ATOM 7627 C CA . VAL A 1 1025 ? 13.211 -18.296 59.044 1.00 88.69 1025 VAL A CA 1
ATOM 7628 C C . VAL A 1 1025 ? 12.861 -18.249 60.532 1.00 88.69 1025 VAL A C 1
ATOM 7630 O O . VAL A 1 1025 ? 12.806 -19.303 61.157 1.00 88.69 1025 VAL A O 1
ATOM 7633 N N . ASP A 1 1026 ? 12.533 -17.076 61.079 1.00 86.19 1026 ASP A N 1
ATOM 7634 C CA . ASP A 1 1026 ? 12.087 -16.920 62.471 1.00 86.19 1026 ASP A CA 1
ATOM 7635 C C . ASP A 1 1026 ? 10.824 -17.765 62.739 1.00 86.19 1026 ASP A C 1
ATOM 7637 O O . ASP A 1 1026 ? 10.722 -18.464 63.747 1.00 86.19 1026 ASP A O 1
ATOM 7641 N N . ARG A 1 1027 ? 9.874 -17.773 61.788 1.00 86.62 1027 ARG A N 1
ATOM 7642 C CA . ARG A 1 1027 ? 8.685 -18.643 61.825 1.00 86.62 1027 ARG A CA 1
ATOM 7643 C C . ARG A 1 1027 ? 9.024 -20.129 61.700 1.00 86.62 1027 ARG A C 1
ATOM 7645 O O . ARG A 1 1027 ? 8.365 -20.930 62.347 1.00 86.62 1027 ARG A O 1
ATOM 7652 N N . LEU A 1 1028 ? 10.019 -20.514 60.898 1.00 90.19 1028 LEU A N 1
ATOM 7653 C CA . LEU A 1 1028 ? 10.479 -21.907 60.805 1.00 90.19 1028 LEU A CA 1
ATOM 7654 C C . LEU A 1 1028 ? 11.128 -22.371 62.123 1.00 90.19 1028 LEU A C 1
ATOM 7656 O O . LEU A 1 1028 ? 10.815 -23.464 62.592 1.00 90.19 1028 LEU A O 1
ATOM 7660 N N . ALA A 1 1029 ? 11.969 -21.535 62.741 1.00 88.94 1029 ALA A N 1
ATOM 7661 C CA . ALA A 1 1029 ? 12.555 -21.801 64.055 1.00 88.94 1029 ALA A CA 1
ATOM 7662 C C . ALA A 1 1029 ? 11.464 -22.017 65.118 1.00 88.94 1029 ALA A C 1
ATOM 7664 O O . ALA A 1 1029 ? 11.482 -23.023 65.818 1.00 88.94 1029 ALA A O 1
ATOM 7665 N N . GLN A 1 1030 ? 10.431 -21.166 65.124 1.00 87.19 1030 GLN A N 1
ATOM 7666 C CA . GLN A 1 1030 ? 9.272 -21.288 66.015 1.00 87.19 1030 GLN A CA 1
ATOM 7667 C C . GLN A 1 1030 ? 8.527 -22.641 65.901 1.00 87.19 1030 GLN A C 1
ATOM 7669 O O . GLN A 1 1030 ? 7.952 -23.094 66.891 1.00 87.19 1030 GLN A O 1
ATOM 7674 N N . VAL A 1 1031 ? 8.534 -23.312 64.735 1.00 86.31 1031 VAL A N 1
ATOM 7675 C CA . VAL A 1 1031 ? 7.983 -24.681 64.605 1.00 86.31 1031 VAL A CA 1
ATOM 7676 C C . VAL A 1 1031 ? 8.980 -25.739 65.089 1.00 86.31 1031 VAL A C 1
ATOM 7678 O O . VAL A 1 1031 ? 8.572 -26.698 65.742 1.00 86.31 1031 VAL A O 1
ATOM 7681 N N . VAL A 1 1032 ? 10.279 -25.567 64.813 1.00 87.81 1032 VAL A N 1
ATOM 7682 C CA . VAL A 1 1032 ? 11.343 -26.463 65.308 1.00 87.81 1032 VAL A CA 1
ATOM 7683 C C . VAL A 1 1032 ? 11.342 -26.515 66.838 1.00 87.81 1032 VAL A C 1
ATOM 7685 O O . VAL A 1 1032 ? 11.263 -27.606 67.397 1.00 87.81 1032 VAL A O 1
ATOM 7688 N N . ASP A 1 1033 ? 11.296 -25.363 67.509 1.00 83.88 1033 ASP A N 1
ATOM 7689 C CA . ASP A 1 1033 ? 11.267 -25.273 68.976 1.00 83.88 1033 ASP A CA 1
ATOM 7690 C C . ASP A 1 1033 ? 10.038 -25.982 69.588 1.00 83.88 1033 ASP A C 1
ATOM 7692 O O . ASP A 1 1033 ? 10.103 -26.525 70.692 1.00 83.88 1033 ASP A O 1
ATOM 7696 N N . ARG A 1 1034 ? 8.907 -26.030 68.862 1.00 75.31 1034 ARG A N 1
ATOM 7697 C CA . ARG A 1 1034 ? 7.699 -26.773 69.270 1.00 75.31 1034 ARG A CA 1
ATOM 7698 C C . ARG A 1 1034 ? 7.797 -28.283 69.009 1.00 75.31 1034 ARG A C 1
ATOM 7700 O O . ARG A 1 1034 ? 7.237 -29.044 69.794 1.00 75.31 1034 ARG A O 1
ATOM 7707 N N . CYS A 1 1035 ? 8.530 -28.738 67.985 1.00 72.44 1035 CYS A N 1
ATOM 7708 C CA . CYS A 1 1035 ? 8.722 -30.174 67.694 1.00 72.44 1035 CYS A CA 1
ATOM 7709 C C . CYS A 1 1035 ? 9.381 -30.942 68.852 1.00 72.44 1035 CYS A C 1
ATOM 7711 O O . CYS A 1 1035 ? 9.168 -32.150 69.006 1.00 72.44 1035 CYS A O 1
ATOM 7713 N N . ASP A 1 1036 ? 10.180 -30.234 69.649 1.00 64.44 1036 ASP A N 1
ATOM 7714 C CA . ASP A 1 1036 ? 10.986 -30.799 70.729 1.00 64.44 1036 ASP A CA 1
ATOM 7715 C C . ASP A 1 1036 ? 10.333 -30.574 72.117 1.00 64.44 1036 ASP A C 1
ATOM 7717 O O . ASP A 1 1036 ? 10.778 -31.139 73.114 1.00 64.44 1036 ASP A O 1
ATOM 7721 N N . GLY A 1 1037 ? 9.226 -29.812 72.179 1.00 55.19 1037 GLY A N 1
ATOM 7722 C CA . GLY A 1 1037 ? 8.498 -29.417 73.400 1.00 55.19 1037 GLY A CA 1
ATOM 7723 C C . GLY A 1 1037 ? 7.215 -30.208 73.718 1.00 55.19 1037 GLY A C 1
ATOM 7724 O O . GLY A 1 1037 ? 6.473 -29.825 74.620 1.00 55.19 1037 GLY A O 1
ATOM 7725 N N . SER A 1 1038 ? 6.972 -31.310 73.002 1.00 53.00 1038 SER A N 1
ATOM 7726 C CA . SER A 1 1038 ? 5.738 -32.123 72.949 1.00 53.00 1038 SER A CA 1
ATOM 7727 C C . SER A 1 1038 ? 4.544 -31.461 72.230 1.00 53.00 1038 SER A C 1
ATOM 7729 O O . SER A 1 1038 ? 4.021 -30.427 72.645 1.00 53.00 1038 SER A O 1
ATOM 7731 N N . TRP A 1 1039 ? 4.171 -32.086 71.105 1.00 45.06 1039 TRP A N 1
ATOM 7732 C CA . TRP A 1 1039 ? 3.181 -31.690 70.094 1.00 45.06 1039 TRP A CA 1
ATOM 7733 C C . TRP A 1 1039 ? 2.822 -32.941 69.268 1.00 45.06 1039 TRP A C 1
ATOM 7735 O O . TRP A 1 1039 ? 3.763 -33.729 68.988 1.00 45.06 1039 TRP A O 1
#

Sequence (1039 aa):
MEATSVLSARLLLDGGDGGAPARDRAARLLAVALRGRHPAGLEALALTAGFRRPSAAVAAALLDGEPLPAATTVPGETLPFTVALATAWAATGETGGLVAAVEVYRQVVGRHGPGGLRPVEQRHYLQAAYLAGRTDLVHEGLATLGGLTADVAEGLRADLLNPYVRRAGDADGAAAGEGLVDAADHQAWVAALGSRFRARDLLGPQVDPSGACLFDGLHLGPARSVDGPLVTVVVPAFRPDAGLLTSVRSVLAQSYGQLEVVVVDDASGPGFAAVFEAVAALDDRVRLLRQDRNGGAYVARNRALAEARGELVTTQDADDWSHPERLARQVAALTDHPEAVASRSAAVRARPDLTRQWFGYRPERMNASSLLVRREVFDRVGPFDTLRKGADSEFAERLRLVGPVQDVVAPLAITRLAAGSLSRADFAWGWHHPDRVLFRNAFRDWHRRVRAGEAALPLERKGPRPYAVPRRFRVDRDQETVPVGDPVDGPSRTGATGGAPSAAPLVLLADAARPVPSALGDGLAALAAADGGLPAVLVREDLTRAGAEPEPYDEELLAEAAAGHVELLTDADEVVAGTLLVLDPALLGPPALPLPELRAGEALVAAVPPSADEPVRDLEQAGEVVRTLTGRAPVWVARTPGEQQAWAADGWRLPLLGEALADRGHRLRSPGTGGGATGTGGGAPQDLHDRLVGALDLVAEIEETDAALPRRTTGRELLVRDRVARVGRSTPASSRWCLRLRGAWSEEDPAVRSVTAPVAADVVVLGKLDLADRVKLRAAYPEAGLVLAAQPAGPKGECGITRSVRAHEVVARHAPGLAPRMVSHGRTGSGVRYLVEELVEGRPLGSARALDARAAELLAALAGLHAGHGTRRTTVRQRWGDGLARRWAATVGTGIVPDGVAGRVAELLGRDADTLRVSWSHGDMVPSNVLAGPDGLTLLDWEHSQEAPVMHDAAKLHLFCGDPAALLDVVAEVLGVPRQDGRLSGAEELVLAHAQLVGRYPERRDRMRGHPRAEVYERQVRRQVDRLAQVVDRCDGSW